Protein 5WRJ (pdb70)

Secondary structure (DSSP, 8-state):
---TTS--EEEEESSSSSHHHHHHHHHTSTTEE--S--SHHHHHHHHHHHHHH-HHHHHHHHHTT--HHHHHHHHHHHHHHHHHHSS---SEEEEE-GGGGGGHHHHHHHSTT-EEEEEE--HHHHHHHHHHTT---TT--TT-HHHHHHHHHHHHHHHHHHHHHH-TTTEEEEEHHHHHHSHHHHHHHHHHHHT----GGGGGGGGSBT-TTSB---TTSTTHHHHTSPP-STTSSTTTTTS-HHHHHTHHHH-THHHHTT--TTSSS------/---TTS--EEEEESSSSSHHHHHHHHHTSTTEE--S--SHHHHHHHHHHHHHH-HHHHHHHHHTT--HHHHHHHHHHHHHHHHHHSS---SEEEEE-GGGGGGHHHHHHH-TT-EEEEEE--HHHHHHHHHHTT---TT--TT-HHHHHHHHHHHHHHHHHHHHHH-TTTEEEEEHHHHHHSHHHHHHHHHHHHT----GGGGGGGGGBT-TTSB---TTSTTHHHHTSPP-STTSSS-TTTS-HHHHHTHHHH-THHHHTT--TTSSS------/---TTS--EEEE-SSSSSHHHHHHHHHTSTTEE--S--SHHHHHHHHHHHHHH-HHHHHHHHHTT--HHHHHHHHHHHHHHHHHHTS---SEEEEE-GGGGGGHHHHHHHSTT-EEEEEE--HHHHHHHHHHTT---TT--TT-HHHHHHHHHHHHHHHHHHHHHH-TTTEEEEEHHHHHHSHHHHHHHHHHHHT----GGGG-TTTTBT-TTSB---TTSTTHHHHTSPP-STTSSTTTTTS-HHHHHTHHHH-THHHHTT--TT-SS----/---TTS-EEEEE-SSSSSHHHHHHHHHTSTTEE--S--SHHHHHHHHHHHHHH-HHHHHHHHHTT--HHHHHHHHHHHHHHHHHHSS---SEEEEE-GGGGGGHHHHHHHSTT-EEEEEE--HHHHHHHHHHTT---TT--TT-HHHHHHHHHHHHHHHHHHHHHH-TTTEEEEEHHHHHHSHHHHHHHHHHHTT----GGGG-GGGGBT-TTSB---TTSTTHHHHTSPP-STTSSTTTTTS-HHHHHTHHHH-THHHHTT--TTSSS------/-----/-----/-----/-----

Solvent-accessible surface area: 44593 Å² total; per-residue (Å²): 144,81,102,80,62,18,68,2,6,1,0,0,0,0,0,20,1,16,6,6,26,0,1,0,0,0,1,1,3,69,57,4,20,0,3,13,8,0,21,0,0,28,48,2,3,53,21,10,48,110,4,46,180,37,87,142,1,71,100,30,3,59,56,2,22,0,51,55,151,13,5,18,26,0,0,32,23,0,0,12,16,0,0,23,86,8,24,135,119,28,89,55,7,0,1,0,2,4,36,0,0,79,6,0,47,23,0,11,146,2,0,49,81,2,42,0,0,0,0,0,20,0,0,0,3,0,0,19,13,0,28,68,84,158,0,61,2,70,56,23,67,36,148,31,32,87,40,0,0,62,70,1,17,172,7,1,67,50,0,42,76,27,3,110,124,28,24,178,147,66,6,24,42,0,40,21,2,42,0,2,6,26,5,86,143,56,0,100,60,0,2,170,30,10,136,8,93,82,44,115,18,0,12,49,0,40,106,50,39,65,117,108,50,11,0,55,38,2,161,54,27,85,16,30,84,57,4,86,100,23,3,36,13,12,19,20,8,72,2,23,71,110,8,53,105,80,5,50,139,48,0,39,123,17,0,66,1,0,62,120,10,72,12,72,20,118,26,56,23,14,123,24,28,43,39,147,80,104,81,58,16,64,4,6,2,1,0,0,0,1,20,2,15,6,7,25,0,1,0,0,0,1,1,4,74,61,3,19,0,2,12,8,0,21,0,0,26,53,3,3,53,19,9,54,115,2,46,176,42,83,141,3,64,99,34,3,61,59,1,22,0,54,56,148,13,7,20,31,0,0,30,20,0,0,12,19,0,1,23,86,8,27,127,117,24,90,52,7,0,2,1,2,3,36,1,0,82,6,0,44,23,0,9,147,2,0,50,83,1,36,0,0,0,0,1,19,0,0,0,4,0,0,22,11,0,29,63,83,155,0,65,5,70,53,18,74,40,147,37,30,83,39,0,0,49,61,2,17,133,6,2,66,54,0,39,81,26,1,86,125,31,26,179,125,67,5,41,46,0,43,21,2,47,0,6,7,50,40,85,172,61,0,98,48,0,2,166,24,10,114,8,94,81,41,115,16,0,47,68,0,50,108,47,41,66,113,112,48,10,0,55,40,2,165,52,24,83,15,28,86,55,6,85,122,76,37,81,69,49,21,23,50,95,2,47,67,125,7,53,109,81,5,42,141,49,0,32,124,19,0,61,1,0,61,133,8,72,10,75,17,129,28,70,55,15,118,29,24,164,128,140,74,105,83,64,22,62,2,5,1,0,0,0,0,1,25,1,14,6,8,26,0,0,0,0,0,1,0,2,68,56,3,18,0,2,11,7,0,20,0,0,27,49,1,2,53,23,12,47,112,1,39,179,44,82,146,4,60,96,31,3,59,61,1,23,0,55,60,148,10,5,20,28,0,0,33,19,0,0,13,15,0,0,24,90,7,23,128,120,25,92,50,10,0,2,1,1,2,38,1,0,79,6,0,44,22,0,6,148,3,0,53,81,2,37,0,0,0,0,0,20,0,0,0,4,0,0,19,14,0,27,64,86,154,0,61,1,69,51,22,72,36,148,34,31,85,38,0,0,63,66,2,18,173,7,2,63,50,0,37,83,28,0,90,128,32,25,177,147,71,5,29,38,1,45,21,1,44,0,5,52,55,35,85,136,63,0,94,57,0,2,164,32,8,134,8,89,81,38,118,9,0,61,52,0,46,100,45,41,65,121,107,48,10,1,59,38,2,161,56,26,87,21,28,84,50,5,90,120,73,34,82,76,51,24,23,44,99,2,52,68,122,9,51,107,78,3,48,147,50,0,33,128,19,0,55,1,0,60,112,10,70,11,74,19,133,26,67,54,14,137,24,74,147,83,99,84,59,16,62,4,7,2,0,0,0,0,0,22,2,15,5,7,25,0,1,0,0,0,1,0,2,76,55,3,19,0,3,11,6,0,18,0,0,26,51,0,3,51,27,12,53,111,2,42,175,40,84,132,0,64,101,29,3,58,57,1,20,1,56,64,147,11,8,20,26,0,0,32,20,0,0,12,19,0,1,24,88,5,28,128,119,25,90,58,7,1,2,0,2,2,39,1,0,78,6,0,41,26,0,11,152,3,0,50,78,1,39,0,0,0,0,0,19,0,0,0,3,0,0,20,11,0,28,66,87,159,0,62,5,73,55,21,70,42,153,34,31,84,36,0,0,46,65,1,18,130,6,2,74,49,0,15,83,26,1,18,89,17,1,52,52,70,5,11,12,2,11,20,2,25,0,6,6,33,40,85,130,24,0,99,44,0,2,168,31,9,130,8,88,81,41,116,13,0,49,64,0,47,105,49,37,66,120,106,49,11,0,55,39,2,160,54,24,85,20,24,85,55,6,85,126,76,37,84,68,47,21,21,47,91,2,45,73,118,7,48,107,65,5,50,126,45,1,31,128,16,0,65,3,0,7,63,6,40,6,73,12,141,26,69,54,16,118,24,25,160,128,72,37,68,8,47,55,47,79,8,45,69,42,66,11,57,47,70,64,10,55

GO terms:
  GO:0000139 Golgi membrane (C, IDA)
  GO:0043687 post-translational protein modification (P, IDA)
  GO:0008476 protein-tyrosine sulfotransferase activity (F, IDA)
  GO:0000139 Golgi membrane (C, EXP)
  GO:0008476 protein-tyrosine sulfotransferase activity (F, EXP)
  GO:0042803 protein homodimerization activity (F, IPI)
  GO:0016020 membrane (C, TAS)
  GO:0008476 protein-tyrosine sulfotransferase activity (F, TAS)
  GO:0000139 Golgi membrane (C, TAS)
  GO:0050427 3'-phosphoadenosine 5'-phosphosulfate metabolic process (P, TAS)
  GO:0006478 peptidyl-tyrosine sulfation (P, TAS)
  GO:0005794 Golgi apparatus (C, IDA)

Structure (mmCIF, N/CA/C/O backbone):
data_5WRJ
#
_entry.id   5WRJ
#
_cell.length_a   51.668
_cell.length_b   93.263
_cell.length_c   93.012
_cell.angle_alpha   90.60
_cell.angle_beta   93.39
_cell.angle_gamma   103.39
#
_symmetry.space_group_name_H-M   'P 1'
#
loop_
_entity.id
_entity.type
_entity.pdbx_description
1 polymer 'Protein-tyrosine sulfotransferase 1'
2 polymer 'gastrin peptide'
3 non-polymer "ADENOSINE-3'-5'-DIPHOSPHATE"
4 non-polymer 'MAGNESIUM ION'
5 water water
#
loop_
_atom_site.group_PDB
_atom_site.id
_atom_site.type_symbol
_atom_site.label_atom_id
_atom_site.label_alt_id
_atom_site.label_comp_id
_atom_site.label_asym_id
_atom_site.label_entity_id
_atom_site.label_seq_id
_atom_site.pdbx_PDB_ins_code
_atom_site.Cartn_x
_atom_site.Cartn_y
_atom_site.Cartn_z
_atom_site.occupancy
_atom_site.B_iso_or_equiv
_atom_site.auth_seq_id
_atom_site.auth_comp_id
_atom_site.auth_asym_id
_atom_site.auth_atom_id
_atom_site.pdbx_PDB_model_num
ATOM 1 N N . ALA A 1 26 ? -19.182 -11.039 -9.865 1.00 54.97 64 ALA A N 1
ATOM 2 C CA . ALA A 1 26 ? -19.500 -10.871 -8.408 1.00 54.89 64 ALA A CA 1
ATOM 3 C C . ALA A 1 26 ? -18.331 -11.317 -7.531 1.00 53.94 64 ALA A C 1
ATOM 4 O O . ALA A 1 26 ? -17.771 -12.400 -7.741 1.00 54.32 64 ALA A O 1
ATOM 6 N N . TYR A 1 27 ? -17.975 -10.487 -6.551 1.00 51.64 65 TYR A N 1
ATOM 7 C CA . TYR A 1 27 ? -16.824 -10.761 -5.689 1.00 51.59 65 TYR A CA 1
ATOM 8 C C . TYR A 1 27 ? -16.940 -10.108 -4.311 1.00 49.38 65 TYR A C 1
ATOM 9 O O . TYR A 1 27 ? -17.503 -9.022 -4.175 1.00 48.17 65 TYR A O 1
ATOM 18 N N . HIS A 1 28 ? -16.397 -10.786 -3.306 1.00 48.52 66 HIS A N 1
ATOM 19 C CA . HIS A 1 28 ? -16.472 -10.348 -1.910 1.00 49.29 66 HIS A CA 1
ATOM 20 C C . HIS A 1 28 ? -15.393 -11.044 -1.071 1.00 48.58 66 HIS A C 1
ATOM 21 O O . HIS A 1 28 ? -14.760 -11.992 -1.530 1.00 49.43 66 HIS A O 1
ATOM 28 N N . LYS A 1 29 ? -15.193 -10.565 0.155 1.00 48.44 67 LYS A N 1
ATOM 29 C CA . LYS A 1 29 ? -14.112 -11.065 1.021 1.00 49.02 67 LYS A CA 1
ATOM 30 C C . LYS A 1 29 ? -14.274 -12.525 1.484 1.00 48.29 67 LYS A C 1
ATOM 31 O O . LYS A 1 29 ? -13.278 -13.198 1.734 1.00 47.18 67 LYS A O 1
ATOM 37 N N . ASP A 1 30 ? -15.511 -13.008 1.601 1.00 47.56 68 ASP A N 1
ATOM 38 C CA . ASP A 1 30 ? -15.768 -14.418 1.950 1.00 47.77 68 ASP A CA 1
ATOM 39 C C . ASP A 1 30 ? -15.710 -15.405 0.765 1.00 45.91 68 ASP A C 1
ATOM 40 O O . ASP A 1 30 ? -15.909 -16.600 0.970 1.00 45.60 68 ASP A O 1
ATOM 45 N N . MET A 1 31 ? -15.440 -14.935 -0.456 1.00 44.84 69 MET A N 1
ATOM 46 C CA . MET A 1 31 ? -15.425 -15.824 -1.633 1.00 44.10 69 MET A CA 1
ATOM 47 C C . MET A 1 31 ? -14.266 -16.832 -1.564 1.00 42.89 69 MET A C 1
ATOM 48 O O . MET A 1 31 ? -13.245 -16.549 -0.933 1.00 42.72 69 MET A O 1
ATOM 53 N N . PRO A 1 32 ? -14.414 -18.004 -2.216 1.00 41.56 70 PRO A N 1
ATOM 54 C CA . PRO A 1 32 ? -13.353 -19.012 -2.166 1.00 41.35 70 PRO A CA 1
ATOM 55 C C . PRO A 1 32 ? -12.144 -18.645 -3.043 1.00 40.36 70 PRO A C 1
ATOM 56 O O . PRO A 1 32 ? -12.162 -18.860 -4.258 1.00 42.93 70 PRO A O 1
ATOM 60 N N . LEU A 1 33 ? -11.111 -18.081 -2.421 1.00 38.46 71 LEU A N 1
ATOM 61 C CA . LEU A 1 33 ? -9.888 -17.698 -3.125 1.00 36.53 71 LEU A CA 1
ATOM 62 C C . LEU A 1 33 ? -8.822 -18.782 -3.026 1.00 36.17 71 LEU A C 1
ATOM 63 O O . LEU A 1 33 ? -8.851 -19.606 -2.118 1.00 36.10 71 LEU A O 1
ATOM 68 N N . ILE A 1 34 ? -7.888 -18.771 -3.978 1.00 35.10 72 ILE A N 1
ATOM 69 C CA . ILE A 1 34 ? -6.717 -19.646 -3.949 1.00 34.24 72 ILE A CA 1
ATOM 70 C C . ILE A 1 34 ? -5.468 -18.771 -3.991 1.00 34.30 72 ILE A C 1
ATOM 71 O O . ILE A 1 34 ? -5.307 -17.963 -4.905 1.00 34.54 72 ILE A O 1
ATOM 76 N N . PHE A 1 35 ? -4.594 -18.932 -3.002 1.00 33.74 73 PHE A N 1
ATOM 77 C CA . PHE A 1 35 ? -3.305 -18.245 -2.984 1.00 34.03 73 PHE A CA 1
ATOM 78 C C . PHE A 1 35 ? -2.197 -19.278 -3.116 1.00 34.62 73 PHE A C 1
ATOM 79 O O . PHE A 1 35 ? -2.048 -20.154 -2.264 1.00 34.67 73 PHE A O 1
ATOM 87 N N . ILE A 1 36 ? -1.451 -19.190 -4.211 1.00 35.00 74 ILE A N 1
ATOM 88 C CA . ILE A 1 36 ? -0.272 -20.016 -4.427 1.00 35.05 74 ILE A CA 1
ATOM 89 C C . ILE A 1 36 ? 0.929 -19.187 -4.018 1.00 34.56 74 ILE A C 1
ATOM 90 O O . ILE A 1 36 ? 0.961 -17.983 -4.260 1.00 36.23 74 ILE A O 1
ATOM 95 N N . GLY A 1 37 ? 1.920 -19.830 -3.417 1.00 33.74 75 GLY A N 1
ATOM 96 C CA . GLY A 1 37 ? 3.173 -19.155 -3.117 1.00 34.03 75 GLY A CA 1
ATOM 97 C C . GLY A 1 37 ? 4.294 -20.071 -2.682 1.00 33.60 75 GLY A C 1
ATOM 98 O O . GLY A 1 37 ? 4.243 -21.279 -2.891 1.00 32.67 75 GLY A O 1
ATOM 99 N N . GLY A 1 38 ? 5.299 -19.471 -2.055 1.00 34.18 76 GLY A N 1
ATOM 100 C CA . GLY A 1 38 ? 6.543 -20.152 -1.699 1.00 35.08 76 GLY A CA 1
ATOM 101 C C . GLY A 1 38 ? 7.716 -19.280 -2.085 1.00 34.30 76 GLY A C 1
ATOM 102 O O . GLY A 1 38 ? 7.535 -18.122 -2.452 1.00 35.92 76 GLY A O 1
ATOM 103 N N . VAL A 1 39 ? 8.921 -19.831 -2.007 1.00 33.58 77 VAL A N 1
ATOM 104 C CA . VAL A 1 39 ? 10.120 -19.088 -2.382 1.00 33.83 77 VAL A CA 1
ATOM 105 C C . VAL A 1 39 ? 10.180 -19.080 -3.914 1.00 34.56 77 VAL A C 1
ATOM 106 O O . VAL A 1 39 ? 9.868 -20.091 -4.532 1.00 34.84 77 VAL A O 1
ATOM 110 N N . PRO A 1 40 ? 10.553 -17.941 -4.536 1.00 35.07 78 PRO A N 1
ATOM 111 C CA . PRO A 1 40 ? 10.740 -17.963 -5.991 1.00 35.41 78 PRO A CA 1
ATOM 112 C C . PRO A 1 40 ? 11.700 -19.065 -6.462 1.00 35.12 78 PRO A C 1
ATOM 113 O O . PRO A 1 40 ? 12.621 -19.434 -5.734 1.00 34.97 78 PRO A O 1
ATOM 117 N N . ARG A 1 41 ? 11.464 -19.567 -7.672 1.00 34.07 79 ARG A N 1
ATOM 118 C CA . ARG A 1 41 ? 12.146 -20.749 -8.227 1.00 33.73 79 ARG A CA 1
ATOM 119 C C . ARG A 1 41 ? 11.796 -22.059 -7.485 1.00 33.25 79 ARG A C 1
ATOM 120 O O . ARG A 1 41 ? 12.657 -22.924 -7.284 1.00 34.00 79 ARG A O 1
ATOM 128 N N . SER A 1 42 ? 10.524 -22.201 -7.105 1.00 32.72 80 SER A N 1
ATOM 129 C CA . SER A 1 42 ? 10.007 -23.411 -6.456 1.00 31.62 80 SER A CA 1
ATOM 130 C C . SER A 1 42 ? 8.855 -24.053 -7.233 1.00 31.08 80 SER A C 1
ATOM 131 O O . SER A 1 42 ? 8.115 -24.872 -6.684 1.00 30.51 80 SER A O 1
ATOM 134 N N . GLY A 1 43 ? 8.716 -23.710 -8.511 1.00 30.73 81 GLY A N 1
ATOM 135 C CA . GLY A 1 43 ? 7.651 -24.257 -9.349 1.00 31.12 81 GLY A CA 1
ATOM 136 C C . GLY A 1 43 ? 6.277 -23.631 -9.153 1.00 31.44 81 GLY A C 1
ATOM 137 O O . GLY A 1 43 ? 5.259 -24.283 -9.393 1.00 30.27 81 GLY A O 1
ATOM 138 N N . THR A 1 44 ? 6.245 -22.364 -8.738 1.00 31.63 82 THR A N 1
ATOM 139 C CA . THR A 1 44 ? 4.984 -21.668 -8.482 1.00 31.42 82 THR A CA 1
ATOM 140 C C . THR A 1 44 ? 4.258 -21.288 -9.778 1.00 31.66 82 THR A C 1
ATOM 141 O O . THR A 1 44 ? 3.023 -21.346 -9.831 1.00 31.85 82 THR A O 1
ATOM 145 N N . THR A 1 45 ? 5.013 -20.895 -10.807 1.00 30.96 83 THR A N 1
ATOM 146 C CA . THR A 1 45 ? 4.432 -20.584 -12.121 1.00 31.86 83 THR A CA 1
ATOM 147 C C . THR A 1 45 ? 3.819 -21.826 -12.750 1.00 31.50 83 THR A C 1
ATOM 148 O O . THR A 1 45 ? 2.698 -21.779 -13.248 1.00 30.66 83 THR A O 1
ATOM 152 N N . LEU A 1 46 ? 4.554 -22.935 -12.717 1.00 32.54 84 LEU A N 1
ATOM 153 C CA . LEU A 1 46 ? 4.022 -24.214 -13.178 1.00 33.23 84 LEU A CA 1
ATOM 154 C C . LEU A 1 46 ? 2.733 -24.559 -12.434 1.00 34.46 84 LEU A C 1
ATOM 155 O O . LEU A 1 46 ? 1.744 -24.932 -13.060 1.00 35.24 84 LEU A O 1
ATOM 160 N N . MET A 1 47 ? 2.759 -24.417 -11.111 1.00 34.61 85 MET A N 1
ATOM 161 C CA . MET A 1 47 ? 1.595 -24.705 -10.274 1.00 36.21 85 MET A CA 1
ATOM 162 C C . MET A 1 47 ? 0.376 -23.899 -10.719 1.00 35.74 85 MET A C 1
ATOM 163 O O . MET A 1 47 ? -0.682 -24.470 -10.954 1.00 36.58 85 MET A O 1
ATOM 168 N N . ARG A 1 48 ? 0.540 -22.585 -10.862 1.00 35.41 86 ARG A N 1
ATOM 169 C CA . ARG A 1 48 ? -0.569 -21.721 -11.276 1.00 35.55 86 ARG A CA 1
ATOM 170 C C . ARG A 1 48 ? -1.001 -21.972 -12.725 1.00 35.11 86 ARG A C 1
ATOM 171 O O . ARG A 1 48 ? -2.196 -21.919 -13.021 1.00 35.82 86 ARG A O 1
ATOM 179 N N . ALA A 1 49 ? -0.046 -22.249 -13.607 1.00 33.74 87 ALA A N 1
ATOM 180 C CA . ALA A 1 49 ? -0.353 -22.574 -15.002 1.00 33.71 87 ALA A CA 1
ATOM 181 C C . ALA A 1 49 ? -1.169 -23.865 -15.124 1.00 34.85 87 ALA A C 1
ATOM 182 O O . ALA A 1 49 ? -2.116 -23.931 -15.916 1.00 34.49 87 ALA A O 1
ATOM 184 N N . MET A 1 50 ? -0.801 -24.883 -14.343 1.00 35.78 88 MET A N 1
ATOM 185 C CA . MET A 1 50 ? -1.568 -26.136 -14.285 1.00 36.14 88 MET A CA 1
ATOM 186 C C . MET A 1 50 ? -3.005 -25.881 -13.829 1.00 36.43 88 MET A C 1
ATOM 187 O O . MET A 1 50 ? -3.939 -26.434 -14.392 1.00 36.29 88 MET A O 1
ATOM 192 N N . LEU A 1 51 ? -3.180 -25.021 -12.837 1.00 37.62 89 LEU A N 1
ATOM 193 C CA . LEU A 1 51 ? -4.524 -24.624 -12.406 1.00 38.17 89 LEU A CA 1
ATOM 194 C C . LEU A 1 51 ? -5.240 -23.739 -13.423 1.00 39.23 89 LEU A C 1
ATOM 195 O O . LEU A 1 51 ? -6.437 -23.898 -13.630 1.00 39.58 89 LEU A O 1
ATOM 200 N N . ASP A 1 52 ? -4.516 -22.830 -14.071 1.00 39.73 90 ASP A N 1
ATOM 201 C CA . ASP A 1 52 ? -5.086 -22.030 -15.166 1.00 39.78 90 ASP A CA 1
ATOM 202 C C . ASP A 1 52 ? -5.613 -22.859 -16.346 1.00 39.33 90 ASP A C 1
ATOM 203 O O . ASP A 1 52 ? -6.509 -22.411 -17.066 1.00 38.88 90 ASP A O 1
ATOM 208 N N . ALA A 1 53 ? -5.044 -24.045 -16.553 1.00 38.19 91 ALA A N 1
ATOM 209 C CA . ALA A 1 53 ? -5.516 -24.959 -17.587 1.00 38.25 91 ALA A CA 1
ATOM 210 C C . ALA A 1 53 ? -6.886 -25.555 -17.257 1.00 38.64 91 ALA A C 1
ATOM 211 O O . ALA A 1 53 ? -7.600 -25.999 -18.157 1.00 39.94 91 ALA A O 1
ATOM 213 N N . HIS A 1 54 ? -7.240 -25.582 -15.973 1.00 38.08 92 HIS A N 1
ATOM 214 C CA . HIS A 1 54 ? -8.595 -25.921 -15.553 1.00 38.49 92 HIS A CA 1
ATOM 215 C C . HIS A 1 54 ? -9.519 -24.813 -16.069 1.00 39.75 92 HIS A C 1
ATOM 216 O O . HIS A 1 54 ? -9.252 -23.635 -15.813 1.00 39.27 92 HIS A O 1
ATOM 223 N N . PRO A 1 55 ? -10.585 -25.174 -16.816 1.00 41.49 93 PRO A N 1
ATOM 224 C CA . PRO A 1 55 ? -11.421 -24.140 -17.463 1.00 41.88 93 PRO A CA 1
ATOM 225 C C . PRO A 1 55 ? -12.167 -23.233 -16.474 1.00 41.72 93 PRO A C 1
ATOM 226 O O . PRO A 1 55 ? -12.393 -22.062 -16.768 1.00 43.43 93 PRO A O 1
ATOM 230 N N . ASP A 1 56 ? -12.538 -23.787 -15.323 1.00 41.79 94 ASP A N 1
ATOM 231 C CA . ASP A 1 56 ? -13.189 -23.041 -14.237 1.00 41.31 94 ASP A CA 1
ATOM 232 C C . ASP A 1 56 ? -12.264 -22.252 -13.289 1.00 40.60 94 ASP A C 1
ATOM 233 O O . ASP A 1 56 ? -12.759 -21.587 -12.376 1.00 42.06 94 ASP A O 1
ATOM 238 N N . ILE A 1 57 ? -10.947 -22.305 -13.485 1.00 39.62 95 ILE A N 1
ATOM 239 C CA . ILE A 1 57 ? -9.999 -21.592 -12.624 1.00 38.47 95 ILE A CA 1
ATOM 240 C C . ILE A 1 57 ? -9.209 -20.555 -13.420 1.00 37.63 95 ILE A C 1
ATOM 241 O O . ILE A 1 57 ? -8.695 -20.865 -14.490 1.00 37.37 95 ILE A O 1
ATOM 246 N N . ARG A 1 58 ? -9.126 -19.329 -12.899 1.00 36.80 96 ARG A N 1
ATOM 247 C CA . ARG A 1 58 ? -8.194 -18.320 -13.395 1.00 36.35 96 ARG A CA 1
ATOM 248 C C . ARG A 1 58 ? -7.271 -17.878 -12.275 1.00 36.71 96 ARG A C 1
ATOM 249 O O . ARG A 1 58 ? -7.727 -17.513 -11.189 1.00 36.87 96 ARG A O 1
ATOM 257 N N . CYS A 1 59 ? -5.976 -17.883 -12.564 0.50 37.32 97 CYS A N 1
ATOM 258 C CA . CYS A 1 59 ? -4.965 -17.389 -11.650 1.00 38.96 97 CYS A CA 1
ATOM 259 C C . CYS A 1 59 ? -4.286 -16.164 -12.228 0.50 37.67 97 CYS A C 1
ATOM 260 O O . CYS A 1 59 ? -4.243 -15.110 -11.593 0.50 36.44 97 CYS A O 1
ATOM 263 N N . GLY A 1 60 ? -3.762 -16.311 -13.432 1.00 38.10 98 GLY A N 1
ATOM 264 C CA . GLY A 1 60 ? -3.151 -15.212 -14.156 1.00 38.40 98 GLY A CA 1
ATOM 265 C C . GLY A 1 60 ? -1.735 -14.945 -13.699 1.00 38.03 98 GLY A C 1
ATOM 266 O O . GLY A 1 60 ? -1.140 -15.729 -12.967 1.00 37.41 98 GLY A O 1
ATOM 267 N N . GLU A 1 61 ? -1.219 -13.799 -14.115 1.00 38.57 99 GLU A N 1
ATOM 268 C CA . GLU A 1 61 ? 0.182 -13.465 -13.931 1.00 39.54 99 GLU A CA 1
ATOM 269 C C . GLU A 1 61 ? 0.412 -12.931 -12.529 1.00 39.42 99 GLU A C 1
ATOM 270 O O . GLU A 1 61 ? -0.538 -12.624 -11.811 1.00 38.06 99 GLU A O 1
ATOM 276 N N . GLU A 1 62 ? 1.681 -12.844 -12.138 1.00 40.59 100 GLU A N 1
ATOM 277 C CA . GLU A 1 62 ? 2.062 -12.296 -10.837 1.00 42.60 100 GLU A CA 1
ATOM 278 C C . GLU A 1 62 ? 1.725 -10.807 -10.772 1.00 42.18 100 GLU A C 1
ATOM 279 O O . GLU A 1 62 ? 2.169 -10.029 -11.612 1.00 42.77 100 GLU A O 1
ATOM 285 N N . THR A 1 63 ? 0.953 -10.422 -9.764 1.00 41.38 101 THR A N 1
ATOM 286 C CA . THR A 1 63 ? 0.489 -9.046 -9.634 1.00 41.06 101 THR A CA 1
ATOM 287 C C . THR A 1 63 ? 1.616 -8.101 -9.238 1.00 39.60 101 THR A C 1
ATOM 288 O O . THR A 1 63 ? 1.610 -6.952 -9.654 1.00 39.60 101 THR A O 1
ATOM 292 N N . ARG A 1 64 ? 2.545 -8.583 -8.406 1.00 39.16 102 ARG A N 1
ATOM 293 C CA . ARG A 1 64 ? 3.730 -7.831 -7.938 1.00 39.34 102 ARG A CA 1
ATOM 294 C C . ARG A 1 64 ? 3.415 -6.829 -6.822 1.00 39.60 102 ARG A C 1
ATOM 295 O O . ARG A 1 64 ? 4.168 -6.719 -5.849 1.00 39.35 102 ARG A O 1
ATOM 303 N N . VAL A 1 65 ? 2.318 -6.093 -6.980 1.00 39.80 103 VAL A N 1
ATOM 304 C CA . VAL A 1 65 ? 1.843 -5.156 -5.964 1.00 39.91 103 VAL A CA 1
ATOM 305 C C . VAL A 1 65 ? 1.345 -5.818 -4.679 1.00 40.63 103 VAL A C 1
ATOM 306 O O . VAL A 1 65 ? 1.412 -5.201 -3.616 1.00 43.02 103 VAL A O 1
ATOM 310 N N . ILE A 1 66 ? 0.846 -7.052 -4.772 1.00 40.72 104 ILE A N 1
ATOM 311 C CA . ILE A 1 66 ? 0.217 -7.720 -3.622 1.00 41.35 104 ILE A CA 1
ATOM 312 C C . ILE A 1 66 ? 1.197 -8.020 -2.478 1.00 41.97 104 ILE A C 1
ATOM 313 O O . ILE A 1 66 ? 0.885 -7.712 -1.328 1.00 42.67 104 ILE A O 1
ATOM 318 N N . PRO A 1 67 ? 2.366 -8.624 -2.776 1.00 42.51 105 PRO A N 1
ATOM 319 C CA . PRO A 1 67 ? 3.380 -8.782 -1.715 1.00 42.12 105 PRO A CA 1
ATOM 320 C C . PRO A 1 67 ? 3.865 -7.478 -1.088 1.00 42.03 105 PRO A C 1
ATOM 321 O O . PRO A 1 67 ? 4.202 -7.461 0.097 1.00 41.75 105 PRO A O 1
ATOM 325 N N . ARG A 1 68 ? 3.913 -6.409 -1.880 1.00 42.63 106 ARG A N 1
ATOM 326 C CA . ARG A 1 68 ? 4.452 -5.125 -1.428 1.00 43.77 106 ARG A CA 1
ATOM 327 C C . ARG A 1 68 ? 3.509 -4.397 -0.484 1.00 42.51 106 ARG A C 1
ATOM 328 O O . ARG A 1 68 ? 3.952 -3.861 0.526 1.00 41.99 106 ARG A O 1
ATOM 336 N N . ILE A 1 69 ? 2.220 -4.369 -0.818 1.00 42.47 107 ILE A N 1
ATOM 337 C CA . ILE A 1 69 ? 1.209 -3.794 0.079 1.00 42.17 107 ILE A CA 1
ATOM 338 C C . ILE A 1 69 ? 1.015 -4.645 1.339 1.00 40.47 107 ILE A C 1
ATOM 339 O O . ILE A 1 69 ? 0.774 -4.099 2.414 1.00 39.48 107 ILE A O 1
ATOM 344 N N . LEU A 1 70 ? 1.114 -5.967 1.204 1.00 40.13 108 LEU A N 1
ATOM 345 C CA . LEU A 1 70 ? 1.084 -6.867 2.365 1.00 40.53 108 LEU A CA 1
ATOM 346 C C . LEU A 1 70 ? 2.280 -6.628 3.285 1.00 41.20 108 LEU A C 1
ATOM 347 O O . LEU A 1 70 ? 2.119 -6.568 4.501 1.00 41.41 108 LEU A O 1
ATOM 352 N N . ALA A 1 71 ? 3.468 -6.489 2.699 1.00 42.56 109 ALA A N 1
ATOM 353 C CA . ALA A 1 71 ? 4.688 -6.185 3.455 1.00 43.93 109 ALA A CA 1
ATOM 354 C C . ALA A 1 71 ? 4.582 -4.845 4.175 1.00 45.51 109 ALA A C 1
ATOM 355 O O . ALA A 1 71 ? 4.938 -4.745 5.349 1.00 46.29 109 ALA A O 1
ATOM 357 N N . LEU A 1 72 ? 4.086 -3.831 3.463 1.00 45.55 110 LEU A N 1
ATOM 358 C CA . LEU A 1 72 ? 3.873 -2.485 4.022 1.00 46.33 110 LEU A CA 1
ATOM 359 C C . LEU A 1 72 ? 2.968 -2.551 5.258 1.00 45.73 110 LEU A C 1
ATOM 360 O O . LEU A 1 72 ? 3.302 -2.011 6.313 1.00 44.99 110 LEU A O 1
ATOM 365 N N . LYS A 1 73 ? 1.826 -3.218 5.099 1.00 45.86 111 LYS A N 1
ATOM 366 C CA . LYS A 1 73 ? 0.865 -3.450 6.185 1.00 47.43 111 LYS A CA 1
ATOM 367 C C . LYS A 1 73 ? 1.525 -4.142 7.381 1.00 49.26 111 LYS A C 1
ATOM 368 O O . LYS A 1 73 ? 1.368 -3.712 8.524 1.00 47.92 111 LYS A O 1
ATOM 374 N N . GLN A 1 74 ? 2.270 -5.205 7.096 1.00 52.70 112 GLN A N 1
ATOM 375 C CA . GLN A 1 74 ? 2.975 -5.986 8.118 1.00 56.15 112 GLN A CA 1
ATOM 376 C C . GLN A 1 74 ? 3.920 -5.134 8.976 1.00 56.18 112 GLN A C 1
ATOM 377 O O . GLN A 1 74 ? 4.014 -5.354 10.179 1.00 57.18 112 GLN A O 1
ATOM 383 N N . MET A 1 75 ? 4.599 -4.164 8.361 1.00 57.98 113 MET A N 1
ATOM 384 C CA . MET A 1 75 ? 5.483 -3.240 9.092 1.00 61.88 113 MET A CA 1
ATOM 385 C C . MET A 1 75 ? 4.734 -2.339 10.080 1.00 59.94 113 MET A C 1
ATOM 386 O O . MET A 1 75 ? 5.260 -2.025 11.145 1.00 61.35 113 MET A O 1
ATOM 391 N N . TRP A 1 76 ? 3.524 -1.914 9.716 1.00 57.86 114 TRP A N 1
ATOM 392 C CA . TRP A 1 76 ? 2.697 -1.078 10.592 1.00 55.22 114 TRP A CA 1
ATOM 393 C C . TRP A 1 76 ? 2.202 -1.839 11.819 1.00 57.60 114 TRP A C 1
ATOM 394 O O . TRP A 1 76 ? 2.169 -1.284 12.919 1.00 58.95 114 TRP A O 1
ATOM 405 N N . SER A 1 77 ? 1.802 -3.094 11.617 1.00 58.57 115 SER A N 1
ATOM 406 C CA . SER A 1 77 ? 1.266 -3.935 12.695 1.00 60.91 115 SER A CA 1
ATOM 407 C C . SER A 1 77 ? 2.336 -4.504 13.629 1.00 62.76 115 SER A C 1
ATOM 408 O O . SER A 1 77 ? 2.053 -4.719 14.811 1.00 65.37 115 SER A O 1
ATOM 411 N N . ARG A 1 78 ? 3.538 -4.763 13.115 1.00 62.17 116 ARG A N 1
ATOM 412 C CA . ARG A 1 78 ? 4.660 -5.237 13.941 1.00 63.62 116 ARG A CA 1
ATOM 413 C C . ARG A 1 78 ? 5.162 -4.158 14.908 1.00 64.64 116 ARG A C 1
ATOM 414 O O . ARG A 1 78 ? 5.471 -4.459 16.065 1.00 67.26 116 ARG A O 1
ATOM 422 N N . SER A 1 79 ? 5.245 -2.917 14.426 1.00 64.35 117 SER A N 1
ATOM 423 C CA . SER A 1 79 ? 5.688 -1.776 15.238 1.00 63.34 117 SER A CA 1
ATOM 424 C C . SER A 1 79 ? 4.616 -1.383 16.258 1.00 62.89 117 SER A C 1
ATOM 425 O O . SER A 1 79 ? 3.574 -0.849 15.885 1.00 62.01 117 SER A O 1
ATOM 428 N N . SER A 1 80 ? 4.878 -1.648 17.539 1.00 63.68 118 SER A N 1
ATOM 429 C CA . SER A 1 80 ? 3.921 -1.342 18.613 1.00 64.77 118 SER A CA 1
ATOM 430 C C . SER A 1 80 ? 3.751 0.163 18.851 1.00 64.83 118 SER A C 1
ATOM 431 O O . SER A 1 80 ? 2.691 0.599 19.302 1.00 62.84 118 SER A O 1
ATOM 434 N N . LYS A 1 81 ? 4.792 0.942 18.551 1.00 65.41 119 LYS A N 1
ATOM 435 C CA . LYS A 1 81 ? 4.723 2.409 18.579 1.00 65.81 119 LYS A CA 1
ATOM 436 C C . LYS A 1 81 ? 3.754 2.924 17.506 1.00 65.67 119 LYS A C 1
ATOM 437 O O . LYS A 1 81 ? 2.881 3.741 17.795 1.00 63.87 119 LYS A O 1
ATOM 443 N N . GLU A 1 82 ? 3.920 2.438 16.277 1.00 64.73 120 GLU A N 1
ATOM 444 C CA . GLU A 1 82 ? 3.070 2.838 15.147 1.00 64.14 120 GLU A CA 1
ATOM 445 C C . GLU A 1 82 ? 1.628 2.326 15.266 1.00 63.09 120 GLU A C 1
ATOM 446 O O . GLU A 1 82 ? 0.698 2.994 14.820 1.00 62.38 120 GLU A O 1
ATOM 452 N N . LYS A 1 83 ? 1.453 1.146 15.858 1.00 64.52 121 LYS A N 1
ATOM 453 C CA . LYS A 1 83 ? 0.122 0.560 16.090 1.00 64.91 121 LYS A CA 1
ATOM 454 C C . LYS A 1 83 ? -0.723 1.407 17.054 1.00 63.85 121 LYS A C 1
ATOM 455 O O . LYS A 1 83 ? -1.939 1.505 16.888 1.00 64.53 121 LYS A O 1
ATOM 461 N N . ILE A 1 84 ? -0.072 2.004 18.055 1.00 61.95 122 ILE A N 1
ATOM 462 C CA . ILE A 1 84 ? -0.719 2.948 18.980 1.00 61.16 122 ILE A CA 1
ATOM 463 C C . ILE A 1 84 ? -1.230 4.194 18.247 1.00 59.21 122 ILE A C 1
ATOM 464 O O . ILE A 1 84 ? -2.337 4.661 18.521 1.00 58.76 122 ILE A O 1
ATOM 469 N N . ARG A 1 85 ? -0.431 4.710 17.316 1.00 57.93 123 ARG A N 1
ATOM 470 C CA . ARG A 1 85 ? -0.747 5.965 16.614 1.00 58.02 123 ARG A CA 1
ATOM 471 C C . ARG A 1 85 ? -1.922 5.819 15.645 1.00 56.22 123 ARG A C 1
ATOM 472 O O . ARG A 1 85 ? -2.804 6.683 15.597 1.00 53.94 123 ARG A O 1
ATOM 480 N N . LEU A 1 86 ? -1.927 4.722 14.892 1.00 54.69 124 LEU A N 1
ATOM 481 C CA . LEU A 1 86 ? -3.007 4.422 13.948 1.00 55.27 124 LEU A CA 1
ATOM 482 C C . LEU A 1 86 ? -4.332 4.173 14.657 1.00 55.42 124 LEU A C 1
ATOM 483 O O . LEU A 1 86 ? -5.382 4.604 14.178 1.00 54.41 124 LEU A O 1
ATOM 488 N N . ASP A 1 87 ? -4.274 3.481 15.793 1.00 56.47 125 ASP A N 1
ATOM 489 C CA . ASP A 1 87 ? -5.455 3.262 16.634 1.00 57.53 125 ASP A CA 1
ATOM 490 C C . ASP A 1 87 ? -5.954 4.562 17.281 1.00 55.77 125 ASP A C 1
ATOM 491 O O . ASP A 1 87 ? -7.165 4.760 17.405 1.00 54.50 125 ASP A O 1
ATOM 496 N N . GLU A 1 88 ? -5.031 5.443 17.672 1.00 53.71 126 GLU A N 1
ATOM 497 C CA . GLU A 1 88 ? -5.394 6.794 18.141 0.50 52.42 126 GLU A CA 1
ATOM 498 C C . GLU A 1 88 ? -6.013 7.667 17.042 1.00 51.86 126 GLU A C 1
ATOM 499 O O . GLU A 1 88 ? -6.754 8.605 17.339 1.00 53.80 126 GLU A O 1
ATOM 505 N N . ALA A 1 89 ? -5.703 7.360 15.783 1.00 49.88 127 ALA A N 1
ATOM 506 C CA . ALA A 1 89 ? -6.328 8.014 14.625 1.00 48.36 127 ALA A CA 1
ATOM 507 C C . ALA A 1 89 ? -7.621 7.336 14.116 1.00 46.10 127 ALA A C 1
ATOM 508 O O . ALA A 1 89 ? -8.170 7.741 13.093 1.00 43.44 127 ALA A O 1
ATOM 510 N N . GLY A 1 90 ? -8.099 6.311 14.819 1.00 44.06 128 GLY A N 1
ATOM 511 C CA . GLY A 1 90 ? -9.242 5.527 14.371 1.00 44.53 128 GLY A CA 1
ATOM 512 C C . GLY A 1 90 ? -8.960 4.513 13.274 1.00 45.39 128 GLY A C 1
ATOM 513 O O . GLY A 1 90 ? -9.886 3.837 12.821 1.00 44.70 128 GLY A O 1
ATOM 514 N N . VAL A 1 91 ? -7.701 4.386 12.846 1.00 45.20 129 VAL A N 1
ATOM 515 C CA . VAL A 1 91 ? -7.312 3.429 11.811 1.00 45.50 129 VAL A CA 1
ATOM 516 C C . VAL A 1 91 ? -6.958 2.131 12.533 1.00 45.77 129 VAL A C 1
ATOM 517 O O . VAL A 1 91 ? -5.789 1.792 12.720 1.00 45.35 129 VAL A O 1
ATOM 521 N N . THR A 1 92 ? -7.999 1.424 12.960 1.00 46.90 130 THR A N 1
ATOM 522 C CA . THR A 1 92 ? -7.853 0.211 13.755 1.00 47.35 130 THR A CA 1
ATOM 523 C C . THR A 1 92 ? -7.589 -0.985 12.851 1.00 49.16 130 THR A C 1
ATOM 524 O O . THR A 1 92 ? -7.579 -0.846 11.623 1.00 52.33 130 THR A O 1
ATOM 528 N N . ASP A 1 93 ? -7.363 -2.151 13.452 1.00 50.12 131 ASP A N 1
ATOM 529 C CA . ASP A 1 93 ? -7.234 -3.406 12.713 1.00 49.97 131 ASP A CA 1
ATOM 530 C C . ASP A 1 93 ? -8.435 -3.622 11.798 1.00 47.43 131 ASP A C 1
ATOM 531 O O . ASP A 1 93 ? -8.261 -3.878 10.614 1.00 47.07 131 ASP A O 1
ATOM 536 N N . GLU A 1 94 ? -9.643 -3.487 12.342 1.00 46.06 132 GLU A N 1
ATOM 537 C CA . GLU A 1 94 ? -10.875 -3.653 11.558 1.00 46.16 132 GLU A CA 1
ATOM 538 C C . GLU A 1 94 ? -10.966 -2.707 10.350 1.00 45.88 132 GLU A C 1
ATOM 539 O O . GLU A 1 94 ? -11.458 -3.106 9.294 1.00 46.67 132 GLU A O 1
ATOM 545 N N . VAL A 1 95 ? -10.497 -1.468 10.513 1.00 45.19 133 VAL A N 1
ATOM 546 C CA . VAL A 1 95 ? -10.470 -0.474 9.424 1.00 44.45 133 VAL A CA 1
ATOM 547 C C . VAL A 1 95 ? -9.419 -0.848 8.376 1.00 43.52 133 VAL A C 1
ATOM 548 O O . VAL A 1 95 ? -9.723 -0.883 7.186 1.00 42.54 133 VAL A O 1
ATOM 552 N N . LEU A 1 96 ? -8.192 -1.107 8.832 1.00 42.95 134 LEU A N 1
ATOM 553 C CA . LEU A 1 96 ? -7.096 -1.563 7.961 1.00 43.82 134 LEU A CA 1
ATOM 554 C C . LEU A 1 96 ? -7.413 -2.850 7.194 1.00 43.74 134 LEU A C 1
ATOM 555 O O . LEU A 1 96 ? -7.141 -2.948 5.998 1.00 43.25 134 LEU A O 1
ATOM 560 N N . ASP A 1 97 ? -7.976 -3.828 7.899 1.00 44.15 135 ASP A N 1
ATOM 561 C CA . ASP A 1 97 ? -8.333 -5.123 7.309 1.00 44.07 135 ASP A CA 1
ATOM 562 C C . ASP A 1 97 ? -9.415 -4.978 6.246 1.00 42.49 135 ASP A C 1
ATOM 563 O O . ASP A 1 97 ? -9.400 -5.702 5.253 1.00 44.49 135 ASP A O 1
ATOM 568 N N . SER A 1 98 ? -10.338 -4.040 6.445 1.00 41.07 136 SER A N 1
ATOM 569 C CA . SER A 1 98 ? -11.336 -3.714 5.419 1.00 40.56 136 SER A CA 1
ATOM 570 C C . SER A 1 98 ? -10.706 -3.042 4.199 1.00 38.67 136 SER A C 1
ATOM 571 O O . SER A 1 98 ? -11.060 -3.353 3.058 1.00 38.66 136 SER A O 1
ATOM 574 N N . ALA A 1 99 ? -9.777 -2.124 4.444 1.00 37.18 137 ALA A N 1
ATOM 575 C CA . ALA A 1 99 ? -9.066 -1.443 3.367 1.00 36.52 137 ALA A CA 1
ATOM 576 C C . ALA A 1 99 ? -8.200 -2.417 2.565 1.00 36.97 137 ALA A C 1
ATOM 577 O O . ALA A 1 99 ? -8.181 -2.357 1.333 1.00 34.45 137 ALA A O 1
ATOM 579 N N . MET A 1 100 ? -7.508 -3.321 3.264 1.00 38.77 138 MET A N 1
ATOM 580 C CA . MET A 1 100 ? -6.685 -4.355 2.609 1.00 40.77 138 MET A CA 1
ATOM 581 C C . MET A 1 100 ? -7.538 -5.326 1.786 1.00 39.18 138 MET A C 1
ATOM 582 O O . MET A 1 100 ? -7.214 -5.611 0.635 1.00 38.40 138 MET A O 1
ATOM 587 N N . GLN A 1 101 ? -8.628 -5.810 2.381 1.00 39.29 139 GLN A N 1
ATOM 588 C CA . GLN A 1 101 ? -9.622 -6.638 1.675 1.00 39.76 139 GLN A CA 1
ATOM 589 C C . GLN A 1 101 ? -10.093 -6.025 0.360 1.00 38.96 139 GLN A C 1
ATOM 590 O O . GLN A 1 101 ? -10.173 -6.713 -0.652 1.00 40.01 139 GLN A O 1
ATOM 596 N N . ALA A 1 102 ? -10.412 -4.737 0.387 1.00 38.46 140 ALA A N 1
ATOM 597 C CA . ALA A 1 102 ? -10.908 -4.040 -0.800 1.00 38.87 140 ALA A CA 1
ATOM 598 C C . ALA A 1 102 ? -9.823 -3.876 -1.866 1.00 39.27 140 ALA A C 1
ATOM 599 O O . ALA A 1 102 ? -10.076 -4.119 -3.044 1.00 41.10 140 ALA A O 1
ATOM 601 N N . PHE A 1 103 ? -8.622 -3.477 -1.451 1.00 39.39 141 PHE A N 1
ATOM 602 C CA . PHE A 1 103 ? -7.488 -3.337 -2.364 1.00 39.73 141 PHE A CA 1
ATOM 603 C C . PHE A 1 103 ? -7.136 -4.663 -3.035 1.00 40.45 141 PHE A C 1
ATOM 604 O O . PHE A 1 103 ? -7.067 -4.741 -4.265 1.00 41.89 141 PHE A O 1
ATOM 612 N N . LEU A 1 104 ? -6.901 -5.692 -2.222 1.00 39.98 142 LEU A N 1
ATOM 613 C CA . LEU A 1 104 ? -6.438 -6.998 -2.721 1.00 38.79 142 LEU A CA 1
ATOM 614 C C . LEU A 1 104 ? -7.447 -7.656 -3.660 1.00 37.81 142 LEU A C 1
ATOM 615 O O . LEU A 1 104 ? -7.048 -8.274 -4.641 1.00 37.85 142 LEU A O 1
ATOM 620 N N . LEU A 1 105 ? -8.739 -7.515 -3.360 1.00 36.82 143 LEU A N 1
ATOM 621 C CA . LEU A 1 105 ? -9.801 -8.038 -4.226 1.00 37.39 143 LEU A CA 1
ATOM 622 C C . LEU A 1 105 ? -9.890 -7.309 -5.568 1.00 38.40 143 LEU A C 1
ATOM 623 O O . LEU A 1 105 ? -10.195 -7.933 -6.588 1.00 38.17 143 LEU A O 1
ATOM 628 N N . GLU A 1 106 ? -9.647 -5.998 -5.566 1.00 39.48 144 GLU A N 1
ATOM 629 C CA . GLU A 1 106 ? -9.640 -5.217 -6.813 1.00 40.32 144 GLU A CA 1
ATOM 630 C C . GLU A 1 106 ? -8.513 -5.648 -7.749 1.00 39.25 144 GLU A C 1
ATOM 631 O O . GLU A 1 106 ? -8.715 -5.737 -8.957 1.00 38.84 144 GLU A O 1
ATOM 637 N N . ILE A 1 107 ? -7.338 -5.934 -7.192 1.00 38.42 145 ILE A N 1
ATOM 638 C CA . ILE A 1 107 ? -6.230 -6.456 -7.995 1.00 37.34 145 ILE A CA 1
ATOM 639 C C . ILE A 1 107 ? -6.599 -7.857 -8.498 1.00 37.16 145 ILE A C 1
ATOM 640 O O . ILE A 1 107 ? -6.625 -8.094 -9.701 1.00 38.13 145 ILE A O 1
ATOM 645 N N . ILE A 1 108 ? -6.932 -8.754 -7.576 1.00 36.66 146 ILE A N 1
ATOM 646 C CA . ILE A 1 108 ? -7.185 -10.168 -7.901 1.00 37.38 146 ILE A CA 1
ATOM 647 C C . ILE A 1 108 ? -8.289 -10.348 -8.948 1.00 37.98 146 ILE A C 1
ATOM 648 O O . ILE A 1 108 ? -8.100 -11.073 -9.927 1.00 38.25 146 ILE A O 1
ATOM 653 N N . VAL A 1 109 ? -9.420 -9.681 -8.744 1.00 38.52 147 VAL A N 1
ATOM 654 C CA . VAL A 1 109 ? -10.570 -9.819 -9.639 1.00 39.61 147 VAL A CA 1
ATOM 655 C C . VAL A 1 109 ? -10.344 -9.133 -10.991 1.00 41.27 147 VAL A C 1
ATOM 656 O O . VAL A 1 109 ? -10.635 -9.717 -12.029 1.00 42.57 147 VAL A O 1
ATOM 660 N N . LYS A 1 110 ? -9.826 -7.905 -10.982 1.00 42.73 148 LYS A N 1
ATOM 661 C CA . LYS A 1 110 ? -9.775 -7.086 -12.204 1.00 44.66 148 LYS A CA 1
ATOM 662 C C . LYS A 1 110 ? -8.533 -7.277 -13.084 1.00 45.38 148 LYS A C 1
ATOM 663 O O . LYS A 1 110 ? -8.571 -6.896 -14.247 1.00 47.41 148 LYS A O 1
ATOM 669 N N . HIS A 1 111 ? -7.439 -7.829 -12.549 1.00 45.64 149 HIS A N 1
ATOM 670 C CA . HIS A 1 111 ? -6.203 -7.992 -13.347 1.00 45.02 149 HIS A CA 1
ATOM 671 C C . HIS A 1 111 ? -6.259 -9.141 -14.365 1.00 44.94 149 HIS A C 1
ATOM 672 O O . HIS A 1 111 ? -5.404 -9.212 -15.247 1.00 44.09 149 HIS A O 1
ATOM 679 N N . GLY A 1 112 ? -7.237 -10.038 -14.232 1.00 45.54 150 GLY A N 1
ATOM 680 C CA . GLY A 1 112 ? -7.437 -11.132 -15.186 1.00 46.67 150 GLY A CA 1
ATOM 681 C C . GLY A 1 112 ? -8.890 -11.318 -15.559 1.00 46.54 150 GLY A C 1
ATOM 682 O O . GLY A 1 112 ? -9.759 -10.574 -15.104 1.00 45.41 150 GLY A O 1
ATOM 683 N N . GLU A 1 113 ? -9.145 -12.327 -16.387 1.00 47.83 151 GLU A N 1
ATOM 684 C CA . GLU A 1 113 ? -10.495 -12.639 -16.859 1.00 48.80 151 GLU A CA 1
ATOM 685 C C . GLU A 1 113 ? -11.287 -13.311 -15.735 1.00 47.45 151 GLU A C 1
ATOM 686 O O . GLU A 1 113 ? -10.700 -14.003 -14.898 1.00 46.44 151 GLU A O 1
ATOM 692 N N . PRO A 1 114 ? -12.620 -13.117 -15.709 1.00 46.20 152 PRO A N 1
ATOM 693 C CA . PRO A 1 114 ? -13.418 -13.694 -14.621 1.00 45.26 152 PRO A CA 1
ATOM 694 C C . PRO A 1 114 ? -13.515 -15.217 -14.703 1.00 44.64 152 PRO A C 1
ATOM 695 O O . PRO A 1 114 ? -13.404 -15.796 -15.791 1.00 44.62 152 PRO A O 1
ATOM 699 N N . ALA A 1 115 ? -13.706 -15.850 -13.550 1.00 43.39 153 ALA A N 1
ATOM 700 C CA . ALA A 1 115 ? -13.801 -17.303 -13.476 1.00 42.85 153 ALA A CA 1
ATOM 701 C C . ALA A 1 115 ? -14.513 -17.740 -12.199 1.00 41.96 153 ALA A C 1
ATOM 702 O O . ALA A 1 115 ? -14.544 -16.983 -11.225 1.00 41.67 153 ALA A O 1
ATOM 704 N N . PRO A 1 116 ? -15.096 -18.957 -12.197 1.00 41.14 154 PRO A N 1
ATOM 705 C CA . PRO A 1 116 ? -15.715 -19.515 -10.987 1.00 40.32 154 PRO A CA 1
ATOM 706 C C . PRO A 1 116 ? -14.797 -19.541 -9.762 1.00 40.06 154 PRO A C 1
ATOM 707 O O . PRO A 1 116 ? -15.250 -19.248 -8.659 1.00 40.43 154 PRO A O 1
ATOM 711 N N . TYR A 1 117 ? -13.528 -19.889 -9.967 1.00 39.90 155 TYR A N 1
ATOM 712 C CA . TYR A 1 117 ? -12.554 -20.001 -8.889 1.00 39.60 155 TYR A CA 1
ATOM 713 C C . TYR A 1 117 ? -11.374 -19.087 -9.180 1.00 38.73 155 TYR A C 1
ATOM 714 O O . TYR A 1 117 ? -10.563 -19.359 -10.068 1.00 38.48 155 TYR A O 1
ATOM 723 N N . LEU A 1 118 ? -11.286 -17.993 -8.443 1.00 38.61 156 LEU A N 1
ATOM 724 C CA . LEU A 1 118 ? -10.184 -17.051 -8.625 1.00 39.50 156 LEU A CA 1
ATOM 725 C C . LEU A 1 118 ? -8.949 -17.493 -7.847 1.00 38.89 156 LEU A C 1
ATOM 726 O O . LEU A 1 118 ? -9.043 -18.011 -6.728 1.00 37.94 156 LEU A O 1
ATOM 731 N N . CYS A 1 119 ? -7.794 -17.285 -8.469 1.00 39.06 157 CYS A N 1
ATOM 732 C CA . CYS A 1 119 ? -6.519 -17.702 -7.918 1.00 39.96 157 CYS A CA 1
ATOM 733 C C . CYS A 1 119 ? -5.544 -16.537 -7.973 1.00 39.21 157 CYS A C 1
ATOM 734 O O . CYS A 1 119 ? -5.697 -15.626 -8.788 1.00 41.22 157 CYS A O 1
ATOM 737 N N . ASN A 1 120 ? -4.553 -16.564 -7.091 1.00 38.35 158 ASN A N 1
ATOM 738 C CA . ASN A 1 120 ? -3.490 -15.568 -7.090 1.00 37.94 158 ASN A CA 1
ATOM 739 C C . ASN A 1 120 ? -2.149 -16.218 -6.799 1.00 37.01 158 ASN A C 1
ATOM 740 O O . ASN A 1 120 ? -1.999 -16.893 -5.788 1.00 36.91 158 ASN A O 1
ATOM 745 N N . LYS A 1 121 ? -1.182 -16.014 -7.688 1.00 37.37 159 LYS A N 1
ATOM 746 C CA . LYS A 1 121 ? 0.176 -16.485 -7.473 1.00 39.17 159 LYS A CA 1
ATOM 747 C C . LYS A 1 121 ? 1.094 -15.283 -7.328 1.00 39.63 159 LYS A C 1
ATOM 748 O O . LYS A 1 121 ? 1.357 -14.563 -8.286 1.00 40.43 159 LYS A O 1
ATOM 754 N N . ASP A 1 122 ? 1.541 -15.057 -6.101 1.00 40.70 160 ASP A N 1
ATOM 755 C CA . ASP A 1 122 ? 2.651 -14.161 -5.811 1.00 41.12 160 ASP A CA 1
ATOM 756 C C . ASP A 1 122 ? 3.468 -14.899 -4.763 1.00 40.47 160 ASP A C 1
ATOM 757 O O . ASP A 1 122 ? 2.958 -15.132 -3.668 1.00 41.03 160 ASP A O 1
ATOM 762 N N . PRO A 1 123 ? 4.713 -15.304 -5.094 1.00 40.23 161 PRO A N 1
ATOM 763 C CA . PRO A 1 123 ? 5.475 -16.172 -4.189 1.00 39.41 161 PRO A CA 1
ATOM 764 C C . PRO A 1 123 ? 5.484 -15.709 -2.735 1.00 38.20 161 PRO A C 1
ATOM 765 O O . PRO A 1 123 ? 5.072 -16.465 -1.854 1.00 37.83 161 PRO A O 1
ATOM 769 N N . PHE A 1 124 ? 5.887 -14.463 -2.500 1.00 37.86 162 PHE A N 1
ATOM 770 C CA . PHE A 1 124 ? 6.007 -13.936 -1.133 1.00 37.48 162 PHE A CA 1
ATOM 771 C C . PHE A 1 124 ? 4.715 -13.389 -0.500 1.00 37.41 162 PHE A C 1
ATOM 772 O O . PHE A 1 124 ? 4.757 -12.868 0.610 1.00 38.77 162 PHE A O 1
ATOM 780 N N . ALA A 1 125 ? 3.568 -13.530 -1.163 1.00 37.57 163 ALA A N 1
ATOM 781 C CA . ALA A 1 125 ? 2.278 -13.230 -0.525 1.00 37.74 163 ALA A CA 1
ATOM 782 C C . ALA A 1 125 ? 2.023 -14.116 0.700 1.00 38.75 163 ALA A C 1
ATOM 783 O O . ALA A 1 125 ? 1.370 -13.688 1.656 1.00 39.39 163 ALA A O 1
ATOM 785 N N . LEU A 1 126 ? 2.554 -15.341 0.665 1.00 38.78 164 LEU A N 1
ATOM 786 C CA . LEU A 1 126 ? 2.424 -16.296 1.767 1.00 38.31 164 LEU A CA 1
ATOM 787 C C . LEU A 1 126 ? 3.371 -16.035 2.961 1.00 38.92 164 LEU A C 1
ATOM 788 O O . LEU A 1 126 ? 3.341 -16.772 3.938 1.00 40.19 164 LEU A O 1
ATOM 793 N N . LYS A 1 127 ? 4.202 -14.995 2.898 1.00 39.92 165 LYS A N 1
ATOM 794 C CA . LYS A 1 127 ? 4.796 -14.414 4.121 1.00 40.24 165 LYS A CA 1
ATOM 795 C C . LYS A 1 127 ? 3.740 -13.697 4.976 1.00 39.12 165 LYS A C 1
ATOM 796 O O . LYS A 1 127 ? 4.015 -13.367 6.127 1.00 39.99 165 LYS A O 1
ATOM 802 N N . SER A 1 128 ? 2.561 -13.434 4.400 1.00 37.87 166 SER A N 1
ATOM 803 C CA . SER A 1 128 ? 1.387 -12.974 5.134 1.00 37.90 166 SER A CA 1
ATOM 804 C C . SER A 1 128 ? 0.236 -13.990 5.042 1.00 37.93 166 SER A C 1
ATOM 805 O O . SER A 1 128 ? -0.936 -13.615 4.966 1.00 38.28 166 SER A O 1
ATOM 808 N N . LEU A 1 129 ? 0.574 -15.278 5.093 1.00 37.90 167 LEU A N 1
ATOM 809 C CA . LEU A 1 129 ? -0.405 -16.354 4.885 1.00 37.92 167 LEU A CA 1
ATOM 810 C C . LEU A 1 129 ? -1.508 -16.318 5.948 1.00 37.88 167 LEU A C 1
ATOM 811 O O . LEU A 1 129 ? -2.693 -16.321 5.617 1.00 37.43 167 LEU A O 1
ATOM 816 N N . THR A 1 130 ? -1.104 -16.279 7.214 1.00 38.11 168 THR A N 1
ATOM 817 C CA . THR A 1 130 ? -2.041 -16.250 8.342 1.00 39.71 168 THR A CA 1
ATOM 818 C C . THR A 1 130 ? -2.943 -15.018 8.291 1.00 39.80 168 THR A C 1
ATOM 819 O O . THR A 1 130 ? -4.132 -15.102 8.602 1.00 40.63 168 THR A O 1
ATOM 823 N N . TYR A 1 131 ? -2.367 -13.881 7.907 1.00 39.64 169 TYR A N 1
ATOM 824 C CA . TYR A 1 131 ? -3.119 -12.642 7.772 1.00 39.74 169 TYR A CA 1
ATOM 825 C C . TYR A 1 131 ? -4.149 -12.738 6.641 1.00 39.58 169 TYR A C 1
ATOM 826 O O . TYR A 1 131 ? -5.299 -12.336 6.817 1.00 39.10 169 TYR A O 1
ATOM 835 N N . LEU A 1 132 ? -3.733 -13.277 5.495 1.00 39.34 170 LEU A N 1
ATOM 836 C CA . LEU A 1 132 ? -4.639 -13.499 4.361 1.00 39.73 170 LEU A CA 1
ATOM 837 C C . LEU A 1 132 ? -5.753 -14.493 4.691 1.00 39.89 170 LEU A C 1
ATOM 838 O O . LEU A 1 132 ? -6.874 -14.363 4.194 1.00 37.67 170 LEU A O 1
ATOM 843 N N . SER A 1 133 ? -5.431 -15.480 5.524 1.00 41.22 171 SER A N 1
ATOM 844 C CA . SER A 1 133 ? -6.414 -16.445 6.011 1.00 43.10 171 SER A CA 1
ATOM 845 C C . SER A 1 133 ? -7.495 -15.781 6.868 1.00 43.50 171 SER A C 1
ATOM 846 O O . SER A 1 133 ? -8.658 -16.177 6.814 1.00 41.92 171 SER A O 1
ATOM 849 N N . ARG A 1 134 ? -7.090 -14.783 7.654 1.00 45.69 172 ARG A N 1
ATOM 850 C CA . ARG A 1 134 ? -8.011 -13.962 8.448 1.00 46.69 172 ARG A CA 1
ATOM 851 C C . ARG A 1 134 ? -8.826 -12.999 7.570 1.00 44.61 172 ARG A C 1
ATOM 852 O O . ARG A 1 134 ? -10.043 -12.897 7.735 1.00 44.61 172 ARG A O 1
ATOM 860 N N . LEU A 1 135 ? -8.157 -12.289 6.658 1.00 42.27 173 LEU A N 1
ATOM 861 C CA . LEU A 1 135 ? -8.838 -11.385 5.713 1.00 40.48 173 LEU A CA 1
ATOM 862 C C . LEU A 1 135 ? -9.832 -12.100 4.792 1.00 39.28 173 LEU A C 1
ATOM 863 O O . LEU A 1 135 ? -10.873 -11.533 4.453 1.00 38.46 173 LEU A O 1
ATOM 868 N N . PHE A 1 136 ? -9.493 -13.319 4.376 1.00 37.79 174 PHE A N 1
ATOM 869 C CA . PHE A 1 136 ? -10.302 -14.087 3.436 1.00 37.04 174 PHE A CA 1
ATOM 870 C C . PHE A 1 136 ? -10.577 -15.470 4.035 1.00 37.24 174 PHE A C 1
ATOM 871 O O . PHE A 1 136 ? -9.840 -16.416 3.750 1.00 34.53 174 PHE A O 1
ATOM 879 N N . PRO A 1 137 ? -11.646 -15.595 4.862 1.00 38.11 175 PRO A N 1
ATOM 880 C CA . PRO A 1 137 ? -11.891 -16.813 5.654 1.00 37.96 175 PRO A CA 1
ATOM 881 C C . PRO A 1 137 ? -12.047 -18.123 4.872 1.00 37.56 175 PRO A C 1
ATOM 882 O O . PRO A 1 137 ? -11.718 -19.179 5.407 1.00 36.97 175 PRO A O 1
ATOM 886 N N . ASN A 1 138 ? -12.546 -18.067 3.640 1.00 37.76 176 ASN A N 1
ATOM 887 C CA . ASN A 1 138 ? -12.704 -19.278 2.819 1.00 38.34 176 ASN A CA 1
ATOM 888 C C . ASN A 1 138 ? -11.611 -19.474 1.769 1.00 37.25 176 ASN A C 1
ATOM 889 O O . ASN A 1 138 ? -11.714 -20.368 0.925 1.00 37.63 176 ASN A O 1
ATOM 894 N N . ALA A 1 139 ? -10.554 -18.661 1.831 1.00 36.23 177 ALA A N 1
ATOM 895 C CA . ALA A 1 139 ? -9.407 -18.821 0.944 1.00 35.96 177 ALA A CA 1
ATOM 896 C C . ALA A 1 139 ? -8.609 -20.050 1.333 1.00 35.57 177 ALA A C 1
ATOM 897 O O . ALA A 1 139 ? -8.470 -20.359 2.516 1.00 35.75 177 ALA A O 1
ATOM 899 N N . LYS A 1 140 ? -8.096 -20.745 0.326 1.00 35.29 178 LYS A N 1
ATOM 900 C CA . LYS A 1 140 ? -7.221 -21.894 0.526 1.00 35.74 178 LYS A CA 1
ATOM 901 C C . LYS A 1 140 ? -5.836 -21.570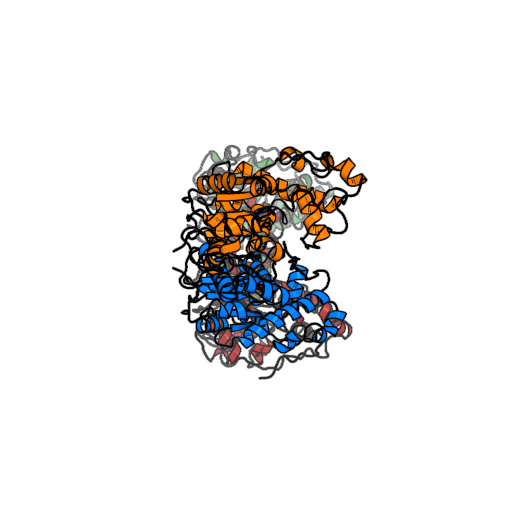 -0.016 1.00 34.32 178 LYS A C 1
ATOM 902 O O . LYS A 1 140 ? -5.695 -20.777 -0.944 1.00 34.75 178 LYS A O 1
ATOM 908 N N . PHE A 1 141 ? -4.815 -22.180 0.577 1.00 32.49 179 PHE A N 1
ATOM 909 C CA . PHE A 1 141 ? -3.433 -21.805 0.310 1.00 31.61 179 PHE A CA 1
ATOM 910 C C . PHE A 1 141 ? -2.644 -22.995 -0.201 1.00 31.76 179 PHE A C 1
ATOM 911 O O . PHE A 1 141 ? -2.811 -24.104 0.296 1.00 31.10 179 PHE A O 1
ATOM 919 N N . LEU A 1 142 ? -1.816 -22.760 -1.218 1.00 31.50 180 LEU A N 1
ATOM 920 C CA . LEU A 1 142 ? -0.870 -23.755 -1.690 1.00 32.11 180 LEU A CA 1
ATOM 921 C C . LEU A 1 142 ? 0.535 -23.199 -1.536 1.00 31.51 180 LEU A C 1
ATOM 922 O O . LEU A 1 142 ? 0.925 -22.276 -2.243 1.00 30.40 180 LEU A O 1
ATOM 927 N N . LEU A 1 143 ? 1.272 -23.751 -0.576 1.00 32.10 181 LEU A N 1
ATOM 928 C CA . LEU A 1 143 ? 2.682 -23.432 -0.380 1.00 32.50 181 LEU A CA 1
ATOM 929 C C . LEU A 1 143 ? 3.518 -24.431 -1.167 1.00 33.17 181 LEU A C 1
ATOM 930 O O . LEU A 1 143 ? 3.567 -25.615 -0.826 1.00 31.96 181 LEU A O 1
ATOM 935 N N . MET A 1 144 ? 4.141 -23.945 -2.237 1.00 35.11 182 MET A N 1
ATOM 936 C CA . MET A 1 144 ? 5.075 -24.731 -3.033 1.00 36.53 182 MET A CA 1
ATOM 937 C C . MET A 1 144 ? 6.412 -24.829 -2.314 1.00 36.09 182 MET A C 1
ATOM 938 O O . MET A 1 144 ? 6.968 -23.822 -1.877 1.00 37.54 182 MET A O 1
ATOM 943 N N . VAL A 1 145 ? 6.917 -26.051 -2.203 1.00 35.93 183 VAL A N 1
ATOM 944 C CA . VAL A 1 145 ? 8.193 -26.330 -1.570 1.00 35.66 183 VAL A CA 1
ATOM 945 C C . VAL A 1 145 ? 9.080 -27.015 -2.602 1.00 34.39 183 VAL A C 1
ATOM 946 O O . VAL A 1 145 ? 8.644 -27.934 -3.293 1.00 34.42 183 VAL A O 1
ATOM 950 N N . ARG A 1 146 ? 10.319 -26.554 -2.709 1.00 33.30 184 ARG A N 1
ATOM 951 C CA . ARG A 1 146 ? 11.317 -27.186 -3.571 1.00 32.37 184 ARG A CA 1
ATOM 952 C C . ARG A 1 146 ? 12.611 -27.316 -2.793 1.00 30.87 184 ARG A C 1
ATOM 953 O O . ARG A 1 146 ? 12.875 -26.520 -1.897 1.00 30.94 184 ARG A O 1
ATOM 961 N N . ASP A 1 147 ? 13.410 -28.322 -3.131 1.00 30.81 185 ASP A N 1
ATOM 962 C CA . ASP A 1 147 ? 14.736 -28.485 -2.539 1.00 31.17 185 ASP A CA 1
ATOM 963 C C . ASP A 1 147 ? 15.443 -27.142 -2.657 1.00 30.77 185 ASP A C 1
ATOM 964 O O . ASP A 1 147 ? 15.622 -26.635 -3.766 1.00 30.89 185 ASP A O 1
ATOM 969 N N . GLY A 1 148 ? 15.807 -26.563 -1.511 1.00 29.99 186 GLY A N 1
ATOM 970 C CA . GLY A 1 148 ? 16.441 -25.242 -1.456 1.00 30.11 186 GLY A CA 1
ATOM 971 C C . GLY A 1 148 ? 17.673 -25.094 -2.326 1.00 30.27 186 GLY A C 1
ATOM 972 O O . GLY A 1 148 ? 17.944 -24.015 -2.856 1.00 30.33 186 GLY A O 1
ATOM 973 N N . ARG A 1 149 ? 18.408 -26.191 -2.477 1.00 30.30 187 ARG A N 1
ATOM 974 C CA . ARG A 1 149 ? 19.560 -26.244 -3.366 1.00 31.08 187 ARG A CA 1
ATOM 975 C C . ARG A 1 149 ? 19.158 -26.067 -4.842 1.00 30.94 187 ARG A C 1
ATOM 976 O O . ARG A 1 149 ? 19.896 -25.457 -5.616 1.00 31.49 187 ARG A O 1
ATOM 984 N N . ALA A 1 150 ? 17.992 -26.586 -5.218 1.00 30.89 188 ALA A N 1
ATOM 985 C CA . ALA A 1 150 ? 17.436 -26.363 -6.560 1.00 31.41 188 ALA A CA 1
ATOM 986 C C . ALA A 1 150 ? 16.938 -24.931 -6.773 1.00 31.39 188 ALA A C 1
ATOM 987 O O . ALA A 1 150 ? 17.174 -24.352 -7.826 1.00 32.16 188 ALA A O 1
ATOM 989 N N . SER A 1 151 ? 16.242 -24.374 -5.789 1.00 32.46 189 SER A N 1
ATOM 990 C CA . SER A 1 151 ? 15.757 -22.987 -5.880 1.00 32.86 189 SER A CA 1
ATOM 991 C C . SER A 1 151 ? 16.903 -21.990 -5.954 1.00 31.54 189 SER A C 1
ATOM 992 O O . SER A 1 151 ? 16.901 -21.103 -6.804 1.00 30.59 189 SER A O 1
ATOM 995 N N . VAL A 1 152 ? 17.877 -22.153 -5.062 1.00 31.85 190 VAL A N 1
ATOM 996 C CA . VAL A 1 152 ? 19.052 -21.274 -5.005 1.00 31.31 190 VAL A CA 1
ATOM 997 C C . VAL A 1 152 ? 19.892 -21.378 -6.278 1.00 31.26 190 VAL A C 1
ATOM 998 O O . VAL A 1 152 ? 20.278 -20.361 -6.851 1.00 29.61 190 VAL A O 1
ATOM 1002 N N . HIS A 1 153 ? 20.186 -22.602 -6.710 1.00 33.30 191 HIS A N 1
ATOM 1003 C CA . HIS A 1 153 ? 20.919 -22.791 -7.964 1.00 35.04 191 HIS A CA 1
ATOM 1004 C C . HIS A 1 153 ? 20.205 -22.132 -9.152 1.00 35.08 191 HIS A C 1
ATOM 1005 O O . HIS A 1 153 ? 20.845 -21.475 -9.982 1.00 34.97 191 HIS A O 1
ATOM 1012 N N . SER A 1 154 ? 18.885 -22.317 -9.214 1.00 34.88 192 SER A N 1
ATOM 1013 C CA . SER A 1 154 ? 18.054 -21.740 -10.265 1.00 34.88 192 SER A CA 1
ATOM 1014 C C . SER A 1 154 ? 18.182 -20.228 -10.290 1.00 36.52 192 SER A C 1
ATOM 1015 O O . SER A 1 154 ? 18.485 -19.652 -11.338 1.00 36.60 192 SER A O 1
ATOM 1018 N N . MET A 1 155 ? 17.963 -19.590 -9.140 1.00 37.79 193 MET A N 1
ATOM 1019 C CA . MET A 1 155 ? 18.014 -18.124 -9.075 1.00 40.56 193 MET A CA 1
ATOM 1020 C C . MET A 1 155 ? 19.414 -17.572 -9.377 1.00 40.83 193 MET A C 1
ATOM 1021 O O . MET A 1 155 ? 19.530 -16.492 -9.957 1.00 41.90 193 MET A O 1
ATOM 1026 N N . ILE A 1 156 ? 20.460 -18.329 -9.029 1.00 41.21 194 ILE A N 1
ATOM 1027 C CA . ILE A 1 156 ? 21.845 -17.915 -9.308 1.00 41.71 194 ILE A CA 1
ATOM 1028 C C . ILE A 1 156 ? 22.211 -18.101 -10.788 1.00 42.63 194 ILE A C 1
ATOM 1029 O O . ILE A 1 156 ? 22.716 -17.168 -11.420 1.00 43.88 194 ILE A O 1
ATOM 1034 N N . SER A 1 157 ? 21.950 -19.290 -11.334 1.00 43.54 195 SER A N 1
ATOM 1035 C CA . SER A 1 157 ? 22.314 -19.614 -12.728 1.00 44.66 195 SER A CA 1
ATOM 1036 C C . SER A 1 157 ? 21.505 -18.846 -13.783 1.00 45.76 195 SER A C 1
ATOM 1037 O O . SER A 1 157 ? 22.030 -18.526 -14.856 1.00 45.39 195 SER A O 1
ATOM 1040 N N . ARG A 1 158 ? 20.235 -18.575 -13.486 1.00 46.93 196 ARG A N 1
ATOM 1041 C CA . ARG A 1 158 ? 19.376 -17.765 -14.358 1.00 48.29 196 ARG A CA 1
ATOM 1042 C C . ARG A 1 158 ? 19.423 -16.260 -14.050 1.00 49.80 196 ARG A C 1
ATOM 1043 O O . ARG A 1 158 ? 18.820 -15.469 -14.779 1.00 51.47 196 ARG A O 1
ATOM 1051 N N . LYS A 1 159 ? 20.124 -15.874 -12.985 1.00 50.34 197 LYS A N 1
ATOM 1052 C CA . LYS A 1 159 ? 20.269 -14.468 -12.565 1.00 50.92 197 LYS A CA 1
ATOM 1053 C C . LYS A 1 159 ? 18.912 -13.803 -12.304 1.00 48.83 197 LYS A C 1
ATOM 1054 O O . LYS A 1 159 ? 18.613 -12.719 -12.814 1.00 47.48 197 LYS A O 1
ATOM 1060 N N . VAL A 1 160 ? 18.101 -14.491 -11.503 1.00 48.49 198 VAL A N 1
ATOM 1061 C CA . VAL A 1 160 ? 16.794 -14.005 -11.073 1.00 48.36 198 VAL A CA 1
ATOM 1062 C C . VAL A 1 160 ? 16.999 -13.236 -9.773 1.00 49.64 198 VAL A C 1
ATOM 1063 O O . VAL A 1 160 ? 17.308 -13.826 -8.731 1.00 48.08 198 VAL A O 1
ATOM 1067 N N . THR A 1 161 ? 16.831 -11.916 -9.848 1.00 49.57 199 THR A N 1
ATOM 1068 C CA . THR A 1 161 ? 17.067 -11.026 -8.714 1.00 48.87 199 THR A CA 1
ATOM 1069 C C . THR A 1 161 ? 15.900 -11.049 -7.720 1.00 50.08 199 THR A C 1
ATOM 1070 O O . THR A 1 161 ? 14.745 -10.883 -8.103 1.00 52.22 199 THR A O 1
ATOM 1074 N N . ILE A 1 162 ? 16.216 -11.272 -6.447 1.00 51.46 200 ILE A N 1
ATOM 1075 C CA . ILE A 1 162 ? 15.242 -11.201 -5.354 1.00 51.82 200 ILE A CA 1
ATOM 1076 C C . ILE A 1 162 ? 15.842 -10.286 -4.291 1.00 52.84 200 ILE A C 1
ATOM 1077 O O . ILE A 1 162 ? 17.037 -10.382 -4.003 1.00 53.51 200 ILE A O 1
ATOM 1082 N N . ALA A 1 163 ? 15.023 -9.402 -3.720 1.00 53.02 201 ALA A N 1
ATOM 1083 C CA . ALA A 1 163 ? 15.511 -8.398 -2.765 1.00 53.53 201 ALA A CA 1
ATOM 1084 C C . ALA A 1 163 ? 16.058 -9.066 -1.498 1.00 54.33 201 ALA A C 1
ATOM 1085 O O . ALA A 1 163 ? 15.372 -9.881 -0.877 1.00 55.74 201 ALA A O 1
ATOM 1087 N N . GLY A 1 164 ? 17.304 -8.744 -1.146 1.00 53.80 202 GLY A N 1
ATOM 1088 C CA . GLY A 1 164 ? 17.981 -9.355 0.002 1.00 53.88 202 GLY A CA 1
ATOM 1089 C C . GLY A 1 164 ? 18.812 -10.590 -0.317 1.00 53.85 202 GLY A C 1
ATOM 1090 O O . GLY A 1 164 ? 19.711 -10.937 0.454 1.00 55.28 202 GLY A O 1
ATOM 1091 N N . PHE A 1 165 ? 18.513 -11.262 -1.433 1.00 52.55 203 PHE A N 1
ATOM 1092 C CA . PHE A 1 165 ? 19.292 -12.416 -1.894 1.00 51.66 203 PHE A CA 1
ATOM 1093 C C . PHE A 1 165 ? 20.505 -11.926 -2.685 1.00 51.26 203 PHE A C 1
ATOM 1094 O O . PHE A 1 165 ? 20.349 -11.215 -3.683 1.00 50.65 203 PHE A O 1
ATOM 1102 N N . ASP A 1 166 ? 21.698 -12.308 -2.232 1.00 51.20 204 ASP A N 1
ATOM 1103 C CA . ASP A 1 166 ? 22.950 -12.022 -2.933 1.00 51.56 204 ASP A CA 1
ATOM 1104 C C . ASP A 1 166 ? 23.260 -13.192 -3.877 1.00 51.55 204 ASP A C 1
ATOM 1105 O O . ASP A 1 166 ? 23.708 -14.252 -3.435 1.00 51.75 204 ASP A O 1
ATOM 1110 N N . LEU A 1 167 ? 23.049 -12.977 -5.177 1.00 50.79 205 LEU A N 1
ATOM 1111 C CA . LEU A 1 167 ? 23.218 -14.029 -6.192 1.00 50.11 205 LEU A CA 1
ATOM 1112 C C . LEU A 1 167 ? 24.669 -14.459 -6.440 1.00 49.38 205 LEU A C 1
ATOM 1113 O O . LEU A 1 167 ? 24.901 -15.469 -7.100 1.00 49.71 205 LEU A O 1
ATOM 1118 N N . ASN A 1 168 ? 25.635 -13.702 -5.921 1.00 49.06 206 ASN A N 1
ATOM 1119 C CA . ASN A 1 168 ? 27.046 -14.110 -5.944 1.00 49.41 206 ASN A CA 1
ATOM 1120 C C . ASN A 1 168 ? 27.429 -15.080 -4.811 1.00 47.32 206 ASN A C 1
ATOM 1121 O O . ASN A 1 168 ? 28.589 -15.496 -4.734 1.00 49.19 206 ASN A O 1
ATOM 1126 N N . SER A 1 169 ? 26.475 -15.432 -3.940 1.00 44.40 207 SER A N 1
ATOM 1127 C CA . SER A 1 169 ? 26.723 -16.338 -2.809 1.00 42.20 207 SER A CA 1
ATOM 1128 C C . SER A 1 169 ? 25.610 -17.380 -2.652 1.00 40.84 207 SER A C 1
ATOM 1129 O O . SER A 1 169 ? 24.461 -17.033 -2.353 1.00 39.67 207 SER A O 1
ATOM 1132 N N . TYR A 1 170 ? 25.961 -18.651 -2.864 1.00 40.40 208 TYR A N 1
ATOM 1133 C CA . TYR A 1 170 ? 25.084 -19.786 -2.532 1.00 39.95 208 TYR A CA 1
ATOM 1134 C C . TYR A 1 170 ? 24.776 -19.860 -1.032 1.00 40.47 208 TYR A C 1
ATOM 1135 O O . TYR A 1 170 ? 23.665 -20.236 -0.645 1.00 40.40 208 TYR A O 1
ATOM 1144 N N . ARG A 1 171 ? 25.768 -19.523 -0.203 1.00 41.32 209 ARG A N 1
ATOM 1145 C CA . ARG A 1 171 ? 25.616 -19.511 1.259 1.00 41.08 209 ARG A CA 1
ATOM 1146 C C . ARG A 1 171 ? 24.556 -18.502 1.670 1.00 41.89 209 ARG A C 1
ATOM 1147 O O . ARG A 1 171 ? 23.638 -18.843 2.424 1.00 42.85 209 ARG A O 1
ATOM 1155 N N . ASP A 1 172 ? 24.679 -17.274 1.164 1.00 42.45 210 ASP A N 1
ATOM 1156 C CA . ASP A 1 172 ? 23.714 -16.217 1.482 1.00 44.50 210 ASP A CA 1
ATOM 1157 C C . ASP A 1 172 ? 22.312 -16.506 0.933 1.00 43.82 210 ASP A C 1
ATOM 1158 O O . ASP A 1 172 ? 21.319 -16.205 1.597 1.00 43.38 210 ASP A O 1
ATOM 1163 N N . CYS A 1 173 ? 22.235 -17.081 -0.267 1.00 42.84 211 CYS A N 1
ATOM 1164 C CA . CYS A 1 173 ? 20.942 -17.441 -0.864 1.00 41.36 211 CYS A CA 1
ATOM 1165 C C . CYS A 1 173 ? 20.238 -18.582 -0.117 1.00 40.10 211 CYS A C 1
ATOM 1166 O O . CYS A 1 173 ? 19.025 -18.522 0.092 1.00 39.85 211 CYS A O 1
ATOM 1169 N N . LEU A 1 174 ? 20.989 -19.608 0.283 1.00 38.99 212 LEU A N 1
ATOM 1170 C CA . LEU A 1 174 ? 20.425 -20.714 1.083 1.00 38.54 212 LEU A CA 1
ATOM 1171 C C . LEU A 1 174 ? 19.967 -20.269 2.480 1.00 38.04 212 LEU A C 1
ATOM 1172 O O . LEU A 1 174 ? 18.987 -20.798 3.008 1.00 37.62 212 LEU A O 1
ATOM 1177 N N . THR A 1 175 ? 20.677 -19.305 3.067 1.00 37.37 213 THR A N 1
ATOM 1178 C CA . THR A 1 175 ? 20.282 -18.706 4.345 1.00 37.12 213 THR A CA 1
ATOM 1179 C C . THR A 1 175 ? 18.967 -17.936 4.216 1.00 37.50 213 THR A C 1
ATOM 1180 O O . THR A 1 175 ? 18.076 -18.079 5.055 1.00 36.74 213 THR A O 1
ATOM 1184 N N . LYS A 1 176 ? 18.859 -17.115 3.173 1.00 38.05 214 LYS A N 1
ATOM 1185 C CA . LYS A 1 176 ? 17.642 -16.340 2.917 1.00 38.72 214 LYS A CA 1
ATOM 1186 C C . LYS A 1 176 ? 16.482 -17.238 2.496 1.00 38.00 214 LYS A C 1
ATOM 1187 O O . LYS A 1 176 ? 15.341 -16.998 2.911 1.00 38.62 214 LYS A O 1
ATOM 1193 N N . TRP A 1 177 ? 16.776 -18.255 1.676 1.00 35.19 215 TRP A N 1
ATOM 1194 C CA . TRP A 1 177 ? 15.806 -19.309 1.348 1.00 33.72 215 TRP A CA 1
ATOM 1195 C C . TRP A 1 177 ? 15.236 -19.928 2.613 1.00 32.75 215 TRP A C 1
ATOM 1196 O O . TRP A 1 177 ? 14.019 -20.034 2.773 1.00 31.79 215 TRP A O 1
ATOM 1207 N N . ASN A 1 178 ? 16.142 -20.344 3.491 1.00 32.58 216 ASN A N 1
ATOM 1208 C CA . ASN A 1 178 ? 15.799 -20.960 4.768 1.00 32.90 216 ASN A CA 1
ATOM 1209 C C . ASN A 1 178 ? 14.867 -20.117 5.630 1.00 32.74 216 ASN A C 1
ATOM 1210 O O . ASN A 1 178 ? 13.909 -20.638 6.196 1.00 33.93 216 ASN A O 1
ATOM 1215 N N . ARG A 1 179 ? 15.170 -18.827 5.746 1.00 32.85 217 ARG A N 1
ATOM 1216 C CA . ARG A 1 179 ? 14.384 -17.915 6.579 1.00 33.25 217 ARG A CA 1
ATOM 1217 C C . ARG A 1 179 ? 12.998 -17.697 5.983 1.00 32.32 217 ARG A C 1
ATOM 1218 O O . ARG A 1 179 ? 12.012 -17.655 6.709 1.00 31.97 217 ARG A O 1
ATOM 1226 N N . ALA A 1 180 ? 12.941 -17.552 4.662 1.00 31.96 218 ALA A N 1
ATOM 1227 C CA . ALA A 1 180 ? 11.691 -17.316 3.947 1.00 31.42 218 ALA A CA 1
ATOM 1228 C C . ALA A 1 180 ? 10.759 -18.513 4.029 1.00 32.36 218 ALA A C 1
ATOM 1229 O O . ALA A 1 180 ? 9.601 -18.368 4.391 1.00 31.60 218 ALA A O 1
ATOM 1231 N N . ILE A 1 181 ? 11.274 -19.693 3.691 1.00 35.11 219 ILE A N 1
ATOM 1232 C CA . ILE A 1 181 ? 10.472 -20.919 3.708 1.00 36.71 219 ILE A CA 1
ATOM 1233 C C . ILE A 1 181 ? 10.033 -21.293 5.134 1.00 37.46 219 ILE A C 1
ATOM 1234 O O . ILE A 1 181 ? 8.908 -21.753 5.323 1.00 36.57 219 ILE A O 1
ATOM 1239 N N . GLU A 1 182 ? 10.903 -21.072 6.125 1.00 38.79 220 GLU A N 1
ATOM 1240 C CA . GLU A 1 182 ? 10.561 -21.302 7.541 1.00 39.69 220 GLU A CA 1
ATOM 1241 C C . GLU A 1 182 ? 9.361 -20.461 7.987 1.00 38.36 220 GLU A C 1
ATOM 1242 O O . GLU A 1 182 ? 8.454 -20.983 8.640 1.00 37.12 220 GLU A O 1
ATOM 1248 N N . THR A 1 183 ? 9.370 -19.173 7.633 1.00 36.88 221 THR A N 1
ATOM 1249 C CA . THR A 1 183 ? 8.263 -18.255 7.935 1.00 37.28 221 THR A CA 1
ATOM 1250 C C . THR A 1 183 ? 6.944 -18.735 7.312 1.00 37.59 221 THR A C 1
ATOM 1251 O O . THR A 1 183 ? 5.918 -18.787 7.993 1.00 38.13 221 THR A O 1
ATOM 1255 N N . MET A 1 184 ? 6.988 -19.094 6.027 1.00 36.90 222 MET A N 1
ATOM 1256 C CA . MET A 1 184 ? 5.794 -19.527 5.290 1.00 37.59 222 MET A CA 1
ATOM 1257 C C . MET A 1 184 ? 5.314 -20.920 5.714 1.00 36.91 222 MET A C 1
ATOM 1258 O O . MET A 1 184 ? 4.112 -21.143 5.864 1.00 36.86 222 MET A O 1
ATOM 1263 N N . TYR A 1 185 ? 6.254 -21.846 5.894 1.00 36.08 223 TYR A N 1
ATOM 1264 C CA . TYR A 1 185 ? 5.963 -23.185 6.423 1.00 36.38 223 TYR A CA 1
ATOM 1265 C C . TYR A 1 185 ? 5.254 -23.120 7.768 1.00 36.28 223 TYR A C 1
ATOM 1266 O O . TYR A 1 185 ? 4.235 -23.782 7.961 1.00 37.83 223 TYR A O 1
ATOM 1275 N N . ASN A 1 186 ? 5.806 -22.338 8.697 1.00 35.73 224 ASN A N 1
ATOM 1276 C CA . ASN A 1 186 ? 5.213 -22.184 10.029 1.00 35.42 224 ASN A CA 1
ATOM 1277 C C . ASN A 1 186 ? 3.784 -21.648 9.978 1.00 34.90 224 ASN A C 1
ATOM 1278 O O . ASN A 1 186 ? 2.914 -22.128 10.703 1.00 34.18 224 ASN A O 1
ATOM 1283 N N . GLN A 1 187 ? 3.553 -20.667 9.110 1.00 35.04 225 GLN A N 1
ATOM 1284 C CA . GLN A 1 187 ? 2.213 -20.116 8.898 1.00 35.27 225 GLN A CA 1
ATOM 1285 C C . GLN A 1 187 ? 1.277 -21.120 8.220 1.00 36.29 225 GLN A C 1
ATOM 1286 O O . GLN A 1 187 ? 0.094 -21.195 8.568 1.00 34.96 225 GLN A O 1
ATOM 1292 N N . CYS A 1 188 ? 1.809 -21.890 7.268 1.00 37.41 226 CYS A N 1
ATOM 1293 C CA . CYS A 1 188 ? 1.061 -22.988 6.658 1.00 39.69 226 CYS A CA 1
ATOM 1294 C C . CYS A 1 188 ? 0.604 -24.013 7.700 1.00 40.54 226 CYS A C 1
ATOM 1295 O O . CYS A 1 188 ? -0.573 -24.374 7.727 1.00 40.29 226 CYS A O 1
ATOM 1298 N N . MET A 1 189 ? 1.524 -24.465 8.556 1.00 42.31 227 MET A N 1
ATOM 1299 C CA . MET A 1 189 ? 1.184 -25.417 9.629 1.00 44.54 227 MET A CA 1
ATOM 1300 C C . MET A 1 189 ? 0.236 -24.813 10.677 1.00 44.86 227 MET A C 1
ATOM 1301 O O . MET A 1 189 ? -0.593 -25.530 11.235 1.00 44.68 227 MET A O 1
ATOM 1306 N N . GLU A 1 190 ? 0.356 -23.508 10.930 1.00 45.24 228 GLU A N 1
ATOM 1307 C CA . GLU A 1 190 ? -0.498 -22.806 11.899 1.00 47.35 228 GLU A CA 1
ATOM 1308 C C . GLU A 1 190 ? -1.979 -22.799 11.485 1.00 46.22 228 GLU A C 1
ATOM 1309 O O . GLU A 1 190 ? -2.851 -23.124 12.297 1.00 46.47 228 GLU A O 1
ATOM 1315 N N . VAL A 1 191 ? -2.252 -22.422 10.235 1.00 44.12 229 VAL A N 1
ATOM 1316 C CA . VAL A 1 191 ? -3.632 -22.356 9.722 1.00 42.87 229 VAL A CA 1
ATOM 1317 C C . VAL A 1 191 ? -4.278 -23.735 9.556 1.00 43.48 229 VAL A C 1
ATOM 1318 O O . VAL A 1 191 ? -5.505 -23.847 9.563 1.00 43.98 229 VAL A O 1
ATOM 1322 N N . GLY A 1 192 ? -3.455 -24.769 9.386 1.00 44.21 230 GLY A N 1
ATOM 1323 C CA . GLY A 1 192 ? -3.922 -26.158 9.422 1.00 45.53 230 GLY A CA 1
ATOM 1324 C C . GLY A 1 192 ? -4.163 -26.778 8.062 1.00 45.40 230 GLY A C 1
ATOM 1325 O O . GLY A 1 192 ? -4.209 -26.084 7.047 1.00 45.59 230 GLY A O 1
ATOM 1326 N N . TYR A 1 193 ? -4.326 -28.097 8.065 1.00 46.95 231 TYR A N 1
ATOM 1327 C CA . TYR A 1 193 ? -4.390 -28.905 6.837 1.00 50.56 231 TYR A CA 1
ATOM 1328 C C . TYR A 1 193 ? -5.578 -28.615 5.899 1.00 50.72 231 TYR A C 1
ATOM 1329 O O . TYR A 1 193 ? -5.484 -28.880 4.704 1.00 50.72 231 TYR A O 1
ATOM 1338 N N . LYS A 1 194 ? -6.684 -28.103 6.437 1.00 51.58 232 LYS A N 1
ATOM 1339 C CA . LYS A 1 194 ? -7.844 -27.731 5.616 1.00 53.36 232 LYS A CA 1
ATOM 1340 C C . LYS A 1 194 ? -7.673 -26.400 4.871 1.00 51.05 232 LYS A C 1
ATOM 1341 O O . LYS A 1 194 ? -8.256 -26.205 3.803 1.00 50.44 232 LYS A O 1
ATOM 1347 N N . LYS A 1 195 ? -6.870 -25.498 5.436 1.00 47.81 233 LYS A N 1
ATOM 1348 C CA . LYS A 1 195 ? -6.597 -24.192 4.838 1.00 46.34 233 LYS A CA 1
ATOM 1349 C C . LYS A 1 195 ? -5.330 -24.169 3.980 1.00 42.85 233 LYS A C 1
ATOM 1350 O O . LYS A 1 195 ? -5.310 -23.514 2.941 1.00 41.78 233 LYS A O 1
ATOM 1356 N N . CYS A 1 196 ? -4.277 -24.859 4.417 1.00 40.89 234 CYS A N 1
ATOM 1357 C CA . CYS A 1 196 ? -3.002 -24.867 3.692 1.00 40.41 234 CYS A CA 1
ATOM 1358 C C . CYS A 1 196 ? -2.485 -26.277 3.397 1.00 39.98 234 CYS A C 1
ATOM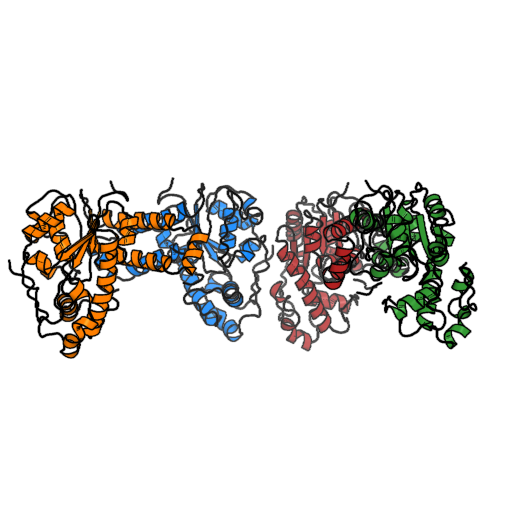 1359 O O . CYS A 1 196 ? -2.532 -27.159 4.254 1.00 40.84 234 CYS A O 1
ATOM 1362 N N . MET A 1 197 ? -1.974 -26.455 2.180 1.00 39.27 235 MET A N 1
ATOM 1363 C CA . MET A 1 197 ? -1.376 -27.703 1.729 1.00 39.64 235 MET A CA 1
ATOM 1364 C C . MET A 1 197 ? 0.050 -27.454 1.227 1.00 39.19 235 MET A C 1
ATOM 1365 O O . MET A 1 197 ? 0.258 -26.657 0.312 1.00 38.17 235 MET A O 1
ATOM 1370 N N . LEU A 1 198 ? 1.023 -28.119 1.850 1.00 39.10 236 LEU A N 1
ATOM 1371 C CA . LEU A 1 198 ? 2.384 -28.196 1.316 1.00 39.97 236 LEU A CA 1
ATOM 1372 C C . LEU A 1 198 ? 2.367 -28.996 0.020 1.00 39.62 236 LEU A C 1
ATOM 1373 O O . LEU A 1 198 ? 1.802 -30.091 -0.025 1.00 39.02 236 LEU A O 1
ATOM 1378 N N . VAL A 1 199 ? 2.990 -28.445 -1.021 1.00 39.02 237 VAL A N 1
ATOM 1379 C CA . VAL A 1 199 ? 3.086 -29.101 -2.320 1.00 38.80 237 VAL A CA 1
ATOM 1380 C C . VAL A 1 199 ? 4.563 -29.169 -2.704 1.00 38.34 237 VAL A C 1
ATOM 1381 O O . VAL A 1 199 ? 5.187 -28.143 -2.982 1.00 39.40 237 VAL A O 1
ATOM 1385 N N . HIS A 1 200 ? 5.114 -30.382 -2.704 1.00 37.20 238 HIS A N 1
ATOM 1386 C CA . HIS A 1 200 ? 6.515 -30.609 -3.076 1.00 36.01 238 HIS A CA 1
ATOM 1387 C C . HIS A 1 200 ? 6.670 -30.627 -4.591 1.00 35.72 238 HIS A C 1
ATOM 1388 O O . HIS A 1 200 ? 6.109 -31.493 -5.256 1.00 35.38 238 HIS A O 1
ATOM 1395 N N . TYR A 1 201 ? 7.425 -29.660 -5.122 1.00 34.98 239 TYR A N 1
ATOM 1396 C CA . TYR A 1 201 ? 7.669 -29.526 -6.568 1.00 33.90 239 TYR A CA 1
ATOM 1397 C C . TYR A 1 201 ? 8.127 -30.832 -7.204 1.00 33.59 239 TYR A C 1
ATOM 1398 O O . TYR A 1 201 ? 7.629 -31.230 -8.253 1.00 32.09 239 TYR A O 1
ATOM 1407 N N . GLU A 1 202 ? 9.072 -31.494 -6.546 1.00 33.65 240 GLU A N 1
ATOM 1408 C CA . GLU A 1 202 ? 9.651 -32.729 -7.068 1.00 33.21 240 GLU A CA 1
ATOM 1409 C C . GLU A 1 202 ? 8.573 -33.801 -7.186 1.00 32.35 240 GLU A C 1
ATOM 1410 O O . GLU A 1 202 ? 8.502 -34.500 -8.184 1.00 32.86 240 GLU A O 1
ATOM 1416 N N . GLN A 1 203 ? 7.720 -33.895 -6.171 1.00 32.30 241 GLN A N 1
ATOM 1417 C CA . GLN A 1 203 ? 6.613 -34.846 -6.167 1.00 32.41 241 GLN A CA 1
ATOM 1418 C C . GLN A 1 203 ? 5.567 -34.523 -7.225 1.00 32.39 241 GLN A C 1
ATOM 1419 O O . GLN A 1 203 ? 5.028 -35.432 -7.856 1.00 32.09 241 GLN A O 1
ATOM 1425 N N . LEU A 1 204 ? 5.298 -33.233 -7.419 1.00 32.72 242 LEU A N 1
ATOM 1426 C CA . LEU A 1 204 ? 4.407 -32.764 -8.480 1.00 33.31 242 LEU A CA 1
ATOM 1427 C C . LEU A 1 204 ? 4.895 -33.175 -9.874 1.00 32.44 242 LEU A C 1
ATOM 1428 O O . LEU A 1 204 ? 4.119 -33.712 -10.658 1.00 30.53 242 LEU A O 1
ATOM 1433 N N . VAL A 1 205 ? 6.167 -32.916 -10.181 1.00 31.68 243 VAL A N 1
ATOM 1434 C CA . VAL A 1 205 ? 6.710 -33.246 -11.511 1.00 31.24 243 VAL A CA 1
ATOM 1435 C C . VAL A 1 205 ? 6.924 -34.757 -11.705 1.00 31.39 243 VAL A C 1
ATOM 1436 O O . VAL A 1 205 ? 6.844 -35.255 -12.830 1.00 29.84 243 VAL A O 1
ATOM 1440 N N . LEU A 1 206 ? 7.196 -35.469 -10.610 1.00 32.22 244 LEU A N 1
ATOM 1441 C CA . LEU A 1 206 ? 7.350 -36.930 -10.632 1.00 32.33 244 LEU A CA 1
ATOM 1442 C C . LEU A 1 206 ? 6.015 -37.654 -10.770 1.00 32.94 244 LEU A C 1
ATOM 1443 O O . LEU A 1 206 ? 5.949 -38.689 -11.424 1.00 32.83 244 LEU A O 1
ATOM 1448 N N . HIS A 1 207 ? 4.966 -37.118 -10.143 1.00 34.16 245 HIS A N 1
ATOM 1449 C CA . HIS A 1 207 ? 3.647 -37.758 -10.110 1.00 34.76 245 HIS A CA 1
ATOM 1450 C C . HIS A 1 207 ? 2.513 -36.745 -10.328 1.00 34.38 245 HIS A C 1
ATOM 1451 O O . HIS A 1 207 ? 1.651 -36.590 -9.464 1.00 34.20 245 HIS A O 1
ATOM 1458 N N . PRO A 1 208 ? 2.492 -36.066 -11.493 1.00 35.09 246 PRO A N 1
ATOM 1459 C CA . PRO A 1 208 ? 1.556 -34.943 -11.721 1.00 35.78 246 PRO A CA 1
ATOM 1460 C C . PRO A 1 208 ? 0.060 -35.263 -11.626 1.00 37.21 246 PRO A C 1
ATOM 1461 O O . PRO A 1 208 ? -0.701 -34.433 -11.134 1.00 36.73 246 PRO A O 1
ATOM 1465 N N . GLU A 1 209 ? -0.355 -36.442 -12.078 1.00 38.84 247 GLU A N 1
ATOM 1466 C CA . GLU A 1 209 ? -1.758 -36.839 -11.973 1.00 40.33 247 GLU A CA 1
ATOM 1467 C C . GLU A 1 209 ? -2.147 -37.091 -10.519 1.00 40.35 247 GLU A C 1
ATOM 1468 O O . GLU A 1 209 ? -3.210 -36.666 -10.081 1.00 39.93 247 GLU A O 1
ATOM 1474 N N . ARG A 1 210 ? -1.281 -37.779 -9.781 1.00 40.94 248 ARG A N 1
ATOM 1475 C CA . ARG A 1 210 ? -1.525 -38.075 -8.369 1.00 41.32 248 ARG A CA 1
ATOM 1476 C C . ARG A 1 210 ? -1.715 -36.792 -7.543 1.00 40.55 248 ARG A C 1
ATOM 1477 O O . ARG A 1 210 ? -2.670 -36.690 -6.767 1.00 40.81 248 ARG A O 1
ATOM 1485 N N . TRP A 1 211 ? -0.825 -35.817 -7.732 1.00 38.59 249 TRP A N 1
ATOM 1486 C CA . TRP A 1 211 ? -0.851 -34.580 -6.936 1.00 38.51 249 TRP A CA 1
ATOM 1487 C C . TRP A 1 211 ? -1.894 -33.566 -7.379 1.00 36.83 249 TRP A C 1
ATOM 1488 O O . TRP A 1 211 ? -2.498 -32.926 -6.532 1.00 36.92 249 TRP A O 1
ATOM 1499 N N . MET A 1 212 ? -2.120 -33.418 -8.681 1.00 36.15 250 MET A N 1
ATOM 1500 C CA . MET A 1 212 ? -3.214 -32.553 -9.149 1.00 36.04 250 MET A CA 1
ATOM 1501 C C . MET A 1 212 ? -4.575 -33.066 -8.664 1.00 35.42 250 MET A C 1
ATOM 1502 O O . MET A 1 212 ? -5.442 -32.272 -8.314 1.00 35.76 250 MET A O 1
ATOM 1507 N N . ARG A 1 213 ? -4.747 -34.385 -8.621 1.00 34.80 251 ARG A N 1
ATOM 1508 C CA . ARG A 1 213 ? -5.963 -34.981 -8.057 1.00 34.98 251 ARG A CA 1
ATOM 1509 C C . ARG A 1 213 ? -6.136 -34.651 -6.580 1.00 34.04 251 ARG A C 1
ATOM 1510 O O . ARG A 1 213 ? -7.224 -34.278 -6.160 1.00 34.71 251 ARG A O 1
ATOM 1518 N N . THR A 1 214 ? -5.063 -34.777 -5.805 1.00 34.27 252 THR A N 1
ATOM 1519 C CA . THR A 1 214 ? -5.079 -34.413 -4.383 1.00 34.38 252 THR A CA 1
ATOM 1520 C C . THR A 1 214 ? -5.320 -32.909 -4.180 1.00 34.66 252 THR A C 1
ATOM 1521 O O . THR A 1 214 ? -6.086 -32.522 -3.300 1.00 33.34 252 THR A O 1
ATOM 1525 N N . LEU A 1 215 ? -4.685 -32.080 -5.010 1.00 35.81 253 LEU A N 1
ATOM 1526 C CA . LEU A 1 215 ? -4.860 -30.621 -4.946 1.00 36.60 253 LEU A CA 1
ATOM 1527 C C . LEU A 1 215 ? -6.290 -30.170 -5.228 1.00 36.30 253 LEU A C 1
ATOM 1528 O O . LEU A 1 215 ? -6.848 -29.384 -4.472 1.00 36.95 253 LEU A O 1
ATOM 1533 N N . LEU A 1 216 ? -6.878 -30.669 -6.309 1.00 35.39 254 LEU A N 1
ATOM 1534 C CA . LEU A 1 216 ? -8.247 -30.303 -6.651 1.00 35.13 254 LEU A CA 1
ATOM 1535 C C . LEU A 1 216 ? -9.266 -30.819 -5.624 1.00 34.73 254 LEU A C 1
ATOM 1536 O O . LEU A 1 216 ? -10.261 -30.145 -5.368 1.00 33.84 254 LEU A O 1
ATOM 1541 N N . LYS A 1 217 ? -9.013 -31.985 -5.029 1.00 34.78 255 LYS A N 1
ATOM 1542 C CA . LYS A 1 217 ? -9.840 -32.478 -3.909 1.00 35.33 255 LYS A CA 1
ATOM 1543 C C . LYS A 1 217 ? -9.692 -31.590 -2.674 1.00 33.80 255 LYS A C 1
ATOM 1544 O O . LYS A 1 217 ? -10.672 -31.315 -1.986 1.00 33.17 255 LYS A O 1
ATOM 1550 N N . PHE A 1 218 ? -8.466 -31.146 -2.405 1.00 32.97 256 PHE A N 1
ATOM 1551 C CA . PHE A 1 218 ? -8.189 -30.203 -1.314 1.00 32.81 256 PHE A CA 1
ATOM 1552 C C . PHE A 1 218 ? -8.892 -28.852 -1.546 1.00 33.81 256 PHE A C 1
ATOM 1553 O O . PHE A 1 218 ? -9.514 -28.310 -0.634 1.00 33.53 256 PHE A O 1
ATOM 1561 N N . LEU A 1 219 ? -8.790 -28.338 -2.773 1.00 34.07 257 LEU A N 1
ATOM 1562 C CA . LEU A 1 219 ? -9.460 -27.100 -3.177 1.00 35.07 257 LEU A CA 1
ATOM 1563 C C . LEU A 1 219 ? -10.979 -27.215 -3.353 1.00 36.57 257 LEU A C 1
ATOM 1564 O O . LEU A 1 219 ? -11.653 -26.193 -3.469 1.00 37.30 257 LEU A O 1
ATOM 1569 N N . GLN A 1 220 ? -11.505 -28.441 -3.390 1.00 38.34 258 GLN A N 1
ATOM 1570 C CA . GLN A 1 220 ? -12.935 -28.714 -3.590 1.00 39.81 258 GLN A CA 1
ATOM 1571 C C . GLN A 1 220 ? -13.415 -28.158 -4.936 1.00 40.10 258 GLN A C 1
ATOM 1572 O O . GLN A 1 220 ? -14.389 -27.406 -5.023 1.00 42.18 258 GLN A O 1
ATOM 1578 N N . ILE A 1 221 ? -12.678 -28.537 -5.975 1.00 39.75 259 ILE A N 1
ATOM 1579 C CA . ILE A 1 221 ? -12.959 -28.190 -7.361 1.00 39.43 259 ILE A CA 1
ATOM 1580 C C . ILE A 1 221 ? -12.973 -29.516 -8.124 1.00 39.20 259 ILE A C 1
ATOM 1581 O O . ILE A 1 221 ? -12.072 -30.334 -7.933 1.00 39.03 259 ILE A O 1
ATOM 1586 N N . PRO A 1 222 ? -13.988 -29.742 -8.983 1.00 40.31 260 PRO A N 1
ATOM 1587 C CA . PRO A 1 222 ? -14.041 -31.009 -9.722 1.00 39.85 260 PRO A CA 1
ATOM 1588 C C . PRO A 1 222 ? -12.816 -31.271 -10.601 1.00 40.14 260 PRO A C 1
ATOM 1589 O O . PRO A 1 222 ? -12.221 -30.334 -11.146 1.00 39.08 260 PRO A O 1
ATOM 1593 N N . TRP A 1 223 ? -12.460 -32.546 -10.728 1.00 40.98 261 TRP A N 1
ATOM 1594 C CA . TRP A 1 223 ? -11.346 -32.969 -11.570 1.00 41.68 261 TRP A CA 1
ATOM 1595 C C . TRP A 1 223 ? -11.583 -32.646 -13.050 1.00 42.24 261 TRP A C 1
ATOM 1596 O O . TRP A 1 223 ? -12.684 -32.838 -13.564 1.00 42.31 261 TRP A O 1
ATOM 1607 N N . ASN A 1 224 ? -10.534 -32.150 -13.700 1.00 43.08 262 ASN A N 1
ATOM 1608 C CA . ASN A 1 224 ? -10.501 -31.977 -15.149 1.00 42.15 262 ASN A CA 1
ATOM 1609 C C . ASN A 1 224 ? -9.090 -32.265 -15.663 1.00 41.57 262 ASN A C 1
ATOM 1610 O O . ASN A 1 224 ? -8.128 -31.624 -15.240 1.00 39.59 262 ASN A O 1
ATOM 1615 N N . HIS A 1 225 ? -8.987 -33.227 -16.581 1.00 41.90 263 HIS A N 1
ATOM 1616 C CA . HIS A 1 225 ? -7.698 -33.675 -17.124 1.00 42.52 263 HIS A CA 1
ATOM 1617 C C . HIS A 1 225 ? -6.852 -32.573 -17.771 1.00 40.07 263 HIS A C 1
ATOM 1618 O O . HIS A 1 225 ? -5.630 -32.713 -17.839 1.00 37.86 263 HIS A O 1
ATOM 1625 N N . SER A 1 226 ? -7.481 -31.479 -18.211 1.00 38.73 264 SER A N 1
ATOM 1626 C CA . SER A 1 226 ? -6.755 -30.384 -18.868 1.00 38.04 264 SER A CA 1
ATOM 1627 C C . SER A 1 226 ? -5.646 -29.756 -18.021 1.00 36.56 264 SER A C 1
ATOM 1628 O O . SER A 1 226 ? -4.716 -29.187 -18.594 1.00 36.50 264 SER A O 1
ATOM 1631 N N . VAL A 1 227 ? -5.711 -29.888 -16.689 1.00 35.09 265 VAL A N 1
ATOM 1632 C CA . VAL A 1 227 ? -4.604 -29.450 -15.810 1.00 34.75 265 VAL A CA 1
ATOM 1633 C C . VAL A 1 227 ? -3.270 -30.163 -16.105 1.00 34.87 265 VAL A C 1
ATOM 1634 O O . VAL A 1 227 ? -2.206 -29.614 -15.817 1.00 33.49 265 VAL A O 1
ATOM 1638 N N . LEU A 1 228 ? -3.347 -31.375 -16.666 1.00 35.84 266 LEU A N 1
ATOM 1639 C CA . LEU A 1 228 ? -2.182 -32.161 -17.090 1.00 35.52 266 LEU A CA 1
ATOM 1640 C C . LEU A 1 228 ? -1.737 -31.872 -18.531 1.00 35.81 266 LEU A C 1
ATOM 1641 O O . LEU A 1 228 ? -0.718 -32.396 -18.970 1.00 36.14 266 LEU A O 1
ATOM 1646 N N . HIS A 1 229 ? -2.505 -31.059 -19.260 1.00 37.81 267 HIS A N 1
ATOM 1647 C CA . HIS A 1 229 ? -2.151 -30.581 -20.608 1.00 37.58 267 HIS A CA 1
ATOM 1648 C C . HIS A 1 229 ? -2.057 -29.050 -20.648 1.00 37.08 267 HIS A C 1
ATOM 1649 O O . HIS A 1 229 ? -2.567 -28.420 -21.586 1.00 37.06 267 HIS A O 1
ATOM 1656 N N A HIS A 1 230 ? -1.393 -28.466 -19.647 0.50 36.89 268 HIS A N 1
ATOM 1657 N N B HIS A 1 230 ? -1.399 -28.459 -19.650 0.50 37.08 268 HIS A N 1
ATOM 1658 C CA A HIS A 1 230 ? -1.280 -27.007 -19.514 0.50 36.64 268 HIS A CA 1
ATOM 1659 C CA B HIS A 1 230 ? -1.311 -26.998 -19.535 0.50 36.96 268 HIS A CA 1
ATOM 1660 C C A HIS A 1 230 ? -0.569 -26.344 -20.698 0.50 37.67 268 HIS A C 1
ATOM 1661 C C B HIS A 1 230 ? -0.563 -26.335 -20.697 0.50 37.87 268 HIS A C 1
ATOM 1662 O O A HIS A 1 230 ? -0.893 -25.210 -21.057 0.50 37.12 268 HIS A O 1
ATOM 1663 O O B HIS A 1 230 ? -0.856 -25.188 -21.041 0.50 37.36 268 HIS A O 1
ATOM 1676 N N . GLU A 1 231 ? 0.380 -27.059 -21.304 1.00 39.11 269 GLU A N 1
ATOM 1677 C CA . GLU A 1 231 ? 1.087 -26.583 -22.512 1.00 41.35 269 GLU A CA 1
ATOM 1678 C C . GLU A 1 231 ? 0.191 -26.398 -23.765 1.00 43.97 269 GLU A C 1
ATOM 1679 O O . GLU A 1 231 ? 0.538 -25.623 -24.667 1.00 43.25 269 GLU A O 1
ATOM 1685 N N . GLU A 1 232 ? -0.934 -27.119 -23.817 1.00 46.41 270 GLU A N 1
ATOM 1686 C CA . GLU A 1 232 ? -1.917 -26.985 -24.902 1.00 48.77 270 GLU A CA 1
ATOM 1687 C C . GLU A 1 232 ? -2.958 -25.883 -24.650 1.00 47.77 270 GLU A C 1
ATOM 1688 O O . GLU A 1 232 ? -3.722 -25.547 -25.551 1.00 47.82 270 GLU A O 1
ATOM 1694 N N . MET A 1 233 ? -2.988 -25.337 -23.432 1.00 48.65 271 MET A N 1
ATOM 1695 C CA . MET A 1 233 ? -3.879 -24.234 -23.057 1.00 48.68 271 MET A CA 1
ATOM 1696 C C . MET A 1 233 ? -3.156 -22.883 -22.959 1.00 47.74 271 MET A C 1
ATOM 1697 O O . MET A 1 233 ? -3.702 -21.944 -22.379 1.00 47.40 271 MET A O 1
ATOM 1702 N N . ILE A 1 234 ? -1.954 -22.769 -23.528 1.00 47.98 272 ILE A N 1
ATOM 1703 C CA . ILE A 1 234 ? -1.150 -21.547 -23.397 1.00 49.18 272 ILE A CA 1
ATOM 1704 C C . ILE A 1 234 ? -1.724 -20.457 -24.302 1.00 50.58 272 ILE A C 1
ATOM 1705 O O . ILE A 1 234 ? -1.801 -20.629 -25.519 1.00 49.15 272 ILE A O 1
ATOM 1710 N N . GLY A 1 235 ? -2.126 -19.342 -23.693 1.00 53.57 273 GLY A N 1
ATOM 1711 C CA . GLY A 1 235 ? -2.685 -18.198 -24.418 1.00 55.90 273 GLY A CA 1
ATOM 1712 C C . GLY A 1 235 ? -4.090 -18.388 -24.976 1.00 57.71 273 GLY A C 1
ATOM 1713 O O . GLY A 1 235 ? -4.530 -17.593 -25.810 1.00 58.36 273 GLY A O 1
ATOM 1714 N N . LYS A 1 236 ? -4.799 -19.419 -24.510 1.00 58.36 274 LYS A N 1
ATOM 1715 C CA . LYS A 1 236 ? -6.136 -19.747 -25.000 1.00 58.26 274 LYS A CA 1
ATOM 1716 C C . LYS A 1 236 ? -7.177 -19.173 -24.050 1.00 57.56 274 LYS A C 1
ATOM 1717 O O . LYS A 1 236 ? -6.875 -18.881 -22.889 1.00 55.26 274 LYS A O 1
ATOM 1723 N N . ALA A 1 237 ? -8.401 -19.022 -24.558 1.00 56.15 275 ALA A N 1
ATOM 1724 C CA . ALA A 1 237 ? -9.539 -18.547 -23.764 1.00 55.06 275 ALA A CA 1
ATOM 1725 C C . ALA A 1 237 ? -9.879 -19.557 -22.667 1.00 53.55 275 ALA A C 1
ATOM 1726 O O . ALA A 1 237 ? -10.030 -20.750 -22.940 1.00 52.94 275 ALA A O 1
ATOM 1728 N N . GLY A 1 238 ? -9.992 -19.070 -21.432 1.00 52.05 276 GLY A N 1
ATOM 1729 C CA . GLY A 1 238 ? -10.151 -19.931 -20.258 1.00 50.12 276 GLY A CA 1
ATOM 1730 C C . GLY A 1 238 ? -8.929 -20.792 -19.973 1.00 48.98 276 GLY A C 1
ATOM 1731 O O . GLY A 1 238 ? -9.049 -21.846 -19.348 1.00 49.65 276 GLY A O 1
ATOM 1732 N N . GLY A 1 239 ? -7.756 -20.330 -20.414 1.00 48.35 277 GLY A N 1
ATOM 1733 C CA . GLY A 1 239 ? -6.502 -21.083 -20.325 1.00 46.02 277 GLY A CA 1
ATOM 1734 C C . GLY A 1 239 ? -5.429 -20.287 -19.608 1.00 44.69 277 GLY A C 1
ATOM 1735 O O . GLY A 1 239 ? -5.729 -19.482 -18.726 1.00 45.61 277 GLY A O 1
ATOM 1736 N N . VAL A 1 240 ? -4.178 -20.500 -20.000 1.00 43.61 278 VAL A N 1
ATOM 1737 C CA . VAL A 1 240 ? -3.030 -19.923 -19.298 1.00 43.89 278 VAL A CA 1
ATOM 1738 C C . VAL A 1 240 ? -2.594 -18.601 -19.942 1.00 44.18 278 VAL A C 1
ATOM 1739 O O . VAL A 1 240 ? -2.191 -18.572 -21.107 1.00 45.02 278 VAL A O 1
ATOM 1743 N N . SER A 1 241 ? -2.675 -17.518 -19.169 1.00 43.64 279 SER A N 1
ATOM 1744 C CA . SER A 1 241 ? -2.229 -16.195 -19.600 1.00 43.31 279 SER A CA 1
ATOM 1745 C C . SER A 1 241 ? -0.834 -15.938 -19.045 1.00 44.15 279 SER A C 1
ATOM 1746 O O . SER A 1 241 ? -0.635 -15.963 -17.833 1.00 43.33 279 SER A O 1
ATOM 1749 N N . LEU A 1 242 ? 0.128 -15.693 -19.936 1.00 46.63 280 LEU A N 1
ATOM 1750 C CA . LEU A 1 242 ? 1.529 -15.497 -19.561 1.00 47.58 280 LEU A CA 1
ATOM 1751 C C . LEU A 1 242 ? 1.989 -14.052 -19.759 1.00 48.11 280 LEU A C 1
ATOM 1752 O O . LEU A 1 242 ? 1.463 -13.331 -20.616 1.00 48.11 280 LEU A O 1
ATOM 1757 N N . SER A 1 243 ? 2.964 -13.649 -18.943 1.00 47.99 281 SER A N 1
ATOM 1758 C CA . SER A 1 243 ? 3.625 -12.342 -19.048 1.00 47.96 281 SER A CA 1
ATOM 1759 C C . SER A 1 243 ? 4.937 -12.531 -19.802 1.00 47.65 281 SER A C 1
ATOM 1760 O O . SER A 1 243 ? 5.734 -13.400 -19.445 1.00 46.89 281 SER A O 1
ATOM 1763 N N . LYS A 1 244 ? 5.171 -11.706 -20.821 1.00 48.68 282 LYS A N 1
ATOM 1764 C CA . LYS A 1 244 ? 6.389 -11.819 -21.640 1.00 50.16 282 LYS A CA 1
ATOM 1765 C C . LYS A 1 244 ? 7.692 -11.416 -20.923 1.00 50.18 282 LYS A C 1
ATOM 1766 O O . LYS A 1 244 ? 8.772 -11.725 -21.416 1.00 51.86 282 LYS A O 1
ATOM 1772 N N . VAL A 1 245 ? 7.591 -10.747 -19.771 1.00 50.25 283 VAL A N 1
ATOM 1773 C CA . VAL A 1 245 ? 8.771 -10.368 -18.966 1.00 50.39 283 VAL A CA 1
ATOM 1774 C C . VAL A 1 245 ? 8.901 -11.113 -17.618 1.00 50.04 283 VAL A C 1
ATOM 1775 O O . VAL A 1 245 ? 9.785 -10.788 -16.824 1.00 50.52 283 VAL A O 1
ATOM 1779 N N . GLU A 1 246 ? 8.039 -12.101 -17.360 1.00 49.86 284 GLU A N 1
ATOM 1780 C CA . GLU A 1 246 ? 8.215 -12.997 -16.204 1.00 51.49 284 GLU A CA 1
ATOM 1781 C C . GLU A 1 246 ? 9.250 -14.082 -16.518 1.00 50.05 284 GLU A C 1
ATOM 1782 O O . GLU A 1 246 ? 9.315 -14.593 -17.635 1.00 50.15 284 GLU A O 1
ATOM 1788 N N . ARG A 1 247 ? 10.023 -14.453 -15.502 1.00 49.62 285 ARG A N 1
ATOM 1789 C CA . ARG A 1 247 ? 11.216 -15.288 -15.672 1.00 49.00 285 ARG A CA 1
ATOM 1790 C C . ARG A 1 247 ? 10.974 -16.800 -15.796 1.00 48.03 285 ARG A C 1
ATOM 1791 O O . ARG A 1 247 ? 11.912 -17.547 -16.086 1.00 46.72 285 ARG A O 1
ATOM 1799 N N . SER A 1 248 ? 9.736 -17.247 -15.581 1.00 47.48 286 SER A N 1
ATOM 1800 C CA . SER A 1 248 ? 9.377 -18.664 -15.708 1.00 46.91 286 SER A CA 1
ATOM 1801 C C . SER A 1 248 ? 8.671 -19.018 -17.022 1.00 47.83 286 SER A C 1
ATOM 1802 O O . SER A 1 248 ? 8.413 -20.197 -17.281 1.00 47.59 286 SER A O 1
ATOM 1805 N N . THR A 1 249 ? 8.390 -18.008 -17.851 1.00 48.65 287 THR A N 1
ATOM 1806 C CA . THR A 1 249 ? 7.594 -18.162 -19.081 1.00 47.96 287 THR A CA 1
ATOM 1807 C C . THR A 1 249 ? 8.180 -19.169 -20.073 1.00 48.22 287 THR A C 1
ATOM 1808 O O . THR A 1 249 ? 7.449 -19.970 -20.647 1.00 48.80 287 THR A O 1
ATOM 1812 N N . ASP A 1 250 ? 9.491 -19.111 -20.282 1.00 50.36 288 ASP A N 1
ATOM 1813 C CA . ASP A 1 250 ? 10.160 -20.016 -21.232 1.00 52.30 288 ASP A CA 1
ATOM 1814 C C . ASP A 1 250 ? 10.158 -21.490 -20.792 1.00 48.99 288 ASP A C 1
ATOM 1815 O O . ASP A 1 250 ? 10.182 -22.375 -21.646 1.00 50.46 288 ASP A O 1
ATOM 1820 N N . GLN A 1 251 ? 10.119 -21.753 -19.484 1.00 46.43 289 GLN A N 1
ATOM 1821 C CA . GLN A 1 251 ? 9.984 -23.130 -18.966 1.00 44.95 289 GLN A CA 1
ATOM 1822 C C . GLN A 1 251 ? 8.531 -23.622 -18.905 1.00 42.83 289 GLN A C 1
ATOM 1823 O O . GLN A 1 251 ? 8.273 -24.805 -19.129 1.00 40.33 289 GLN A O 1
ATOM 1829 N N . VAL A 1 252 ? 7.596 -22.727 -18.581 1.00 42.01 290 VAL A N 1
ATOM 1830 C CA . VAL A 1 252 ? 6.191 -23.106 -18.371 1.00 42.29 290 VAL A CA 1
ATOM 1831 C C . VAL A 1 252 ? 5.445 -23.440 -19.667 1.00 42.09 290 VAL A C 1
ATOM 1832 O O . VAL A 1 252 ? 4.482 -24.206 -19.636 1.00 39.66 290 VAL A O 1
ATOM 1836 N N . ILE A 1 253 ? 5.867 -22.852 -20.789 1.00 42.17 291 ILE A N 1
ATOM 1837 C CA . ILE A 1 253 ? 5.339 -23.217 -22.117 1.00 42.11 291 ILE A CA 1
ATOM 1838 C C . ILE A 1 253 ? 5.556 -24.690 -22.472 1.00 42.34 291 ILE A C 1
ATOM 1839 O O . ILE A 1 253 ? 4.770 -25.264 -23.225 1.00 44.65 291 ILE A O 1
ATOM 1844 N N . LYS A 1 254 ? 6.621 -25.288 -21.943 1.00 41.82 292 LYS A N 1
ATOM 1845 C CA . LYS A 1 254 ? 6.894 -26.709 -22.141 1.00 41.21 292 LYS A CA 1
ATOM 1846 C C . LYS A 1 254 ? 5.960 -27.566 -21.286 1.00 39.09 292 LYS A C 1
ATOM 1847 O O . LYS A 1 254 ? 5.427 -27.085 -20.282 1.00 36.75 292 LYS A O 1
ATOM 1853 N N . PRO A 1 255 ? 5.762 -28.845 -21.680 1.00 36.87 293 PRO A N 1
ATOM 1854 C CA . PRO A 1 255 ? 5.007 -29.783 -20.848 1.00 34.94 293 PRO A CA 1
ATOM 1855 C C . PRO A 1 255 ? 5.760 -30.149 -19.573 1.00 33.65 293 PRO A C 1
ATOM 1856 O O . PRO A 1 255 ? 6.973 -29.925 -19.482 1.00 32.96 293 PRO A O 1
ATOM 1860 N N . VAL A 1 256 ? 5.043 -30.708 -18.599 1.00 31.78 294 VAL A N 1
ATOM 1861 C CA . VAL A 1 256 ? 5.650 -31.120 -17.330 1.00 31.33 294 VAL A CA 1
ATOM 1862 C C . VAL A 1 256 ? 6.759 -32.149 -17.586 1.00 31.85 294 VAL A C 1
ATOM 1863 O O . VAL A 1 256 ? 6.565 -33.109 -18.339 1.00 31.58 294 VAL A O 1
ATOM 1867 N N . ASN A 1 257 ? 7.918 -31.926 -16.970 1.00 31.99 295 ASN A N 1
ATOM 1868 C CA . ASN A 1 257 ? 9.041 -32.859 -17.050 1.00 33.12 295 ASN A CA 1
ATOM 1869 C C . ASN A 1 257 ? 9.832 -32.902 -15.753 1.00 33.45 295 ASN A C 1
ATOM 1870 O O . ASN A 1 257 ? 9.700 -32.019 -14.910 1.00 34.43 295 ASN A O 1
ATOM 1875 N N . VAL A 1 258 ? 10.668 -33.923 -15.608 1.00 33.74 296 VAL A N 1
ATOM 1876 C CA . VAL A 1 258 ? 11.480 -34.099 -14.392 1.00 34.62 296 VAL A CA 1
ATOM 1877 C C . VAL A 1 258 ? 12.921 -33.619 -14.581 1.00 34.72 296 VAL A C 1
ATOM 1878 O O . VAL A 1 258 ? 13.820 -34.002 -13.823 1.00 36.53 296 VAL A O 1
ATOM 1882 N N . GLY A 1 259 ? 13.123 -32.736 -15.557 1.00 33.66 297 GLY A N 1
ATOM 1883 C CA . GLY A 1 259 ? 14.448 -32.303 -15.969 1.00 33.61 297 GLY A CA 1
ATOM 1884 C C . GLY A 1 259 ? 15.140 -31.328 -15.031 1.00 33.38 297 GLY A C 1
ATOM 1885 O O . GLY A 1 259 ? 16.363 -31.191 -15.095 1.00 33.67 297 GLY A O 1
ATOM 1886 N N . ALA A 1 260 ? 14.368 -30.647 -14.180 1.00 32.50 298 ALA A N 1
ATOM 1887 C CA . ALA A 1 260 ? 14.902 -29.645 -13.248 1.00 32.53 298 ALA A CA 1
ATOM 1888 C C . ALA A 1 260 ? 15.002 -30.133 -11.793 1.00 32.04 298 ALA A C 1
ATOM 1889 O O . ALA A 1 260 ? 15.056 -29.317 -10.879 1.00 31.46 298 ALA A O 1
ATOM 1891 N N . LEU A 1 261 ? 15.049 -31.447 -11.578 1.00 32.89 299 LEU A N 1
ATOM 1892 C CA . LEU A 1 261 ? 15.077 -32.005 -10.220 1.00 33.38 299 LEU A CA 1
ATOM 1893 C C . LEU A 1 261 ? 16.421 -31.817 -9.531 1.00 34.55 299 LEU A C 1
ATOM 1894 O O . LEU A 1 261 ? 16.469 -31.455 -8.351 1.00 35.21 299 LEU A O 1
ATOM 1899 N N . SER A 1 262 ? 17.505 -32.065 -10.262 1.00 36.04 300 SER A N 1
ATOM 1900 C CA . SER A 1 262 ? 18.844 -32.024 -9.677 1.00 37.35 300 SER A CA 1
ATOM 1901 C C . SER A 1 262 ? 19.901 -31.481 -10.647 1.00 38.16 300 SER A C 1
ATOM 1902 O O . SER A 1 262 ? 20.986 -32.050 -10.799 1.00 39.81 300 SER A O 1
ATOM 1905 N N . LYS A 1 263 ? 19.578 -30.346 -11.271 1.00 37.73 301 LYS A N 1
ATOM 1906 C CA . LYS A 1 263 ? 20.545 -29.573 -12.062 1.00 37.49 301 LYS A CA 1
ATOM 1907 C C . LYS A 1 263 ? 21.577 -28.880 -11.176 1.00 37.82 301 LYS A C 1
ATOM 1908 O O . LYS A 1 263 ? 22.657 -28.518 -11.641 1.00 37.91 301 LYS A O 1
ATOM 1914 N N . TRP A 1 264 ? 21.209 -28.662 -9.915 1.00 37.93 302 TRP A N 1
ATOM 1915 C CA . TRP A 1 264 ? 22.105 -28.111 -8.893 1.00 37.94 302 TRP A CA 1
ATOM 1916 C C . TRP A 1 264 ? 23.289 -28.993 -8.474 1.00 39.45 302 TRP A C 1
ATOM 1917 O O . TRP A 1 264 ? 24.276 -28.474 -7.945 1.00 38.33 302 TRP A O 1
ATOM 1928 N N . VAL A 1 265 ? 23.191 -30.308 -8.685 1.00 40.79 303 VAL A N 1
ATOM 1929 C CA . VAL A 1 265 ? 24.195 -31.241 -8.166 1.00 41.45 303 VAL A CA 1
ATOM 1930 C C . VAL A 1 265 ? 25.531 -30.993 -8.862 1.00 42.34 303 VAL A C 1
ATOM 1931 O O . VAL A 1 265 ? 25.594 -30.957 -10.091 1.00 41.21 303 VAL A O 1
ATOM 1935 N N . GLY A 1 266 ? 26.578 -30.806 -8.055 1.00 43.69 304 GLY A N 1
ATOM 1936 C CA . GLY A 1 266 ? 27.913 -30.461 -8.543 1.00 43.81 304 GLY A CA 1
ATOM 1937 C C . GLY A 1 266 ? 28.174 -28.972 -8.727 1.00 44.56 304 GLY A C 1
ATOM 1938 O O . GLY A 1 266 ? 29.314 -28.590 -8.991 1.00 45.22 304 GLY A O 1
ATOM 1939 N N . LYS A 1 267 ? 27.143 -28.133 -8.583 1.00 45.19 305 LYS A N 1
ATOM 1940 C CA . LYS A 1 267 ? 27.245 -26.683 -8.837 1.00 46.95 305 LYS A CA 1
ATOM 1941 C C . LYS A 1 267 ? 27.410 -25.831 -7.572 1.00 45.87 305 LYS A C 1
ATOM 1942 O O . LYS A 1 267 ? 27.737 -24.646 -7.660 1.00 45.60 305 LYS A O 1
ATOM 1948 N N . ILE A 1 268 ? 27.176 -26.425 -6.405 1.00 46.08 306 ILE A N 1
ATOM 1949 C CA . ILE A 1 268 ? 27.294 -25.727 -5.136 1.00 46.35 306 ILE A CA 1
ATOM 1950 C C . ILE A 1 268 ? 28.725 -25.929 -4.634 1.00 46.31 306 ILE A C 1
ATOM 1951 O O . ILE A 1 268 ? 29.240 -27.051 -4.709 1.00 45.84 306 ILE A O 1
ATOM 1956 N N . PRO A 1 269 ? 29.378 -24.852 -4.139 1.00 46.67 307 PRO A N 1
ATOM 1957 C CA . PRO A 1 269 ? 30.727 -24.988 -3.572 1.00 48.28 307 PRO A CA 1
ATOM 1958 C C . PRO A 1 269 ? 30.804 -25.951 -2.378 1.00 50.10 307 PRO A C 1
ATOM 1959 O O . PRO A 1 269 ? 29.840 -26.050 -1.611 1.00 50.13 307 PRO A O 1
ATOM 1963 N N . PRO A 1 270 ? 31.951 -26.642 -2.212 1.00 51.77 308 PRO A N 1
ATOM 1964 C CA . PRO A 1 270 ? 32.083 -27.700 -1.197 1.00 50.93 308 PRO A CA 1
ATOM 1965 C C . PRO A 1 270 ? 32.066 -27.225 0.266 1.00 48.91 308 PRO A C 1
ATOM 1966 O O . PRO A 1 270 ? 31.705 -28.007 1.144 1.00 47.50 308 PRO A O 1
ATOM 1970 N N . ASP A 1 271 ? 32.463 -25.977 0.523 1.00 48.24 309 ASP A N 1
ATOM 1971 C CA . ASP A 1 271 ? 32.309 -25.381 1.864 1.00 48.84 309 ASP A CA 1
ATOM 1972 C C . ASP A 1 271 ? 30.831 -25.244 2.252 1.00 47.10 309 ASP A C 1
ATOM 1973 O O . ASP A 1 271 ? 30.455 -25.504 3.400 1.00 46.64 309 ASP A O 1
ATOM 1978 N N . VAL A 1 272 ? 30.005 -24.870 1.274 1.00 45.66 310 VAL A N 1
ATOM 1979 C CA . VAL A 1 272 ? 28.565 -24.714 1.464 1.00 43.41 310 VAL A CA 1
ATOM 1980 C C . VAL A 1 272 ? 27.898 -26.091 1.556 1.00 41.75 310 VAL A C 1
ATOM 1981 O O . VAL A 1 272 ? 26.948 -26.264 2.323 1.00 41.85 310 VAL A O 1
ATOM 1985 N N . LEU A 1 273 ? 28.388 -27.060 0.778 1.00 40.67 311 LEU A N 1
ATOM 1986 C CA . LEU A 1 273 ? 27.918 -28.450 0.883 1.00 40.85 311 LEU A CA 1
ATOM 1987 C C . LEU A 1 273 ? 28.162 -29.017 2.275 1.00 40.37 311 LEU A C 1
ATOM 1988 O O . LEU A 1 273 ? 27.257 -29.587 2.867 1.00 39.47 311 LEU A O 1
ATOM 1993 N N . GLN A 1 274 ? 29.376 -28.843 2.794 1.00 42.18 312 GLN A N 1
ATOM 1994 C CA . GLN A 1 274 ? 29.709 -29.273 4.158 1.00 44.38 312 GLN A CA 1
ATOM 1995 C C . GLN A 1 274 ? 28.806 -28.620 5.211 1.00 42.83 312 GLN A C 1
ATOM 1996 O O . GLN A 1 274 ? 28.343 -29.298 6.129 1.00 43.50 312 GLN A O 1
ATOM 2002 N N . ASP A 1 275 ? 28.544 -27.321 5.056 1.00 41.15 313 ASP A N 1
ATOM 2003 C CA . ASP A 1 275 ? 27.705 -26.558 5.996 1.00 40.89 313 ASP A CA 1
ATOM 2004 C C . ASP A 1 275 ? 26.193 -26.561 5.683 1.00 38.71 313 ASP A C 1
ATOM 2005 O O . ASP A 1 275 ? 25.465 -25.693 6.174 1.00 38.23 313 ASP A O 1
ATOM 2010 N N . MET A 1 276 ? 25.709 -27.538 4.915 1.00 37.08 314 MET A N 1
ATOM 2011 C CA . MET A 1 276 ? 24.333 -27.495 4.399 1.00 36.68 314 MET A CA 1
ATOM 2012 C C . MET A 1 276 ? 23.273 -27.564 5.498 1.00 36.75 314 MET A C 1
ATOM 2013 O O . MET A 1 276 ? 22.353 -26.754 5.512 1.00 36.96 314 MET A O 1
ATOM 2018 N N . ALA A 1 277 ? 23.413 -28.519 6.414 1.00 37.61 315 ALA A N 1
ATOM 2019 C CA . ALA A 1 277 ? 22.474 -28.672 7.536 1.00 37.62 315 ALA A CA 1
ATOM 2020 C C . ALA A 1 277 ? 22.494 -27.494 8.527 1.00 38.68 315 ALA A C 1
ATOM 2021 O O . ALA A 1 277 ? 21.502 -27.241 9.208 1.00 40.78 315 ALA A O 1
ATOM 2023 N N . VAL A 1 278 ? 23.615 -26.779 8.597 1.00 40.00 316 VAL A N 1
ATOM 2024 C CA . VAL A 1 278 ? 23.750 -25.584 9.448 1.00 40.64 316 VAL A CA 1
ATOM 2025 C C . VAL A 1 278 ? 23.067 -24.378 8.788 1.00 39.95 316 VAL A C 1
ATOM 2026 O O . VAL A 1 278 ? 22.348 -23.632 9.445 1.00 39.00 316 VAL A O 1
ATOM 2030 N N . ILE A 1 279 ? 23.318 -24.201 7.493 1.00 40.29 317 ILE A N 1
ATOM 2031 C CA . ILE A 1 279 ? 22.778 -23.082 6.706 1.00 40.70 317 ILE A CA 1
ATOM 2032 C C . ILE A 1 279 ? 21.272 -23.225 6.477 1.00 40.50 317 ILE A C 1
ATOM 2033 O O . ILE A 1 279 ? 20.524 -22.252 6.605 1.00 41.13 317 ILE A O 1
ATOM 2038 N N . ALA A 1 280 ? 20.845 -24.436 6.122 1.00 39.48 318 ALA A N 1
ATOM 2039 C CA . ALA A 1 280 ? 19.458 -24.714 5.774 1.00 39.46 318 ALA A CA 1
ATOM 2040 C C . ALA A 1 280 ? 18.905 -25.922 6.547 1.00 38.44 318 ALA A C 1
ATOM 2041 O O . ALA A 1 280 ? 18.766 -27.011 5.976 1.00 38.33 318 ALA A O 1
ATOM 2043 N N . PRO A 1 281 ? 18.574 -25.736 7.844 1.00 37.37 319 PRO A N 1
ATOM 2044 C CA . PRO A 1 281 ? 17.881 -26.800 8.606 1.00 37.45 319 PRO A CA 1
ATOM 2045 C C . PRO A 1 281 ? 16.440 -27.119 8.152 1.00 37.03 319 PRO A C 1
ATOM 2046 O O . PRO A 1 281 ? 15.884 -28.132 8.574 1.00 38.45 319 PRO A O 1
ATOM 2050 N N . MET A 1 282 ? 15.859 -26.277 7.299 1.00 36.14 320 MET A N 1
ATOM 2051 C CA . MET A 1 282 ? 14.526 -26.505 6.737 1.00 36.04 320 MET A CA 1
ATOM 2052 C C . MET A 1 282 ? 14.521 -27.641 5.716 1.00 34.71 320 MET A C 1
ATOM 2053 O O . MET A 1 282 ? 13.485 -28.272 5.505 1.00 35.04 320 MET A O 1
ATOM 2058 N N . LEU A 1 283 ? 15.663 -27.884 5.072 1.00 34.06 321 LEU A N 1
ATOM 2059 C CA . LEU A 1 283 ? 15.812 -29.022 4.167 1.00 33.71 321 LEU A CA 1
ATOM 2060 C C . LEU A 1 283 ? 15.326 -30.300 4.836 1.00 34.31 321 LEU A C 1
ATOM 2061 O O . LEU A 1 283 ? 14.416 -30.959 4.331 1.00 33.41 321 LEU A O 1
ATOM 2066 N N . ALA A 1 284 ? 15.915 -30.608 5.990 1.00 35.70 322 ALA A N 1
ATOM 2067 C CA . ALA A 1 284 ? 15.581 -31.811 6.749 1.00 36.75 322 ALA A CA 1
ATOM 2068 C C . ALA A 1 284 ? 14.159 -31.782 7.294 1.00 38.19 322 ALA A C 1
ATOM 2069 O O . ALA A 1 284 ? 13.471 -32.802 7.263 1.00 40.82 322 ALA A O 1
ATOM 2071 N N . LYS A 1 285 ? 13.720 -30.624 7.786 1.00 38.98 323 LYS A N 1
ATOM 2072 C CA . LYS A 1 285 ? 12.336 -30.455 8.257 1.00 39.54 323 LYS A CA 1
ATOM 2073 C C . LYS A 1 285 ? 11.306 -30.746 7.167 1.00 38.54 323 LYS A C 1
ATOM 2074 O O . LYS A 1 285 ? 10.218 -31.237 7.464 1.00 39.45 323 LYS A O 1
ATOM 2080 N N . LEU A 1 286 ? 11.654 -30.423 5.921 1.00 36.90 324 LEU A N 1
ATOM 2081 C CA . LEU A 1 286 ? 10.785 -30.644 4.763 1.00 36.45 324 LEU A CA 1
ATOM 2082 C C . LEU A 1 286 ? 11.031 -31.988 4.051 1.00 36.77 324 LEU A C 1
ATOM 2083 O O . LEU A 1 286 ? 10.571 -32.182 2.925 1.00 36.15 324 LEU A O 1
ATOM 2088 N N . GLY A 1 287 ? 11.747 -32.913 4.696 1.00 37.09 325 GLY A N 1
ATOM 2089 C CA . GLY A 1 287 ? 11.986 -34.244 4.136 1.00 36.99 325 GLY A CA 1
ATOM 2090 C C . GLY A 1 287 ? 13.111 -34.375 3.119 1.00 36.96 325 GLY A C 1
ATOM 2091 O O . GLY A 1 287 ? 13.222 -35.417 2.466 1.00 35.56 325 GLY A O 1
ATOM 2092 N N . TYR A 1 288 ? 13.949 -33.343 2.988 1.00 37.35 326 TYR A N 1
ATOM 2093 C CA . TYR A 1 288 ? 15.106 -33.385 2.085 1.00 37.36 326 TYR A CA 1
ATOM 2094 C C . TYR A 1 288 ? 16.369 -33.730 2.866 1.00 37.31 326 TYR A C 1
ATOM 2095 O O . TYR A 1 288 ? 16.653 -33.117 3.890 1.00 37.88 326 TYR A O 1
ATOM 2104 N N . ASP A 1 289 ? 17.121 -34.707 2.374 1.00 36.69 327 ASP A N 1
ATOM 2105 C CA . ASP A 1 289 ? 18.417 -35.070 2.948 1.00 36.81 327 ASP A CA 1
ATOM 2106 C C . ASP A 1 289 ? 19.453 -33.982 2.613 1.00 36.30 327 ASP A C 1
ATOM 2107 O O . ASP A 1 289 ? 19.778 -33.785 1.439 1.00 35.25 327 ASP A O 1
ATOM 2112 N N . PRO A 1 290 ? 19.993 -33.290 3.641 1.00 35.78 328 PRO A N 1
ATOM 2113 C CA . PRO A 1 290 ? 20.933 -32.200 3.362 1.00 35.56 328 PRO A CA 1
ATOM 2114 C C . PRO A 1 290 ? 22.339 -32.623 2.910 1.00 35.95 328 PRO A C 1
ATOM 2115 O O . PRO A 1 290 ? 23.116 -31.758 2.518 1.00 34.97 328 PRO A O 1
ATOM 2119 N N . TYR A 1 291 ? 22.665 -33.918 2.970 1.00 37.47 329 TYR A N 1
ATOM 2120 C CA . TYR A 1 291 ? 23.955 -34.428 2.482 1.00 38.73 329 TYR A CA 1
ATOM 2121 C C . TYR A 1 291 ? 23.868 -35.454 1.337 1.00 39.23 329 TYR A C 1
ATOM 2122 O O . TYR A 1 291 ? 24.894 -35.985 0.911 1.00 40.99 329 TYR A O 1
ATOM 2131 N N . ALA A 1 292 ? 22.662 -35.701 0.821 1.00 38.86 330 ALA A N 1
ATOM 2132 C CA . ALA A 1 292 ? 22.476 -36.477 -0.407 1.00 38.24 330 ALA A CA 1
ATOM 2133 C C . ALA A 1 292 ? 22.579 -35.532 -1.607 1.00 39.36 330 ALA A C 1
ATOM 2134 O O . ALA A 1 292 ? 21.976 -34.453 -1.605 1.00 38.53 330 ALA A O 1
ATOM 2136 N N . ASN A 1 293 ? 23.338 -35.945 -2.624 1.00 40.17 331 ASN A N 1
ATOM 2137 C CA . ASN A 1 293 ? 23.631 -35.105 -3.792 1.00 40.38 331 ASN A CA 1
ATOM 2138 C C . ASN A 1 293 ? 23.349 -35.831 -5.114 1.00 40.30 331 ASN A C 1
ATOM 2139 O O . ASN A 1 293 ? 24.282 -36.316 -5.754 1.00 41.32 331 ASN A O 1
ATOM 2144 N N . PRO A 1 294 ? 22.086 -35.918 -5.543 1.00 40.40 332 PRO A N 1
ATOM 2145 C CA . PRO A 1 294 ? 20.915 -35.362 -4.867 1.00 40.41 332 PRO A CA 1
ATOM 2146 C C . PRO A 1 294 ? 20.208 -36.388 -3.984 1.00 40.18 332 PRO A C 1
ATOM 2147 O O . PRO A 1 294 ? 20.568 -37.566 -4.009 1.00 39.69 332 PRO A O 1
ATOM 2151 N N . PRO A 1 295 ? 19.184 -35.949 -3.223 1.00 40.87 333 PRO A N 1
ATOM 2152 C CA . PRO A 1 295 ? 18.305 -36.905 -2.544 1.00 41.70 333 PRO A CA 1
ATOM 2153 C C . PRO A 1 295 ? 17.558 -37.804 -3.512 1.00 42.62 333 PRO A C 1
ATOM 2154 O O . PRO A 1 295 ? 17.481 -37.512 -4.711 1.00 42.69 333 PRO A O 1
ATOM 2158 N N . ASN A 1 296 ? 17.026 -38.899 -2.985 1.00 44.19 334 ASN A N 1
ATOM 2159 C CA . ASN A 1 296 ? 16.152 -39.758 -3.756 1.00 46.10 334 ASN A CA 1
ATOM 2160 C C . ASN A 1 296 ? 14.754 -39.173 -3.649 1.00 44.81 334 ASN A C 1
ATOM 2161 O O . ASN A 1 296 ? 13.998 -39.482 -2.729 1.00 43.96 334 ASN A O 1
ATOM 2166 N N . TYR A 1 297 ? 14.443 -38.280 -4.583 1.00 44.42 335 TYR A N 1
ATOM 2167 C CA . TYR A 1 297 ? 13.127 -37.648 -4.651 1.00 44.74 335 TYR A CA 1
ATOM 2168 C C . TYR A 1 297 ? 12.047 -38.662 -5.045 1.00 47.20 335 TYR A C 1
ATOM 2169 O O . TYR A 1 297 ? 10.879 -38.483 -4.710 1.00 47.61 335 TYR A O 1
ATOM 2178 N N . GLY A 1 298 ? 12.452 -39.714 -5.759 1.00 51.11 336 GLY A N 1
ATOM 2179 C CA . GLY A 1 298 ? 11.564 -40.757 -6.247 1.00 53.65 336 GLY A CA 1
ATOM 2180 C C . GLY A 1 298 ? 11.691 -40.829 -7.758 1.00 59.58 336 GLY A C 1
ATOM 2181 O O . GLY A 1 298 ? 12.456 -40.068 -8.365 1.00 58.23 336 GLY A O 1
ATOM 2182 N N . LYS A 1 299 ? 10.941 -41.749 -8.359 1.00 64.46 337 LYS A N 1
A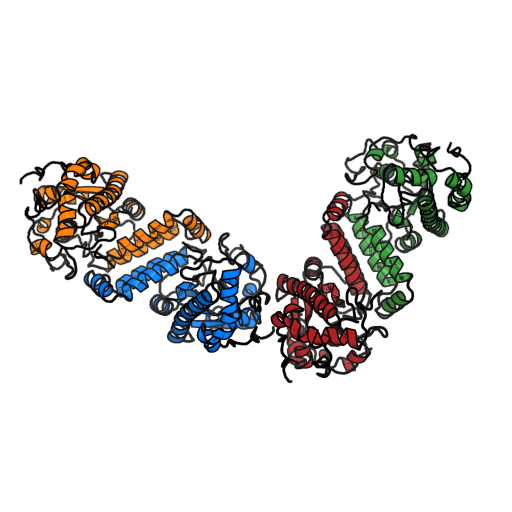TOM 2183 C CA . LYS A 1 299 ? 10.891 -41.910 -9.813 1.00 66.77 337 LYS A CA 1
ATOM 2184 C C . LYS A 1 299 ? 9.435 -42.081 -10.267 1.00 68.38 337 LYS A C 1
ATOM 2185 O O . LYS A 1 299 ? 8.611 -42.589 -9.501 1.00 70.98 337 LYS A O 1
ATOM 2191 N N . PRO A 1 300 ? 9.109 -41.645 -11.505 1.00 68.96 338 PRO A N 1
ATOM 2192 C CA . PRO A 1 300 ? 7.709 -41.607 -11.974 1.00 69.20 338 PRO A CA 1
ATOM 2193 C C . PRO A 1 300 ? 7.049 -42.976 -12.168 1.00 67.77 338 PRO A C 1
ATOM 2194 O O . PRO A 1 300 ? 5.858 -43.129 -11.876 1.00 64.94 338 PRO A O 1
ATOM 2198 N N . ALA B 1 26 ? -23.486 5.025 2.987 1.00 56.93 64 ALA B N 1
ATOM 2199 C CA . ALA B 1 26 ? -23.315 5.141 1.501 1.00 56.63 64 ALA B CA 1
ATOM 2200 C C . ALA B 1 26 ? -22.058 5.936 1.134 1.00 55.54 64 ALA B C 1
ATOM 2201 O O . ALA B 1 26 ? -21.878 7.070 1.592 1.00 54.90 64 ALA B O 1
ATOM 2203 N N . TYR B 1 27 ? -21.197 5.331 0.314 1.00 53.25 65 TYR B N 1
ATOM 2204 C CA . TYR B 1 27 ? -19.961 5.972 -0.144 1.00 51.19 65 TYR B CA 1
ATOM 2205 C C . TYR B 1 27 ? -19.471 5.381 -1.465 1.00 50.16 65 TYR B C 1
ATOM 2206 O O . TYR B 1 27 ? -19.702 4.209 -1.755 1.00 49.55 65 TYR B O 1
ATOM 2215 N N . HIS B 1 28 ? -18.794 6.212 -2.254 1.00 49.90 66 HIS B N 1
ATOM 2216 C CA . HIS B 1 28 ? -18.338 5.839 -3.597 1.00 49.30 66 HIS B CA 1
ATOM 2217 C C . HIS B 1 28 ? -17.323 6.853 -4.116 1.00 47.75 66 HIS B C 1
ATOM 2218 O O . HIS B 1 28 ? -17.193 7.947 -3.565 1.00 45.81 66 HIS B O 1
ATOM 2225 N N . LYS B 1 29 ? -16.629 6.483 -5.191 1.00 48.08 67 LYS B N 1
ATOM 2226 C CA . LYS B 1 29 ? -15.522 7.282 -5.744 1.00 49.07 67 LYS B CA 1
ATOM 2227 C C . LYS B 1 29 ? -15.907 8.662 -6.306 1.00 48.17 67 LYS B C 1
ATOM 2228 O O . LYS B 1 29 ? -15.037 9.519 -6.447 1.00 46.85 67 LYS B O 1
ATOM 2234 N N . ASP B 1 30 ? -17.185 8.865 -6.631 1.00 48.59 68 ASP B N 1
ATOM 2235 C CA . ASP B 1 30 ? -17.689 10.167 -7.102 1.00 49.92 68 ASP B CA 1
ATOM 2236 C C . ASP B 1 30 ? -18.258 11.080 -6.002 1.00 48.80 68 ASP B C 1
ATOM 2237 O O . ASP B 1 30 ? -18.755 12.162 -6.306 1.00 47.94 68 ASP B O 1
ATOM 2242 N N . MET B 1 31 ? -18.172 10.676 -4.733 1.00 48.90 69 MET B N 1
ATOM 2243 C CA . MET B 1 31 ? -18.709 11.499 -3.639 1.00 47.85 69 MET B CA 1
ATOM 2244 C C . MET B 1 31 ? -17.851 12.752 -3.439 1.00 47.21 69 MET B C 1
ATOM 2245 O O . MET B 1 31 ? -16.665 12.738 -3.770 1.00 46.13 69 MET B O 1
ATOM 2250 N N . PRO B 1 32 ? -18.446 13.837 -2.899 1.00 47.89 70 PRO B N 1
ATOM 2251 C CA . PRO B 1 32 ? -17.680 15.067 -2.667 1.00 47.86 70 PRO B CA 1
ATOM 2252 C C . PRO B 1 32 ? -16.764 14.968 -1.438 1.00 46.49 70 PRO B C 1
ATOM 2253 O O . PRO B 1 32 ? -17.206 15.170 -0.303 1.00 48.21 70 PRO B O 1
ATOM 2257 N N . LEU B 1 33 ? -15.498 14.642 -1.690 1.00 44.00 71 LEU B N 1
ATOM 2258 C CA . LEU B 1 33 ? -14.477 14.517 -0.650 1.00 42.11 71 LEU B CA 1
ATOM 2259 C C . LEU B 1 33 ? -13.698 15.818 -0.507 1.00 39.89 71 LEU B C 1
ATOM 2260 O O . LEU B 1 33 ? -13.588 16.590 -1.455 1.00 40.00 71 LEU B O 1
ATOM 2265 N N . ILE B 1 34 ? -13.160 16.048 0.686 1.00 38.05 72 ILE B N 1
ATOM 2266 C CA . ILE B 1 34 ? -12.303 17.203 0.961 1.00 37.29 72 ILE B CA 1
ATOM 2267 C C . ILE B 1 34 ? -10.947 16.672 1.405 1.00 36.00 72 ILE B C 1
ATOM 2268 O O . ILE B 1 34 ? -10.881 15.837 2.293 1.00 35.44 72 ILE B O 1
ATOM 2273 N N . PHE B 1 35 ? -9.879 17.150 0.774 1.00 35.77 73 PHE B N 1
ATOM 2274 C CA . PHE B 1 35 ? -8.516 16.758 1.115 1.00 35.81 73 PHE B CA 1
ATOM 2275 C C . PHE B 1 35 ? -7.739 17.998 1.529 1.00 37.07 73 PHE B C 1
ATOM 2276 O O . PHE B 1 35 ? -7.497 18.891 0.713 1.00 37.38 73 PHE B O 1
ATOM 2284 N N . ILE B 1 36 ? -7.367 18.055 2.801 1.00 37.90 74 ILE B N 1
ATOM 2285 C CA . ILE B 1 36 ? -6.544 19.135 3.326 1.00 38.23 74 ILE B CA 1
ATOM 2286 C C . ILE B 1 36 ? -5.105 18.643 3.363 1.00 38.68 74 ILE B C 1
ATOM 2287 O O . ILE B 1 36 ? -4.839 17.484 3.702 1.00 37.77 74 ILE B O 1
ATOM 2292 N N . GLY B 1 37 ? -4.175 19.525 3.018 1.00 38.87 75 GLY B N 1
ATOM 2293 C CA . GLY B 1 37 ? -2.765 19.196 3.124 1.00 39.00 75 GLY B CA 1
ATOM 2294 C C . GLY B 1 37 ? -1.852 20.389 3.037 1.00 39.38 75 GLY B C 1
ATOM 2295 O O . GLY B 1 37 ? -2.284 21.534 3.173 1.00 41.40 75 GLY B O 1
ATOM 2296 N N . GLY B 1 38 ? -0.579 20.101 2.804 1.00 39.74 76 GLY B N 1
ATOM 2297 C CA . GLY B 1 38 ? 0.486 21.105 2.829 1.00 40.09 76 GLY B CA 1
ATOM 2298 C C . GLY B 1 38 ? 1.702 20.520 3.503 1.00 39.38 76 GLY B C 1
ATOM 2299 O O . GLY B 1 38 ? 1.728 19.337 3.819 1.00 39.93 76 GLY B O 1
ATOM 2300 N N . VAL B 1 39 ? 2.724 21.339 3.704 1.00 39.24 77 VAL B N 1
ATOM 2301 C CA . VAL B 1 39 ? 3.906 20.893 4.422 1.00 39.26 77 VAL B CA 1
ATOM 2302 C C . VAL B 1 39 ? 3.507 20.901 5.891 1.00 39.82 77 VAL B C 1
ATOM 2303 O O . VAL B 1 39 ? 2.779 21.798 6.306 1.00 40.12 77 VAL B O 1
ATOM 2307 N N . PRO B 1 40 ? 3.949 19.895 6.676 1.00 40.06 78 PRO B N 1
ATOM 2308 C CA . PRO B 1 40 ? 3.691 19.938 8.116 1.00 40.17 78 PRO B CA 1
ATOM 2309 C C . PRO B 1 40 ? 4.124 21.238 8.792 1.00 38.77 78 PRO B C 1
ATOM 2310 O O . PRO B 1 40 ? 5.032 21.916 8.311 1.00 39.34 78 PRO B O 1
ATOM 2314 N N . ARG B 1 41 ? 3.461 21.563 9.897 1.00 37.70 79 ARG B N 1
ATOM 2315 C CA . ARG B 1 41 ? 3.621 22.837 10.611 1.00 37.73 79 ARG B CA 1
ATOM 2316 C C . ARG B 1 41 ? 3.191 24.068 9.784 1.00 37.84 79 ARG B C 1
ATOM 2317 O O . ARG B 1 41 ? 3.793 25.136 9.902 1.00 38.25 79 ARG B O 1
ATOM 2325 N N . SER B 1 42 ? 2.142 23.911 8.972 1.00 37.29 80 SER B N 1
ATOM 2326 C CA . SER B 1 42 ? 1.552 25.006 8.196 1.00 36.80 80 SER B CA 1
ATOM 2327 C C . SER B 1 42 ? 0.072 25.218 8.517 1.00 35.98 80 SER B C 1
ATOM 2328 O O . SER B 1 42 ? -0.665 25.803 7.727 1.00 34.10 80 SER B O 1
ATOM 2331 N N . GLY B 1 43 ? -0.358 24.754 9.688 1.00 36.13 81 GLY B N 1
ATOM 2332 C CA . GLY B 1 43 ? -1.720 24.975 10.163 1.00 36.01 81 GLY B CA 1
ATOM 2333 C C . GLY B 1 43 ? -2.758 24.008 9.631 1.00 36.28 81 GLY B C 1
ATOM 2334 O O . GLY B 1 43 ? -3.950 24.338 9.606 1.00 36.31 81 GLY B O 1
ATOM 2335 N N . THR B 1 44 ? -2.319 22.810 9.237 1.00 35.96 82 THR B N 1
ATOM 2336 C CA . THR B 1 44 ? -3.216 21.801 8.665 1.00 36.52 82 THR B CA 1
ATOM 2337 C C . THR B 1 44 ? -4.207 21.227 9.687 1.00 36.54 82 THR B C 1
ATOM 2338 O O . THR B 1 44 ? -5.374 20.994 9.353 1.00 36.42 82 THR B O 1
ATOM 2342 N N . THR B 1 45 ? -3.754 21.016 10.922 1.00 35.83 83 THR B N 1
ATOM 2343 C CA . THR B 1 45 ? -4.634 20.534 11.988 1.00 36.07 83 THR B CA 1
ATOM 2344 C C . THR B 1 45 ? -5.696 21.573 12.374 1.00 36.02 83 THR B C 1
ATOM 2345 O O . THR B 1 45 ? -6.843 21.211 12.638 1.00 35.94 83 THR B O 1
ATOM 2349 N N . LEU B 1 46 ? -5.314 22.849 12.419 1.00 35.73 84 LEU B N 1
ATOM 2350 C CA . LEU B 1 46 ? -6.266 23.928 12.688 1.00 35.51 84 LEU B CA 1
ATOM 2351 C C . LEU B 1 46 ? -7.328 23.999 11.592 1.00 35.62 84 LEU B C 1
ATOM 2352 O O . LEU B 1 46 ? -8.510 24.157 11.881 1.00 35.24 84 LEU B O 1
ATOM 2357 N N . MET B 1 47 ? -6.896 23.869 10.340 1.00 35.72 85 MET B N 1
ATOM 2358 C CA . MET B 1 47 ? -7.801 23.902 9.197 1.00 35.57 85 MET B CA 1
ATOM 2359 C C . MET B 1 47 ? -8.865 22.807 9.299 1.00 36.86 85 MET B C 1
ATOM 2360 O O . MET B 1 47 ? -10.061 23.073 9.120 1.00 35.22 85 MET B O 1
ATOM 2365 N N . ARG B 1 48 ? -8.426 21.581 9.586 1.00 37.10 86 ARG B N 1
ATOM 2366 C CA . ARG B 1 48 ? -9.347 20.445 9.668 1.00 37.47 86 ARG B CA 1
ATOM 2367 C C . ARG B 1 48 ? -10.204 20.485 10.941 1.00 36.45 86 ARG B C 1
ATOM 2368 O O . ARG B 1 48 ? -11.338 20.020 10.927 1.00 36.10 86 ARG B O 1
ATOM 2376 N N . ALA B 1 49 ? -9.659 21.034 12.028 1.00 35.95 87 ALA B N 1
ATOM 2377 C CA . ALA B 1 49 ? -10.402 21.200 13.286 1.00 35.27 87 ALA B CA 1
ATOM 2378 C C . ALA B 1 49 ? -11.547 22.198 13.140 1.00 34.92 87 ALA B C 1
ATOM 2379 O O . ALA B 1 49 ? -12.649 21.965 13.636 1.00 34.38 87 ALA B O 1
ATOM 2381 N N . MET B 1 50 ? -11.271 23.307 12.462 1.00 34.64 88 MET B N 1
ATOM 2382 C CA . MET B 1 50 ? -12.295 24.306 12.150 1.00 35.71 88 MET B CA 1
ATOM 2383 C C . MET B 1 50 ? -13.403 23.752 11.259 1.00 35.49 88 MET B C 1
ATOM 2384 O O . MET B 1 50 ? -14.573 24.033 11.486 1.00 34.41 88 MET B O 1
ATOM 2389 N N . LEU B 1 51 ? -13.033 22.959 10.258 1.00 36.56 89 LEU B N 1
ATOM 2390 C CA . LEU B 1 51 ? -14.019 22.287 9.406 1.00 36.94 89 LEU B CA 1
ATOM 2391 C C . LEU B 1 51 ? -14.758 21.171 10.147 1.00 37.96 89 LEU B C 1
ATOM 2392 O O . LEU B 1 51 ? -15.966 21.039 9.987 1.00 38.34 89 LEU B O 1
ATOM 2397 N N . ASP B 1 52 ? -14.038 20.390 10.956 1.00 38.34 90 ASP B N 1
ATOM 2398 C CA . ASP B 1 52 ? -14.652 19.394 11.852 1.00 38.75 90 ASP B CA 1
ATOM 2399 C C . ASP B 1 52 ? -15.731 19.977 12.766 1.00 39.35 90 ASP B C 1
ATOM 2400 O O . ASP B 1 52 ? -16.697 19.294 13.096 1.00 38.99 90 ASP B O 1
ATOM 2405 N N . ALA B 1 53 ? -15.537 21.224 13.193 1.00 40.25 91 ALA B N 1
ATOM 2406 C CA . ALA B 1 53 ? -16.497 21.928 14.031 1.00 39.62 91 ALA B CA 1
ATOM 2407 C C . ALA B 1 53 ? -17.838 22.169 13.337 1.00 40.14 91 ALA B C 1
ATOM 2408 O O . ALA B 1 53 ? -18.861 22.305 13.996 1.00 41.37 91 ALA B O 1
ATOM 2410 N N . HIS B 1 54 ? -17.828 22.232 12.006 1.00 41.47 92 HIS B N 1
ATOM 2411 C CA . HIS B 1 54 ? -19.057 22.221 11.212 1.00 42.05 92 HIS B CA 1
ATOM 2412 C C . HIS B 1 54 ? -19.755 20.875 11.455 1.00 43.32 92 HIS B C 1
ATOM 2413 O O . HIS B 1 54 ? -19.093 19.835 11.397 1.00 44.02 92 HIS B O 1
ATOM 2420 N N . PRO B 1 55 ? -21.072 20.885 11.757 1.00 44.42 93 PRO B N 1
ATOM 2421 C CA . PRO B 1 55 ? -21.747 19.641 12.169 1.00 45.63 93 PRO B CA 1
ATOM 2422 C C . PRO B 1 55 ? -21.960 18.618 11.042 1.00 45.92 93 PRO B C 1
ATOM 2423 O O . PRO B 1 55 ? -21.957 17.416 11.304 1.00 47.50 93 PRO B O 1
ATOM 2427 N N . ASP B 1 56 ? -22.159 19.096 9.817 1.00 45.53 94 ASP B N 1
ATOM 2428 C CA . ASP B 1 56 ? -22.238 18.244 8.623 1.00 45.28 94 ASP B CA 1
ATOM 2429 C C . ASP B 1 56 ? -20.897 17.847 7.973 1.00 44.55 94 ASP B C 1
ATOM 2430 O O . ASP B 1 56 ? -20.907 17.202 6.922 1.00 47.06 94 ASP B O 1
ATOM 2435 N N . ILE B 1 57 ? -19.761 18.214 8.573 1.00 42.56 95 ILE B N 1
ATOM 2436 C CA . ILE B 1 57 ? -18.436 17.825 8.064 1.00 41.13 95 ILE B CA 1
ATOM 2437 C C . ILE B 1 57 ? -17.679 17.020 9.116 1.00 40.64 95 ILE B C 1
ATOM 2438 O O . ILE B 1 57 ? -17.625 17.415 10.281 1.00 41.78 95 ILE B O 1
ATOM 2443 N N . ARG B 1 58 ? -17.091 15.898 8.699 1.00 39.80 96 ARG B N 1
ATOM 2444 C CA . ARG B 1 58 ? -16.126 15.155 9.515 1.00 39.70 96 ARG B CA 1
ATOM 2445 C C . ARG B 1 58 ? -14.842 14.936 8.730 1.00 39.77 96 ARG B C 1
ATOM 2446 O O . ARG B 1 58 ? -14.868 14.380 7.632 1.00 39.75 96 ARG B O 1
ATOM 2454 N N . CYS B 1 59 ? -13.722 15.339 9.319 0.50 40.53 97 CYS B N 1
ATOM 2455 C CA . CYS B 1 59 ? -12.402 15.092 8.759 1.00 41.98 97 CYS B CA 1
ATOM 2456 C C . CYS B 1 59 ? -11.704 14.003 9.565 0.50 41.06 97 CYS B C 1
ATOM 2457 O O . CYS B 1 59 ? -11.384 12.934 9.038 0.50 40.26 97 CYS B O 1
ATOM 2460 N N . GLY B 1 60 ? -11.506 14.265 10.850 1.00 41.03 98 GLY B N 1
ATOM 2461 C CA . GLY B 1 60 ? -10.874 13.320 11.760 1.00 41.23 98 GLY B CA 1
ATOM 2462 C C . GLY B 1 60 ? -9.367 13.452 11.775 1.00 41.95 98 GLY B C 1
ATOM 2463 O O . GLY B 1 60 ? -8.786 14.302 11.101 1.00 41.73 98 GLY B O 1
ATOM 2464 N N . GLU B 1 61 ? -8.734 12.567 12.531 1.00 44.19 99 GLU B N 1
ATOM 2465 C CA . GLU B 1 61 ? -7.299 12.633 12.780 1.00 45.81 99 GLU B CA 1
ATOM 2466 C C . GLU B 1 61 ? -6.521 12.159 11.550 1.00 46.76 99 GLU B C 1
ATOM 2467 O O . GLU B 1 61 ? -7.103 11.584 10.627 1.00 45.79 99 GLU B O 1
ATOM 2473 N N . GLU B 1 62 ? -5.212 12.413 11.540 1.00 47.22 100 GLU B N 1
ATOM 2474 C CA . GLU B 1 62 ? -4.344 11.976 10.438 1.00 48.55 100 GLU B CA 1
ATOM 2475 C C . GLU B 1 62 ? -4.304 10.456 10.330 1.00 47.33 100 GLU B C 1
ATOM 2476 O O . GLU B 1 62 ? -3.958 9.780 11.298 1.00 47.44 100 GLU B O 1
ATOM 2482 N N . THR B 1 63 ? -4.628 9.931 9.149 1.00 45.03 101 THR B N 1
ATOM 2483 C CA . THR B 1 63 ? -4.668 8.484 8.937 1.00 44.42 101 THR B CA 1
ATOM 2484 C C . THR B 1 63 ? -3.270 7.880 8.866 1.00 44.22 101 THR B C 1
ATOM 2485 O O . THR B 1 63 ? -3.081 6.747 9.294 1.00 44.11 101 THR B O 1
ATOM 2489 N N . ARG B 1 64 ? -2.313 8.626 8.302 1.00 43.70 102 ARG B N 1
ATOM 2490 C CA . ARG B 1 64 ? -0.893 8.228 8.175 1.00 42.67 102 ARG B CA 1
ATOM 2491 C C . ARG B 1 64 ? -0.630 7.219 7.048 1.00 43.71 102 ARG B C 1
ATOM 2492 O O . ARG B 1 64 ? 0.316 7.388 6.266 1.00 42.75 102 ARG B O 1
ATOM 2500 N N . VAL B 1 65 ? -1.453 6.175 6.980 1.00 43.34 103 VAL B N 1
ATOM 2501 C CA . VAL B 1 65 ? -1.367 5.172 5.912 1.00 42.83 103 VAL B CA 1
ATOM 2502 C C . VAL B 1 65 ? -1.612 5.716 4.498 1.00 41.79 103 VAL B C 1
ATOM 2503 O O . VAL B 1 65 ? -1.060 5.182 3.543 1.00 43.62 103 VAL B O 1
ATOM 2507 N N . ILE B 1 66 ? -2.430 6.761 4.364 1.00 41.00 104 ILE B N 1
ATOM 2508 C CA . ILE B 1 66 ? -2.794 7.305 3.038 1.00 40.23 104 ILE B CA 1
ATOM 2509 C C . ILE B 1 66 ? -1.588 7.881 2.271 1.00 39.60 104 ILE B C 1
ATOM 2510 O O . ILE B 1 66 ? -1.406 7.553 1.101 1.00 39.04 104 ILE B O 1
ATOM 2515 N N . PRO B 1 67 ? -0.781 8.756 2.909 1.00 39.90 105 PRO B N 1
ATOM 2516 C CA . PRO B 1 67 ? 0.461 9.213 2.267 1.00 39.73 105 PRO B CA 1
ATOM 2517 C C . PRO B 1 67 ? 1.424 8.112 1.840 1.00 39.78 105 PRO B C 1
ATOM 2518 O O . PRO B 1 67 ? 2.095 8.258 0.819 1.00 39.46 105 PRO B O 1
ATOM 2522 N N . ARG B 1 68 ? 1.502 7.037 2.623 1.00 41.14 106 ARG B N 1
ATOM 2523 C CA . ARG B 1 68 ? 2.452 5.950 2.359 1.00 42.39 106 ARG B CA 1
ATOM 2524 C C . ARG B 1 68 ? 2.034 5.083 1.177 1.00 41.38 106 ARG B C 1
ATOM 2525 O O . ARG B 1 68 ? 2.859 4.788 0.311 1.00 40.33 106 ARG B O 1
ATOM 2533 N N . ILE B 1 69 ? 0.766 4.674 1.150 1.00 41.46 107 ILE B N 1
ATOM 2534 C CA . ILE B 1 69 ? 0.221 3.931 0.007 1.00 42.38 107 ILE B CA 1
ATOM 2535 C C . ILE B 1 69 ? 0.202 4.772 -1.281 1.00 42.09 107 ILE B C 1
ATOM 2536 O O . ILE B 1 69 ? 0.436 4.236 -2.363 1.00 40.96 107 ILE B O 1
ATOM 2541 N N . LEU B 1 70 ? -0.071 6.073 -1.162 1.00 42.09 108 LEU B N 1
ATOM 2542 C CA . LEU B 1 70 ? -0.011 6.983 -2.316 1.00 42.73 108 LEU B CA 1
ATOM 2543 C C . LEU B 1 70 ? 1.415 7.125 -2.850 1.00 42.70 108 LEU B C 1
ATOM 2544 O O . LEU B 1 70 ? 1.629 7.083 -4.064 1.00 43.20 108 LEU B O 1
ATOM 2549 N N . ALA B 1 71 ? 2.374 7.303 -1.942 1.00 42.07 109 ALA B N 1
ATOM 2550 C CA . ALA B 1 71 ? 3.796 7.369 -2.298 1.00 42.39 109 ALA B CA 1
ATOM 2551 C C . ALA B 1 71 ? 4.311 6.059 -2.898 1.00 43.08 109 ALA B C 1
ATOM 2552 O O . ALA B 1 71 ? 5.160 6.087 -3.786 1.00 43.14 109 ALA B O 1
ATOM 2554 N N . LEU B 1 72 ? 3.804 4.927 -2.401 1.00 44.72 110 LEU B N 1
ATOM 2555 C CA . LEU B 1 72 ? 4.123 3.593 -2.952 1.00 45.52 110 LEU B CA 1
ATOM 2556 C C . LEU B 1 72 ? 3.645 3.497 -4.405 1.00 45.19 110 LEU B C 1
ATOM 2557 O O . LEU B 1 72 ? 4.417 3.181 -5.304 1.00 45.26 110 LEU B O 1
ATOM 2562 N N . LYS B 1 73 ? 2.363 3.784 -4.608 1.00 47.10 111 LYS B N 1
ATOM 2563 C CA . LYS B 1 73 ? 1.736 3.823 -5.931 1.00 48.06 111 LYS B CA 1
ATOM 2564 C C . LYS B 1 73 ? 2.506 4.723 -6.903 1.00 49.37 111 LYS B C 1
ATOM 2565 O O . LYS B 1 73 ? 2.698 4.366 -8.067 1.00 49.24 111 LYS B O 1
ATOM 2571 N N . GLN B 1 74 ? 2.950 5.878 -6.414 1.00 52.63 112 GLN B N 1
ATOM 2572 C CA . GLN B 1 74 ? 3.733 6.819 -7.220 1.00 55.68 112 GLN B CA 1
ATOM 2573 C C . GLN B 1 74 ? 5.092 6.245 -7.655 1.00 55.33 112 GLN B C 1
ATOM 2574 O O . GLN B 1 74 ? 5.536 6.503 -8.773 1.00 53.81 112 GLN B O 1
ATOM 2580 N N . MET B 1 75 ? 5.737 5.466 -6.786 1.00 56.28 113 MET B N 1
ATOM 2581 C CA . MET B 1 75 ? 6.994 4.788 -7.143 1.00 60.00 113 MET B CA 1
ATOM 2582 C C . MET B 1 75 ? 6.837 3.760 -8.278 1.00 59.93 113 MET B C 1
ATOM 2583 O O . MET B 1 75 ? 7.764 3.570 -9.069 1.00 60.96 113 MET B O 1
ATOM 2588 N N . TRP B 1 76 ? 5.673 3.112 -8.360 1.00 57.85 114 TRP B N 1
ATOM 2589 C CA . TRP B 1 76 ? 5.397 2.137 -9.423 1.00 56.29 114 TRP B CA 1
ATOM 2590 C C . TRP B 1 76 ? 5.158 2.803 -10.778 1.00 58.28 114 TRP B C 1
ATOM 2591 O O . TRP B 1 76 ? 5.659 2.327 -11.797 1.00 60.53 114 TRP B O 1
ATOM 2602 N N . SER B 1 77 ? 4.380 3.885 -10.785 1.00 59.59 115 SER B N 1
ATOM 2603 C CA . SER B 1 77 ? 4.052 4.611 -12.023 1.00 60.92 115 SER B CA 1
ATOM 2604 C C . SER B 1 77 ? 5.224 5.404 -12.600 1.00 59.94 115 SER B C 1
ATOM 2605 O O . SER B 1 77 ? 5.297 5.582 -13.809 1.00 63.46 115 SER B O 1
ATOM 2608 N N . ARG B 1 78 ? 6.121 5.886 -11.739 1.00 58.94 116 ARG B N 1
ATOM 2609 C CA . ARG B 1 78 ? 7.302 6.649 -12.183 1.00 58.78 116 ARG B CA 1
ATOM 2610 C C . ARG B 1 78 ? 8.330 5.778 -12.908 1.00 58.69 116 ARG B C 1
ATOM 2611 O O . ARG B 1 78 ? 8.896 6.205 -13.911 1.00 61.11 116 ARG B O 1
ATOM 2619 N N . SER B 1 79 ? 8.572 4.573 -12.394 1.00 58.45 117 SER B N 1
ATOM 2620 C CA . SER B 1 79 ? 9.469 3.607 -13.049 1.00 56.84 117 SER B CA 1
ATOM 2621 C C . SER B 1 79 ? 8.801 3.022 -14.288 1.00 55.37 117 SER B C 1
ATOM 2622 O O . SER B 1 79 ? 7.872 2.219 -14.177 1.00 54.54 117 SER B O 1
ATOM 2625 N N . SER B 1 80 ? 9.272 3.432 -15.466 1.00 54.73 118 SER B N 1
ATOM 2626 C CA . SER B 1 80 ? 8.743 2.922 -16.737 1.00 54.32 118 SER B CA 1
ATOM 2627 C C . SER B 1 80 ? 9.002 1.418 -16.901 1.00 53.53 118 SER B C 1
ATOM 2628 O O . SER B 1 80 ? 8.185 0.712 -17.493 1.00 52.17 118 SER B O 1
ATOM 2631 N N . LYS B 1 81 ? 10.136 0.949 -16.373 1.00 53.42 119 LYS B N 1
ATOM 2632 C CA . LYS B 1 81 ? 10.482 -0.481 -16.337 1.00 53.63 119 LYS B CA 1
ATOM 2633 C C . LYS B 1 81 ? 9.441 -1.294 -15.555 1.00 52.14 119 LYS B C 1
ATOM 2634 O O . LYS B 1 81 ? 8.953 -2.312 -16.040 1.00 51.42 119 LYS B O 1
ATOM 2640 N N . GLU B 1 82 ? 9.109 -0.836 -14.352 1.00 51.13 120 GLU B N 1
ATOM 2641 C CA . GLU B 1 82 ? 8.095 -1.483 -13.512 1.00 50.85 120 GLU B CA 1
ATOM 2642 C C . GLU B 1 82 ? 6.677 -1.341 -14.086 1.00 51.46 120 GLU B C 1
ATOM 2643 O O . GLU B 1 82 ? 5.861 -2.254 -13.955 1.00 50.40 120 GLU B O 1
ATOM 2649 N N . LYS B 1 83 ? 6.395 -0.202 -14.715 1.00 52.04 121 LYS B N 1
ATOM 2650 C CA . LYS B 1 83 ? 5.084 0.064 -15.319 1.00 53.40 121 LYS B CA 1
ATOM 2651 C C . LYS B 1 83 ? 4.770 -0.925 -16.447 1.00 53.69 121 LYS B C 1
ATOM 2652 O O . LYS B 1 83 ? 3.622 -1.327 -16.616 1.00 53.18 121 LYS B O 1
ATOM 2658 N N . ILE B 1 84 ? 5.797 -1.308 -17.206 1.00 53.64 122 ILE B N 1
ATOM 2659 C CA . ILE B 1 84 ? 5.676 -2.315 -18.269 1.00 53.64 122 ILE B CA 1
ATOM 2660 C C . ILE B 1 84 ? 5.346 -3.702 -17.696 1.00 51.01 122 ILE B C 1
ATOM 2661 O O . ILE B 1 84 ? 4.486 -4.404 -18.230 1.00 49.33 122 ILE B O 1
ATOM 2666 N N . ARG B 1 85 ? 6.021 -4.072 -16.609 1.00 49.18 123 ARG B N 1
ATOM 2667 C CA . ARG B 1 85 ? 5.827 -5.376 -15.950 1.00 48.15 123 ARG B CA 1
ATOM 2668 C C . ARG B 1 85 ? 4.427 -5.531 -15.342 1.00 46.13 123 ARG B C 1
ATOM 2669 O O . ARG B 1 85 ? 3.867 -6.627 -15.334 1.00 44.33 123 ARG B O 1
ATOM 2677 N N . LEU B 1 86 ? 3.882 -4.434 -14.820 1.00 44.66 124 LEU B N 1
ATOM 2678 C CA . LEU B 1 86 ? 2.531 -4.423 -14.262 1.00 44.72 124 LEU B CA 1
ATOM 2679 C C . LEU B 1 86 ? 1.467 -4.500 -15.353 1.00 46.15 124 LEU B C 1
ATOM 2680 O O . LEU B 1 86 ? 0.477 -5.217 -15.199 1.00 46.36 124 LEU B O 1
ATOM 2685 N N . ASP B 1 87 ? 1.670 -3.767 -16.445 1.00 48.39 125 ASP B N 1
ATOM 2686 C CA . ASP B 1 87 ? 0.751 -3.811 -17.590 1.00 50.70 125 ASP B CA 1
ATOM 2687 C C . ASP B 1 87 ? 0.729 -5.201 -18.238 1.00 50.37 125 ASP B C 1
ATOM 2688 O O . ASP B 1 87 ? -0.335 -5.684 -18.629 1.00 49.01 125 ASP B O 1
ATOM 2693 N N . GLU B 1 88 ? 1.893 -5.846 -18.319 1.00 50.85 126 GLU B N 1
ATOM 2694 C CA . GLU B 1 88 ? 1.988 -7.233 -18.815 1.00 51.06 126 GLU B CA 1
ATOM 2695 C C . GLU B 1 88 ? 1.362 -8.273 -17.880 1.00 48.37 126 GLU B C 1
ATOM 2696 O O . GLU B 1 88 ? 0.990 -9.360 -18.332 1.00 47.68 126 GLU B O 1
ATOM 2702 N N . ALA B 1 89 ? 1.257 -7.947 -16.591 1.00 46.02 127 ALA B N 1
ATOM 2703 C CA . ALA B 1 89 ? 0.527 -8.783 -15.626 1.00 45.13 127 ALA B CA 1
ATOM 2704 C C . ALA B 1 89 ? -0.986 -8.487 -15.558 1.00 43.82 127 ALA B C 1
ATOM 2705 O O . ALA B 1 89 ? -1.697 -9.074 -14.734 1.00 42.57 127 ALA B O 1
ATOM 2707 N N . GLY B 1 90 ? -1.473 -7.589 -16.419 1.00 41.59 128 GLY B N 1
ATOM 2708 C CA . GLY B 1 90 ? -2.856 -7.130 -16.377 1.00 40.77 128 GLY B CA 1
ATOM 2709 C C . GLY B 1 90 ? -3.156 -6.095 -15.298 1.00 40.43 128 GLY B C 1
ATOM 2710 O O . GLY B 1 90 ? -4.315 -5.701 -15.145 1.00 39.16 128 GLY B O 1
ATOM 2711 N N . VAL B 1 91 ? -2.131 -5.642 -14.566 1.00 39.01 129 VAL B N 1
ATOM 2712 C CA . VAL B 1 91 ? -2.296 -4.672 -13.485 1.00 40.05 129 VAL B CA 1
ATOM 2713 C C . VAL B 1 91 ? -2.093 -3.284 -14.100 1.00 40.13 129 VAL B C 1
ATOM 2714 O O . VAL B 1 91 ? -1.058 -2.638 -13.918 1.00 40.21 129 VAL B O 1
ATOM 2718 N N . THR B 1 92 ? -3.105 -2.852 -14.844 1.00 40.43 130 THR B N 1
ATOM 2719 C CA . THR B 1 92 ? -3.052 -1.607 -15.603 1.00 40.72 130 THR B CA 1
ATOM 2720 C C . THR B 1 92 ? -3.338 -0.419 -14.692 1.00 41.92 130 THR B C 1
ATOM 2721 O O . THR B 1 92 ? -3.604 -0.588 -13.499 1.00 41.42 130 THR B O 1
ATOM 2725 N N . ASP B 1 93 ? -3.270 0.785 -15.262 1.00 44.54 131 ASP B N 1
ATOM 2726 C CA . ASP B 1 93 ? -3.681 2.014 -14.567 1.00 45.25 131 ASP B CA 1
ATOM 2727 C C . ASP B 1 93 ? -5.109 1.916 -14.036 1.00 44.00 131 ASP B C 1
ATOM 2728 O O . ASP B 1 93 ? -5.361 2.279 -12.902 1.00 43.55 131 ASP B O 1
ATOM 2733 N N . GLU B 1 94 ? -6.028 1.422 -14.864 1.00 43.92 132 GLU B N 1
ATOM 2734 C CA . GLU B 1 94 ? -7.440 1.279 -14.476 1.00 44.32 132 GLU B CA 1
ATOM 2735 C C . GLU B 1 94 ? -7.666 0.289 -13.332 1.00 43.66 132 GLU B C 1
ATOM 2736 O O . GLU B 1 94 ? -8.537 0.513 -12.488 1.00 45.48 132 GLU B O 1
ATOM 2742 N N . VAL B 1 95 ? -6.884 -0.789 -13.302 1.00 42.71 133 VAL B N 1
ATOM 2743 C CA . VAL B 1 95 ? -6.943 -1.782 -12.216 1.00 41.53 133 VAL B CA 1
ATOM 2744 C C . VAL B 1 95 ? -6.364 -1.196 -10.918 1.00 40.10 133 VAL B C 1
ATOM 2745 O O . VAL B 1 95 ? -6.990 -1.286 -9.861 1.00 38.76 133 VAL B O 1
ATOM 2749 N N . LEU B 1 96 ? -5.171 -0.614 -11.009 1.00 39.08 134 LEU B N 1
ATOM 2750 C CA . LEU B 1 96 ? -4.537 0.062 -9.872 1.00 40.26 134 LEU B CA 1
ATOM 2751 C C . LEU B 1 96 ? -5.412 1.170 -9.277 1.00 40.78 134 LEU B C 1
ATOM 2752 O O . LEU B 1 96 ? -5.587 1.241 -8.058 1.00 39.96 134 LEU B O 1
ATOM 2757 N N . ASP B 1 97 ? -5.955 2.023 -10.142 1.00 40.56 135 ASP B N 1
ATOM 2758 C CA . ASP B 1 97 ? -6.812 3.138 -9.718 1.00 41.03 135 ASP B CA 1
ATOM 2759 C C . ASP B 1 97 ? -8.043 2.643 -8.970 1.00 40.40 135 ASP B C 1
ATOM 2760 O O . ASP B 1 97 ? -8.413 3.208 -7.937 1.00 40.51 135 ASP B O 1
ATOM 2765 N N . SER B 1 98 ? -8.658 1.583 -9.488 1.00 39.46 136 SER B N 1
ATOM 2766 C CA . SER B 1 98 ? -9.805 0.952 -8.839 1.00 40.07 136 SER B CA 1
ATOM 2767 C C . SER B 1 98 ? -9.453 0.402 -7.444 1.00 39.26 136 SER B C 1
ATOM 2768 O O . SER B 1 98 ? -10.233 0.546 -6.500 1.00 38.28 136 SER B O 1
ATOM 2771 N N . ALA B 1 99 ? -8.278 -0.218 -7.329 1.00 39.44 137 ALA B N 1
ATOM 2772 C CA . ALA B 1 99 ? -7.776 -0.721 -6.040 1.00 38.80 137 ALA B CA 1
ATOM 2773 C C . ALA B 1 99 ? -7.382 0.413 -5.096 1.00 38.13 137 ALA B C 1
ATOM 2774 O O . ALA B 1 99 ? -7.628 0.327 -3.896 1.00 37.47 137 ALA B O 1
ATOM 2776 N N . MET B 1 100 ? -6.771 1.464 -5.640 1.00 38.46 138 MET B N 1
ATOM 2777 C CA . MET B 1 100 ? -6.432 2.657 -4.856 1.00 39.33 138 MET B CA 1
ATOM 2778 C C . MET B 1 100 ? -7.690 3.332 -4.318 1.00 38.37 138 MET B C 1
ATOM 2779 O O . MET B 1 100 ? -7.782 3.614 -3.120 1.00 37.20 138 MET B O 1
ATOM 2784 N N . GLN B 1 101 ? -8.650 3.572 -5.212 1.00 38.46 139 GLN B N 1
ATOM 2785 C CA . GLN B 1 101 ? -9.971 4.104 -4.845 1.00 38.56 139 GLN B CA 1
ATOM 2786 C C . GLN B 1 101 ? -10.609 3.340 -3.708 1.00 37.14 139 GLN B C 1
ATOM 2787 O O . GLN B 1 101 ? -11.044 3.935 -2.730 1.00 37.45 139 GLN B O 1
ATOM 2793 N N . ALA B 1 102 ? -10.664 2.020 -3.855 1.00 36.83 140 ALA B N 1
ATOM 2794 C CA . ALA B 1 102 ? -11.272 1.148 -2.851 1.00 36.41 140 ALA B CA 1
ATOM 2795 C C . ALA B 1 102 ? -10.553 1.234 -1.502 1.00 35.76 140 ALA B C 1
ATOM 2796 O O . ALA B 1 102 ? -11.203 1.350 -0.467 1.00 36.19 140 ALA B O 1
ATOM 2798 N N . PHE B 1 103 ? -9.221 1.203 -1.521 1.00 35.39 141 PHE B N 1
ATOM 2799 C CA . PHE B 1 103 ? -8.428 1.304 -0.294 1.00 35.87 141 PHE B CA 1
ATOM 2800 C C . PHE B 1 103 ? -8.653 2.642 0.421 1.00 36.90 141 PHE B C 1
ATOM 2801 O O . PHE B 1 103 ? -9.007 2.659 1.602 1.00 36.26 141 PHE B O 1
ATOM 2809 N N . LEU B 1 104 ? -8.447 3.748 -0.299 1.00 37.80 142 LEU B N 1
ATOM 2810 C CA . LEU B 1 104 ? -8.533 5.100 0.283 1.00 37.50 142 LEU B CA 1
ATOM 2811 C C . LEU B 1 104 ? -9.918 5.414 0.843 1.00 38.48 142 LEU B C 1
ATOM 2812 O O . LEU B 1 104 ? -10.025 5.993 1.924 1.00 39.60 142 LEU B O 1
ATOM 2817 N N . LEU B 1 105 ? -10.968 5.022 0.121 1.00 39.07 143 LEU B N 1
ATOM 2818 C CA . LEU B 1 105 ? -12.346 5.206 0.596 1.00 39.72 143 LEU B CA 1
ATOM 2819 C C . LEU B 1 105 ? -12.632 4.417 1.865 1.00 39.07 143 LEU B C 1
ATOM 2820 O O . LEU B 1 105 ? -13.243 4.947 2.789 1.00 40.84 143 LEU B O 1
ATOM 2825 N N . GLU B 1 106 ? -12.209 3.157 1.910 1.00 37.85 144 GLU B N 1
ATOM 2826 C CA . GLU B 1 106 ? -12.386 2.346 3.124 1.00 37.18 144 GLU B CA 1
ATOM 2827 C C . GLU B 1 106 ? -11.764 3.013 4.349 1.00 35.87 144 GLU B C 1
ATOM 2828 O O . GLU B 1 106 ? -12.387 3.048 5.403 1.00 35.03 144 GLU B O 1
ATOM 2834 N N . ILE B 1 107 ? -10.563 3.570 4.192 1.00 35.18 145 ILE B N 1
ATOM 2835 C CA . ILE B 1 107 ? -9.875 4.257 5.289 1.00 35.81 145 ILE B CA 1
ATOM 2836 C C . ILE B 1 107 ? -10.632 5.538 5.651 1.00 36.14 145 ILE B C 1
ATOM 2837 O O . ILE B 1 107 ? -11.069 5.697 6.789 1.00 36.20 145 ILE B O 1
ATOM 2842 N N . ILE B 1 108 ? -10.808 6.416 4.665 1.00 36.48 146 ILE B N 1
ATOM 2843 C CA . ILE B 1 108 ? -11.481 7.719 4.847 1.00 36.48 146 ILE B CA 1
ATOM 2844 C C . ILE B 1 108 ? -12.857 7.582 5.513 1.00 36.53 146 ILE B C 1
ATOM 2845 O O . ILE B 1 108 ? -13.174 8.321 6.448 1.00 35.25 146 ILE B O 1
ATOM 2850 N N . VAL B 1 109 ? -13.654 6.632 5.030 1.00 36.67 147 VAL B N 1
ATOM 2851 C CA . VAL B 1 109 ? -15.017 6.426 5.523 1.00 38.11 147 VAL B CA 1
ATOM 2852 C C . VAL B 1 109 ? -15.059 5.753 6.907 1.00 39.25 147 VAL B C 1
ATOM 2853 O O . VAL B 1 109 ? -15.826 6.179 7.765 1.00 40.24 147 VAL B O 1
ATOM 2857 N N . LYS B 1 110 ? -14.243 4.719 7.125 1.00 40.98 148 LYS B N 1
ATOM 2858 C CA . LYS B 1 110 ? -14.359 3.878 8.334 1.00 41.58 148 LYS B CA 1
ATOM 2859 C C . LYS B 1 110 ? -13.555 4.346 9.550 1.00 41.83 148 LYS B C 1
ATOM 2860 O O . LYS B 1 110 ? -13.887 3.965 10.674 1.00 43.09 148 LYS B O 1
ATOM 2866 N N . HIS B 1 111 ? -12.514 5.157 9.348 1.00 42.56 149 HIS B N 1
ATOM 2867 C CA . HIS B 1 111 ? -11.650 5.598 10.466 1.00 41.91 149 HIS B CA 1
ATOM 2868 C C . HIS B 1 111 ? -12.281 6.672 11.367 1.00 41.24 149 HIS B C 1
ATOM 2869 O O . HIS B 1 111 ? -11.725 6.996 12.414 1.00 39.44 149 HIS B O 1
ATOM 2876 N N . GLY B 1 112 ? -13.412 7.238 10.952 1.00 43.20 150 GLY B N 1
ATOM 2877 C CA . GLY B 1 112 ? -14.135 8.225 11.760 1.00 45.79 150 GLY B CA 1
ATOM 2878 C C . GLY B 1 112 ? -15.639 8.097 11.629 1.00 46.51 150 GLY B C 1
ATOM 2879 O O . GLY B 1 112 ? -16.139 7.182 10.968 1.00 47.29 150 GLY B O 1
ATOM 2880 N N . GLU B 1 113 ? -16.356 9.024 12.256 1.00 47.55 151 GLU B N 1
ATOM 2881 C CA . GLU B 1 113 ? -17.823 8.998 12.284 1.00 47.37 151 GLU B CA 1
ATOM 2882 C C . GLU B 1 113 ? -18.391 9.441 10.929 1.00 48.22 151 GLU B C 1
ATOM 2883 O O . GLU B 1 113 ? -17.772 10.248 10.233 1.00 48.12 151 GLU B O 1
ATOM 2889 N N . PRO B 1 114 ? -19.570 8.915 10.546 1.00 48.80 152 PRO B N 1
ATOM 2890 C CA . PRO B 1 114 ? -20.142 9.311 9.252 1.00 48.82 152 PRO B CA 1
ATOM 2891 C C . PRO B 1 114 ? -20.607 10.768 9.233 1.00 47.90 152 PRO B C 1
ATOM 2892 O O . PRO B 1 114 ? -20.947 11.328 10.277 1.00 47.87 152 PRO B O 1
ATOM 2896 N N . ALA B 1 115 ? -20.590 11.373 8.050 1.00 47.38 153 ALA B N 1
ATOM 2897 C CA . ALA B 1 115 ? -21.093 12.732 7.866 1.00 47.31 153 ALA B CA 1
ATOM 2898 C C . ALA B 1 115 ? -21.467 12.963 6.400 1.00 46.92 153 ALA B C 1
ATOM 2899 O O . ALA B 1 115 ? -20.953 12.274 5.518 1.00 46.03 153 ALA B O 1
ATOM 2901 N N . PRO B 1 116 ? -22.369 13.929 6.136 1.00 46.57 154 PRO B N 1
ATOM 2902 C CA . PRO B 1 116 ? -22.686 14.308 4.757 1.00 46.26 154 PRO B CA 1
ATOM 2903 C C . PRO B 1 116 ? -21.452 14.641 3.920 1.00 46.24 154 PRO B C 1
ATOM 2904 O O . PRO B 1 116 ? -21.380 14.252 2.754 1.00 47.99 154 PRO B O 1
ATOM 2908 N N . TYR B 1 117 ? -20.499 15.354 4.519 1.00 45.84 155 TYR B N 1
ATOM 2909 C CA . TYR B 1 117 ? -19.282 15.776 3.832 1.00 45.03 155 TYR B CA 1
ATOM 2910 C C . TYR B 1 117 ? -18.067 15.19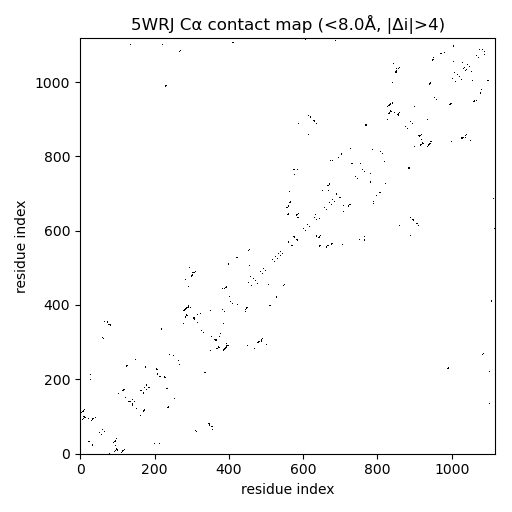6 4.542 1.00 42.91 155 TYR B C 1
ATOM 2911 O O . TYR B 1 117 ? -17.677 15.658 5.610 1.00 41.98 155 TYR B O 1
ATOM 2920 N N . LEU B 1 118 ? -17.475 14.170 3.946 1.00 42.47 156 LEU B N 1
ATOM 2921 C CA . LEU B 1 118 ? -16.263 13.571 4.488 1.00 42.25 156 LEU B CA 1
ATOM 2922 C C . LEU B 1 118 ? -15.034 14.352 4.049 1.00 41.34 156 LEU B C 1
ATOM 2923 O O . LEU B 1 118 ? -14.994 14.935 2.962 1.00 40.61 156 LEU B O 1
ATOM 2928 N N . CYS B 1 119 ? -14.033 14.343 4.918 1.00 41.03 157 CYS B N 1
ATOM 2929 C CA . CYS B 1 119 ? -12.818 15.115 4.734 1.00 42.31 157 CYS B CA 1
ATOM 2930 C C . CYS B 1 119 ? -1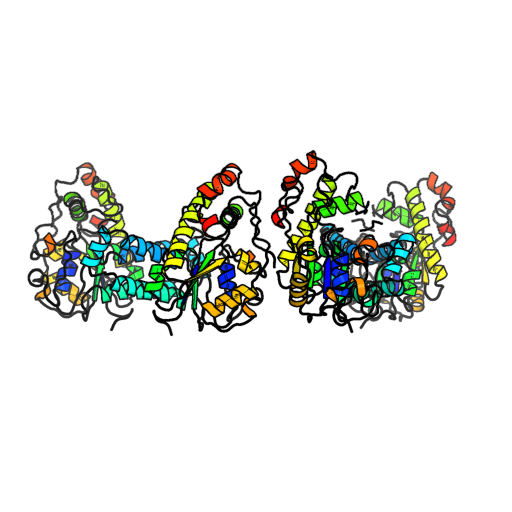1.613 14.253 5.126 1.00 41.57 157 CYS B C 1
ATOM 2931 O O . CYS B 1 119 ? -11.752 13.275 5.861 1.00 42.22 157 CYS B O 1
ATOM 2934 N N . ASN B 1 120 ? -10.442 14.604 4.611 1.00 40.45 158 ASN B N 1
ATOM 2935 C CA . ASN B 1 120 ? -9.205 13.915 4.962 1.00 40.56 158 ASN B CA 1
ATOM 2936 C C . ASN B 1 120 ? -8.058 14.892 5.068 1.00 39.83 158 ASN B C 1
ATOM 2937 O O . ASN B 1 120 ? -7.852 15.709 4.179 1.00 39.36 158 ASN B O 1
ATOM 2942 N N . LYS B 1 121 ? -7.321 14.807 6.167 1.00 40.35 159 LYS B N 1
ATOM 2943 C CA . LYS B 1 121 ? -6.143 15.624 6.366 1.00 41.53 159 LYS B CA 1
ATOM 2944 C C . LYS B 1 121 ? -4.969 14.694 6.586 1.00 42.92 159 LYS B C 1
ATOM 2945 O O . LYS B 1 121 ? -4.880 14.009 7.606 1.00 44.10 159 LYS B O 1
ATOM 2951 N N . ASP B 1 122 ? -4.105 14.644 5.583 1.00 43.90 160 ASP B N 1
ATOM 2952 C CA . ASP B 1 122 ? -2.765 14.106 5.712 1.00 45.40 160 ASP B CA 1
ATOM 2953 C C . ASP B 1 122 ? -1.890 15.052 4.889 1.00 45.01 160 ASP B C 1
ATOM 2954 O O . ASP B 1 122 ? -2.059 15.124 3.668 1.00 46.17 160 ASP B O 1
ATOM 2959 N N . PRO B 1 123 ? -0.989 15.811 5.547 1.00 43.96 161 PRO B N 1
ATOM 2960 C CA . PRO B 1 123 ? -0.225 16.860 4.856 1.00 44.08 161 PRO B CA 1
ATOM 2961 C C . PRO B 1 123 ? 0.367 16.441 3.508 1.00 43.14 161 PRO B C 1
ATOM 2962 O O . PRO B 1 123 ? 0.120 17.110 2.502 1.00 43.63 161 PRO B O 1
ATOM 2966 N N . PHE B 1 124 ? 1.094 15.325 3.486 1.00 41.99 162 PHE B N 1
ATOM 2967 C CA . PHE B 1 124 ? 1.793 14.885 2.270 1.00 42.46 162 PHE B CA 1
ATOM 2968 C C . PHE B 1 124 ? 0.945 14.074 1.287 1.00 40.73 162 PHE B C 1
ATOM 2969 O O . PHE B 1 124 ? 1.467 13.625 0.272 1.00 40.74 162 PHE B O 1
ATOM 2977 N N . ALA B 1 125 ? -0.350 13.904 1.553 1.00 40.15 163 ALA B N 1
ATOM 2978 C CA . ALA B 1 125 ? -1.264 13.325 0.556 1.00 40.37 163 ALA B CA 1
ATOM 2979 C C . ALA B 1 125 ? -1.369 14.197 -0.701 1.00 39.72 163 ALA B C 1
ATOM 2980 O O . ALA B 1 125 ? -1.569 13.672 -1.799 1.00 39.94 163 ALA B O 1
ATOM 2982 N N . LEU B 1 126 ? -1.218 15.515 -0.539 1.00 38.74 164 LEU B N 1
ATOM 2983 C CA . LEU B 1 126 ? -1.264 16.452 -1.665 1.00 39.18 164 LEU B CA 1
ATOM 2984 C C . LEU B 1 126 ? -0.028 16.429 -2.576 1.00 40.42 164 LEU B C 1
ATOM 2985 O O . LEU B 1 126 ? -0.027 17.098 -3.611 1.00 40.31 164 LEU B O 1
ATOM 2990 N N . LYS B 1 127 ? 1.017 15.681 -2.207 1.00 41.32 165 LYS B N 1
ATOM 2991 C CA . LYS B 1 127 ? 2.060 15.293 -3.175 1.00 41.27 165 LYS B CA 1
ATOM 2992 C C . LYS B 1 127 ? 1.508 14.397 -4.300 1.00 39.62 165 LYS B C 1
ATOM 2993 O O . LYS B 1 127 ? 2.130 14.285 -5.359 1.00 38.85 165 LYS B O 1
ATOM 2999 N N . SER B 1 128 ? 0.360 13.759 -4.064 1.00 38.21 166 SER B N 1
ATOM 3000 C CA . SER B 1 128 ? -0.393 13.078 -5.112 1.00 38.17 166 SER B CA 1
ATOM 3001 C C . SER B 1 128 ? -1.755 13.749 -5.333 1.00 36.99 166 SER B C 1
ATOM 3002 O O . SER B 1 128 ? -2.769 13.071 -5.500 1.00 36.20 166 SER B O 1
ATOM 3005 N N . LEU B 1 129 ? -1.763 15.083 -5.364 1.00 36.43 167 LEU B N 1
ATOM 3006 C CA . LEU B 1 129 ? -3.005 15.859 -5.515 1.00 36.15 167 LEU B CA 1
ATOM 3007 C C . LEU B 1 129 ? -3.651 15.590 -6.864 1.00 36.01 167 LEU B C 1
ATOM 3008 O O . LEU B 1 129 ? -4.822 15.219 -6.926 1.00 36.11 167 LEU B O 1
ATOM 3013 N N . THR B 1 130 ? -2.881 15.779 -7.932 1.00 36.25 168 THR B N 1
ATOM 3014 C CA . THR B 1 130 ? -3.379 15.582 -9.296 1.00 38.32 168 THR B CA 1
ATOM 3015 C C . THR B 1 130 ? -3.929 14.171 -9.493 1.00 39.15 168 THR B C 1
ATOM 3016 O O . THR B 1 130 ? -4.984 13.998 -10.114 1.00 40.47 168 THR B O 1
ATOM 3020 N N . TYR B 1 131 ? -3.213 13.180 -8.961 1.00 39.03 169 TYR B N 1
ATOM 3021 C CA . TYR B 1 131 ? -3.653 11.784 -9.011 1.00 38.80 169 TYR B CA 1
ATOM 3022 C C . TYR B 1 131 ? -4.926 11.542 -8.193 1.00 37.45 169 TYR B C 1
ATOM 3023 O O . TYR B 1 131 ? -5.801 10.795 -8.627 1.00 38.29 169 TYR B O 1
ATOM 3032 N N . LEU B 1 132 ? -5.021 12.168 -7.021 1.00 36.47 170 LEU B N 1
ATOM 3033 C CA . LEU B 1 132 ? -6.233 12.091 -6.188 1.00 36.58 170 LEU B CA 1
ATOM 3034 C C . LEU B 1 132 ? -7.437 12.755 -6.850 1.00 37.29 170 LEU B C 1
ATOM 3035 O O . LEU B 1 132 ? -8.572 12.306 -6.678 1.00 35.70 170 LEU B O 1
ATOM 3040 N N . SER B 1 133 ? -7.177 13.829 -7.590 1.00 39.10 171 SER B N 1
ATOM 3041 C CA . SER B 1 133 ? -8.207 14.513 -8.367 1.00 40.85 171 SER B CA 1
ATOM 3042 C C . SER B 1 133 ? -8.762 13.616 -9.471 1.00 42.24 171 SER B C 1
ATOM 3043 O O . SER B 1 133 ? -9.960 13.644 -9.750 1.00 43.63 171 SER B O 1
ATOM 3046 N N . ARG B 1 134 ? -7.882 12.830 -10.091 1.00 44.81 172 ARG B N 1
ATOM 3047 C CA . ARG B 1 134 ? -8.270 11.856 -11.122 1.00 46.46 172 ARG B CA 1
ATOM 3048 C C . ARG B 1 134 ? -9.082 10.693 -10.533 1.00 44.56 172 ARG B C 1
ATOM 3049 O O . ARG B 1 134 ? -10.091 10.289 -11.111 1.00 43.05 172 ARG B O 1
ATOM 3057 N N . LEU B 1 135 ? -8.637 10.161 -9.392 1.00 43.30 173 LEU B N 1
ATOM 3058 C CA . LEU B 1 135 ? -9.358 9.080 -8.701 1.00 42.30 173 LEU B CA 1
ATOM 3059 C C . LEU B 1 135 ? -10.718 9.517 -8.155 1.00 42.51 173 LEU B C 1
ATOM 3060 O O . LEU B 1 135 ? -11.664 8.728 -8.147 1.00 43.34 173 LEU B O 1
ATOM 3065 N N . PHE B 1 136 ? -10.796 10.761 -7.681 1.00 42.68 174 PHE B N 1
ATOM 3066 C CA . PHE B 1 136 ? -12.002 11.311 -7.072 1.00 40.96 174 PHE B CA 1
ATOM 3067 C C . PHE B 1 136 ? -12.374 12.607 -7.809 1.00 42.56 174 PHE B C 1
ATOM 3068 O O . PHE B 1 136 ? -11.898 13.683 -7.432 1.00 43.50 174 PHE B O 1
ATOM 3076 N N . PRO B 1 137 ? -13.212 12.514 -8.873 1.00 42.27 175 PRO B N 1
ATOM 3077 C CA . PRO B 1 137 ? -13.521 13.685 -9.706 1.00 41.24 175 PRO B CA 1
ATOM 3078 C C . PRO B 1 137 ? -14.208 14.848 -8.982 1.00 41.21 175 PRO B C 1
ATOM 3079 O O . PRO B 1 137 ? -13.906 16.003 -9.279 1.00 41.88 175 PRO B O 1
ATOM 3083 N N . ASN B 1 138 ? -15.112 14.553 -8.049 1.00 40.73 176 ASN B N 1
ATOM 3084 C CA . ASN B 1 138 ? -15.800 15.606 -7.281 1.00 41.75 176 ASN B CA 1
ATOM 3085 C C . ASN B 1 138 ? -15.082 16.012 -5.983 1.00 41.83 176 ASN B C 1
ATOM 3086 O O . ASN B 1 138 ? -15.653 16.720 -5.153 1.00 42.64 176 ASN B O 1
ATOM 3091 N N . ALA B 1 139 ? -13.831 15.581 -5.813 1.00 41.76 177 ALA B N 1
ATOM 3092 C CA . ALA B 1 139 ? -13.038 15.958 -4.649 1.00 41.00 177 ALA B CA 1
ATOM 3093 C C . ALA B 1 139 ? -12.472 17.353 -4.828 1.00 40.27 177 ALA B C 1
ATOM 3094 O O . ALA B 1 139 ? -12.037 17.722 -5.922 1.00 41.15 177 ALA B O 1
ATOM 3096 N N . LYS B 1 140 ? -12.479 18.118 -3.744 1.00 40.28 178 LYS B N 1
ATOM 3097 C CA . LYS B 1 140 ? -11.853 19.433 -3.704 1.00 39.78 178 LYS B CA 1
ATOM 3098 C C . LYS B 1 140 ? -10.694 19.415 -2.721 1.00 38.91 178 LYS B C 1
ATOM 3099 O O . LYS B 1 140 ? -10.668 18.615 -1.788 1.00 39.99 178 LYS B O 1
ATOM 3105 N N . PHE B 1 141 ? -9.734 20.302 -2.942 1.00 38.21 179 PHE B N 1
ATOM 3106 C CA . PHE B 1 141 ? -8.486 20.300 -2.196 1.00 37.30 179 PHE B CA 1
ATOM 3107 C C . PHE B 1 141 ? -8.273 21.647 -1.526 1.00 36.59 179 PHE B C 1
ATOM 3108 O O . PHE B 1 141 ? -8.736 22.673 -2.020 1.00 35.82 179 PHE B O 1
ATOM 3116 N N . LEU B 1 142 ? -7.597 21.617 -0.380 1.00 36.14 180 LEU B N 1
ATOM 3117 C CA . LEU B 1 142 ? -7.199 22.810 0.345 1.00 36.04 180 LEU B CA 1
ATOM 3118 C C . LEU B 1 142 ? -5.721 22.687 0.675 1.00 35.84 180 LEU B C 1
ATOM 3119 O O . LEU B 1 142 ? -5.338 21.929 1.562 1.00 36.06 180 LEU B O 1
ATOM 3124 N N . LEU B 1 143 ? -4.892 23.419 -0.061 1.00 36.52 181 LEU B N 1
ATOM 3125 C CA . LEU B 1 143 ? -3.464 23.476 0.212 1.00 36.78 181 LEU B CA 1
ATOM 3126 C C . LEU B 1 143 ? -3.187 24.566 1.250 1.00 37.74 181 LEU B C 1
ATOM 3127 O O . LEU B 1 143 ? -3.334 25.761 0.970 1.00 37.96 181 LEU B O 1
ATOM 3132 N N . MET B 1 144 ? -2.806 24.145 2.455 1.00 38.39 182 MET B N 1
ATOM 3133 C CA . MET B 1 144 ? -2.407 25.079 3.505 1.00 38.54 182 MET B CA 1
ATOM 3134 C C . MET B 1 144 ? -1.011 25.595 3.212 1.00 38.35 182 MET B C 1
ATOM 3135 O O . MET B 1 144 ? -0.097 24.819 2.950 1.00 37.81 182 MET B O 1
ATOM 3140 N N . VAL B 1 145 ? -0.859 26.913 3.267 1.00 38.33 183 VAL B N 1
ATOM 3141 C CA . VAL B 1 145 ? 0.395 27.562 2.959 1.00 38.93 183 VAL B CA 1
ATOM 3142 C C . VAL B 1 145 ? 0.776 28.443 4.141 1.00 38.61 183 VAL B C 1
ATOM 3143 O O . VAL B 1 145 ? -0.001 29.294 4.572 1.00 37.53 183 VAL B O 1
ATOM 3147 N N . ARG B 1 146 ? 1.976 28.223 4.666 1.00 38.81 184 ARG B N 1
ATOM 3148 C CA . ARG B 1 146 ? 2.529 29.063 5.720 1.00 38.93 184 ARG B CA 1
ATOM 3149 C C . ARG B 1 146 ? 3.896 29.537 5.292 1.00 38.88 184 ARG B C 1
ATOM 3150 O O . ARG B 1 146 ? 4.534 28.912 4.450 1.00 39.59 184 ARG B O 1
ATOM 3158 N N . ASP B 1 147 ? 4.328 30.651 5.870 1.00 39.69 185 ASP B N 1
ATOM 3159 C CA . ASP B 1 147 ? 5.701 31.125 5.734 1.00 39.67 185 ASP B CA 1
ATOM 3160 C C . ASP B 1 147 ? 6.624 29.954 6.086 1.00 39.84 185 ASP B C 1
ATOM 3161 O O . ASP B 1 147 ? 6.526 29.379 7.176 1.00 40.02 185 ASP B O 1
ATOM 3166 N N . GLY B 1 148 ? 7.477 29.583 5.137 1.00 39.08 186 GLY B N 1
ATOM 3167 C CA . GLY B 1 148 ? 8.400 28.467 5.311 1.00 38.52 186 GLY B CA 1
ATOM 3168 C C . GLY B 1 148 ? 9.307 28.586 6.512 1.00 37.39 186 GLY B C 1
ATOM 3169 O O . GLY B 1 148 ? 9.642 27.581 7.134 1.00 37.19 186 GLY B O 1
ATOM 3170 N N . ARG B 1 149 ? 9.686 29.820 6.842 1.00 35.89 187 ARG B N 1
ATOM 3171 C CA . ARG B 1 149 ? 10.523 30.097 8.008 1.00 35.85 187 ARG B CA 1
ATOM 3172 C C . ARG B 1 149 ? 9.794 29.797 9.314 1.00 35.01 187 ARG B C 1
ATOM 3173 O O . ARG B 1 149 ? 10.414 29.350 10.280 1.00 35.20 187 ARG B O 1
ATOM 3181 N N . ALA B 1 150 ? 8.484 30.040 9.334 1.00 34.89 188 ALA B N 1
ATOM 3182 C CA . ALA B 1 150 ? 7.627 29.660 10.460 1.00 34.69 188 ALA B CA 1
ATOM 3183 C C . ALA B 1 150 ? 7.485 28.148 10.576 1.00 35.04 188 ALA B C 1
ATOM 3184 O O . ALA B 1 150 ? 7.631 27.599 11.664 1.00 34.01 188 ALA B O 1
ATOM 3186 N N . SER B 1 151 ? 7.201 27.483 9.454 1.00 36.38 189 SER B N 1
ATOM 3187 C CA . SER B 1 151 ? 7.056 26.021 9.429 1.00 37.35 189 SER B CA 1
ATOM 3188 C C . SER B 1 151 ? 8.346 25.287 9.789 1.00 37.79 189 SER B C 1
ATOM 3189 O O . SER B 1 151 ? 8.314 24.320 10.544 1.00 38.99 189 SER B O 1
ATOM 3192 N N . VAL B 1 152 ? 9.468 25.750 9.244 1.00 38.93 190 VAL B N 1
ATOM 3193 C CA . VAL B 1 152 ? 10.788 25.171 9.528 1.00 38.67 190 VAL B CA 1
ATOM 3194 C C . VAL B 1 152 ? 11.205 25.411 10.990 1.00 39.95 190 VAL B C 1
ATOM 3195 O O . VAL B 1 152 ? 11.668 24.485 11.661 1.00 39.47 190 VAL B O 1
ATOM 3199 N N . HIS B 1 153 ? 11.035 26.642 11.480 1.00 41.18 191 HIS B N 1
ATOM 3200 C CA . HIS B 1 153 ? 11.292 26.945 12.893 1.00 41.58 191 HIS B CA 1
ATOM 3201 C C . HIS B 1 153 ? 10.400 26.126 13.825 1.00 41.79 191 HIS B C 1
ATOM 3202 O O . HIS B 1 153 ? 10.835 25.738 14.909 1.00 40.41 191 HIS B O 1
ATOM 3209 N N . SER B 1 154 ? 9.155 25.892 13.412 1.00 42.49 192 SER B N 1
ATOM 3210 C CA . SER B 1 154 ? 8.220 25.088 14.196 1.00 43.34 192 SER B CA 1
ATOM 3211 C C . SER B 1 154 ? 8.737 23.665 14.365 1.00 45.38 192 SER B C 1
ATOM 3212 O O . SER B 1 154 ? 8.886 23.187 15.489 1.00 46.96 192 SER B O 1
ATOM 3215 N N . MET B 1 155 ? 9.022 23.004 13.252 1.00 47.19 193 MET B N 1
ATOM 3216 C CA . MET B 1 155 ? 9.517 21.624 13.281 1.00 48.19 193 MET B CA 1
ATOM 3217 C C . MET B 1 155 ? 10.882 21.467 13.968 1.00 47.87 193 MET B C 1
ATOM 3218 O O . MET B 1 155 ? 11.113 20.460 14.635 1.00 47.80 193 MET B O 1
ATOM 3223 N N . ILE B 1 156 ? 11.764 22.455 13.835 1.00 47.70 194 ILE B N 1
ATOM 3224 C CA . ILE B 1 156 ? 13.067 22.428 14.524 1.00 49.05 194 ILE B CA 1
ATOM 3225 C C . ILE B 1 156 ? 12.920 22.680 16.035 1.00 50.13 194 ILE B C 1
ATOM 3226 O O . ILE B 1 156 ? 13.481 21.934 16.843 1.00 52.13 194 ILE B O 1
ATOM 3231 N N . SER B 1 157 ? 12.173 23.719 16.408 1.00 49.62 195 SER B N 1
ATOM 3232 C CA . SER B 1 157 ? 11.991 24.080 17.821 1.00 49.51 195 SER B CA 1
ATOM 3233 C C . SER B 1 157 ? 11.163 23.041 18.581 1.00 49.42 195 SER B C 1
ATOM 3234 O O . SER B 1 157 ? 11.529 22.649 19.687 1.00 47.65 195 SER B O 1
ATOM 3237 N N . ARG B 1 158 ? 10.061 22.593 17.979 1.00 51.13 196 ARG B N 1
ATOM 3238 C CA . ARG B 1 158 ? 9.224 21.531 18.564 1.00 51.89 196 ARG B CA 1
ATOM 3239 C C . ARG B 1 158 ? 9.754 20.102 18.336 1.00 51.22 196 ARG B C 1
ATOM 3240 O O . ARG B 1 158 ? 9.152 19.149 18.831 1.00 50.72 196 ARG B O 1
ATOM 3248 N N . LYS B 1 159 ? 10.860 19.957 17.599 1.00 51.83 197 LYS B N 1
ATOM 3249 C CA . LYS B 1 159 ? 11.500 18.659 17.334 1.00 53.38 197 LYS B CA 1
ATOM 3250 C C . LYS B 1 159 ? 10.542 17.665 16.662 1.00 54.29 197 LYS B C 1
ATOM 3251 O O . LYS B 1 159 ? 10.398 16.516 17.092 1.00 53.52 197 LYS B O 1
ATOM 3257 N N . VAL B 1 160 ? 9.890 18.142 15.604 1.00 55.78 198 VAL B N 1
ATOM 3258 C CA . VAL B 1 160 ? 8.950 17.355 14.812 1.00 55.88 198 VAL B CA 1
ATOM 3259 C C . VAL B 1 160 ? 9.753 16.629 13.742 1.00 57.41 198 VAL B C 1
ATOM 3260 O O . VAL B 1 160 ? 10.325 17.267 12.869 1.00 57.10 198 VAL B O 1
ATOM 3264 N N . THR B 1 161 ? 9.792 15.299 13.828 1.00 60.73 199 THR B N 1
ATOM 3265 C CA . THR B 1 161 ? 10.590 14.471 12.924 1.00 62.29 199 THR B CA 1
ATOM 3266 C C . THR B 1 161 ? 9.829 14.175 11.632 1.00 61.44 199 THR B C 1
ATOM 3267 O O . THR B 1 161 ? 8.734 13.615 11.661 1.00 60.21 199 THR B O 1
ATOM 3271 N N . ILE B 1 162 ? 10.419 14.565 10.504 1.00 62.10 200 ILE B N 1
ATOM 3272 C CA . ILE B 1 162 ? 9.848 14.336 9.177 1.00 62.51 200 ILE B CA 1
ATOM 3273 C C . ILE B 1 162 ? 10.930 13.686 8.316 1.00 64.15 200 ILE B C 1
ATOM 3274 O O . ILE B 1 162 ? 12.111 14.024 8.438 1.00 65.21 200 ILE B O 1
ATOM 3279 N N . ALA B 1 163 ? 10.526 12.760 7.448 1.00 66.10 201 ALA B N 1
ATOM 3280 C CA . ALA B 1 163 ? 11.452 12.040 6.571 1.00 65.93 201 ALA B CA 1
ATOM 3281 C C . ALA B 1 163 ? 12.149 12.988 5.587 1.00 65.94 201 ALA B C 1
ATOM 3282 O O . ALA B 1 163 ? 11.483 13.672 4.803 1.00 66.86 201 ALA B O 1
ATOM 3284 N N . GLY B 1 164 ? 13.479 13.034 5.656 1.00 64.05 202 GLY B N 1
ATOM 3285 C CA . GLY B 1 164 ? 14.302 13.905 4.804 1.00 63.29 202 GLY B CA 1
ATOM 3286 C C . GLY B 1 164 ? 14.749 15.212 5.451 1.00 63.31 202 GLY B C 1
ATOM 3287 O O . GLY B 1 164 ? 15.780 15.776 5.069 1.00 62.31 202 GLY B O 1
ATOM 3288 N N . PHE B 1 165 ? 13.986 15.685 6.437 1.00 62.29 203 PHE B N 1
ATOM 3289 C CA . PHE B 1 165 ? 14.195 16.997 7.051 1.00 60.62 203 PHE B CA 1
ATOM 3290 C C . PHE B 1 165 ? 15.186 16.876 8.208 1.00 60.23 203 PHE B C 1
ATOM 3291 O O . PHE B 1 165 ? 14.827 16.383 9.278 1.00 60.35 203 PHE B O 1
ATOM 3299 N N . ASP B 1 166 ? 16.423 17.323 7.990 1.00 61.17 204 ASP B N 1
ATOM 3300 C CA . ASP B 1 166 ? 17.457 17.317 9.035 1.00 61.94 204 ASP B CA 1
ATOM 3301 C C . ASP B 1 166 ? 17.265 18.504 9.997 1.00 60.11 204 ASP B C 1
ATOM 3302 O O . ASP B 1 166 ? 17.576 19.650 9.656 1.00 58.05 204 ASP B O 1
ATOM 3307 N N . LEU B 1 167 ? 16.788 18.209 11.208 1.00 58.75 205 LEU B N 1
ATOM 3308 C CA . LEU B 1 167 ? 16.412 19.239 12.192 1.00 58.99 205 LEU B CA 1
ATOM 3309 C C . LEU B 1 167 ? 17.578 20.026 12.810 1.00 59.02 205 LEU B C 1
ATOM 3310 O O . LEU B 1 167 ? 17.349 21.040 13.470 1.00 59.17 205 LEU B O 1
ATOM 3315 N N . ASN B 1 168 ? 18.811 19.564 12.612 1.00 59.46 206 ASN B N 1
ATOM 3316 C CA . ASN B 1 168 ? 19.993 20.362 12.961 1.00 59.32 206 ASN B CA 1
ATOM 3317 C C . ASN B 1 168 ? 20.228 21.556 12.021 1.00 57.23 206 ASN B C 1
ATOM 3318 O O . ASN B 1 168 ? 20.804 22.560 12.443 1.00 58.54 206 ASN B O 1
ATOM 3323 N N . SER B 1 169 ? 19.772 21.453 10.769 1.00 54.60 207 SER B N 1
ATOM 3324 C CA . SER B 1 169 ? 20.071 22.445 9.725 1.00 53.28 207 SER B CA 1
ATOM 3325 C C . SER B 1 169 ? 18.821 23.179 9.215 1.00 52.69 207 SER B C 1
ATOM 3326 O O . SER B 1 169 ? 17.952 22.567 8.584 1.00 53.54 207 SER B O 1
ATOM 3329 N N . TYR B 1 170 ? 18.743 24.486 9.491 1.00 50.57 208 TYR B N 1
ATOM 3330 C CA . TYR B 1 170 ? 17.700 25.366 8.927 1.00 49.92 208 TYR B CA 1
ATOM 3331 C C . TYR B 1 170 ? 17.774 25.430 7.396 1.00 49.72 208 TYR B C 1
ATOM 3332 O O . TYR B 1 170 ? 16.743 25.452 6.720 1.00 50.25 208 TYR B O 1
ATOM 3341 N N . ARG B 1 171 ? 18.997 25.477 6.866 1.00 48.56 209 ARG B N 1
ATOM 3342 C CA . ARG B 1 171 ? 19.243 25.472 5.421 1.00 46.51 209 ARG B CA 1
ATOM 3343 C C . ARG B 1 171 ? 18.633 24.232 4.766 1.00 46.06 209 ARG B C 1
ATOM 3344 O O . ARG B 1 171 ? 17.921 24.347 3.764 1.00 44.43 209 ARG B O 1
ATOM 3352 N N . ASP B 1 172 ? 18.913 23.062 5.341 1.00 44.97 210 ASP B N 1
ATOM 3353 C CA . ASP B 1 172 ? 18.401 21.797 4.817 1.00 44.24 210 ASP B CA 1
ATOM 3354 C C . ASP B 1 172 ? 16.879 21.738 4.878 1.00 44.18 210 ASP B C 1
ATOM 3355 O O . ASP B 1 172 ? 16.240 21.350 3.904 1.00 45.34 210 ASP B O 1
ATOM 3360 N N . CYS B 1 173 ? 16.309 22.119 6.020 1.00 43.79 211 CYS B N 1
ATOM 3361 C CA . CYS B 1 173 ? 14.853 22.070 6.219 1.00 43.51 211 CYS B CA 1
ATOM 3362 C C . CYS B 1 173 ? 14.090 23.026 5.300 1.00 42.08 211 CYS B C 1
ATOM 3363 O O . CYS B 1 173 ? 13.022 22.672 4.798 1.00 41.52 211 CYS B O 1
ATOM 3366 N N . LEU B 1 174 ? 14.635 24.226 5.093 1.00 40.55 212 LEU B N 1
ATOM 3367 C CA . LEU B 1 174 ? 14.055 25.197 4.155 1.00 40.42 212 LEU B CA 1
ATOM 3368 C C . LEU B 1 174 ? 14.136 24.711 2.709 1.00 40.67 212 LEU B C 1
ATOM 3369 O O . LEU B 1 174 ? 13.212 24.936 1.923 1.00 41.35 212 LEU B O 1
ATOM 3374 N N . THR B 1 175 ? 15.242 24.047 2.371 1.00 40.78 213 THR B N 1
ATOM 3375 C CA . THR B 1 175 ? 15.432 23.439 1.050 1.00 40.08 213 THR B CA 1
ATOM 3376 C C . THR B 1 175 ? 14.413 22.332 0.805 1.00 40.49 213 THR B C 1
ATOM 3377 O O . THR B 1 175 ? 13.856 22.235 -0.288 1.00 41.48 213 THR B O 1
ATOM 3381 N N . LYS B 1 176 ? 14.187 21.504 1.822 1.00 41.30 214 LYS B N 1
ATOM 3382 C CA . LYS B 1 176 ? 13.171 20.449 1.762 1.00 43.21 214 LYS B CA 1
ATOM 3383 C C . LYS B 1 176 ? 11.738 20.996 1.823 1.00 42.06 214 LYS B C 1
ATOM 3384 O O . LYS B 1 176 ? 10.834 20.414 1.211 1.00 41.95 214 LYS B O 1
ATOM 3390 N N . TRP B 1 177 ? 11.535 22.090 2.566 1.00 40.10 215 TRP B N 1
ATOM 3391 C CA . TRP B 1 177 ? 10.244 22.788 2.598 1.00 39.46 215 TRP B CA 1
ATOM 3392 C C . TRP B 1 177 ? 9.898 23.310 1.210 1.00 38.32 215 TRP B C 1
ATOM 3393 O O . TRP B 1 177 ? 8.781 23.133 0.733 1.00 36.56 215 TRP B O 1
ATOM 3404 N N . ASN B 1 178 ? 10.872 23.976 0.598 1.00 37.86 216 ASN B N 1
ATOM 3405 C CA . ASN B 1 178 ? 10.743 24.509 -0.745 1.00 38.44 216 ASN B CA 1
ATOM 3406 C C . ASN B 1 178 ? 10.355 23.440 -1.762 1.00 39.70 216 ASN B C 1
ATOM 3407 O O . ASN B 1 178 ? 9.396 23.619 -2.514 1.00 41.06 216 ASN B O 1
ATOM 3412 N N . ARG B 1 179 ? 11.109 22.340 -1.782 1.00 39.60 217 ARG B N 1
ATOM 3413 C CA . ARG B 1 179 ? 10.856 21.233 -2.703 1.00 39.95 217 ARG B CA 1
ATOM 3414 C C . ARG B 1 179 ? 9.454 20.665 -2.504 1.00 38.60 217 ARG B C 1
ATOM 3415 O O . ARG B 1 179 ? 8.725 20.465 -3.470 1.00 37.89 217 ARG B O 1
ATOM 3423 N N . ALA B 1 180 ? 9.090 20.417 -1.248 1.00 38.31 218 ALA B N 1
ATOM 3424 C CA . ALA B 1 180 ? 7.786 19.841 -0.901 1.00 38.29 218 ALA B CA 1
ATOM 3425 C C . ALA B 1 180 ? 6.618 20.747 -1.307 1.00 39.44 218 ALA B C 1
ATOM 3426 O O . ALA B 1 180 ? 5.710 20.308 -2.026 1.00 39.75 218 ALA B O 1
ATOM 3428 N N . ILE B 1 181 ? 6.657 22.005 -0.865 1.00 39.89 219 ILE B N 1
ATOM 3429 C CA . ILE B 1 181 ? 5.580 22.966 -1.157 1.00 40.48 219 ILE B CA 1
ATOM 3430 C C . ILE B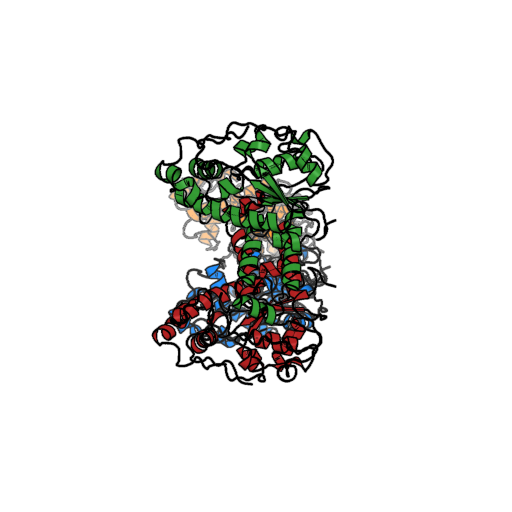 1 181 ? 5.429 23.271 -2.653 1.00 41.10 219 ILE B C 1
ATOM 3431 O O . ILE B 1 181 ? 4.313 23.475 -3.122 1.00 41.47 219 ILE B O 1
ATOM 3436 N N . GLU B 1 182 ? 6.545 23.306 -3.384 1.00 42.55 220 GLU B N 1
ATOM 3437 C CA . GLU B 1 182 ? 6.533 23.544 -4.835 1.00 43.97 220 GLU B CA 1
ATOM 3438 C C . GLU B 1 182 ? 5.783 22.450 -5.589 1.00 43.15 220 GLU B C 1
ATOM 3439 O O . GLU B 1 182 ? 4.970 22.746 -6.468 1.00 41.27 220 GLU B O 1
ATOM 3445 N N . THR B 1 183 ? 6.080 21.197 -5.246 1.00 42.64 221 THR B N 1
ATOM 3446 C CA . THR B 1 183 ? 5.422 20.036 -5.846 1.00 43.73 221 THR B CA 1
ATOM 3447 C C . THR B 1 183 ? 3.905 20.081 -5.649 1.00 43.06 221 THR B C 1
ATOM 3448 O O . THR B 1 183 ? 3.150 19.826 -6.587 1.00 44.17 221 THR B O 1
ATOM 3452 N N . MET B 1 184 ? 3.472 20.421 -4.438 1.00 41.58 222 MET B N 1
ATOM 3453 C CA . MET B 1 184 ? 2.043 20.470 -4.105 1.00 41.29 222 MET B CA 1
ATOM 3454 C C . MET B 1 184 ? 1.354 21.678 -4.748 1.00 41.28 222 MET B C 1
ATOM 3455 O O . MET B 1 184 ? 0.228 21.571 -5.232 1.00 42.13 222 MET B O 1
ATOM 3460 N N . TYR B 1 185 ? 2.042 22.817 -4.742 1.00 41.40 223 TYR B N 1
ATOM 3461 C CA . TYR B 1 185 ? 1.575 24.050 -5.383 1.00 41.18 223 TYR B CA 1
ATOM 3462 C C . TYR B 1 185 ? 1.333 23.850 -6.878 1.00 41.13 223 TYR B C 1
ATOM 3463 O O . TYR B 1 185 ? 0.250 24.140 -7.372 1.00 43.38 223 TYR B O 1
ATOM 3472 N N . ASN B 1 186 ? 2.338 23.341 -7.588 1.00 40.41 224 ASN B N 1
ATOM 3473 C CA . ASN B 1 186 ? 2.221 23.093 -9.034 1.00 38.85 224 ASN B CA 1
ATOM 3474 C C . ASN B 1 186 ? 1.038 22.196 -9.389 1.00 37.88 224 ASN B C 1
ATOM 3475 O O . ASN B 1 186 ? 0.379 22.433 -10.397 1.00 37.47 224 ASN B O 1
ATOM 3480 N N . GLN B 1 187 ? 0.769 21.189 -8.555 1.00 37.10 225 GLN B N 1
ATOM 3481 C CA . GLN B 1 187 ? -0.388 20.298 -8.743 1.00 37.42 225 GLN B CA 1
ATOM 3482 C C . GLN B 1 187 ? -1.715 20.971 -8.421 1.00 38.09 225 GLN B C 1
ATOM 3483 O O . GLN B 1 187 ? -2.702 20.800 -9.148 1.00 36.03 225 GLN B O 1
ATOM 3489 N N . CYS B 1 188 ? -1.731 21.716 -7.317 1.00 39.54 226 CYS B N 1
ATOM 3490 C CA . CYS B 1 188 ? -2.859 22.574 -6.959 1.00 40.72 226 CYS B CA 1
ATOM 3491 C C . CYS B 1 188 ? -3.219 23.523 -8.109 1.00 40.28 226 CYS B C 1
ATOM 3492 O O . CYS B 1 188 ? -4.391 23.676 -8.450 1.00 40.84 226 CYS B O 1
ATOM 3495 N N . MET B 1 189 ? -2.206 24.137 -8.712 1.00 40.16 227 MET B N 1
ATOM 3496 C CA . MET B 1 189 ? -2.411 25.045 -9.847 1.00 41.82 227 MET B CA 1
ATOM 3497 C C . MET B 1 189 ? -2.897 24.330 -11.108 1.00 42.42 227 MET B C 1
ATOM 3498 O O . MET B 1 189 ? -3.717 24.872 -11.845 1.00 43.34 227 MET B O 1
ATOM 3503 N N . GLU B 1 190 ? -2.379 23.124 -11.343 1.00 43.36 228 GLU B N 1
ATOM 3504 C CA . GLU B 1 190 ? -2.717 22.305 -12.519 1.00 43.63 228 GLU B CA 1
ATOM 3505 C C . GLU B 1 190 ? -4.202 21.923 -12.581 1.00 43.72 228 GLU B C 1
ATOM 3506 O O . GLU B 1 190 ? -4.809 21.975 -13.650 1.00 44.40 228 GLU B O 1
ATOM 3512 N N . VAL B 1 191 ? -4.767 21.530 -11.436 1.00 43.19 229 VAL B N 1
ATOM 3513 C CA . VAL B 1 191 ? -6.196 21.174 -11.339 1.00 42.31 229 VAL B CA 1
ATOM 3514 C C . VAL B 1 191 ? -7.124 22.397 -11.369 1.00 42.02 229 VAL B C 1
ATOM 3515 O O . VAL B 1 191 ? -8.273 22.291 -11.785 1.00 43.35 229 VAL B O 1
ATOM 3519 N N . GLY B 1 192 ? -6.635 23.545 -10.906 1.00 41.97 230 GLY B N 1
ATOM 3520 C CA . GLY B 1 192 ? -7.341 24.818 -11.071 1.00 41.48 230 GLY B CA 1
ATOM 3521 C C . GLY B 1 192 ? -8.088 25.322 -9.853 1.00 40.29 230 GLY B C 1
ATOM 3522 O O . GLY B 1 192 ? -8.146 24.658 -8.820 1.00 39.28 230 GLY B O 1
ATOM 3523 N N . TYR B 1 193 ? -8.674 26.507 -10.006 1.00 39.93 231 TYR B N 1
ATOM 3524 C CA . TYR B 1 193 ? -9.308 27.239 -8.900 1.00 40.23 231 TYR B CA 1
ATOM 3525 C C . TYR B 1 193 ? -10.637 26.649 -8.380 1.00 40.66 231 TYR B C 1
ATOM 3526 O O . TYR B 1 193 ? -11.062 26.985 -7.275 1.00 40.97 231 TYR B O 1
ATOM 3535 N N A LYS B 1 194 ? -11.286 25.807 -9.183 0.50 41.73 232 LYS B N 1
ATOM 3536 N N B LYS B 1 194 ? -11.284 25.809 -9.187 0.50 40.54 232 LYS B N 1
ATOM 3537 C CA A LYS B 1 194 ? -12.525 25.134 -8.788 0.50 42.51 232 LYS B CA 1
ATOM 3538 C CA B LYS B 1 194 ? -12.511 25.117 -8.793 0.50 40.55 232 LYS B CA 1
ATOM 3539 C C A LYS B 1 194 ? -12.290 23.843 -7.994 0.50 41.86 232 LYS B C 1
ATOM 3540 C C B LYS B 1 194 ? -12.252 23.883 -7.937 0.50 40.81 232 LYS B C 1
ATOM 3541 O O A LYS B 1 194 ? -13.166 23.429 -7.232 0.50 42.57 232 LYS B O 1
ATOM 3542 O O B LYS B 1 194 ? -13.068 23.547 -7.077 0.50 41.89 232 LYS B O 1
ATOM 3553 N N . LYS B 1 195 ? -11.134 23.204 -8.191 1.00 41.32 233 LYS B N 1
ATOM 3554 C CA . LYS B 1 195 ? -10.762 21.969 -7.472 1.00 41.41 233 LYS B CA 1
ATOM 3555 C C . LYS B 1 195 ? -9.816 22.214 -6.291 1.00 40.73 233 LYS B C 1
ATOM 3556 O O . LYS B 1 195 ? -9.970 21.580 -5.248 1.00 39.69 233 LYS B O 1
ATOM 3562 N N . CYS B 1 196 ? -8.838 23.107 -6.451 1.00 39.60 234 CYS B N 1
ATOM 3563 C CA . CYS B 1 196 ? -7.892 23.413 -5.370 1.00 40.56 234 CYS B CA 1
ATOM 3564 C C . CYS B 1 196 ? -7.910 24.891 -4.988 1.00 41.35 234 CYS B C 1
ATOM 3565 O O . CYS B 1 196 ? -8.098 25.760 -5.838 1.00 42.66 234 CYS B O 1
ATOM 3568 N N . MET B 1 197 ? -7.700 25.158 -3.702 1.00 41.92 235 MET B N 1
ATOM 3569 C CA . MET B 1 197 ? -7.628 26.515 -3.173 1.00 43.85 235 MET B CA 1
ATOM 3570 C C . MET B 1 197 ? -6.436 26.652 -2.226 1.00 42.82 235 MET B C 1
ATOM 3571 O O . MET B 1 197 ? -6.338 25.923 -1.241 1.00 41.89 235 MET B O 1
ATOM 3576 N N . LEU B 1 198 ? -5.541 27.591 -2.537 1.00 42.84 236 LEU B N 1
ATOM 3577 C CA . LEU B 1 198 ? -4.480 28.001 -1.620 1.00 42.66 236 LEU B CA 1
ATOM 3578 C C . LEU B 1 198 ? -5.099 28.689 -0.410 1.00 41.41 236 LEU B C 1
ATOM 3579 O O . LEU B 1 198 ? -5.875 29.632 -0.566 1.00 40.96 236 LEU B O 1
ATOM 3584 N N . VAL B 1 199 ? -4.742 28.219 0.783 1.00 40.29 237 VAL B N 1
ATOM 3585 C CA . VAL B 1 199 ? -5.224 28.795 2.036 1.00 39.55 237 VAL B CA 1
ATOM 3586 C C . VAL B 1 199 ? -4.010 29.238 2.845 1.00 37.94 237 VAL B C 1
ATOM 3587 O O . VAL B 1 199 ? -3.237 28.412 3.331 1.00 38.34 237 VAL B O 1
ATOM 3591 N N . HIS B 1 200 ? -3.847 30.547 2.981 1.00 37.16 238 HIS B N 1
ATOM 3592 C CA . HIS B 1 200 ? -2.708 31.108 3.699 1.00 37.46 238 HIS B CA 1
ATOM 3593 C C . HIS B 1 200 ? -2.963 31.110 5.199 1.00 37.13 238 HIS B C 1
ATOM 3594 O O . HIS B 1 200 ? -3.932 31.720 5.656 1.00 38.64 238 HIS B O 1
ATOM 3601 N N . TYR B 1 201 ? -2.107 30.412 5.948 1.00 35.77 239 TYR B N 1
ATOM 3602 C CA . TYR B 1 201 ? -2.236 30.277 7.406 1.00 34.87 239 TYR B CA 1
ATOM 3603 C C . TYR B 1 201 ? -2.325 31.622 8.106 1.00 34.54 239 TYR B C 1
ATOM 3604 O O . TYR B 1 201 ? -3.175 31.823 8.972 1.00 33.69 239 TYR B O 1
ATOM 3613 N N . GLU B 1 202 ? -1.442 32.535 7.717 1.00 35.00 240 GLU B N 1
ATOM 3614 C CA . GLU B 1 202 ? -1.354 33.852 8.346 1.00 35.74 240 GLU B CA 1
ATOM 3615 C C . GLU B 1 202 ? -2.641 34.635 8.120 1.00 35.52 240 GLU B C 1
ATOM 3616 O O . GLU B 1 202 ? -3.161 35.269 9.038 1.00 35.23 240 GLU B O 1
ATOM 3622 N N . GLN B 1 203 ? -3.166 34.552 6.904 1.00 35.50 241 GLN B N 1
ATOM 3623 C CA . GLN B 1 203 ? -4.439 35.179 6.569 1.00 35.63 241 GLN B CA 1
ATOM 3624 C C . GLN B 1 203 ? -5.616 34.497 7.255 1.00 34.78 241 GLN B C 1
ATOM 3625 O O . GLN B 1 203 ? -6.538 35.173 7.700 1.00 34.75 241 GLN B O 1
ATOM 3631 N N . LEU B 1 204 ? -5.583 33.171 7.351 1.00 34.89 242 LEU B N 1
ATOM 3632 C CA . LEU B 1 204 ? -6.616 32.426 8.078 1.00 35.45 242 LEU B CA 1
ATOM 3633 C C . LEU B 1 204 ? -6.750 32.902 9.529 1.00 33.82 242 LEU B C 1
ATOM 3634 O O . LEU B 1 204 ? -7.849 33.192 9.980 1.00 33.23 242 LEU B O 1
ATOM 3639 N N . VAL B 1 205 ? -5.631 32.984 10.247 1.00 33.38 243 VAL B N 1
ATOM 3640 C CA . VAL B 1 205 ? -5.659 33.409 11.661 1.00 33.81 243 VAL B CA 1
ATOM 3641 C C . VAL B 1 205 ? -5.969 34.893 11.853 1.00 33.87 243 VAL B C 1
ATOM 3642 O O . VAL B 1 205 ? -6.595 35.261 12.838 1.00 33.95 243 VAL B O 1
ATOM 3646 N N . LEU B 1 206 ? -5.541 35.733 10.912 1.00 35.16 244 LEU B N 1
ATOM 3647 C CA . LEU B 1 206 ? -5.841 37.170 10.949 1.00 34.95 244 LEU B CA 1
ATOM 3648 C C . LEU B 1 206 ? -7.282 37.501 10.594 1.00 35.92 244 LEU B C 1
ATOM 3649 O O . LEU B 1 206 ? -7.829 38.457 11.120 1.00 36.16 244 LEU B O 1
ATOM 3654 N N . HIS B 1 207 ? -7.886 36.744 9.680 1.00 38.63 245 HIS B N 1
ATOM 3655 C CA . HIS B 1 207 ? -9.252 37.024 9.209 1.00 39.98 245 HIS B CA 1
ATOM 3656 C C . HIS B 1 207 ? -10.055 35.725 9.124 1.00 40.29 245 HIS B C 1
ATOM 3657 O O . HIS B 1 207 ? -10.488 35.331 8.041 1.00 40.10 245 HIS B O 1
ATOM 3664 N N . PRO B 1 208 ? -10.264 35.052 10.271 1.00 41.02 246 PRO B N 1
ATOM 3665 C CA . PRO B 1 208 ? -10.875 33.718 10.246 1.00 40.95 246 PRO B CA 1
ATOM 3666 C C . PRO B 1 208 ? -12.307 33.667 9.716 1.00 42.39 246 PRO B C 1
ATOM 3667 O O . PRO B 1 208 ? -12.656 32.699 9.044 1.00 42.20 246 PRO B O 1
ATOM 3671 N N . GLU B 1 209 ? -13.122 34.683 9.995 1.00 43.48 247 GLU B N 1
ATOM 3672 C CA . GLU B 1 209 ? -14.482 34.709 9.455 1.00 45.08 247 GLU B CA 1
ATOM 3673 C C . GLU B 1 209 ? -14.461 34.862 7.938 1.00 44.01 247 GLU B C 1
ATOM 3674 O O . GLU B 1 209 ? -15.103 34.088 7.223 1.00 43.04 247 GLU B O 1
ATOM 3680 N N . ARG B 1 210 ? -13.712 35.852 7.457 1.00 43.15 248 ARG B N 1
ATOM 3681 C CA . ARG B 1 210 ? -13.602 36.116 6.020 1.00 42.89 248 ARG B CA 1
ATOM 3682 C C . ARG B 1 210 ? -13.180 34.861 5.237 1.00 42.32 248 ARG B C 1
ATOM 3683 O O . ARG B 1 210 ? -13.800 34.532 4.225 1.00 41.71 248 ARG B O 1
ATOM 3691 N N . TRP B 1 211 ? -12.162 34.149 5.725 1.00 41.56 249 TRP B N 1
ATOM 3692 C CA . TRP B 1 211 ? -11.636 32.977 5.015 1.00 40.82 249 TRP B CA 1
ATOM 3693 C C . TRP B 1 211 ? -12.500 31.743 5.134 1.00 39.28 249 TRP B C 1
ATOM 3694 O O . TRP B 1 211 ? -12.673 31.035 4.150 1.00 38.41 249 TRP B O 1
ATOM 3705 N N . MET B 1 212 ? -13.047 31.489 6.319 1.00 39.33 250 MET B N 1
ATOM 3706 C CA . MET B 1 212 ? -13.955 30.354 6.503 1.00 38.68 250 MET B CA 1
ATOM 3707 C C . MET B 1 212 ? -15.230 30.506 5.668 1.00 39.46 250 MET B C 1
ATOM 3708 O O . MET B 1 212 ? -15.747 29.524 5.144 1.00 39.91 250 MET B O 1
ATOM 3713 N N . ARG B 1 213 ? -15.723 31.734 5.536 1.00 40.05 251 ARG B N 1
ATOM 3714 C CA . ARG B 1 213 ? -16.838 32.014 4.629 1.00 40.45 251 ARG B CA 1
ATOM 3715 C C . ARG B 1 213 ? -16.471 31.749 3.168 1.00 40.00 251 ARG B C 1
ATOM 3716 O O . ARG B 1 213 ? -17.262 31.156 2.436 1.00 39.68 251 ARG B O 1
ATOM 3724 N N . THR B 1 214 ? -15.275 32.173 2.756 1.00 39.84 252 THR B N 1
ATOM 3725 C CA . THR B 1 214 ? -14.765 31.895 1.406 1.00 40.66 252 THR B CA 1
ATOM 3726 C C . THR B 1 214 ? -14.580 30.388 1.171 1.00 41.87 252 THR B C 1
ATOM 3727 O O . THR B 1 214 ? -14.905 29.872 0.096 1.00 41.24 252 THR B O 1
ATOM 3731 N N . LEU B 1 215 ? -14.053 29.702 2.183 1.00 42.94 253 LEU B N 1
ATOM 3732 C CA . LEU B 1 215 ? -13.747 28.278 2.095 1.00 43.14 253 LEU B CA 1
ATOM 3733 C C . LEU B 1 215 ? -14.991 27.428 1.951 1.00 42.34 253 LEU B C 1
ATOM 3734 O O . LEU B 1 215 ? -15.056 26.577 1.067 1.00 43.31 253 LEU B O 1
ATOM 3739 N N . LEU B 1 216 ? -15.978 27.662 2.808 1.00 40.62 254 LEU B N 1
ATOM 3740 C CA . LEU B 1 216 ? -17.242 26.936 2.714 1.00 40.33 254 LEU B CA 1
ATOM 3741 C C . LEU B 1 216 ? -17.999 27.254 1.412 1.00 40.44 254 LEU B C 1
ATOM 3742 O O . LEU B 1 216 ? -18.644 26.371 0.859 1.00 42.19 254 LEU B O 1
ATOM 3747 N N . LYS B 1 217 ? -17.907 28.492 0.921 1.00 40.11 255 LYS B N 1
ATOM 3748 C CA . LYS B 1 217 ? -18.425 28.835 -0.419 1.00 40.95 255 LYS B CA 1
ATOM 3749 C C . LYS B 1 217 ? -17.683 28.094 -1.534 1.00 40.28 255 LYS B C 1
ATOM 3750 O O . LYS B 1 217 ? -18.303 27.641 -2.498 1.00 40.11 255 LYS B O 1
ATOM 3756 N N . PHE B 1 218 ? -16.365 27.971 -1.391 1.00 39.90 256 PHE B N 1
ATOM 3757 C CA . PHE B 1 218 ? -15.544 27.181 -2.323 1.00 40.08 256 PHE B CA 1
ATOM 3758 C C . PHE B 1 218 ? -15.912 25.688 -2.292 1.00 39.05 256 PHE B C 1
ATOM 3759 O O . PHE B 1 218 ? -16.124 25.081 -3.336 1.00 37.19 256 PHE B O 1
ATOM 3767 N N . LEU B 1 219 ? -16.003 25.126 -1.087 1.00 40.06 257 LEU B N 1
ATOM 3768 C CA . LEU B 1 219 ? -16.419 23.730 -0.883 1.00 42.06 257 LEU B CA 1
ATOM 3769 C C . LEU B 1 219 ? -17.898 23.448 -1.184 1.00 42.58 257 LEU B C 1
ATOM 3770 O O . LEU B 1 219 ? -18.300 22.285 -1.217 1.00 41.83 257 LEU B O 1
ATOM 3775 N N . GLN B 1 220 ? -18.694 24.502 -1.373 1.00 44.05 258 GLN B N 1
ATOM 3776 C CA . GLN B 1 220 ? -20.130 24.407 -1.660 1.00 45.35 258 GLN B CA 1
ATOM 3777 C C . GLN B 1 220 ? -20.870 23.695 -0.524 1.00 44.40 258 GLN B C 1
ATOM 3778 O O . GLN B 1 220 ? -21.692 22.806 -0.747 1.00 46.10 258 GLN B O 1
ATOM 3784 N N . ILE B 1 221 ? -20.537 24.111 0.698 1.00 43.44 259 ILE B N 1
ATOM 3785 C CA . ILE B 1 221 ? -21.184 23.655 1.926 1.00 42.55 259 ILE B CA 1
ATOM 3786 C C . ILE B 1 221 ? -21.810 24.907 2.559 1.00 42.11 259 ILE B C 1
ATOM 3787 O O . ILE B 1 221 ? -21.179 25.966 2.562 1.00 40.68 259 ILE B O 1
ATOM 3792 N N . PRO B 1 222 ? -23.050 24.798 3.085 1.00 42.86 260 PRO B N 1
ATOM 3793 C CA . PRO B 1 222 ? -23.676 25.992 3.682 1.00 43.01 260 PRO B CA 1
ATOM 3794 C C . PRO B 1 222 ? -22.979 26.468 4.958 1.00 43.26 260 PRO B C 1
ATOM 3795 O O . PRO B 1 222 ? -22.355 25.663 5.659 1.00 44.81 260 PRO B O 1
ATOM 3799 N N . TRP B 1 223 ? -23.102 27.762 5.249 1.00 42.10 261 TRP B N 1
ATOM 3800 C CA . TRP B 1 223 ? -22.428 28.373 6.391 1.00 41.82 261 TRP B CA 1
ATOM 3801 C C . TRP B 1 223 ? -22.935 27.854 7.738 1.00 41.47 261 TRP B C 1
ATOM 3802 O O . TRP B 1 223 ? -24.141 27.719 7.943 1.00 40.64 261 TRP B O 1
ATOM 3813 N N . ASN B 1 224 ? -21.999 27.570 8.642 1.00 41.53 262 ASN B N 1
ATOM 3814 C CA . ASN B 1 224 ? -22.309 27.335 10.044 1.00 42.04 262 ASN B CA 1
ATOM 3815 C C . ASN B 1 224 ? -21.255 27.987 10.935 1.00 44.01 262 ASN B C 1
ATOM 3816 O O . ASN B 1 224 ? -20.075 27.635 10.866 1.00 44.69 262 ASN B O 1
ATOM 3821 N N . HIS B 1 225 ? -21.698 28.932 11.767 1.00 45.38 263 HIS B N 1
ATOM 3822 C CA . HIS B 1 225 ? -20.820 29.721 12.657 1.00 46.24 263 HIS B CA 1
ATOM 3823 C C . HIS B 1 225 ? -19.931 28.935 13.637 1.00 43.07 263 HIS B C 1
ATOM 3824 O O . HIS B 1 225 ? -18.923 29.467 14.106 1.00 40.82 263 HIS B O 1
ATOM 3831 N N . SER B 1 226 ? -20.288 27.681 13.932 1.00 41.26 264 SER B N 1
ATOM 3832 C CA . SER B 1 226 ? -19.509 26.831 14.851 1.00 40.23 264 SER B CA 1
ATOM 3833 C C . SER B 1 226 ? -18.063 26.542 14.404 1.00 38.89 264 SER B C 1
ATOM 3834 O O . SER B 1 226 ? -17.221 26.188 15.235 1.00 36.32 264 SER B O 1
ATOM 3837 N N . VAL B 1 227 ? -17.780 26.721 13.116 1.00 39.61 265 VAL B N 1
ATOM 3838 C CA . VAL B 1 227 ? -16.397 26.698 12.599 1.00 39.73 265 VAL B CA 1
ATOM 3839 C C . VAL B 1 227 ? -15.493 27.786 13.199 1.00 40.59 265 VAL B C 1
ATOM 3840 O O . VAL B 1 227 ? -14.268 27.624 13.228 1.00 40.81 265 VAL B O 1
ATOM 3844 N N . LEU B 1 228 ? -16.098 28.878 13.663 1.00 40.85 266 LEU B N 1
ATOM 3845 C CA . LEU B 1 228 ? -15.379 29.959 14.350 1.00 41.35 266 LEU B CA 1
ATOM 3846 C C . LEU B 1 228 ? -15.231 29.758 15.871 1.00 42.09 266 LEU B C 1
ATOM 3847 O O . LEU B 1 228 ? -14.616 30.589 16.539 1.00 41.01 266 LEU B O 1
ATOM 3852 N N . HIS B 1 229 ? -15.803 28.673 16.404 1.00 44.33 267 HIS B N 1
ATOM 3853 C CA . HIS B 1 229 ? -15.640 28.262 17.804 1.00 45.75 267 HIS B CA 1
ATOM 3854 C C . HIS B 1 229 ? -15.212 26.788 17.849 1.00 44.15 267 HIS B C 1
ATOM 3855 O O . HIS B 1 229 ? -15.847 25.975 18.521 1.00 43.97 267 HIS B O 1
ATOM 3862 N N . HIS B 1 230 ? -14.139 26.444 17.139 1.00 42.78 268 HIS B N 1
ATOM 3863 C CA . HIS B 1 230 ? -13.673 25.048 17.082 1.00 43.50 268 HIS B CA 1
ATOM 3864 C C . HIS B 1 230 ? -13.239 24.509 18.455 1.00 45.16 268 HIS B C 1
ATOM 3865 O O . HIS B 1 230 ? -13.374 23.314 18.723 1.00 43.53 268 HIS B O 1
ATOM 3872 N N . GLU B 1 231 ? -12.713 25.399 19.300 1.00 47.78 269 GLU B N 1
ATOM 3873 C CA . GLU B 1 231 ? -12.322 25.076 20.684 1.00 49.90 269 GLU B CA 1
ATOM 3874 C C . GLU B 1 231 ? -13.476 24.564 21.568 1.00 51.94 269 GLU B C 1
ATOM 3875 O O . GLU B 1 231 ? -13.249 23.762 22.477 1.00 53.58 269 GLU B O 1
ATOM 3881 N N . GLU B 1 232 ? -14.696 25.034 21.300 1.00 54.24 270 GLU B N 1
ATOM 3882 C CA . GLU B 1 232 ? -15.897 24.592 22.025 1.00 57.05 270 GLU B CA 1
ATOM 3883 C C . GLU B 1 232 ? -16.499 23.282 21.491 1.00 56.64 270 GLU B C 1
ATOM 3884 O O . GLU B 1 232 ? -17.412 22.733 22.109 1.00 55.30 270 GLU B O 1
ATOM 3890 N N . MET B 1 233 ? -16.001 22.800 20.349 1.00 57.32 271 MET B N 1
ATOM 3891 C CA . MET B 1 233 ? -16.414 21.519 19.763 1.00 58.06 271 MET B CA 1
ATOM 3892 C C . MET B 1 233 ? -15.396 20.384 19.980 1.00 57.56 271 MET B C 1
ATOM 3893 O O . MET B 1 233 ? -15.516 19.328 19.349 1.00 58.43 271 MET B O 1
ATOM 3898 N N . ILE B 1 234 ? -14.416 20.579 20.865 1.00 57.08 272 ILE B N 1
ATOM 3899 C CA . ILE B 1 234 ? -13.360 19.581 21.075 1.00 58.28 272 ILE B CA 1
ATOM 3900 C C . ILE B 1 234 ? -13.926 18.360 21.810 1.00 59.18 272 ILE B C 1
ATOM 3901 O O . ILE B 1 234 ? -14.452 18.479 22.921 1.00 57.76 272 ILE B O 1
ATOM 3906 N N . GLY B 1 235 ? -13.815 17.195 21.170 1.00 60.50 273 GLY B N 1
ATOM 3907 C CA . GLY B 1 235 ? -14.283 15.931 21.735 1.00 60.13 273 GLY B CA 1
ATOM 3908 C C . GLY B 1 235 ? -15.790 15.808 21.859 1.00 61.49 273 GLY B C 1
ATOM 3909 O O . GLY B 1 235 ? -16.275 15.013 22.665 1.00 62.96 273 GLY B O 1
ATOM 3910 N N . LYS B 1 236 ? -16.528 16.581 21.058 1.00 62.20 274 LYS B N 1
ATOM 3911 C CA . LYS B 1 236 ? -17.990 16.589 21.088 1.00 62.36 274 LYS B CA 1
ATOM 3912 C C . LYS B 1 236 ? -18.530 15.773 19.919 1.00 62.08 274 LYS B C 1
ATOM 3913 O O . LYS B 1 236 ? -17.829 15.553 18.927 1.00 59.02 274 LYS B O 1
ATOM 3919 N N . ALA B 1 237 ? -19.780 15.331 20.054 1.00 63.01 275 ALA B N 1
ATOM 3920 C CA . ALA B 1 237 ? -20.453 14.511 19.041 1.00 63.21 275 ALA B CA 1
ATOM 3921 C C . ALA B 1 237 ? -20.742 15.329 17.779 1.00 63.02 275 ALA B C 1
ATOM 3922 O O . ALA B 1 237 ? -21.433 16.347 17.841 1.00 63.26 275 ALA B O 1
ATOM 3924 N N . GLY B 1 238 ? -20.220 14.870 16.641 1.00 61.96 276 GLY B N 1
ATOM 3925 C CA . GLY B 1 238 ? -20.213 15.660 15.402 1.00 60.63 276 GLY B CA 1
ATOM 3926 C C . GLY B 1 238 ? -19.271 16.856 15.491 1.00 58.70 276 GLY B C 1
ATOM 3927 O O . GLY B 1 238 ? -19.500 17.890 14.854 1.00 57.18 276 GLY B O 1
ATOM 3928 N N . GLY B 1 239 ? -18.203 16.700 16.275 1.00 55.72 277 GLY B N 1
ATOM 3929 C CA . GLY B 1 239 ? -17.268 17.775 16.578 1.00 53.80 277 GLY B CA 1
ATOM 3930 C C . GLY B 1 239 ? -15.854 17.365 16.237 1.00 52.96 277 GLY B C 1
ATOM 3931 O O . GLY B 1 239 ? -15.636 16.563 15.326 1.00 52.51 277 GLY B O 1
ATOM 3932 N N . VAL B 1 240 ? -14.894 17.903 16.984 1.00 51.81 278 VAL B N 1
ATOM 3933 C CA . VAL B 1 240 ? -13.476 17.771 16.648 1.00 52.02 278 VAL B CA 1
ATOM 3934 C C . VAL B 1 240 ? -12.832 16.607 17.404 1.00 51.97 278 VAL B C 1
ATOM 3935 O O . VAL B 1 240 ? -12.545 16.715 18.596 1.00 51.27 278 VAL B O 1
ATOM 3939 N N . SER B 1 241 ? -12.612 15.502 16.690 1.00 53.21 279 SER B N 1
ATOM 3940 C CA . SER B 1 241 ? -11.930 14.324 17.232 1.00 54.75 279 SER B CA 1
ATOM 3941 C C . SER B 1 241 ? -10.419 14.544 17.156 1.00 56.29 279 SER B C 1
ATOM 3942 O O . SER B 1 241 ? -9.899 14.891 16.096 1.00 56.06 279 SER B O 1
ATOM 3945 N N . LEU B 1 242 ? -9.726 14.346 18.277 1.00 57.70 280 LEU B N 1
ATOM 3946 C CA . LEU B 1 242 ? -8.275 14.557 18.359 1.00 59.74 280 LEU B CA 1
ATOM 3947 C C . LEU B 1 242 ? -7.519 13.279 18.717 1.00 60.21 280 LEU B C 1
ATOM 3948 O O . LEU B 1 242 ? -8.093 12.324 19.250 1.00 58.17 280 LEU B O 1
ATOM 3953 N N . SER B 1 243 ? -6.222 13.287 18.408 1.00 61.31 281 SER B N 1
ATOM 3954 C CA . SER B 1 243 ? -5.301 12.211 18.765 1.00 62.57 281 SER B CA 1
ATOM 3955 C C . SER B 1 243 ? -4.362 12.712 19.851 1.00 62.22 281 SER B C 1
ATOM 3956 O O . SER B 1 243 ? -3.704 13.738 19.679 1.00 59.56 281 SER B O 1
ATOM 3959 N N . LYS B 1 244 ? -4.292 11.974 20.956 1.00 65.63 282 LYS B N 1
ATOM 3960 C CA . LYS B 1 244 ? -3.398 12.317 22.073 1.00 68.66 282 LYS B CA 1
ATOM 3961 C C . LYS B 1 244 ? -1.895 12.249 21.722 1.00 66.98 282 LYS B C 1
ATOM 3962 O O . LYS B 1 244 ? -1.076 12.886 22.390 1.00 65.89 282 LYS B O 1
ATOM 3968 N N . VAL B 1 245 ? -1.551 11.498 20.672 1.00 65.73 283 VAL B N 1
ATOM 3969 C CA . VAL B 1 245 ? -0.157 11.352 20.207 1.00 65.39 283 VAL B CA 1
ATOM 3970 C C . VAL B 1 245 ? 0.233 12.251 19.007 1.00 64.60 283 VAL B C 1
ATOM 3971 O O . VAL B 1 245 ? 1.382 12.203 18.558 1.00 66.67 283 VAL B O 1
ATOM 3975 N N . GLU B 1 246 ? -0.694 13.067 18.495 1.00 62.99 284 GLU B N 1
ATOM 3976 C CA . GLU B 1 246 ? -0.370 14.025 17.419 1.00 61.28 284 GLU B CA 1
ATOM 3977 C C . GLU B 1 246 ? 0.281 15.293 17.978 1.00 59.84 284 GLU B C 1
ATOM 3978 O O . GLU B 1 246 ? -0.030 15.734 19.083 1.00 58.47 284 GLU B O 1
ATOM 3984 N N . ARG B 1 247 ? 1.165 15.886 17.180 1.00 60.98 285 ARG B N 1
ATOM 3985 C CA . ARG B 1 247 ? 2.004 17.005 17.620 1.00 61.69 285 ARG B CA 1
ATOM 3986 C C . ARG B 1 247 ? 1.316 18.380 17.641 1.00 59.06 285 ARG B C 1
ATOM 3987 O O . ARG B 1 247 ? 1.853 19.319 18.233 1.00 58.46 285 ARG B O 1
ATOM 3995 N N . SER B 1 248 ? 0.152 18.495 17.007 1.00 57.35 286 SER B N 1
ATOM 3996 C CA . SER B 1 248 ? -0.616 19.748 16.963 1.00 56.06 286 SER B CA 1
ATOM 3997 C C . SER B 1 248 ? -1.768 19.832 17.979 1.00 56.93 286 SER B C 1
ATOM 3998 O O . SER B 1 248 ? -2.471 20.844 18.023 1.00 58.98 286 SER B O 1
ATOM 4001 N N . THR B 1 249 ? -1.952 18.798 18.800 1.00 57.39 287 THR B N 1
ATOM 4002 C CA . THR B 1 249 ? -3.110 18.712 19.701 1.00 57.17 287 THR B CA 1
ATOM 4003 C C . THR B 1 249 ? -3.093 19.780 20.802 1.00 58.00 287 THR B C 1
ATOM 4004 O O . THR B 1 249 ? -4.126 20.378 21.101 1.00 58.23 287 THR B O 1
ATOM 4008 N N . ASP B 1 250 ? -1.927 20.017 21.396 1.00 56.77 288 ASP B N 1
ATOM 4009 C CA . ASP B 1 250 ? -1.788 21.058 22.428 0.60 55.08 288 ASP B CA 1
ATOM 4010 C C . ASP B 1 250 ? -2.092 22.488 21.937 1.00 53.71 288 ASP B C 1
ATOM 4011 O O . ASP B 1 250 ? -2.524 23.311 22.739 1.00 56.63 288 ASP B O 1
ATOM 4016 N N . GLN B 1 251 ? -1.896 22.780 20.646 1.00 51.66 289 GLN B N 1
ATOM 4017 C CA . GLN B 1 251 ? -2.188 24.124 20.089 1.00 50.01 289 GLN B CA 1
ATOM 4018 C C . GLN B 1 251 ? -3.630 24.309 19.593 1.00 47.69 289 GLN B C 1
ATOM 4019 O O . GLN B 1 251 ? -4.210 25.374 19.772 1.00 47.44 289 GLN B O 1
ATOM 4025 N N . VAL B 1 252 ? -4.182 23.287 18.942 1.00 46.88 290 VAL B N 1
ATOM 4026 C CA . VAL B 1 252 ? -5.509 23.359 18.323 1.00 45.20 290 VAL B CA 1
ATOM 4027 C C . VAL B 1 252 ? -6.672 23.464 19.325 1.00 46.00 290 VAL B C 1
ATOM 4028 O O . VAL B 1 252 ? -7.719 24.018 18.991 1.00 43.60 290 VAL B O 1
ATOM 4032 N N . ILE B 1 253 ? -6.492 22.925 20.536 1.00 47.87 291 ILE B N 1
ATOM 4033 C CA . ILE B 1 253 ? -7.510 23.028 21.608 1.00 48.50 291 ILE B CA 1
ATOM 4034 C C . ILE B 1 253 ? -7.813 24.468 22.052 1.00 48.51 291 ILE B C 1
ATOM 4035 O O . ILE B 1 253 ? -8.883 24.737 22.592 1.00 51.68 291 ILE B O 1
ATOM 4040 N N . LYS B 1 254 ? -6.858 25.375 21.846 1.00 47.07 292 LYS B N 1
ATOM 4041 C CA . LYS B 1 254 ? -7.062 26.804 22.088 1.00 46.96 292 LYS B CA 1
ATOM 4042 C C . LYS B 1 254 ? -7.898 27.419 20.966 1.00 44.84 292 LYS B C 1
ATOM 4043 O O . LYS B 1 254 ? -7.973 26.852 19.872 1.00 44.54 292 LYS B O 1
ATOM 4049 N N . PRO B 1 255 ? -8.523 28.588 21.221 1.00 41.59 293 PRO B N 1
ATOM 4050 C CA . PRO B 1 255 ? -9.196 29.311 20.135 1.00 40.39 293 PRO B CA 1
ATOM 4051 C C . PRO B 1 255 ? -8.210 29.836 19.094 1.00 38.58 293 PRO B C 1
ATOM 4052 O O . PRO B 1 255 ? -6.998 29.849 19.339 1.00 38.78 293 PRO B O 1
ATOM 4056 N N . VAL B 1 256 ? -8.731 30.253 17.943 1.00 36.07 294 VAL B N 1
ATOM 4057 C CA . VAL B 1 256 ? -7.904 30.803 16.871 1.00 35.31 294 VAL B CA 1
ATOM 4058 C C . VAL B 1 256 ? -7.230 32.076 17.383 1.00 35.19 294 VAL B C 1
ATOM 4059 O O . VAL B 1 256 ? -7.898 32.967 17.910 1.00 35.28 294 VAL B O 1
ATOM 4063 N N . ASN B 1 257 ? -5.909 32.143 17.239 1.00 35.04 295 ASN B N 1
ATOM 4064 C CA . ASN B 1 257 ? -5.131 33.310 17.662 1.00 35.17 295 ASN B CA 1
ATOM 4065 C C . ASN B 1 257 ? -4.013 33.632 16.680 1.00 34.51 295 ASN B C 1
ATOM 4066 O O . ASN B 1 257 ? -3.685 32.821 15.824 1.00 33.35 295 ASN B O 1
ATOM 4071 N N . VAL B 1 258 ? -3.423 34.816 16.830 1.00 34.42 296 VAL B N 1
ATOM 4072 C CA . VAL B 1 258 ? -2.361 35.289 15.926 1.00 35.40 296 VAL B CA 1
ATOM 4073 C C . VAL B 1 258 ? -0.967 35.083 16.536 1.00 36.21 296 VAL B C 1
ATOM 4074 O O . VAL B 1 258 ? 0.004 35.720 16.126 1.00 37.18 296 VAL B O 1
ATOM 4078 N N . GLY B 1 259 ? -0.865 34.137 17.464 1.00 37.17 297 GLY B N 1
ATOM 4079 C CA . GLY B 1 259 ? 0.301 33.997 18.321 1.00 37.31 297 GLY B CA 1
ATOM 4080 C C . GLY B 1 259 ? 1.529 33.404 17.660 1.00 37.66 297 GLY B C 1
ATOM 4081 O O . GLY B 1 259 ? 2.648 33.670 18.103 1.00 37.67 297 GLY B O 1
ATOM 4082 N N . ALA B 1 260 ? 1.325 32.606 16.609 1.00 37.57 298 ALA B N 1
ATOM 4083 C CA . ALA B 1 260 ? 2.411 31.873 15.952 1.00 38.14 298 ALA B CA 1
ATOM 4084 C C . ALA B 1 260 ? 2.789 32.431 14.560 1.00 38.24 298 ALA B C 1
ATOM 4085 O O . ALA B 1 260 ? 3.316 31.699 13.719 1.00 38.58 298 ALA B O 1
ATOM 4087 N N . LEU B 1 261 ? 2.550 33.722 14.326 1.00 37.83 299 LEU B N 1
ATOM 4088 C CA . LEU B 1 261 ? 2.837 34.332 13.025 1.00 38.63 299 LEU B CA 1
ATOM 4089 C C . LEU B 1 261 ? 4.334 34.495 12.777 1.00 39.88 299 LEU B C 1
ATOM 4090 O O . LEU B 1 261 ? 4.821 34.201 11.682 1.00 40.87 299 LEU B O 1
ATOM 4095 N N . SER B 1 262 ? 5.052 34.962 13.791 1.00 39.38 300 SER B N 1
ATOM 4096 C CA . SER B 1 262 ? 6.455 35.306 13.652 1.00 39.10 300 SER B CA 1
ATOM 4097 C C . SER B 1 262 ? 7.228 35.015 14.935 1.00 39.17 300 SER B C 1
ATOM 4098 O O . SER B 1 262 ? 7.810 35.912 15.546 1.00 40.20 300 SER B O 1
ATOM 4101 N N . LYS B 1 263 ? 7.209 33.746 15.337 1.00 39.46 301 LYS B N 1
ATOM 4102 C CA . LYS B 1 263 ? 8.061 33.232 16.426 1.00 40.20 301 LYS B CA 1
ATOM 4103 C C . LYS B 1 263 ? 9.447 32.834 15.916 1.00 40.71 301 LYS B C 1
ATOM 4104 O O . LYS B 1 263 ? 10.377 32.662 16.698 1.00 41.66 301 LYS B O 1
ATOM 4110 N N . TRP B 1 264 ? 9.559 32.681 14.600 1.00 42.99 302 TRP B N 1
ATOM 4111 C CA . TRP B 1 264 ? 10.808 32.296 13.925 1.00 44.31 302 TRP B CA 1
ATOM 4112 C C . TRP B 1 264 ? 11.909 33.367 13.845 1.00 46.43 302 TRP B C 1
ATOM 4113 O O . TRP B 1 264 ? 13.076 33.033 13.632 1.00 45.33 302 TRP B O 1
ATOM 4124 N N . VAL B 1 265 ? 11.549 34.639 14.013 1.00 49.94 303 VAL B N 1
ATOM 4125 C CA . VAL B 1 265 ? 12.467 35.749 13.716 1.00 51.44 303 VAL B CA 1
ATOM 4126 C C . VAL B 1 265 ? 13.609 35.816 14.743 1.00 52.58 303 VAL B C 1
ATOM 4127 O O . VAL B 1 265 ? 13.380 35.688 15.945 1.00 52.93 303 VAL B O 1
ATOM 4131 N N . GLY B 1 266 ? 14.835 35.989 14.247 1.00 54.20 304 GLY B N 1
ATOM 4132 C CA . GLY B 1 266 ? 16.043 36.015 15.084 1.00 53.75 304 GLY B CA 1
ATOM 4133 C C . GLY B 1 266 ? 16.664 34.662 15.414 1.00 55.20 304 GLY B C 1
ATOM 4134 O O . GLY B 1 266 ? 17.749 34.611 15.994 1.00 54.34 304 GLY B O 1
ATOM 4135 N N . LYS B 1 267 ? 15.986 33.570 15.047 1.00 57.96 305 LYS B N 1
ATOM 4136 C CA . LYS B 1 267 ? 16.409 32.200 15.382 1.00 58.91 305 LYS B CA 1
ATOM 4137 C C . LYS B 1 267 ? 17.126 31.490 14.218 1.00 57.43 305 LYS B C 1
ATOM 4138 O O . LYS B 1 267 ? 17.859 30.518 14.441 1.00 52.61 305 LYS B O 1
ATOM 4144 N N . ILE B 1 268 ? 16.912 31.975 12.995 1.00 56.72 306 ILE B N 1
ATOM 4145 C CA . ILE B 1 268 ? 17.575 31.440 11.804 1.00 55.66 306 ILE B CA 1
ATOM 4146 C C . ILE B 1 268 ? 18.979 32.058 11.722 1.00 55.84 306 ILE B C 1
ATOM 4147 O O . ILE B 1 268 ? 19.128 33.257 11.960 1.00 58.06 306 ILE B O 1
ATOM 4152 N N . PRO B 1 269 ? 20.011 31.252 11.384 1.00 55.17 307 PRO B N 1
ATOM 4153 C CA . PRO B 1 269 ? 21.367 31.814 11.259 1.00 55.52 307 PRO B CA 1
ATOM 4154 C C . PRO B 1 269 ? 21.527 32.809 10.098 1.00 55.65 307 PRO B C 1
ATOM 4155 O O . PRO B 1 269 ? 20.799 32.707 9.107 1.00 54.44 307 PRO B O 1
ATOM 4159 N N . PRO B 1 270 ? 22.489 33.751 10.213 1.00 55.46 308 PRO B N 1
ATOM 4160 C CA . PRO B 1 270 ? 22.640 34.831 9.224 1.00 54.79 308 PRO B CA 1
ATOM 4161 C C . PRO B 1 270 ? 23.069 34.402 7.812 1.00 54.27 308 PRO B C 1
ATOM 4162 O O . PRO B 1 270 ? 22.695 35.074 6.850 1.00 53.65 308 PRO B O 1
ATOM 4166 N N . ASP B 1 271 ? 23.837 33.316 7.682 1.00 54.51 309 ASP B N 1
ATOM 4167 C CA . ASP B 1 271 ? 24.213 32.795 6.350 1.00 54.12 309 ASP B CA 1
ATOM 4168 C C . ASP B 1 271 ? 23.001 32.247 5.581 1.00 52.51 309 ASP B C 1
ATOM 4169 O O . ASP B 1 271 ? 22.930 32.373 4.359 1.00 51.23 309 ASP B O 1
ATOM 4174 N N . VAL B 1 272 ? 22.052 31.665 6.314 1.00 52.98 310 VAL B N 1
ATOM 4175 C CA . VAL B 1 272 ? 20.805 31.148 5.746 1.00 52.38 310 VAL B CA 1
ATOM 4176 C C . VAL B 1 272 ? 19.874 32.306 5.386 1.00 51.42 310 VAL B C 1
ATOM 4177 O O . VAL B 1 272 ? 19.241 32.289 4.326 1.00 49.83 310 VAL B O 1
ATOM 4181 N N . LEU B 1 273 ? 19.789 33.297 6.279 1.00 51.83 311 LEU B N 1
ATOM 4182 C CA . LEU B 1 273 ? 18.976 34.503 6.059 1.00 53.90 311 LEU B CA 1
ATOM 4183 C C . LEU B 1 273 ? 19.401 35.258 4.803 1.00 54.89 311 LEU B C 1
ATOM 4184 O O . LEU B 1 273 ? 18.560 35.756 4.056 1.00 56.42 311 LEU B O 1
ATOM 4189 N N . GLN B 1 274 ? 20.711 35.325 4.584 1.00 56.89 312 GLN B N 1
ATOM 4190 C CA . GLN B 1 274 ? 21.289 35.956 3.399 1.00 58.37 312 GLN B CA 1
ATOM 4191 C C . GLN B 1 274 ? 20.936 35.203 2.108 1.00 57.38 312 GLN B C 1
ATOM 4192 O O . GLN B 1 274 ? 20.596 35.822 1.101 1.00 55.09 312 GLN B O 1
ATOM 4198 N N . ASP B 1 275 ? 20.995 33.869 2.162 1.00 57.46 313 ASP B N 1
ATOM 4199 C CA . ASP B 1 275 ? 20.668 33.002 1.014 1.00 57.82 313 ASP B CA 1
ATOM 4200 C C . ASP B 1 275 ? 19.178 32.629 0.891 1.00 55.34 313 ASP B C 1
ATOM 4201 O O . ASP B 1 275 ? 18.829 31.782 0.062 1.00 55.43 313 ASP B O 1
ATOM 4206 N N . MET B 1 276 ? 18.305 33.270 1.673 1.00 52.44 314 MET B N 1
ATOM 4207 C CA . MET B 1 276 ? 16.907 32.832 1.826 1.00 49.85 314 MET B CA 1
ATOM 4208 C C . MET B 1 276 ? 16.133 32.708 0.514 1.00 48.34 314 MET B C 1
ATOM 4209 O O . MET B 1 276 ? 15.424 31.725 0.313 1.00 47.85 314 MET B O 1
ATOM 4214 N N . ALA B 1 277 ? 16.269 33.702 -0.363 1.00 48.54 315 ALA B N 1
ATOM 4215 C CA . ALA B 1 277 ? 15.580 33.703 -1.667 1.00 48.12 315 ALA B CA 1
ATOM 4216 C C . ALA B 1 277 ? 16.097 32.618 -2.614 1.00 49.20 315 ALA B C 1
ATOM 4217 O O . ALA B 1 277 ? 15.353 32.132 -3.473 1.00 50.10 315 ALA B O 1
ATOM 4219 N N . VAL B 1 278 ? 17.370 32.254 -2.454 1.00 49.31 316 VAL B N 1
ATOM 4220 C CA . VAL B 1 278 ? 18.002 31.204 -3.256 1.00 49.55 316 VAL B CA 1
ATOM 4221 C C . VAL B 1 278 ? 17.581 29.834 -2.729 1.00 46.84 316 VAL B C 1
ATOM 4222 O O . VAL B 1 278 ? 17.276 28.935 -3.509 1.00 45.45 316 VAL B O 1
ATOM 4226 N N . ILE B 1 279 ? 17.583 29.688 -1.406 1.00 45.66 317 ILE B N 1
ATOM 4227 C CA . ILE B 1 279 ? 17.194 28.437 -0.743 1.00 45.26 317 ILE B CA 1
ATOM 4228 C C . ILE B 1 279 ? 15.703 28.148 -0.930 1.00 44.57 317 ILE B C 1
ATOM 4229 O O . ILE B 1 279 ? 15.320 27.020 -1.260 1.00 44.12 317 ILE B O 1
ATOM 4234 N N . ALA B 1 280 ? 14.878 29.168 -0.704 1.00 43.53 318 ALA B N 1
ATOM 4235 C CA . ALA B 1 280 ? 13.424 29.034 -0.745 1.00 43.98 318 ALA B CA 1
ATOM 4236 C C . ALA B 1 280 ? 12.783 30.092 -1.652 1.00 43.91 318 ALA B C 1
ATOM 4237 O O . ALA B 1 280 ? 12.192 31.059 -1.160 1.00 44.77 318 ALA B O 1
ATOM 4239 N N . PRO B 1 281 ? 12.886 29.908 -2.986 1.00 43.38 319 PRO B N 1
ATOM 4240 C CA . PRO B 1 281 ? 12.196 30.814 -3.924 1.00 43.44 319 PRO B CA 1
ATOM 4241 C C . PRO B 1 281 ? 10.654 30.709 -3.952 1.00 44.28 319 PRO B C 1
ATOM 4242 O O . PRO B 1 281 ? 10.007 31.500 -4.642 1.00 46.41 319 PRO B O 1
ATOM 4246 N N . MET B 1 282 ? 10.077 29.773 -3.197 1.00 44.14 320 MET B N 1
ATOM 4247 C CA . MET B 1 282 ? 8.628 29.621 -3.093 1.00 44.12 320 MET B CA 1
ATOM 4248 C C . MET B 1 282 ? 8.047 30.634 -2.110 1.00 44.11 320 MET B C 1
ATOM 4249 O O . MET B 1 282 ? 6.872 30.969 -2.213 1.00 45.07 320 MET B O 1
ATOM 4254 N N . LEU B 1 283 ? 8.855 31.109 -1.158 1.00 44.80 321 LEU B N 1
ATOM 4255 C CA . LEU B 1 283 ? 8.465 32.231 -0.290 1.00 45.68 321 LEU B CA 1
ATOM 4256 C C . LEU B 1 283 ? 7.920 33.399 -1.100 1.00 46.76 321 LEU B C 1
ATOM 4257 O O . LEU B 1 283 ? 6.802 33.855 -0.866 1.00 47.07 321 LEU B O 1
ATOM 4262 N N . ALA B 1 284 ? 8.713 33.859 -2.063 1.00 49.94 322 ALA B N 1
ATOM 4263 C CA . ALA B 1 284 ? 8.335 34.988 -2.922 1.00 51.20 322 ALA B CA 1
ATOM 4264 C C . ALA B 1 284 ? 7.129 34.677 -3.806 1.00 51.47 322 ALA B C 1
ATOM 4265 O O . ALA B 1 284 ? 6.212 35.491 -3.892 1.00 54.32 322 ALA B O 1
ATOM 4267 N N . LYS B 1 285 ? 7.133 33.509 -4.453 1.00 51.32 323 LYS B N 1
ATOM 4268 C CA . LYS B 1 285 ? 5.993 33.057 -5.274 1.00 52.61 323 LYS B CA 1
ATOM 4269 C C . LYS B 1 285 ? 4.675 33.041 -4.494 1.00 51.58 323 LYS B C 1
ATOM 4270 O O . LYS B 1 285 ? 3.616 33.313 -5.059 1.00 51.43 323 LYS B O 1
ATOM 4276 N N . LEU B 1 286 ? 4.755 32.720 -3.202 1.00 50.78 324 LEU B N 1
ATOM 4277 C CA . LEU B 1 286 ? 3.591 32.661 -2.312 1.00 49.19 324 LEU B CA 1
ATOM 4278 C C . LEU B 1 286 ? 3.388 33.940 -1.477 1.00 48.54 324 LEU B C 1
ATOM 4279 O O . LEU B 1 286 ? 2.770 33.893 -0.412 1.00 48.93 324 LEU B O 1
ATOM 4284 N N . GLY B 1 287 ? 3.905 35.076 -1.950 1.00 48.24 325 GLY B N 1
ATOM 4285 C CA . GLY B 1 287 ? 3.685 36.371 -1.296 1.00 47.69 325 GLY B CA 1
ATOM 4286 C C . GLY B 1 287 ? 4.404 36.653 0.020 1.00 47.62 325 GLY B C 1
ATOM 4287 O O . GLY B 1 287 ? 4.025 37.584 0.733 1.00 48.11 325 GLY B O 1
ATOM 4288 N N . TYR B 1 288 ? 5.433 35.871 0.349 1.00 47.59 326 TYR B N 1
ATOM 4289 C CA . TYR B 1 288 ? 6.253 36.111 1.544 1.00 47.17 326 TYR B CA 1
ATOM 4290 C C . TYR B 1 288 ? 7.568 36.770 1.141 1.00 50.25 326 TYR B C 1
ATOM 4291 O O . TYR B 1 288 ? 8.293 36.247 0.295 1.00 52.61 326 TYR B O 1
ATOM 4300 N N . ASP B 1 289 ? 7.873 37.916 1.741 1.00 52.50 327 ASP B N 1
ATOM 4301 C CA . ASP B 1 289 ? 9.125 38.607 1.461 1.00 54.33 327 ASP B CA 1
ATOM 4302 C C . ASP B 1 289 ? 10.263 37.809 2.105 1.00 54.11 327 ASP B C 1
ATOM 4303 O O . ASP B 1 289 ? 10.290 37.662 3.329 1.00 54.17 327 ASP B O 1
ATOM 4308 N N . PRO B 1 290 ? 11.203 37.282 1.290 1.00 54.95 328 PRO B N 1
ATOM 4309 C CA . PRO B 1 290 ? 12.283 36.458 1.852 1.00 55.55 328 PRO B CA 1
ATOM 4310 C C . PRO B 1 290 ? 13.318 37.219 2.697 1.00 56.72 328 PRO B C 1
ATOM 4311 O O . PRO B 1 290 ? 14.053 36.596 3.466 1.00 57.73 328 PRO B O 1
ATOM 4315 N N . TYR B 1 291 ? 13.373 38.543 2.551 1.00 57.20 329 TYR B N 1
ATOM 4316 C CA . TYR B 1 291 ? 14.301 39.386 3.308 1.00 58.68 329 TYR B CA 1
ATOM 4317 C C . TYR B 1 291 ? 13.634 40.263 4.389 1.00 56.47 329 TYR B C 1
ATOM 4318 O O . TYR B 1 291 ? 14.323 41.026 5.067 1.00 56.38 329 TYR B O 1
ATOM 4327 N N . ALA B 1 292 ? 12.312 40.152 4.553 1.00 54.93 330 ALA B N 1
ATOM 4328 C CA . ALA B 1 292 ? 11.604 40.800 5.664 1.00 52.68 330 ALA B CA 1
ATOM 4329 C C . ALA B 1 292 ? 11.676 39.892 6.895 1.00 52.38 330 ALA B C 1
ATOM 4330 O O . ALA B 1 292 ? 11.394 38.692 6.802 1.00 52.26 330 ALA B O 1
ATOM 4332 N N A ASN B 1 293 ? 12.070 40.465 8.033 0.50 52.19 331 ASN B N 1
ATOM 4333 N N C ASN B 1 293 ? 11.995 40.494 8.039 0.50 52.17 331 ASN B N 1
ATOM 4334 C CA A ASN B 1 293 ? 12.266 39.719 9.279 0.50 52.30 331 ASN B CA 1
ATOM 4335 C CA C ASN B 1 293 ? 12.279 39.778 9.277 0.50 52.50 331 ASN B CA 1
ATOM 4336 C C A ASN B 1 293 ? 11.442 40.301 10.429 0.50 52.57 331 ASN B C 1
ATOM 4337 C C C ASN B 1 293 ? 11.441 40.317 10.438 0.50 52.81 331 ASN B C 1
ATOM 4338 O O A ASN B 1 293 ? 11.990 41.012 11.275 0.50 52.79 331 ASN B O 1
ATOM 4339 O O C ASN B 1 293 ? 11.979 41.013 11.304 0.50 53.21 331 ASN B O 1
ATOM 4351 N N . PRO B 1 294 ? 10.123 40.009 10.468 1.00 52.68 332 PRO B N 1
ATOM 4352 C CA . PRO B 1 294 ? 9.314 39.223 9.518 1.00 52.42 332 PRO B CA 1
ATOM 4353 C C . PRO B 1 294 ? 8.608 40.112 8.496 1.00 52.19 332 PRO B C 1
ATOM 4354 O O . PRO B 1 294 ? 8.678 41.337 8.607 1.00 52.24 332 PRO B O 1
ATOM 4358 N N . PRO B 1 295 ? 7.912 39.503 7.513 1.00 52.77 333 PRO B N 1
ATOM 4359 C CA . PRO B 1 295 ? 7.049 40.299 6.640 1.00 53.49 333 PRO B CA 1
ATOM 4360 C C . PRO B 1 295 ? 5.876 40.903 7.393 1.00 55.04 333 PRO B C 1
ATOM 4361 O O . PRO B 1 295 ? 5.569 40.484 8.514 1.00 54.89 333 PRO B O 1
ATOM 4365 N N . ASN B 1 296 ? 5.245 41.893 6.773 1.00 56.75 334 ASN B N 1
ATOM 4366 C CA . ASN B 1 296 ? 3.948 42.368 7.216 1.00 57.53 334 ASN B CA 1
ATOM 4367 C C . ASN B 1 296 ? 2.925 41.424 6.592 1.00 56.97 334 ASN B C 1
ATOM 4368 O O . ASN B 1 296 ? 2.585 41.548 5.412 1.00 58.13 334 ASN B O 1
ATOM 4373 N N . TYR B 1 297 ? 2.478 40.453 7.387 1.00 55.81 335 TYR B N 1
ATOM 4374 C CA . TYR B 1 297 ? 1.450 39.501 6.961 1.00 55.66 335 TYR B CA 1
ATOM 4375 C C . TYR B 1 297 ? 0.085 40.184 6.826 1.00 58.99 335 TYR B C 1
ATOM 4376 O O . TYR B 1 297 ? -0.743 39.767 6.015 1.00 59.85 335 TYR B O 1
ATOM 4385 N N . GLY B 1 298 ? -0.126 41.241 7.611 1.00 61.65 336 GLY B N 1
ATOM 4386 C CA . GLY B 1 298 ? -1.399 41.952 7.691 1.00 63.88 336 GLY B CA 1
ATOM 4387 C C . GLY B 1 298 ? -1.817 41.989 9.145 1.00 66.68 336 GLY B C 1
ATOM 4388 O O . GLY B 1 298 ? -1.211 41.315 9.985 1.00 70.89 336 GLY B O 1
ATOM 4389 N N . LYS B 1 299 ? -2.844 42.776 9.447 1.00 68.59 337 LYS B N 1
ATOM 4390 C CA . LYS B 1 299 ? -3.389 42.869 10.805 1.00 70.15 337 LYS B CA 1
ATOM 4391 C C . LYS B 1 299 ? -4.925 42.839 10.749 1.00 67.57 337 LYS B C 1
ATOM 4392 O O . LYS B 1 299 ? -5.510 43.260 9.747 1.00 65.33 337 LYS B O 1
ATOM 4398 N N . PRO B 1 300 ? -5.581 42.329 11.818 1.00 66.86 338 PRO B N 1
ATOM 4399 C CA . PRO B 1 300 ? -7.022 42.034 11.753 1.00 66.20 338 PRO B CA 1
ATOM 4400 C C . PRO B 1 300 ? -7.907 43.274 11.658 1.00 64.19 338 PRO B C 1
ATOM 4401 O O . PRO B 1 300 ? -8.794 43.324 10.806 1.00 63.93 338 PRO B O 1
ATOM 4405 N N . ALA C 1 26 ? -2.131 -40.638 -56.770 1.00 92.98 64 ALA C N 1
ATOM 4406 C CA . ALA C 1 26 ? -1.102 -39.589 -57.067 1.00 92.14 64 ALA C CA 1
ATOM 4407 C C . ALA C 1 26 ? 0.239 -40.201 -57.476 1.00 90.30 64 ALA C C 1
ATOM 4408 O O . ALA C 1 26 ? 0.750 -39.915 -58.563 1.00 90.65 64 ALA C O 1
ATOM 4410 N N . TYR C 1 27 ? 0.795 -41.041 -56.600 1.00 85.76 65 TYR C N 1
ATOM 4411 C CA . TYR C 1 27 ? 2.096 -41.678 -56.832 1.00 81.41 65 TYR C CA 1
ATOM 4412 C C . TYR C 1 27 ? 2.167 -43.087 -56.238 1.00 77.66 65 TYR C C 1
ATOM 4413 O O . TYR C 1 27 ? 1.563 -43.366 -55.199 1.00 76.68 65 TYR C O 1
ATOM 4422 N N . HIS C 1 28 ? 2.909 -43.963 -56.917 1.00 73.38 66 HIS C N 1
ATOM 4423 C CA . HIS C 1 28 ? 3.086 -45.358 -56.499 1.00 70.02 66 HIS C CA 1
ATOM 4424 C C . HIS C 1 28 ? 4.307 -45.986 -57.176 1.00 65.73 66 HIS C C 1
ATOM 4425 O O . HIS C 1 28 ? 4.853 -45.431 -58.131 1.00 63.04 66 HIS C O 1
ATOM 4432 N N . LYS C 1 29 ? 4.720 -47.147 -56.674 1.00 63.50 67 LYS C N 1
ATOM 4433 C CA . LYS C 1 29 ? 5.967 -47.803 -57.109 1.00 62.29 67 LYS C CA 1
ATOM 4434 C C . LYS C 1 29 ? 5.992 -48.344 -58.557 1.00 60.41 67 LYS C C 1
ATOM 4435 O O . LYS C 1 29 ? 7.069 -48.640 -59.079 1.00 58.14 67 LYS C O 1
ATOM 4441 N N . ASP C 1 30 ? 4.824 -48.472 -59.191 1.00 58.91 68 ASP C N 1
ATOM 4442 C CA . ASP C 1 30 ? 4.719 -48.900 -60.601 1.00 58.74 68 ASP C CA 1
ATOM 4443 C C . ASP C 1 30 ? 4.600 -47.749 -61.625 1.00 56.08 68 ASP C C 1
ATOM 4444 O O . ASP C 1 30 ? 4.337 -47.997 -62.803 1.00 54.32 68 ASP C O 1
ATOM 4449 N N . MET C 1 31 ? 4.805 -46.506 -61.193 1.00 54.83 69 MET C N 1
ATOM 4450 C CA . MET C 1 31 ? 4.650 -45.347 -62.078 1.00 54.47 69 MET C CA 1
ATOM 4451 C C . MET C 1 31 ? 5.863 -45.179 -63.012 1.00 53.70 69 MET C C 1
ATOM 4452 O O . MET C 1 31 ? 6.972 -45.593 -62.665 1.00 53.29 69 MET C O 1
ATOM 4457 N N . PRO C 1 32 ? 5.663 -44.551 -64.188 1.00 51.43 70 PRO C N 1
ATOM 4458 C CA . PRO C 1 32 ? 6.729 -44.489 -65.186 1.00 50.50 70 PRO C CA 1
ATOM 4459 C C . PRO C 1 32 ? 7.833 -43.466 -64.854 1.00 48.60 70 PRO C C 1
ATOM 4460 O O . PRO C 1 32 ? 7.870 -42.364 -65.419 1.00 50.02 70 PRO C O 1
ATOM 4464 N N . LEU C 1 33 ? 8.731 -43.852 -63.951 1.00 45.68 71 LEU C N 1
ATOM 4465 C CA . LEU C 1 33 ? 9.844 -42.991 -63.533 1.00 43.90 71 LEU C CA 1
ATOM 4466 C C . LEU C 1 33 ? 10.949 -42.919 -64.577 1.00 41.96 71 LEU C C 1
ATOM 4467 O O . LEU C 1 33 ? 11.080 -43.795 -65.431 1.00 42.18 71 LEU C O 1
ATOM 4472 N N . ILE C 1 34 ? 11.736 -41.851 -64.501 1.00 39.88 72 ILE C N 1
ATOM 4473 C CA . ILE C 1 34 ? 12.893 -41.656 -65.367 1.00 37.33 72 ILE C CA 1
ATOM 4474 C C . ILE C 1 34 ? 14.087 -41.310 -64.484 1.00 36.11 72 ILE C C 1
ATOM 4475 O O . ILE C 1 34 ? 14.086 -40.286 -63.804 1.00 35.55 72 ILE C O 1
ATOM 4480 N N . PHE C 1 35 ? 15.100 -42.168 -64.491 1.00 34.89 73 PHE C N 1
ATOM 4481 C CA . PHE C 1 35 ? 16.320 -41.928 -63.733 1.00 34.30 73 PHE C CA 1
ATOM 4482 C C . PHE C 1 35 ? 17.459 -41.612 -64.686 1.00 34.74 73 PHE C C 1
ATOM 4483 O O . PHE C 1 35 ? 17.863 -42.464 -65.475 1.00 34.05 73 PHE C O 1
ATOM 4491 N N . ILE C 1 36 ? 17.960 -40.380 -64.619 1.00 35.78 74 ILE C N 1
ATOM 4492 C CA . ILE C 1 36 ? 19.138 -39.968 -65.373 1.00 36.49 74 ILE C CA 1
ATOM 4493 C C . ILE C 1 36 ? 20.358 -40.086 -64.469 1.00 37.63 74 ILE C C 1
ATOM 4494 O O . ILE C 1 36 ? 20.315 -39.705 -63.295 1.00 39.61 74 ILE C O 1
ATOM 4499 N N . GLY C 1 37 ? 21.450 -40.603 -65.021 1.00 37.91 75 GLY C N 1
ATOM 4500 C CA . GLY C 1 37 ? 22.705 -40.692 -64.291 1.00 38.40 75 GLY C CA 1
ATOM 4501 C C . GLY C 1 37 ? 23.921 -40.775 -65.184 1.00 39.27 75 GLY C C 1
ATOM 4502 O O . GLY C 1 37 ? 23.849 -40.518 -66.387 1.00 39.34 75 GLY C O 1
ATOM 4503 N N . GLY C 1 38 ? 25.037 -41.149 -64.574 1.00 40.20 76 GLY C N 1
ATOM 4504 C CA . GLY C 1 38 ? 26.335 -41.189 -65.238 1.00 42.30 76 GLY C CA 1
ATOM 4505 C C . GLY C 1 38 ? 27.383 -40.640 -64.301 1.00 43.84 76 GLY C C 1
ATOM 4506 O O . GLY C 1 38 ? 27.078 -40.274 -63.168 1.00 44.49 76 GLY C O 1
ATOM 4507 N N . VAL C 1 39 ? 28.628 -40.599 -64.758 1.00 45.14 77 VAL C N 1
ATOM 4508 C CA . VAL C 1 39 ? 29.699 -40.017 -63.957 1.00 46.47 77 VAL C CA 1
ATOM 4509 C C . VAL C 1 39 ? 29.505 -38.507 -64.058 1.00 46.67 77 VAL C C 1
ATOM 4510 O O . VAL C 1 39 ? 29.136 -38.022 -65.126 1.00 45.87 77 VAL C O 1
ATOM 4514 N N . PRO C 1 40 ? 29.711 -37.760 -62.951 1.00 47.30 78 PRO C N 1
ATOM 4515 C CA . PRO C 1 40 ? 29.606 -36.306 -63.064 1.00 47.62 78 PRO C CA 1
ATOM 4516 C C . PRO C 1 40 ? 30.515 -35.695 -64.137 1.00 46.96 78 PRO C C 1
ATOM 4517 O O . PRO C 1 40 ? 31.528 -36.295 -64.526 1.00 47.67 78 PRO C O 1
ATOM 4521 N N . ARG C 1 41 ? 30.126 -34.510 -64.596 1.00 45.25 79 ARG C N 1
ATOM 4522 C CA . ARG C 1 41 ? 30.727 -33.844 -65.752 1.00 43.92 79 ARG C CA 1
ATOM 4523 C C . ARG C 1 41 ? 30.582 -34.660 -67.054 1.00 43.19 79 ARG C C 1
ATOM 4524 O O . ARG C 1 41 ? 31.495 -34.688 -67.886 1.00 43.01 79 ARG C O 1
ATOM 4532 N N . SER C 1 42 ? 29.431 -35.311 -67.231 1.00 42.49 80 SER C N 1
ATOM 4533 C CA . SER C 1 42 ? 29.120 -36.048 -68.466 1.00 42.38 80 SER C CA 1
ATOM 4534 C C . SER C 1 42 ? 27.836 -35.552 -69.145 1.00 42.11 80 SER C C 1
ATOM 4535 O O . SER C 1 42 ? 27.265 -36.251 -69.986 1.00 42.00 80 SER C O 1
ATOM 4538 N N . GLY C 1 43 ? 27.406 -34.339 -68.792 1.00 41.69 81 GLY C N 1
ATOM 4539 C CA . GLY C 1 43 ? 26.213 -33.716 -69.365 1.00 41.82 81 GLY C CA 1
ATOM 4540 C C . GLY C 1 43 ? 24.885 -34.108 -68.743 1.00 41.79 81 GLY C C 1
ATOM 4541 O O . GLY C 1 43 ? 23.846 -34.006 -69.404 1.00 41.60 81 GLY C O 1
ATOM 4542 N N . THR C 1 44 ? 24.902 -34.539 -67.479 1.00 40.48 82 THR C N 1
ATOM 4543 C CA . THR C 1 44 ? 23.677 -34.953 -66.791 1.00 39.62 82 THR C CA 1
ATOM 4544 C C . THR C 1 44 ? 22.731 -33.790 -66.488 1.00 39.12 82 THR C C 1
ATOM 4545 O O . THR C 1 44 ? 21.511 -33.955 -66.564 1.00 39.35 82 THR C O 1
ATOM 4549 N N . THR C 1 45 ? 23.282 -32.624 -66.154 1.00 39.34 83 THR C N 1
ATOM 4550 C CA . THR C 1 45 ? 22.461 -31.424 -65.917 1.00 40.65 83 THR C CA 1
ATOM 4551 C C . THR C 1 45 ? 21.825 -30.915 -67.213 1.00 40.30 83 THR C C 1
ATOM 4552 O O . THR C 1 45 ? 20.662 -30.504 -67.211 1.00 40.35 83 THR C O 1
ATOM 4556 N N . LEU C 1 46 ? 22.582 -30.947 -68.309 1.00 40.08 84 LEU C N 1
ATOM 4557 C CA . LEU C 1 46 ? 22.039 -30.614 -69.629 1.00 41.50 84 LEU C CA 1
ATOM 4558 C C . LEU C 1 46 ? 20.894 -31.550 -70.022 1.00 41.15 84 LEU C C 1
ATOM 4559 O O . LEU C 1 46 ? 19.880 -31.103 -70.545 1.00 41.97 84 LEU C O 1
ATOM 4564 N N . MET C 1 47 ? 21.072 -32.841 -69.767 1.00 40.70 85 MET C N 1
ATOM 4565 C CA . MET C 1 47 ? 20.080 -33.845 -70.119 1.00 41.40 85 MET C CA 1
ATOM 4566 C C . MET C 1 47 ? 18.764 -33.600 -69.388 1.00 42.13 85 MET C C 1
ATOM 4567 O O . MET C 1 47 ? 17.699 -33.572 -70.012 1.00 40.46 85 MET C O 1
ATOM 4572 N N . ARG C 1 48 ? 18.838 -33.418 -68.071 1.00 43.58 86 ARG C N 1
ATOM 4573 C CA . ARG C 1 48 ? 17.628 -33.191 -67.272 1.00 44.12 86 ARG C CA 1
ATOM 4574 C C . ARG C 1 48 ? 17.018 -31.807 -67.542 1.00 43.46 86 ARG C C 1
ATOM 4575 O O . ARG C 1 48 ? 15.796 -31.654 -67.494 1.00 44.10 86 ARG C O 1
ATOM 4583 N N . ALA C 1 49 ? 17.856 -30.810 -67.818 1.00 42.03 87 ALA C N 1
ATOM 4584 C CA . ALA C 1 49 ? 17.367 -29.475 -68.193 1.00 43.16 87 ALA C CA 1
ATOM 4585 C C . ALA C 1 49 ? 16.566 -29.502 -69.495 1.00 42.41 87 ALA C C 1
ATOM 4586 O O . ALA C 1 49 ? 15.559 -28.802 -69.624 1.00 40.71 87 ALA C O 1
ATOM 4588 N N . MET C 1 50 ? 17.033 -30.304 -70.452 1.00 42.40 88 MET C N 1
ATOM 4589 C CA . MET C 1 50 ? 16.357 -30.471 -71.738 1.00 40.99 88 MET C CA 1
ATOM 4590 C C . MET C 1 50 ? 15.051 -31.229 -71.584 1.00 40.56 88 MET C C 1
ATOM 4591 O O . MET C 1 50 ? 14.069 -30.908 -72.251 1.00 39.98 88 MET C O 1
ATOM 4596 N N . LEU C 1 51 ? 15.038 -32.227 -70.703 1.00 40.79 89 LEU C N 1
ATOM 4597 C CA . LEU C 1 51 ? 13.798 -32.921 -70.361 1.00 40.59 89 LEU C CA 1
ATOM 4598 C C . LEU C 1 51 ? 12.861 -32.035 -69.534 1.00 41.53 89 LEU C C 1
ATOM 4599 O O . LEU C 1 51 ? 11.658 -32.058 -69.759 1.00 42.39 89 LEU C O 1
ATOM 4604 N N . ASP C 1 52 ? 13.407 -31.249 -68.603 1.00 41.94 90 ASP C N 1
ATOM 4605 C CA . ASP C 1 52 ? 12.607 -30.269 -67.832 1.00 42.67 90 ASP C CA 1
ATOM 4606 C C . ASP C 1 52 ? 11.937 -29.194 -68.694 1.00 40.75 90 ASP C C 1
ATOM 4607 O O . ASP C 1 52 ? 10.860 -28.716 -68.352 1.00 39.41 90 ASP C O 1
ATOM 4612 N N . ALA C 1 53 ? 12.587 -28.812 -69.791 1.00 40.55 91 ALA C N 1
ATOM 4613 C CA . ALA C 1 53 ? 12.035 -27.837 -70.741 1.00 41.50 91 ALA C CA 1
ATOM 4614 C C . ALA C 1 53 ? 10.728 -28.310 -71.402 1.00 42.16 91 ALA C C 1
ATOM 4615 O O . ALA C 1 53 ? 9.918 -27.492 -71.837 1.00 44.08 91 ALA C O 1
ATOM 4617 N N . HIS C 1 54 ? 10.548 -29.628 -71.483 1.00 41.76 92 HIS C N 1
ATOM 4618 C CA . HIS C 1 54 ? 9.282 -30.241 -71.884 1.00 42.22 92 HIS C CA 1
ATOM 4619 C C . HIS C 1 54 ? 8.228 -29.884 -70.826 1.00 42.39 92 HIS C C 1
ATOM 4620 O O . HIS C 1 54 ? 8.497 -30.014 -69.633 1.00 42.13 92 HIS C O 1
ATOM 4627 N N . PRO C 1 55 ? 7.036 -29.417 -71.246 1.00 43.72 93 PRO C N 1
ATOM 4628 C CA . PRO C 1 55 ? 6.035 -28.993 -70.253 1.00 44.46 93 PRO C CA 1
ATOM 4629 C C . PRO C 1 55 ? 5.451 -30.132 -69.406 1.00 44.64 93 PRO C C 1
ATOM 4630 O O . PRO C 1 55 ? 5.123 -29.919 -68.239 1.00 45.97 93 PRO C O 1
ATOM 4634 N N . ASP C 1 56 ? 5.315 -31.312 -70.005 1.00 44.94 94 ASP C N 1
ATOM 4635 C CA . ASP C 1 56 ? 4.818 -32.518 -69.318 1.00 45.52 94 ASP C CA 1
ATOM 4636 C C . ASP C 1 56 ? 5.846 -33.331 -68.502 1.00 43.46 94 ASP C C 1
ATOM 4637 O O . ASP C 1 56 ? 5.465 -34.315 -67.874 1.00 40.99 94 ASP C O 1
ATOM 4642 N N . ILE C 1 57 ? 7.125 -32.937 -68.502 1.00 43.41 95 ILE C N 1
ATOM 4643 C CA . ILE C 1 57 ? 8.168 -33.654 -67.740 1.00 42.21 95 ILE C CA 1
ATOM 4644 C C . ILE C 1 57 ? 8.801 -32.753 -66.688 1.00 41.77 95 ILE C C 1
ATOM 4645 O O . ILE C 1 57 ? 9.144 -31.608 -66.979 1.00 40.15 95 ILE C O 1
ATOM 4650 N N . ARG C 1 58 ? 8.976 -33.294 -65.478 1.00 42.14 96 ARG C N 1
ATOM 4651 C CA . ARG C 1 58 ? 9.713 -32.627 -64.402 1.00 42.47 96 ARG C CA 1
ATOM 4652 C C . ARG C 1 58 ? 10.769 -33.567 -63.830 1.00 43.02 96 ARG C C 1
ATOM 4653 O O . ARG C 1 58 ? 10.448 -34.660 -63.381 1.00 43.72 96 ARG C O 1
ATOM 4661 N N . CYS C 1 59 ? 12.018 -33.111 -63.816 1.00 43.51 97 CYS C N 1
ATOM 4662 C CA . CYS C 1 59 ? 13.122 -33.845 -63.210 0.50 45.37 97 CYS C CA 1
ATOM 4663 C C . CYS C 1 59 ? 13.604 -33.131 -61.957 1.00 48.00 97 CYS C C 1
ATOM 4664 O O . CYS C 1 59 ? 13.642 -33.722 -60.868 1.00 49.99 97 CYS C O 1
ATOM 4667 N N . GLY C 1 60 ? 13.964 -31.862 -62.110 1.00 48.50 98 GLY C N 1
ATOM 4668 C CA . GLY C 1 60 ? 14.349 -31.030 -60.985 1.00 49.19 98 GLY C CA 1
ATOM 4669 C C . GLY C 1 60 ? 15.803 -31.206 -60.618 1.00 49.99 98 GLY C C 1
ATOM 4670 O O . GLY C 1 60 ? 16.553 -31.926 -61.287 1.00 50.05 98 GLY C O 1
ATOM 4671 N N . GLU C 1 61 ? 16.183 -30.560 -59.522 1.00 50.11 99 GLU C N 1
ATOM 4672 C CA . GLU C 1 61 ? 17.578 -30.460 -59.105 1.00 49.47 99 GLU C CA 1
ATOM 4673 C C . GLU C 1 61 ? 18.064 -31.781 -58.527 1.00 47.06 99 GLU C C 1
ATOM 4674 O O . GLU C 1 61 ? 17.259 -32.663 -58.238 1.00 43.94 99 GLU C O 1
ATOM 4680 N N . GLU C 1 62 ? 19.381 -31.910 -58.360 1.00 46.39 100 GLU C N 1
ATOM 4681 C CA . GLU C 1 62 ? 19.961 -33.081 -57.700 1.00 46.18 100 GLU C CA 1
ATOM 4682 C C . GLU C 1 62 ? 19.497 -33.143 -56.247 1.00 46.10 100 GLU C C 1
ATOM 4683 O O . GLU C 1 62 ? 19.688 -32.187 -55.498 1.00 48.30 100 GLU C O 1
ATOM 4689 N N . THR C 1 63 ? 18.897 -34.265 -55.858 1.00 44.59 101 THR C N 1
ATOM 4690 C CA . THR C 1 63 ? 18.390 -34.437 -54.500 1.00 44.27 101 THR C CA 1
ATOM 4691 C C . THR C 1 63 ? 19.524 -34.701 -53.516 1.00 44.64 101 THR C C 1
ATOM 4692 O O . THR C 1 63 ? 19.396 -34.372 -52.344 1.00 47.20 101 THR C O 1
ATOM 4696 N N . ARG C 1 64 ? 20.613 -35.319 -53.980 1.00 46.13 102 ARG C N 1
ATOM 4697 C CA . ARG C 1 64 ? 21.808 -35.631 -53.156 1.00 46.87 102 ARG C CA 1
ATOM 4698 C C . ARG C 1 64 ? 21.592 -36.778 -52.167 1.00 45.43 102 ARG C C 1
ATOM 4699 O O . ARG C 1 64 ? 22.460 -37.637 -52.022 1.00 45.92 102 ARG C O 1
ATOM 4707 N N . VAL C 1 65 ? 20.454 -36.770 -51.477 1.00 43.98 103 VAL C N 1
ATOM 4708 C CA . VAL C 1 65 ? 20.086 -37.839 -50.544 1.00 43.42 103 VAL C CA 1
ATOM 4709 C C . VAL C 1 65 ? 19.872 -39.207 -51.197 1.00 43.17 103 VAL C C 1
ATOM 4710 O O . VAL C 1 65 ? 20.100 -40.233 -50.552 1.00 42.93 103 VAL C O 1
ATOM 4714 N N . ILE C 1 66 ? 19.429 -39.227 -52.454 1.00 42.69 104 ILE C N 1
ATOM 4715 C CA . ILE C 1 66 ? 19.079 -40.491 -53.121 1.00 42.83 104 ILE C CA 1
ATOM 4716 C C . ILE C 1 66 ? 20.286 -41.429 -53.331 1.00 42.59 104 ILE C C 1
ATOM 4717 O O . ILE C 1 66 ? 20.199 -42.598 -52.956 1.00 42.09 104 ILE C O 1
ATOM 4722 N N . PRO C 1 67 ? 21.395 -40.934 -53.925 1.00 42.62 105 PRO C N 1
ATOM 4723 C CA . PRO C 1 67 ? 22.613 -41.755 -54.026 1.00 43.02 105 PRO C CA 1
ATOM 4724 C C . PRO C 1 67 ? 23.151 -42.280 -52.700 1.00 43.62 105 PRO C C 1
ATOM 4725 O O . PRO C 1 67 ? 23.642 -43.409 -52.647 1.00 43.14 105 PRO C O 1
ATOM 4729 N N . ARG C 1 68 ? 23.065 -41.457 -51.656 1.00 45.21 106 ARG C N 1
ATOM 4730 C CA . ARG C 1 68 ? 23.618 -41.797 -50.342 1.00 46.50 106 ARG C CA 1
ATOM 4731 C C . ARG C 1 68 ? 22.874 -42.944 -49.674 1.00 44.54 106 ARG C C 1
ATOM 4732 O O . ARG C 1 68 ? 23.505 -43.870 -49.176 1.00 44.85 106 ARG C O 1
ATOM 4740 N N . ILE C 1 69 ? 21.545 -42.874 -49.656 1.00 43.73 107 ILE C N 1
ATOM 4741 C CA . ILE C 1 69 ? 20.723 -43.945 -49.075 1.00 44.93 107 ILE C CA 1
ATOM 4742 C C . ILE C 1 69 ? 20.781 -45.242 -49.907 1.00 44.18 107 ILE C C 1
ATOM 4743 O O . ILE C 1 69 ? 20.665 -46.340 -49.353 1.00 44.48 107 ILE C O 1
ATOM 4748 N N . LEU C 1 70 ? 20.957 -45.112 -51.223 1.00 43.02 108 LEU C N 1
ATOM 4749 C CA . LEU C 1 70 ? 21.215 -46.268 -52.094 1.00 43.06 108 LEU C CA 1
ATOM 4750 C C . LEU C 1 70 ? 22.578 -46.882 -51.793 1.00 43.01 108 LEU C C 1
ATOM 4751 O O . LEU C 1 70 ? 22.705 -48.099 -51.726 1.00 43.99 108 LEU C O 1
ATOM 4756 N N . ALA C 1 71 ? 23.590 -46.035 -51.621 1.00 44.72 109 ALA C N 1
ATOM 4757 C CA . ALA C 1 71 ? 24.938 -46.485 -51.251 1.00 46.77 109 ALA C CA 1
ATOM 4758 C C . ALA C 1 71 ? 24.956 -47.168 -49.885 1.00 48.18 109 ALA C C 1
ATOM 4759 O O . ALA C 1 71 ? 25.664 -48.156 -49.695 1.00 49.27 109 ALA C O 1
ATOM 4761 N N . LEU C 1 72 ? 24.165 -46.637 -48.952 1.00 49.85 110 LEU C N 1
ATOM 4762 C CA . LEU C 1 72 ? 24.021 -47.206 -47.603 1.00 50.86 110 LEU C CA 1
ATOM 4763 C C . LEU C 1 72 ? 23.342 -48.580 -47.661 1.00 49.47 110 LEU C C 1
ATOM 4764 O O . LEU C 1 72 ? 23.812 -49.533 -47.046 1.00 49.08 110 LEU C O 1
ATOM 4769 N N . LYS C 1 73 ? 22.229 -48.650 -48.391 1.00 49.08 111 LYS C N 1
ATOM 4770 C CA . LYS C 1 73 ? 21.514 -49.905 -48.668 1.00 49.71 111 LYS C CA 1
ATOM 4771 C C . LYS C 1 73 ? 22.410 -50.964 -49.315 1.00 51.20 111 LYS C C 1
ATOM 4772 O O . LYS C 1 73 ? 22.334 -52.148 -48.969 1.00 48.23 111 LYS C O 1
ATOM 4778 N N . GLN C 1 74 ? 23.242 -50.534 -50.262 1.00 53.39 112 GLN C N 1
ATOM 4779 C CA . GLN C 1 74 ? 24.140 -51.445 -50.966 1.00 55.80 112 GLN C CA 1
ATOM 4780 C C . GLN C 1 74 ? 25.202 -52.031 -50.030 1.00 55.80 112 GLN C C 1
ATOM 4781 O O . GLN C 1 74 ? 25.503 -53.218 -50.114 1.00 55.00 112 GLN C O 1
ATOM 4787 N N . MET C 1 75 ? 25.746 -51.202 -49.137 1.00 56.62 113 MET C N 1
ATOM 4788 C CA . MET C 1 75 ? 26.722 -51.656 -48.130 1.00 58.31 113 MET C CA 1
ATOM 4789 C C . MET C 1 75 ? 26.165 -52.683 -47.137 1.00 56.63 113 MET C C 1
ATOM 4790 O O . MET C 1 75 ? 26.913 -53.532 -46.650 1.00 59.11 113 MET C O 1
ATOM 4795 N N . TRP C 1 76 ? 24.870 -52.604 -46.831 1.00 53.96 114 TRP C N 1
ATOM 4796 C CA . TRP C 1 76 ? 24.222 -53.580 -45.946 1.00 52.00 114 TRP C CA 1
ATOM 4797 C C . TRP C 1 76 ? 24.100 -54.958 -46.586 1.00 51.64 114 TRP C C 1
ATOM 4798 O O . TRP C 1 76 ? 24.474 -55.962 -45.978 1.00 51.07 114 TRP C O 1
ATOM 4809 N N . SER C 1 77 ? 23.575 -54.989 -47.809 1.00 52.26 115 SER C N 1
ATOM 4810 C CA . SER C 1 77 ? 23.320 -56.237 -48.540 1.00 53.73 115 SER C CA 1
ATOM 4811 C C . SER C 1 77 ? 24.589 -56.954 -49.011 1.00 55.63 115 SER C C 1
ATOM 4812 O O . SER C 1 77 ? 24.616 -58.187 -49.047 1.00 57.23 115 SER C O 1
ATOM 4815 N N . ARG C 1 78 ? 25.617 -56.186 -49.387 1.00 56.71 116 ARG C N 1
ATOM 4816 C CA . ARG C 1 78 ? 26.903 -56.754 -49.839 1.00 58.30 116 ARG C CA 1
ATOM 4817 C C . ARG C 1 78 ? 27.649 -57.502 -48.727 1.00 58.49 116 ARG C C 1
ATOM 4818 O O . ARG C 1 78 ? 28.234 -58.554 -48.978 1.00 58.29 116 ARG C O 1
ATOM 4826 N N . SER C 1 79 ? 27.639 -56.953 -47.513 1.00 61.39 117 SER C N 1
ATOM 4827 C CA . SER C 1 79 ? 28.208 -57.637 -46.347 1.00 62.49 117 SER C CA 1
ATOM 4828 C C . SER C 1 79 ? 27.298 -58.796 -45.953 1.00 63.44 117 SER C C 1
ATOM 4829 O O . SER C 1 79 ? 26.172 -58.566 -45.514 1.00 64.79 117 SER C O 1
ATOM 4832 N N . SER C 1 80 ? 27.779 -60.030 -46.118 1.00 64.16 118 SER C N 1
ATOM 4833 C CA . SER C 1 80 ? 26.981 -61.224 -45.794 1.00 66.29 118 SER C CA 1
ATOM 4834 C C . SER C 1 80 ? 26.802 -61.425 -44.279 1.00 66.54 118 SER C C 1
ATOM 4835 O O . SER C 1 80 ? 25.856 -62.089 -43.847 1.00 66.00 118 SER C O 1
ATOM 4838 N N . LYS C 1 81 ? 27.710 -60.853 -43.487 1.00 67.50 119 LYS C N 1
ATOM 4839 C CA . LYS C 1 81 ? 27.591 -60.855 -42.026 1.00 68.50 119 LYS C CA 1
ATOM 4840 C C . LYS C 1 81 ? 26.403 -59.994 -41.584 1.00 66.80 119 LYS C C 1
ATOM 4841 O O . LYS C 1 81 ? 25.545 -60.453 -40.829 1.00 64.12 119 LYS C O 1
ATOM 4847 N N . GLU C 1 82 ? 26.372 -58.754 -42.072 1.00 65.42 120 GLU C N 1
ATOM 4848 C CA . GLU C 1 82 ? 25.290 -57.799 -41.789 1.00 63.29 120 GLU C CA 1
ATOM 4849 C C . GLU C 1 82 ? 23.947 -58.234 -42.383 1.00 62.11 120 GLU C C 1
ATOM 4850 O O . GLU C 1 82 ? 22.896 -57.944 -41.810 1.00 60.01 120 GLU C O 1
ATOM 4856 N N . LYS C 1 83 ? 23.993 -58.913 -43.529 1.00 60.91 121 LYS C N 1
ATOM 4857 C CA . LYS C 1 83 ? 22.792 -59.422 -44.203 1.00 60.87 121 LYS C CA 1
ATOM 4858 C C . LYS C 1 83 ? 22.098 -60.512 -43.372 1.00 58.85 121 LYS C C 1
ATOM 4859 O O . LYS C 1 83 ? 20.868 -60.573 -43.333 1.00 56.87 121 LYS C O 1
ATOM 4865 N N . ILE C 1 84 ? 22.895 -61.359 -42.715 1.00 57.11 122 ILE C N 1
ATOM 4866 C CA . ILE C 1 84 ? 22.387 -62.378 -41.780 1.00 56.87 122 ILE C CA 1
ATOM 4867 C C . ILE C 1 84 ? 21.759 -61.738 -40.530 1.00 55.02 122 ILE C C 1
ATOM 4868 O O . ILE C 1 84 ? 20.715 -62.197 -40.062 1.00 56.20 122 ILE C O 1
ATOM 4873 N N . ARG C 1 85 ? 22.386 -60.682 -40.015 1.00 51.35 123 ARG C N 1
ATOM 4874 C CA . ARG C 1 85 ? 21.864 -59.956 -38.844 1.00 50.96 123 ARG C CA 1
ATOM 4875 C C . ARG C 1 85 ? 20.521 -59.265 -39.112 1.00 49.09 123 ARG C C 1
ATOM 4876 O O . ARG C 1 85 ? 19.643 -59.265 -38.247 1.00 48.60 123 ARG C O 1
ATOM 4884 N N . LEU C 1 86 ? 20.377 -58.682 -40.299 1.00 47.14 124 LEU C N 1
ATOM 4885 C CA . LEU C 1 86 ? 19.125 -58.052 -40.725 1.00 46.44 124 LEU C CA 1
ATOM 4886 C C . LEU C 1 86 ? 18.030 -59.073 -41.030 1.00 47.09 124 LEU C C 1
ATOM 4887 O O . LEU C 1 86 ? 16.867 -58.824 -40.711 1.00 46.84 124 LEU C O 1
ATOM 4892 N N . ASP C 1 87 ? 18.398 -60.206 -41.639 1.00 48.53 125 ASP C N 1
ATOM 4893 C CA . ASP C 1 87 ? 17.454 -61.317 -41.897 1.00 50.30 125 ASP C CA 1
ATOM 4894 C C . ASP C 1 87 ? 16.951 -61.974 -40.606 1.00 48.47 125 ASP C C 1
ATOM 4895 O O . ASP C 1 87 ? 15.756 -62.257 -40.479 1.00 47.53 125 ASP C O 1
ATOM 4900 N N . GLU C 1 88 ? 17.862 -62.214 -39.667 1.00 46.64 126 GLU C N 1
ATOM 4901 C CA . GLU C 1 88 ? 17.497 -62.690 -38.323 0.50 45.69 126 GLU C CA 1
ATOM 4902 C C . GLU C 1 88 ? 16.671 -61.663 -37.541 1.00 46.15 126 GLU C C 1
ATOM 4903 O O . GLU C 1 88 ? 15.881 -62.037 -36.676 1.00 47.12 126 GLU C O 1
ATOM 4909 N N . ALA C 1 89 ? 16.852 -60.378 -37.853 1.00 44.43 127 ALA C N 1
ATOM 4910 C CA . ALA C 1 89 ? 16.019 -59.310 -37.296 1.00 43.81 127 ALA C CA 1
ATOM 4911 C C . ALA C 1 89 ? 14.657 -59.124 -37.994 1.00 44.29 127 ALA C C 1
ATOM 4912 O O . ALA C 1 89 ? 13.900 -58.217 -37.636 1.00 44.56 127 ALA C O 1
ATOM 4914 N N . GLY C 1 90 ? 14.347 -59.955 -38.991 1.00 43.55 128 GLY C N 1
ATOM 4915 C CA . GLY C 1 90 ? 13.125 -59.813 -39.776 1.00 43.17 128 GLY C CA 1
ATOM 4916 C C . GLY C 1 90 ? 13.165 -58.741 -40.852 1.00 43.63 128 GLY C C 1
ATOM 4917 O O . GLY C 1 90 ? 12.189 -58.583 -41.594 1.00 43.70 128 GLY C O 1
ATOM 4918 N N . VAL C 1 91 ? 14.282 -58.015 -40.955 1.00 43.88 129 VAL C N 1
ATOM 4919 C CA . VAL C 1 91 ? 14.470 -56.966 -41.961 1.00 44.01 129 VAL C CA 1
ATOM 4920 C C . VAL C 1 91 ? 15.058 -57.637 -43.206 1.00 43.86 129 VAL C C 1
ATOM 4921 O O . VAL C 1 91 ? 16.261 -57.569 -43.473 1.00 42.98 129 VAL C O 1
ATOM 4925 N N . THR C 1 92 ? 14.181 -58.311 -43.944 1.00 44.85 130 THR C N 1
ATOM 4926 C CA . THR C 1 92 ? 14.543 -59.030 -45.162 1.00 45.69 130 THR C CA 1
ATOM 4927 C C . THR C 1 92 ? 14.628 -58.072 -46.346 1.00 47.25 130 THR C C 1
ATOM 4928 O O . THR C 1 92 ? 14.346 -56.876 -46.213 1.00 47.88 130 THR C O 1
ATOM 4932 N N . ASP C 1 93 ? 15.027 -58.608 -47.498 1.00 48.67 131 ASP C N 1
ATOM 4933 C CA . ASP C 1 93 ? 15.026 -57.860 -48.756 1.00 49.57 131 ASP C CA 1
ATOM 4934 C C . ASP C 1 93 ? 13.645 -57.293 -49.088 1.00 48.43 131 ASP C C 1
ATOM 4935 O O . ASP C 1 93 ? 13.546 -56.134 -49.471 1.00 48.11 131 ASP C O 1
ATOM 4940 N N . GLU C 1 94 ? 12.592 -58.096 -48.921 1.00 47.68 132 GLU C N 1
ATOM 4941 C CA . GLU C 1 94 ? 11.208 -57.617 -49.098 0.50 46.79 132 GLU C CA 1
ATOM 4942 C C . GLU C 1 94 ? 10.916 -56.352 -48.284 1.00 45.69 132 GLU C C 1
ATOM 4943 O O . GLU C 1 94 ? 10.279 -55.429 -48.779 1.00 46.32 132 GLU C O 1
ATOM 4949 N N . VAL C 1 95 ? 11.390 -56.328 -47.039 1.00 45.81 133 VAL C N 1
ATOM 4950 C CA . VAL C 1 95 ? 11.154 -55.215 -46.111 1.00 45.86 133 VAL C CA 1
ATOM 4951 C C . VAL C 1 95 ? 11.988 -53.989 -46.486 1.00 44.51 133 VAL C C 1
ATOM 4952 O O . VAL C 1 95 ? 11.455 -52.889 -46.597 1.00 43.74 133 VAL C O 1
ATOM 4956 N N . LEU C 1 96 ? 13.293 -54.185 -46.655 1.00 44.23 134 LEU C N 1
ATOM 4957 C CA . LEU C 1 96 ? 14.192 -53.108 -47.078 1.00 44.65 134 LEU C CA 1
ATOM 4958 C C . LEU C 1 96 ? 13.780 -52.516 -48.419 1.00 45.22 134 LEU C C 1
ATOM 4959 O O . LEU C 1 96 ? 13.778 -51.296 -48.580 1.00 45.47 134 LEU C O 1
ATOM 4964 N N . ASP C 1 97 ? 13.424 -53.378 -49.370 1.00 45.79 135 ASP C N 1
ATOM 4965 C CA . ASP C 1 97 ? 12.970 -52.925 -50.688 1.00 46.57 135 ASP C CA 1
ATOM 4966 C C . ASP C 1 97 ? 11.689 -52.113 -50.573 1.00 45.17 135 ASP C C 1
ATOM 4967 O O . ASP C 1 97 ? 11.551 -51.083 -51.230 1.00 46.74 135 ASP C O 1
ATOM 4972 N N . SER C 1 98 ? 10.768 -52.570 -49.728 1.00 43.47 136 SER C N 1
ATOM 4973 C CA . SER C 1 98 ? 9.527 -51.840 -49.469 1.00 43.31 136 SER C CA 1
ATOM 4974 C C . SER C 1 98 ? 9.782 -50.465 -48.819 1.00 43.39 136 SER C C 1
ATOM 4975 O O . SER C 1 98 ? 9.111 -49.485 -49.156 1.00 42.77 136 SER C O 1
ATOM 4978 N N . ALA C 1 99 ? 10.752 -50.401 -47.905 1.00 43.20 137 ALA C N 1
ATOM 4979 C CA . ALA C 1 99 ? 11.118 -49.149 -47.232 1.00 43.52 137 ALA C CA 1
ATOM 4980 C C . ALA C 1 99 ? 11.850 -48.192 -48.165 1.00 43.87 137 ALA C C 1
ATOM 4981 O O . ALA C 1 99 ? 11.554 -46.993 -48.181 1.00 44.92 137 ALA C O 1
ATOM 4983 N N . MET C 1 100 ? 12.808 -48.721 -48.929 1.00 44.03 138 MET C N 1
ATOM 4984 C CA . MET C 1 100 ? 13.549 -47.926 -49.917 1.00 44.07 138 MET C CA 1
ATOM 4985 C C . MET C 1 100 ? 12.622 -47.335 -50.979 1.00 43.08 138 MET C C 1
ATOM 4986 O O . MET C 1 100 ? 12.766 -46.168 -51.334 1.00 42.88 138 MET C O 1
ATOM 4991 N N . GLN C 1 101 ? 11.673 -48.139 -51.466 1.00 41.84 139 GLN C N 1
ATOM 4992 C CA . GLN C 1 101 ? 10.627 -47.664 -52.389 1.00 40.88 139 GLN C CA 1
ATOM 4993 C C . GLN C 1 101 ? 9.908 -46.435 -51.864 1.00 39.38 139 GLN C C 1
ATOM 4994 O O . GLN C 1 101 ? 9.750 -45.451 -52.584 1.00 38.76 139 GLN C O 1
ATOM 5000 N N . ALA C 1 102 ? 9.479 -46.512 -50.608 1.00 38.63 140 ALA C N 1
ATOM 5001 C CA . ALA C 1 102 ? 8.698 -45.448 -49.974 1.00 39.25 140 ALA C CA 1
ATOM 5002 C C . ALA C 1 102 ? 9.502 -44.159 -49.765 1.00 39.61 140 ALA C C 1
ATOM 5003 O O . ALA C 1 102 ? 9.012 -43.071 -50.073 1.00 39.44 140 ALA C O 1
ATOM 5005 N N . PHE C 1 103 ? 10.728 -44.290 -49.253 1.00 39.08 141 PHE C N 1
ATOM 5006 C CA . PHE C 1 103 ? 11.645 -43.151 -49.095 1.00 39.18 141 PHE C CA 1
ATOM 5007 C C . PHE C 1 103 ? 11.890 -42.458 -50.432 1.00 39.17 141 PHE C C 1
ATOM 5008 O O . PHE C 1 103 ? 11.644 -41.262 -50.569 1.00 40.16 141 PHE C O 1
ATOM 5016 N N . LEU C 1 104 ? 12.355 -43.226 -51.413 1.00 39.73 142 LEU C N 1
ATOM 5017 C CA . LEU C 1 104 ? 12.728 -42.686 -52.729 1.00 39.90 142 LEU C CA 1
ATOM 5018 C C . LEU C 1 104 ? 11.570 -42.010 -53.464 1.00 40.30 142 LEU C C 1
ATOM 5019 O O . LEU C 1 104 ? 11.784 -40.999 -54.130 1.00 39.95 142 LEU C O 1
ATOM 5024 N N . LEU C 1 105 ? 10.364 -42.569 -53.346 1.00 40.81 143 LEU C N 1
ATOM 5025 C CA . LEU C 1 105 ? 9.166 -41.973 -53.959 1.00 42.36 143 LEU C CA 1
ATOM 5026 C C . LEU C 1 105 ? 8.786 -40.641 -53.327 1.00 42.97 143 LEU C C 1
ATOM 5027 O O . LEU C 1 105 ? 8.346 -39.739 -54.034 1.00 44.47 143 LEU C O 1
ATOM 5032 N N . GLU C 1 106 ? 8.930 -40.527 -52.006 1.00 43.57 144 GLU C N 1
ATOM 5033 C CA . GLU C 1 106 ? 8.640 -39.267 -51.312 1.00 44.02 144 GLU C CA 1
ATOM 5034 C C . GLU C 1 106 ? 9.571 -38.153 -51.767 1.00 42.77 144 GLU C C 1
ATOM 5035 O O . GLU C 1 106 ? 9.118 -37.045 -52.009 1.00 43.37 144 GLU C O 1
ATOM 5041 N N . ILE C 1 107 ? 10.859 -38.457 -51.914 1.00 42.79 145 ILE C N 1
ATOM 5042 C CA . ILE C 1 107 ? 11.841 -37.458 -52.353 1.00 41.63 145 ILE C CA 1
ATOM 5043 C C . ILE C 1 107 ? 11.520 -37.027 -53.790 1.00 40.98 145 ILE C C 1
ATOM 5044 O O . ILE C 1 107 ? 11.291 -35.848 -54.048 1.00 39.72 145 ILE C O 1
ATOM 5049 N N . ILE C 1 108 ? 11.459 -37.999 -54.698 1.00 39.68 146 ILE C N 1
ATOM 5050 C CA . ILE C 1 108 ? 11.246 -37.750 -56.135 1.00 39.82 146 ILE C CA 1
ATOM 5051 C C . ILE C 1 108 ? 9.962 -36.960 -56.397 1.00 39.28 146 ILE C C 1
ATOM 5052 O O . ILE C 1 108 ? 9.968 -35.996 -57.159 1.00 39.22 146 ILE C O 1
ATOM 5057 N N . VAL C 1 109 ? 8.868 -37.375 -55.765 1.00 39.32 147 VAL C N 1
ATOM 5058 C CA . VAL C 1 109 ? 7.571 -36.736 -55.974 1.00 39.71 147 VAL C CA 1
ATOM 5059 C C . VAL C 1 109 ? 7.503 -35.347 -55.327 1.00 41.50 147 VAL C C 1
ATOM 5060 O O . VAL C 1 109 ? 7.098 -34.388 -55.986 1.00 42.25 147 VAL C O 1
ATOM 5064 N N . LYS C 1 110 ? 7.895 -35.243 -54.055 1.00 42.64 148 LYS C N 1
ATOM 5065 C CA . LYS C 1 110 ? 7.666 -34.019 -53.263 1.00 44.44 148 LYS C CA 1
ATOM 5066 C C . LYS C 1 110 ? 8.699 -32.904 -53.451 1.00 43.66 148 LYS C C 1
ATOM 5067 O O . LYS C 1 110 ? 8.379 -31.744 -53.197 1.00 44.55 148 LYS C O 1
ATOM 5073 N N . HIS C 1 111 ? 9.922 -33.233 -53.873 1.00 43.69 149 HIS C N 1
ATOM 5074 C CA . HIS C 1 111 ? 10.996 -32.222 -53.955 1.00 43.70 149 HIS C CA 1
ATOM 5075 C C . HIS C 1 111 ? 10.849 -31.236 -55.126 1.00 44.48 149 HIS C C 1
ATOM 5076 O O . HIS C 1 111 ? 11.535 -30.220 -55.155 1.00 43.77 149 HIS C O 1
ATOM 5083 N N . GLY C 1 112 ? 9.980 -31.542 -56.088 1.00 46.60 150 GLY C N 1
ATOM 5084 C CA . GLY C 1 112 ? 9.699 -30.641 -57.209 1.00 47.22 150 GLY C CA 1
ATOM 5085 C C . GLY C 1 112 ? 8.216 -30.534 -57.469 1.00 47.91 150 GLY C C 1
ATOM 5086 O O . GLY C 1 112 ? 7.413 -31.171 -56.786 1.00 49.13 150 GLY C O 1
ATOM 5087 N N . GLU C 1 113 ? 7.855 -29.729 -58.464 1.00 49.83 151 GLU C N 1
ATOM 5088 C CA . GLU C 1 113 ? 6.452 -29.548 -58.847 1.00 51.82 151 GLU C CA 1
ATOM 5089 C C . GLU C 1 113 ? 5.916 -30.822 -59.505 1.00 50.02 151 GLU C C 1
ATOM 5090 O O . GLU C 1 113 ? 6.686 -31.567 -60.110 1.00 49.65 151 GLU C O 1
ATOM 5096 N N . PRO C 1 114 ? 4.596 -31.081 -59.383 1.00 48.49 152 PRO C N 1
ATOM 5097 C CA . PRO C 1 114 ? 4.039 -32.296 -59.994 1.00 47.51 152 PRO C CA 1
ATOM 5098 C C . PRO C 1 114 ? 4.033 -32.243 -61.531 1.00 45.61 152 PRO C C 1
ATOM 5099 O O . PRO C 1 114 ? 3.924 -31.161 -62.115 1.00 44.71 152 PRO C O 1
ATOM 5103 N N . ALA C 1 115 ? 4.177 -33.407 -62.163 1.00 43.85 153 ALA C N 1
ATOM 5104 C CA . ALA C 1 115 ? 4.158 -33.518 -63.622 1.00 42.78 153 ALA C CA 1
ATOM 5105 C C . ALA C 1 115 ? 3.677 -34.894 -64.084 1.00 42.46 153 ALA C C 1
ATOM 5106 O O . ALA C 1 115 ? 3.800 -35.872 -63.335 1.00 41.65 153 ALA C O 1
ATOM 5108 N N . PRO C 1 116 ? 3.128 -34.975 -65.319 1.00 41.62 154 PRO C N 1
ATOM 5109 C CA . PRO C 1 116 ? 2.755 -36.238 -65.976 1.00 41.78 154 PRO C CA 1
ATOM 5110 C C . PRO C 1 116 ? 3.841 -37.321 -65.940 1.00 42.82 154 PRO C C 1
ATOM 5111 O O . PRO C 1 116 ? 3.539 -38.485 -65.662 1.00 44.15 154 PRO C O 1
ATOM 5115 N N . TYR C 1 117 ? 5.080 -36.929 -66.234 1.00 42.93 155 TYR C N 1
ATOM 5116 C CA . TYR C 1 117 ? 6.227 -37.828 -66.195 1.00 44.25 155 TYR C CA 1
ATOM 5117 C C . TYR C 1 117 ? 7.233 -37.302 -65.181 1.00 44.61 155 TYR C C 1
ATOM 5118 O O . TYR C 1 117 ? 7.785 -36.212 -65.357 1.00 44.76 155 TYR C O 1
ATOM 5127 N N . LEU C 1 118 ? 7.451 -38.068 -64.114 1.00 44.45 156 LEU C N 1
ATOM 5128 C CA . LEU C 1 118 ? 8.423 -37.698 -63.089 1.00 45.13 156 LEU C CA 1
ATOM 5129 C C . LEU C 1 118 ? 9.802 -38.258 -63.411 1.00 44.62 156 LEU C C 1
ATOM 5130 O O . LEU C 1 118 ? 9.944 -39.359 -63.950 1.00 46.15 156 LEU C O 1
ATOM 5135 N N . CYS C 1 119 ? 10.813 -37.479 -63.056 1.00 43.52 157 CYS C N 1
ATOM 5136 C CA . CYS C 1 119 ? 12.187 -37.768 -63.404 1.00 43.98 157 CYS C CA 1
ATOM 5137 C C . CYS C 1 119 ? 13.094 -37.473 -62.204 1.00 42.80 157 CYS C C 1
ATOM 5138 O O . CYS C 1 119 ? 12.702 -36.769 -61.272 1.00 42.33 157 CYS C O 1
ATOM 5141 N N . ASN C 1 120 ? 14.293 -38.041 -62.224 1.00 42.39 158 ASN C N 1
ATOM 5142 C CA . ASN C 1 120 ? 15.301 -37.785 -61.198 1.00 41.95 158 ASN C CA 1
ATOM 5143 C C . ASN C 1 120 ? 16.697 -37.832 -61.796 1.00 40.80 158 ASN C C 1
ATOM 5144 O O . ASN C 1 120 ? 17.059 -38.806 -62.437 1.00 40.42 158 ASN C O 1
ATOM 5149 N N . LYS C 1 121 ? 17.466 -36.769 -61.593 1.00 42.63 159 LYS C N 1
ATOM 5150 C CA . LYS C 1 121 ? 18.872 -36.740 -61.967 1.00 44.52 159 LYS C CA 1
ATOM 5151 C C . LYS C 1 121 ? 19.711 -36.755 -60.699 1.00 46.20 159 LYS C C 1
ATOM 5152 O O . LYS C 1 121 ? 19.695 -35.803 -59.924 1.00 48.64 159 LYS C O 1
ATOM 5158 N N . ASP C 1 122 ? 20.415 -37.859 -60.490 1.00 47.86 160 ASP C N 1
ATOM 5159 C CA . ASP C 1 122 ? 21.419 -37.989 -59.441 1.00 48.44 160 ASP C CA 1
ATOM 5160 C C . ASP C 1 122 ? 22.500 -38.909 -60.018 1.00 48.51 160 ASP C C 1
ATOM 5161 O O . ASP C 1 122 ? 22.308 -40.132 -60.043 1.00 47.58 160 ASP C O 1
ATOM 5166 N N . PRO C 1 123 ? 23.622 -38.334 -60.507 1.00 47.42 161 PRO C N 1
ATOM 5167 C CA . PRO C 1 123 ? 24.632 -39.077 -61.278 1.00 46.36 161 PRO C CA 1
ATOM 5168 C C . PRO C 1 123 ? 24.926 -40.512 -60.798 1.00 44.80 161 PRO C C 1
ATOM 5169 O O . PRO C 1 123 ? 24.749 -41.454 -61.567 1.00 45.77 161 PRO C O 1
ATOM 5173 N N . PHE C 1 124 ? 25.323 -40.662 -59.535 1.00 43.61 162 PHE C N 1
ATOM 5174 C CA . PHE C 1 124 ? 25.710 -41.965 -58.982 1.00 42.80 162 PHE C CA 1
ATOM 5175 C C . PHE C 1 124 ? 24.551 -42.815 -58.443 1.00 42.00 162 PHE C C 1
ATOM 5176 O O . PHE C 1 124 ? 24.786 -43.890 -57.899 1.00 42.39 162 PHE C O 1
ATOM 5184 N N . ALA C 1 125 ? 23.308 -42.365 -58.598 1.00 42.16 163 ALA C N 1
ATOM 5185 C CA . ALA C 1 125 ? 22.154 -43.230 -58.326 1.00 41.61 163 ALA C CA 1
ATOM 5186 C C . ALA C 1 125 ? 22.146 -44.462 -59.241 1.00 40.78 163 ALA C C 1
ATOM 5187 O O . ALA C 1 125 ? 21.695 -45.532 -58.831 1.00 40.38 163 ALA C O 1
ATOM 5189 N N . LEU C 1 126 ? 22.665 -44.306 -60.462 1.00 40.86 164 LEU C N 1
ATOM 5190 C CA . LEU C 1 126 ? 22.772 -45.415 -61.427 1.00 41.33 164 LEU C CA 1
ATOM 5191 C C . LEU C 1 126 ? 23.834 -46.477 -61.080 1.00 41.62 164 LEU C C 1
ATOM 5192 O O . LEU C 1 126 ? 23.907 -47.509 -61.745 1.00 42.05 164 LEU C O 1
ATOM 5197 N N . LYS C 1 127 ? 24.653 -46.236 -60.053 1.00 41.94 165 LYS C N 1
ATOM 5198 C CA . LYS C 1 127 ? 25.407 -47.327 -59.410 1.00 42.20 165 LYS C CA 1
ATOM 5199 C C . LYS C 1 127 ? 24.485 -48.378 -58.767 1.00 39.55 165 LYS C C 1
ATOM 5200 O O . LYS C 1 127 ? 24.924 -49.497 -58.525 1.00 39.79 165 LYS C O 1
ATOM 5206 N N . SER C 1 128 ? 23.231 -48.010 -58.486 1.00 37.59 166 SER C N 1
ATOM 5207 C CA . SER C 1 128 ? 22.173 -48.950 -58.089 1.00 36.90 166 SER C CA 1
ATOM 5208 C C . SER C 1 128 ? 21.077 -49.096 -59.166 1.00 35.22 166 SER C C 1
ATOM 5209 O O . SER C 1 128 ? 19.895 -49.242 -58.837 1.00 33.86 166 SER C O 1
ATOM 5212 N N . LEU C 1 129 ? 21.470 -49.087 -60.444 1.00 34.39 167 LEU C N 1
ATOM 5213 C CA . LEU C 1 129 ? 20.509 -49.109 -61.569 1.00 32.88 167 LEU C CA 1
ATOM 5214 C C . LEU C 1 129 ? 19.665 -50.379 -61.551 1.00 32.22 167 LEU C C 1
ATOM 5215 O O . LEU C 1 129 ? 18.440 -50.300 -61.597 1.00 33.02 167 LEU C O 1
ATOM 5220 N N . THR C 1 130 ? 20.317 -51.539 -61.475 1.00 32.75 168 THR C N 1
ATOM 5221 C CA . THR C 1 130 ? 19.616 -52.836 -61.423 0.50 33.50 168 THR C CA 1
ATOM 5222 C C . THR C 1 130 ? 18.660 -52.910 -60.229 1.00 34.71 168 THR C C 1
ATOM 5223 O O . THR C 1 130 ? 17.522 -53.376 -60.355 1.00 35.17 168 THR C O 1
ATOM 5227 N N . TYR C 1 131 ? 19.129 -52.448 -59.074 1.00 35.86 169 TYR C N 1
ATOM 5228 C CA . TYR C 1 131 ? 18.304 -52.400 -57.873 1.00 36.89 169 TYR C CA 1
ATOM 5229 C C . TYR C 1 131 ? 17.074 -51.501 -58.065 1.00 38.24 169 TYR C C 1
ATOM 5230 O O . TYR C 1 131 ? 15.957 -51.910 -57.735 1.00 38.66 169 TYR C O 1
ATOM 5239 N N . LEU C 1 132 ? 17.290 -50.295 -58.600 1.00 38.22 170 LEU C N 1
ATOM 5240 C CA . LEU C 1 132 ? 16.203 -49.346 -58.860 1.00 38.79 170 LEU C CA 1
ATOM 5241 C C . LEU C 1 132 ? 15.218 -49.881 -59.896 1.00 40.88 170 LEU C C 1
ATOM 5242 O O . LEU C 1 132 ? 14.008 -49.676 -59.777 1.00 40.44 170 LEU C O 1
ATOM 5247 N N . SER C 1 133 ? 15.740 -50.571 -60.907 1.00 43.54 171 SER C N 1
ATOM 5248 C CA . SER C 1 133 ? 14.901 -51.247 -61.900 1.00 45.06 171 SER C CA 1
ATOM 5249 C C . SER C 1 133 ? 13.981 -52.284 -61.248 1.00 45.55 171 SER C C 1
ATOM 5250 O O . SER C 1 133 ? 12.810 -52.407 -61.617 1.00 44.80 171 SER C O 1
ATOM 5253 N N . ARG C 1 134 ? 14.526 -53.016 -60.278 1.00 46.25 172 ARG C N 1
ATOM 5254 C CA . ARG C 1 134 ? 13.764 -53.999 -59.511 1.00 47.85 172 ARG C CA 1
ATOM 5255 C C . ARG C 1 134 ? 12.730 -53.322 -58.607 1.00 46.88 172 ARG C C 1
ATOM 5256 O O . ARG C 1 134 ? 11.588 -53.775 -58.530 1.00 47.17 172 ARG C O 1
ATOM 5264 N N . LEU C 1 135 ? 13.130 -52.245 -57.929 1.00 44.97 173 LEU C N 1
ATOM 5265 C CA . LEU C 1 135 ? 12.207 -51.484 -57.086 1.00 43.99 173 LEU C CA 1
ATOM 5266 C C . LEU C 1 135 ? 11.077 -50.831 -57.888 1.00 43.32 173 LEU C C 1
ATOM 5267 O O . LEU C 1 135 ? 9.928 -50.832 -57.446 1.00 44.03 173 LEU C O 1
ATOM 5272 N N . PHE C 1 136 ? 11.418 -50.265 -59.050 1.00 41.78 174 PHE C N 1
ATOM 5273 C CA . PHE C 1 136 ? 10.471 -49.544 -59.900 1.00 40.41 174 PHE C CA 1
ATOM 5274 C C . PHE C 1 136 ? 10.409 -50.213 -61.282 1.00 39.77 174 PHE C C 1
ATOM 5275 O O . PHE C 1 136 ? 11.133 -49.811 -62.193 1.00 38.23 174 PHE C O 1
ATOM 5283 N N . PRO C 1 137 ? 9.545 -51.243 -61.444 1.00 39.83 175 PRO C N 1
ATOM 5284 C CA . PRO C 1 137 ? 9.547 -52.055 -62.681 1.00 39.82 175 PRO C CA 1
ATOM 5285 C C . PRO C 1 137 ? 9.266 -51.294 -63.988 1.00 38.93 175 PRO C C 1
ATOM 5286 O O . PRO C 1 137 ? 9.818 -51.660 -65.022 1.00 38.58 175 PRO C O 1
ATOM 5290 N N . ASN C 1 138 ? 8.425 -50.259 -63.937 1.00 38.68 176 ASN C N 1
ATOM 5291 C CA . ASN C 1 138 ? 8.156 -49.399 -65.107 1.00 38.68 176 ASN C CA 1
ATOM 5292 C C . ASN C 1 138 ? 9.061 -48.155 -65.217 1.00 37.18 176 ASN C C 1
ATOM 5293 O O . ASN C 1 138 ? 8.786 -47.259 -66.012 1.00 36.66 176 ASN C O 1
ATOM 5298 N N . ALA C 1 139 ? 10.143 -48.103 -64.440 1.00 37.23 177 ALA C N 1
ATOM 5299 C CA . ALA C 1 139 ? 11.124 -47.018 -64.549 1.00 36.59 177 ALA C CA 1
ATOM 5300 C C . ALA C 1 139 ? 12.022 -47.241 -65.756 1.00 35.62 177 ALA C C 1
ATOM 5301 O O . ALA C 1 139 ? 12.286 -48.379 -66.126 1.00 34.34 177 ALA C O 1
ATOM 5303 N N . LYS C 1 140 ? 12.478 -46.142 -66.356 1.00 35.60 178 LYS C N 1
ATOM 5304 C CA . LYS C 1 140 ? 13.422 -46.162 -67.472 1.00 36.47 178 LYS C CA 1
ATOM 5305 C C . LYS C 1 140 ? 14.666 -45.349 -67.121 1.00 35.96 178 LYS C C 1
ATOM 5306 O O . LYS C 1 140 ? 14.594 -44.398 -66.356 1.00 37.06 178 LYS C O 1
ATOM 5312 N N . PHE C 1 141 ? 15.807 -45.724 -67.685 1.00 35.08 179 PHE C N 1
ATOM 5313 C CA . PHE C 1 141 ? 17.090 -45.178 -67.250 1.00 35.06 179 PHE C CA 1
ATOM 5314 C C . PHE C 1 141 ? 17.836 -44.568 -68.426 1.00 34.80 179 PHE C C 1
ATOM 5315 O O . PHE C 1 141 ? 17.931 -45.185 -69.481 1.00 36.04 179 PHE C O 1
ATOM 5323 N N . LEU C 1 142 ? 18.321 -43.339 -68.251 1.00 34.37 180 LEU C N 1
ATOM 5324 C CA . LEU C 1 142 ? 19.209 -42.693 -69.216 1.00 34.62 180 LEU C CA 1
ATOM 5325 C C . LEU C 1 142 ? 20.609 -42.577 -68.629 1.00 34.82 180 LEU C C 1
ATOM 5326 O O . LEU C 1 142 ? 20.870 -41.714 -67.794 1.00 34.87 180 LEU C O 1
ATOM 5331 N N . LEU C 1 143 ? 21.503 -43.460 -69.054 1.00 35.35 181 LEU C N 1
ATOM 5332 C CA . LEU C 1 143 ? 22.900 -43.384 -68.652 1.00 36.34 181 LEU C CA 1
ATOM 5333 C C . LEU C 1 143 ? 23.655 -42.429 -69.571 1.00 37.61 181 LEU C C 1
ATOM 5334 O O . LEU C 1 143 ? 23.983 -42.782 -70.706 1.00 37.51 181 LEU C O 1
ATOM 5339 N N . MET C 1 144 ? 23.914 -41.215 -69.084 1.00 39.22 182 MET C N 1
ATOM 5340 C CA . MET C 1 144 ? 24.743 -40.260 -69.815 1.00 40.38 182 MET C CA 1
ATOM 5341 C C . MET C 1 144 ? 26.164 -40.779 -69.894 1.00 40.18 182 MET C C 1
ATOM 5342 O O . MET C 1 144 ? 26.720 -41.253 -68.904 1.00 42.05 182 MET C O 1
ATOM 5347 N N . VAL C 1 145 ? 26.734 -40.688 -71.084 1.00 40.30 183 VAL C N 1
ATOM 5348 C CA . VAL C 1 145 ? 28.084 -41.142 -71.350 1.00 39.99 183 VAL C CA 1
ATOM 5349 C C . VAL C 1 145 ? 28.807 -40.007 -72.048 1.00 38.35 183 VAL C C 1
ATOM 5350 O O . VAL C 1 145 ? 28.261 -39.380 -72.954 1.00 38.20 183 VAL C O 1
ATOM 5354 N N . ARG C 1 146 ? 30.031 -39.748 -71.616 1.00 37.55 184 ARG C N 1
ATOM 5355 C CA . ARG C 1 146 ? 30.879 -38.739 -72.234 1.00 37.72 184 ARG C CA 1
ATOM 5356 C C . ARG C 1 146 ? 32.282 -39.285 -72.295 1.00 37.71 184 ARG C C 1
ATOM 5357 O O . ARG C 1 146 ? 32.639 -40.162 -71.508 1.00 38.52 184 ARG C O 1
ATOM 5365 N N . ASP C 1 147 ? 33.071 -38.774 -73.233 1.00 38.16 185 ASP C N 1
ATOM 5366 C CA . ASP C 1 147 ? 34.486 -39.118 -73.320 1.00 38.72 185 ASP C CA 1
ATOM 5367 C C . ASP C 1 147 ? 35.134 -38.810 -71.964 1.00 39.12 185 ASP C C 1
ATOM 5368 O O . ASP C 1 147 ? 35.214 -37.649 -71.557 1.00 38.70 185 ASP C O 1
ATOM 5373 N N . GLY C 1 148 ? 35.567 -39.862 -71.266 1.00 39.94 186 GLY C N 1
ATOM 5374 C CA . GLY C 1 148 ? 36.165 -39.755 -69.930 1.00 39.45 186 GLY C CA 1
ATOM 5375 C C . GLY C 1 148 ? 37.280 -38.740 -69.796 1.00 38.62 186 GLY C C 1
ATOM 5376 O O . GLY C 1 148 ? 37.442 -38.126 -68.743 1.00 38.88 186 GLY C O 1
ATOM 5377 N N . ARG C 1 149 ? 38.044 -38.573 -70.869 1.00 38.64 187 ARG C N 1
ATOM 5378 C CA . ARG C 1 149 ? 39.048 -37.520 -70.967 1.00 39.21 187 ARG C CA 1
ATOM 5379 C C . ARG C 1 149 ? 38.436 -36.121 -70.816 1.00 40.04 187 ARG C C 1
ATOM 5380 O O . ARG C 1 149 ? 39.007 -35.267 -70.128 1.00 39.40 187 ARG C O 1
ATOM 5388 N N . ALA C 1 150 ? 37.276 -35.904 -71.442 1.00 40.81 188 ALA C N 1
ATOM 5389 C CA . ALA C 1 150 ? 36.517 -34.646 -71.295 1.00 41.37 188 ALA C CA 1
ATOM 5390 C C . ALA C 1 150 ? 35.926 -34.470 -69.889 1.00 41.70 188 ALA C C 1
ATOM 5391 O O . ALA C 1 150 ? 35.974 -33.371 -69.324 1.00 42.22 188 ALA C O 1
ATOM 5393 N N . SER C 1 151 ? 35.363 -35.545 -69.339 1.00 40.78 189 SER C N 1
ATOM 5394 C CA . SER C 1 151 ? 34.812 -35.527 -67.980 1.00 40.79 189 SER C CA 1
ATOM 5395 C C . SER C 1 151 ? 35.885 -35.328 -66.912 1.00 41.10 189 SER C C 1
ATOM 5396 O O . SER C 1 151 ? 35.676 -34.575 -65.963 1.00 41.58 189 SER C O 1
ATOM 5399 N N . VAL C 1 152 ? 37.019 -36.012 -67.062 1.00 40.52 190 VAL C N 1
ATOM 5400 C CA . VAL C 1 152 ? 38.124 -35.871 -66.117 1.00 41.45 190 VAL C CA 1
ATOM 5401 C C . VAL C 1 152 ? 38.729 -34.470 -66.194 1.00 42.37 190 VAL C C 1
ATOM 5402 O O . VAL C 1 152 ? 38.980 -33.856 -65.157 1.00 41.89 190 VAL C O 1
ATOM 5406 N N . HIS C 1 153 ? 38.946 -33.964 -67.403 1.00 43.80 191 HIS C N 1
ATOM 5407 C CA . HIS C 1 153 ? 39.431 -32.589 -67.584 1.00 45.47 191 HIS C CA 1
ATOM 5408 C C . HIS C 1 153 ? 38.471 -31.555 -66.987 1.00 46.13 191 HIS C C 1
ATOM 5409 O O . HIS C 1 153 ? 38.909 -30.585 -66.370 1.00 46.13 191 HIS C O 1
ATOM 5416 N N . SER C 1 154 ? 37.170 -31.772 -67.178 1.00 47.68 192 SER C N 1
ATOM 5417 C CA . SER C 1 154 ? 36.141 -30.887 -66.637 1.00 48.52 192 SER C CA 1
ATOM 5418 C C . SER C 1 154 ? 36.232 -30.767 -65.120 1.00 50.62 192 SER C C 1
ATOM 5419 O O . SER C 1 154 ? 36.320 -29.660 -64.595 1.00 51.36 192 SER C O 1
ATOM 5422 N N . MET C 1 155 ? 36.225 -31.915 -64.431 1.00 52.14 193 MET C N 1
ATOM 5423 C CA . MET C 1 155 ? 36.243 -31.936 -62.962 1.00 54.42 193 MET C CA 1
ATOM 5424 C C . MET C 1 155 ? 37.576 -31.481 -62.340 1.00 54.21 193 MET C C 1
ATOM 5425 O O . MET C 1 155 ? 37.590 -31.030 -61.194 1.00 52.13 193 MET C O 1
ATOM 5430 N N . ILE C 1 156 ? 38.678 -31.599 -63.082 1.00 55.09 194 ILE C N 1
ATOM 5431 C CA . ILE C 1 156 ? 39.983 -31.098 -62.627 1.00 56.86 194 ILE C CA 1
ATOM 5432 C C . ILE C 1 156 ? 40.085 -29.583 -62.840 1.00 58.91 194 ILE C C 1
ATOM 5433 O O . ILE C 1 156 ? 40.481 -28.858 -61.927 1.00 60.62 194 ILE C O 1
ATOM 5438 N N . SER C 1 157 ? 39.733 -29.113 -64.037 1.00 59.75 195 SER C N 1
ATOM 5439 C CA . SER C 1 157 ? 39.838 -27.688 -64.380 1.00 61.10 195 SER C CA 1
ATOM 5440 C C . SER C 1 157 ? 38.868 -26.813 -63.576 1.00 61.93 195 SER C C 1
ATOM 5441 O O . SER C 1 157 ? 39.269 -25.789 -63.022 1.00 63.28 195 SER C O 1
ATOM 5444 N N . ARG C 1 158 ? 37.608 -27.227 -63.508 1.00 63.01 196 ARG C N 1
ATOM 5445 C CA . ARG C 1 158 ? 36.598 -26.524 -62.697 1.00 63.14 196 ARG C CA 1
ATOM 5446 C C . ARG C 1 158 ? 36.671 -26.825 -61.191 1.00 63.72 196 ARG C C 1
ATOM 5447 O O . ARG C 1 158 ? 35.957 -26.197 -60.409 1.00 64.59 196 ARG C O 1
ATOM 5455 N N . LYS C 1 159 ? 37.518 -27.780 -60.798 1.00 65.95 197 LYS C N 1
ATOM 5456 C CA . LYS C 1 159 ? 37.752 -28.148 -59.394 1.00 67.40 197 LYS C CA 1
ATOM 5457 C C . LYS C 1 159 ? 36.468 -28.641 -58.719 1.00 68.42 197 LYS C C 1
ATOM 5458 O O . LYS C 1 159 ? 36.059 -28.144 -57.666 1.00 66.51 197 LYS C O 1
ATOM 5464 N N . VAL C 1 160 ? 35.851 -29.630 -59.363 1.00 71.09 198 VAL C N 1
ATOM 5465 C CA . VAL C 1 160 ? 34.615 -30.260 -58.901 1.00 71.97 198 VAL C CA 1
ATOM 5466 C C . VAL C 1 160 ? 34.996 -31.489 -58.071 1.00 72.92 198 VAL C C 1
ATOM 5467 O O . VAL C 1 160 ? 35.422 -32.506 -58.625 1.00 73.57 198 VAL C O 1
ATOM 5471 N N . THR C 1 161 ? 34.847 -31.390 -56.750 1.00 73.26 199 THR C N 1
ATOM 5472 C CA . THR C 1 161 ? 35.271 -32.457 -55.837 1.00 73.88 199 THR C CA 1
ATOM 5473 C C . THR C 1 161 ? 34.288 -33.631 -55.854 1.00 71.99 199 THR C C 1
ATOM 5474 O O . THR C 1 161 ? 33.076 -33.436 -55.758 1.00 71.17 199 THR C O 1
ATOM 5478 N N . ILE C 1 162 ? 34.825 -34.842 -56.000 1.00 71.17 200 ILE C N 1
ATOM 5479 C CA . ILE C 1 162 ? 34.038 -36.082 -55.990 1.00 71.05 200 ILE C CA 1
ATOM 5480 C C . ILE C 1 162 ? 34.708 -37.064 -55.024 1.00 70.00 200 ILE C C 1
ATOM 5481 O O . ILE C 1 162 ? 35.934 -37.093 -54.916 1.00 69.28 200 ILE C O 1
ATOM 5486 N N . ALA C 1 163 ? 33.897 -37.861 -54.328 1.00 70.52 201 ALA C N 1
ATOM 5487 C CA . ALA C 1 163 ? 34.403 -38.823 -53.344 1.00 71.68 201 ALA C CA 1
ATOM 5488 C C . ALA C 1 163 ? 35.224 -39.921 -54.024 1.00 71.89 201 ALA C C 1
ATOM 5489 O O . ALA C 1 163 ? 34.716 -40.628 -54.899 1.00 71.23 201 ALA C O 1
ATOM 5491 N N . GLY C 1 164 ? 36.491 -40.038 -53.622 1.00 71.37 202 GLY C N 1
ATOM 5492 C CA . GLY C 1 164 ? 37.430 -41.002 -54.205 1.00 71.38 202 GLY C CA 1
ATOM 5493 C C . GLY C 1 164 ? 38.221 -40.519 -55.417 1.00 71.15 202 GLY C C 1
ATOM 5494 O O . GLY C 1 164 ? 39.015 -41.287 -55.969 1.00 70.70 202 GLY C O 1
ATOM 5495 N N . PHE C 1 165 ? 38.020 -39.261 -55.827 1.00 69.37 203 PHE C N 1
ATOM 5496 C CA . PHE C 1 165 ? 38.670 -38.689 -57.016 1.00 68.65 203 PHE C CA 1
ATOM 5497 C C . PHE C 1 165 ? 39.721 -37.665 -56.593 1.00 68.19 203 PHE C C 1
ATOM 5498 O O . PHE C 1 165 ? 39.375 -36.622 -56.036 1.00 69.34 203 PHE C O 1
ATOM 5506 N N . ASP C 1 166 ? 40.993 -37.965 -56.861 1.00 67.30 204 ASP C N 1
ATOM 5507 C CA . ASP C 1 166 ? 42.097 -37.050 -56.558 1.00 68.67 204 ASP C CA 1
ATOM 5508 C C . ASP C 1 166 ? 42.333 -36.109 -57.748 1.00 69.01 204 ASP C C 1
ATOM 5509 O O . ASP C 1 166 ? 42.916 -36.511 -58.760 1.00 69.72 204 ASP C O 1
ATOM 5514 N N . LEU C 1 167 ? 41.901 -34.855 -57.603 1.00 68.23 205 LEU C N 1
ATOM 5515 C CA . LEU C 1 167 ? 41.929 -33.872 -58.700 1.00 67.35 205 LEU C CA 1
ATOM 5516 C C . LEU C 1 167 ? 43.332 -33.424 -59.132 1.00 66.87 205 LEU C C 1
ATOM 5517 O O . LEU C 1 167 ? 43.489 -32.849 -60.212 1.00 67.79 205 LEU C O 1
ATOM 5522 N N . ASN C 1 168 ? 44.338 -33.672 -58.294 1.00 65.08 206 ASN C N 1
ATOM 5523 C CA . ASN C 1 168 ? 45.731 -33.404 -58.657 1.00 63.72 206 ASN C CA 1
ATOM 5524 C C . ASN C 1 168 ? 46.313 -34.397 -59.675 1.00 60.32 206 ASN C C 1
ATOM 5525 O O . ASN C 1 168 ? 47.385 -34.138 -60.219 1.00 62.39 206 ASN C O 1
ATOM 5530 N N . SER C 1 169 ? 45.619 -35.515 -59.928 1.00 56.06 207 SER C N 1
ATOM 5531 C CA . SER C 1 169 ? 46.075 -36.552 -60.866 1.00 52.31 207 SER C CA 1
ATOM 5532 C C . SER C 1 169 ? 45.019 -36.896 -61.923 1.00 49.85 207 SER C C 1
ATOM 5533 O O . SER C 1 169 ? 43.933 -37.369 -61.591 1.00 49.46 207 SER C O 1
ATOM 5536 N N . TYR C 1 170 ? 45.347 -36.647 -63.191 1.00 47.90 208 TYR C N 1
ATOM 5537 C CA . TYR C 1 170 ? 44.538 -37.122 -64.324 1.00 47.71 208 TYR C CA 1
ATOM 5538 C C . TYR C 1 170 ? 44.453 -38.652 -64.377 1.00 48.28 208 TYR C C 1
ATOM 5539 O O . TYR C 1 170 ? 43.417 -39.206 -64.750 1.00 50.14 208 TYR C O 1
ATOM 5548 N N . ARG C 1 171 ? 45.547 -39.319 -64.013 1.00 48.45 209 ARG C N 1
ATOM 5549 C CA . ARG C 1 171 ? 45.647 -40.782 -64.032 1.00 48.45 209 ARG C CA 1
ATOM 5550 C C . ARG C 1 171 ? 44.644 -41.432 -63.088 1.00 49.23 209 ARG C C 1
ATOM 5551 O O . ARG C 1 171 ? 43.942 -42.376 -63.464 1.00 47.29 209 ARG C O 1
ATOM 5559 N N . ASP C 1 172 ? 44.601 -40.928 -61.858 1.00 50.60 210 ASP C N 1
ATOM 5560 C CA . ASP C 1 172 ? 43.702 -41.462 -60.844 1.00 51.74 210 ASP C CA 1
ATOM 5561 C C . ASP C 1 172 ? 42.245 -41.182 -61.202 1.00 50.08 210 ASP C C 1
ATOM 5562 O O . ASP C 1 172 ? 41.409 -42.063 -61.089 1.00 50.08 210 ASP C O 1
ATOM 5567 N N . CYS C 1 173 ? 41.950 -39.960 -61.639 1.00 48.72 211 CYS C N 1
ATOM 5568 C CA . CYS C 1 173 ? 40.585 -39.597 -62.027 1.00 48.39 211 CYS C CA 1
ATOM 5569 C C . CYS C 1 173 ? 40.058 -40.451 -63.183 1.00 47.06 211 CYS C C 1
ATOM 5570 O O . CYS C 1 173 ? 38.896 -40.860 -63.163 1.00 47.12 211 CYS C O 1
ATOM 5573 N N . LEU C 1 174 ? 40.908 -40.729 -64.171 1.00 45.52 212 LEU C N 1
ATOM 5574 C CA . LEU C 1 174 ? 40.548 -41.634 -65.273 1.00 44.23 212 LEU C CA 1
ATOM 5575 C C . LEU C 1 174 ? 40.341 -43.066 -64.802 1.00 43.45 212 LEU C C 1
ATOM 5576 O O . LEU C 1 174 ? 39.461 -43.758 -65.316 1.00 44.66 212 LEU C O 1
ATOM 5581 N N . THR C 1 175 ? 41.153 -43.503 -63.841 1.00 42.93 213 THR C N 1
ATOM 5582 C CA . THR C 1 175 ? 41.006 -44.829 -63.222 1.00 42.65 213 THR C CA 1
ATOM 5583 C C . THR C 1 175 ? 39.667 -44.954 -62.495 1.00 42.50 213 THR C C 1
ATOM 5584 O O . THR C 1 175 ? 39.034 -46.009 -62.532 1.00 41.64 213 THR C O 1
ATOM 5588 N N . LYS C 1 176 ? 39.264 -43.875 -61.828 1.00 43.05 214 LYS C N 1
ATOM 5589 C CA . LYS C 1 176 ? 38.020 -43.837 -61.061 1.00 43.39 214 LYS C CA 1
ATOM 5590 C C . LYS C 1 176 ? 36.809 -43.607 -61.962 1.00 42.79 214 LYS C C 1
ATOM 5591 O O . LYS C 1 176 ? 35.716 -44.113 -61.674 1.00 41.89 214 LYS C O 1
ATOM 5597 N N . TRP C 1 177 ? 37.000 -42.829 -63.032 1.00 41.55 215 TRP C N 1
ATOM 5598 C CA . TRP C 1 177 ? 35.986 -42.673 -64.077 1.00 40.19 215 TRP C CA 1
ATOM 5599 C C . TRP C 1 177 ? 35.692 -44.024 -64.708 1.00 38.85 215 TRP C C 1
ATOM 5600 O O . TRP C 1 177 ? 34.531 -44.413 -64.854 1.00 37.37 215 TRP C O 1
ATOM 5611 N N . ASN C 1 178 ? 36.764 -44.716 -65.083 1.00 38.77 216 ASN C N 1
ATOM 5612 C CA . ASN C 1 178 ? 36.692 -46.054 -65.661 1.00 38.57 216 ASN C CA 1
ATOM 5613 C C . ASN C 1 178 ? 35.897 -47.018 -64.797 1.00 38.31 216 ASN C C 1
ATOM 5614 O O . ASN C 1 178 ? 35.017 -47.721 -65.298 1.00 38.00 216 ASN C O 1
ATOM 5619 N N . ARG C 1 179 ? 36.238 -47.049 -63.509 1.00 38.15 217 ARG C N 1
ATOM 5620 C CA . ARG C 1 179 ? 35.590 -47.931 -62.533 1.00 39.81 217 ARG C CA 1
ATOM 5621 C C . ARG C 1 179 ? 34.108 -47.585 -62.370 1.00 39.99 217 ARG C C 1
ATOM 5622 O O . ARG C 1 179 ? 33.255 -48.475 -62.375 1.00 39.96 217 ARG C O 1
ATOM 5630 N N . ALA C 1 180 ? 33.820 -46.292 -62.233 1.00 39.87 218 ALA C N 1
ATOM 5631 C CA . ALA C 1 180 ? 32.462 -45.814 -61.999 1.00 39.76 218 ALA C CA 1
ATOM 5632 C C . ALA C 1 180 ? 31.550 -46.044 -63.204 1.00 40.58 218 ALA C C 1
ATOM 5633 O O . ALA C 1 180 ? 30.411 -46.480 -63.036 1.00 39.47 218 ALA C O 1
ATOM 5635 N N . ILE C 1 181 ? 32.044 -45.753 -64.408 1.00 40.56 219 ILE C N 1
ATOM 5636 C CA . ILE C 1 181 ? 31.236 -45.939 -65.617 1.00 41.47 219 ILE C CA 1
ATOM 5637 C C . ILE C 1 181 ? 31.013 -47.425 -65.923 1.00 42.52 219 ILE C C 1
ATOM 5638 O O . ILE C 1 181 ? 29.933 -47.794 -66.373 1.00 43.49 219 ILE C O 1
ATOM 5643 N N . GLU C 1 182 ? 32.017 -48.264 -65.663 1.00 44.36 220 GLU C N 1
ATOM 5644 C CA . GLU C 1 182 ? 31.898 -49.721 -65.847 1.00 46.28 220 GLU C CA 1
ATOM 5645 C C . GLU C 1 182 ? 30.804 -50.340 -64.968 1.00 45.09 220 GLU C C 1
ATOM 5646 O O . GLU C 1 182 ? 30.070 -51.226 -65.416 1.00 46.07 220 GLU C O 1
ATOM 5652 N N . THR C 1 183 ? 30.715 -49.887 -63.721 1.00 41.85 221 THR C N 1
ATOM 5653 C CA . THR C 1 183 ? 29.673 -50.352 -62.808 1.00 40.50 221 THR C CA 1
ATOM 5654 C C . THR C 1 183 ? 28.275 -50.063 -63.372 1.00 38.71 221 THR C C 1
ATOM 5655 O O . THR C 1 183 ? 27.415 -50.942 -63.394 1.00 37.25 221 THR C O 1
ATOM 5659 N N . MET C 1 184 ? 28.081 -48.834 -63.845 1.00 37.85 222 MET C N 1
ATOM 5660 C CA . MET C 1 184 ? 26.777 -48.356 -64.318 1.00 37.62 222 MET C CA 1
ATOM 5661 C C . MET C 1 184 ? 26.415 -48.898 -65.702 1.00 36.41 222 MET C C 1
ATOM 5662 O O . MET C 1 184 ? 25.258 -49.209 -65.959 1.00 36.75 222 MET C O 1
ATOM 5667 N N . TYR C 1 185 ? 27.408 -48.987 -66.583 1.00 36.47 223 TYR C N 1
ATOM 5668 C CA . TYR C 1 185 ? 27.272 -49.592 -67.908 1.00 37.31 223 TYR C CA 1
ATOM 5669 C C . TYR C 1 185 ? 26.848 -51.061 -67.833 1.00 38.11 223 TYR C C 1
ATOM 5670 O O . TYR C 1 185 ? 25.883 -51.459 -68.476 1.00 39.36 223 TYR C O 1
ATOM 5679 N N . ASN C 1 186 ? 27.565 -51.859 -67.047 1.00 38.48 224 ASN C N 1
ATOM 5680 C CA . ASN C 1 186 ? 27.240 -53.286 -66.897 1.00 39.65 224 ASN C CA 1
ATOM 5681 C C . ASN C 1 186 ? 25.808 -53.520 -66.424 1.00 39.66 224 ASN C C 1
ATOM 5682 O O . ASN C 1 186 ? 25.153 -54.469 -66.859 1.00 39.18 224 ASN C O 1
ATOM 5687 N N . GLN C 1 187 ? 25.337 -52.651 -65.530 1.00 38.71 225 GLN C N 1
ATOM 5688 C CA . GLN C 1 187 ? 23.963 -52.703 -65.038 1.00 38.12 225 GLN C CA 1
ATOM 5689 C C . GLN C 1 187 ? 22.963 -52.244 -66.098 1.00 37.49 225 GLN C C 1
ATOM 5690 O O . GLN C 1 187 ? 21.884 -52.824 -66.218 1.00 34.18 225 GLN C O 1
ATOM 5696 N N . CYS C 1 188 ? 23.327 -51.201 -66.845 1.00 38.29 226 CYS C N 1
ATOM 5697 C CA . CYS C 1 188 ? 22.522 -50.705 -67.973 1.00 38.09 226 CYS C CA 1
ATOM 5698 C C . CYS C 1 188 ? 22.356 -51.788 -69.042 1.00 38.41 226 CYS C C 1
ATOM 5699 O O . CYS C 1 188 ? 21.269 -51.979 -69.581 1.00 39.64 226 CYS C O 1
ATOM 5702 N N . MET C 1 189 ? 23.439 -52.503 -69.330 1.00 38.06 227 MET C N 1
ATOM 5703 C CA . MET C 1 189 ? 23.397 -53.609 -70.283 1.00 38.57 227 MET C CA 1
ATOM 5704 C C . MET C 1 189 ? 22.582 -54.798 -69.750 1.00 38.95 227 MET C C 1
ATOM 5705 O O . MET C 1 189 ? 21.795 -55.375 -70.493 1.00 40.04 227 MET C O 1
ATOM 5710 N N . GLU C 1 190 ? 22.751 -55.136 -68.471 1.00 39.04 228 GLU C N 1
ATOM 5711 C CA . GLU C 1 190 ? 21.993 -56.229 -67.828 1.00 39.30 228 GLU C CA 1
ATOM 5712 C C . GLU C 1 190 ? 20.466 -56.068 -67.952 1.00 38.99 228 GLU C C 1
ATOM 5713 O O . GLU C 1 190 ? 19.758 -57.026 -68.268 1.00 39.25 228 GLU C O 1
ATOM 5719 N N . VAL C 1 191 ? 19.974 -54.860 -67.694 1.00 37.37 229 VAL C N 1
ATOM 5720 C CA . VAL C 1 191 ? 18.532 -54.576 -67.751 1.00 36.55 229 VAL C CA 1
ATOM 5721 C C . VAL C 1 191 ? 17.996 -54.507 -69.186 1.00 37.15 229 VAL C C 1
ATOM 5722 O O . VAL C 1 191 ? 16.814 -54.763 -69.421 1.00 36.47 229 VAL C O 1
ATOM 5726 N N . GLY C 1 192 ? 18.859 -54.137 -70.132 1.00 38.17 230 GLY C N 1
ATOM 5727 C CA . GLY C 1 192 ? 18.542 -54.237 -71.556 1.00 38.25 230 GLY C CA 1
ATOM 5728 C C . GLY C 1 192 ? 18.089 -52.948 -72.213 1.00 38.49 230 GLY C C 1
ATOM 5729 O O . GLY C 1 192 ? 17.919 -51.917 -71.560 1.00 38.16 230 GLY C O 1
ATOM 5730 N N . TYR C 1 193 ? 17.881 -53.035 -73.522 1.00 38.55 231 TYR C N 1
ATOM 5731 C CA . TYR C 1 193 ? 17.614 -51.872 -74.369 1.00 38.77 231 TYR C CA 1
ATOM 5732 C C . TYR C 1 193 ? 16.252 -51.193 -74.176 1.00 39.69 231 TYR C C 1
ATOM 5733 O O . TYR C 1 193 ? 16.075 -50.071 -74.649 1.00 40.17 231 TYR C O 1
ATOM 5742 N N . LYS C 1 194 ? 15.288 -51.877 -73.552 1.00 40.71 232 LYS C N 1
ATOM 5743 C CA . LYS C 1 194 ? 13.970 -51.283 -73.250 1.00 41.77 232 LYS C CA 1
ATOM 5744 C C . LYS C 1 194 ? 13.943 -50.532 -71.914 1.00 40.41 232 LYS C C 1
ATOM 5745 O O . LYS C 1 194 ? 13.213 -49.550 -71.772 1.00 40.61 232 LYS C O 1
ATOM 5751 N N . LYS C 1 195 ? 14.727 -50.998 -70.948 1.00 39.52 233 LYS C N 1
ATOM 5752 C CA . LYS C 1 195 ? 14.843 -50.337 -69.647 1.00 39.78 233 LYS C CA 1
ATOM 5753 C C . LYS C 1 195 ? 15.948 -49.272 -69.597 1.00 39.52 233 LYS C C 1
ATOM 5754 O O . LYS C 1 195 ? 15.804 -48.280 -68.887 1.00 40.37 233 LYS C O 1
ATOM 5760 N N . CYS C 1 196 ? 17.035 -49.461 -70.342 1.00 38.79 234 CYS C N 1
ATOM 5761 C CA . CYS C 1 196 ? 18.167 -48.535 -70.281 1.00 38.52 234 CYS C CA 1
ATOM 5762 C C . CYS C 1 196 ? 18.672 -48.157 -71.655 1.00 38.77 234 CYS C C 1
ATOM 5763 O O . CYS C 1 196 ? 18.654 -48.967 -72.576 1.00 40.94 234 CYS C O 1
ATOM 5766 N N . MET C 1 197 ? 19.146 -46.922 -71.766 1.00 39.05 235 MET C N 1
ATOM 5767 C CA . MET C 1 197 ? 19.682 -46.396 -73.007 1.00 40.61 235 MET C CA 1
ATOM 5768 C C . MET C 1 197 ? 20.926 -45.559 -72.729 1.00 40.37 235 MET C C 1
ATOM 5769 O O . MET C 1 197 ? 20.899 -44.660 -71.886 1.00 40.69 235 MET C O 1
ATOM 5774 N N . LEU C 1 198 ? 22.005 -45.864 -73.446 1.00 39.31 236 LEU C N 1
ATOM 5775 C CA . LEU C 1 198 ? 23.203 -45.030 -73.441 1.00 39.16 236 LEU C CA 1
ATOM 5776 C C . LEU C 1 198 ? 22.937 -43.736 -74.197 1.00 39.32 236 LEU C C 1
ATOM 5777 O O . LEU C 1 198 ? 22.441 -43.769 -75.326 1.00 41.19 236 LEU C O 1
ATOM 5782 N N . VAL C 1 199 ? 23.277 -42.609 -73.569 1.00 38.28 237 VAL C N 1
ATOM 5783 C CA . VAL C 1 199 ? 23.131 -41.282 -74.166 1.00 38.07 237 VAL C CA 1
ATOM 5784 C C . VAL C 1 199 ? 24.504 -40.608 -74.237 1.00 37.32 237 VAL C C 1
ATOM 5785 O O . VAL C 1 199 ? 25.026 -40.137 -73.225 1.00 38.20 237 VAL C O 1
ATOM 5789 N N . HIS C 1 200 ? 25.086 -40.572 -75.433 1.00 36.14 238 HIS C N 1
ATOM 5790 C CA . HIS C 1 200 ? 26.410 -39.982 -75.631 1.00 37.13 238 HIS C CA 1
ATOM 5791 C C . HIS C 1 200 ? 26.333 -38.459 -75.707 1.00 36.49 238 HIS C C 1
ATOM 5792 O O . HIS C 1 200 ? 25.661 -37.910 -76.577 1.00 36.88 238 HIS C O 1
ATOM 5799 N N . TYR C 1 201 ? 27.038 -37.797 -74.793 1.00 36.53 239 TYR C N 1
ATOM 5800 C CA . TYR C 1 201 ? 26.984 -36.341 -74.625 1.00 36.48 239 TYR C CA 1
ATOM 5801 C C . TYR C 1 201 ? 27.355 -35.594 -75.894 1.00 37.65 239 TYR C C 1
ATOM 5802 O O . TYR C 1 201 ? 26.694 -34.624 -76.264 1.00 39.40 239 TYR C O 1
ATOM 5811 N N . GLU C 1 202 ? 28.413 -36.053 -76.552 1.00 38.81 240 GLU C N 1
ATOM 5812 C CA . GLU C 1 202 ? 28.935 -35.374 -77.732 1.00 39.38 240 GLU C CA 1
ATOM 5813 C C . GLU C 1 202 ? 27.925 -35.441 -78.868 1.00 39.60 240 GLU C C 1
ATOM 5814 O O . GLU C 1 202 ? 27.794 -34.490 -79.628 1.00 40.23 240 GLU C O 1
ATOM 5820 N N . GLN C 1 203 ? 27.209 -36.561 -78.963 1.00 40.18 241 GLN C N 1
ATOM 5821 C CA . GLN C 1 203 ? 26.156 -36.732 -79.968 1.00 41.21 241 GLN C CA 1
ATOM 5822 C C . GLN C 1 203 ? 24.912 -35.904 -79.633 1.00 41.00 241 GLN C C 1
ATOM 5823 O O . GLN C 1 203 ? 24.257 -35.385 -80.537 1.00 41.18 241 GLN C O 1
ATOM 5829 N N . LEU C 1 204 ? 24.591 -35.778 -78.345 1.00 40.94 242 LEU C N 1
ATOM 5830 C CA . LEU C 1 204 ? 23.478 -34.926 -77.909 1.00 41.89 242 LEU C CA 1
ATOM 5831 C C . LEU C 1 204 ? 23.699 -33.446 -78.245 1.00 40.65 242 LEU C C 1
ATOM 5832 O O . LEU C 1 204 ? 22.780 -32.781 -78.718 1.00 40.05 242 LEU C O 1
ATOM 5837 N N . VAL C 1 205 ? 24.898 -32.934 -77.979 1.00 40.11 243 VAL C N 1
ATOM 5838 C CA . VAL C 1 205 ? 25.207 -31.515 -78.247 1.00 40.37 243 VAL C CA 1
ATOM 5839 C C . VAL C 1 205 ? 25.398 -31.212 -79.733 1.00 39.87 243 VAL C C 1
ATOM 5840 O O . VAL C 1 205 ? 25.064 -30.121 -80.188 1.00 39.09 243 VAL C O 1
ATOM 5844 N N . LEU C 1 206 ? 25.953 -32.174 -80.472 1.00 41.68 244 LEU C N 1
ATOM 5845 C CA . LEU C 1 206 ? 26.071 -32.076 -81.935 1.00 40.21 244 LEU C CA 1
ATOM 5846 C C . LEU C 1 206 ? 24.722 -32.188 -82.628 1.00 39.05 244 LEU C C 1
ATOM 5847 O O . LEU C 1 206 ? 24.415 -31.387 -83.504 1.00 40.69 244 LEU C O 1
ATOM 5852 N N . HIS C 1 207 ? 23.923 -33.179 -82.236 1.00 37.84 245 HIS C N 1
ATOM 5853 C CA . HIS C 1 207 ? 22.662 -33.491 -82.927 1.00 38.05 245 HIS C CA 1
ATOM 5854 C C . HIS C 1 207 ? 21.470 -33.520 -81.958 1.00 37.27 245 HIS C C 1
ATOM 5855 O O . HIS C 1 207 ? 20.846 -34.564 -81.775 1.00 37.04 245 HIS C O 1
ATOM 5862 N N . PRO C 1 208 ? 21.140 -32.367 -81.347 1.00 37.33 246 PRO C N 1
ATOM 5863 C CA . PRO C 1 208 ? 20.096 -32.344 -80.316 1.00 38.92 246 PRO C CA 1
ATOM 5864 C C . PRO C 1 208 ? 18.698 -32.751 -80.780 1.00 40.23 246 PRO C C 1
ATOM 5865 O O . PRO C 1 208 ? 18.003 -33.446 -80.037 1.00 40.77 246 PRO C O 1
ATOM 5869 N N . GLU C 1 209 ? 18.289 -32.346 -81.981 1.00 42.09 247 GLU C N 1
ATOM 5870 C CA . GLU C 1 209 ? 16.955 -32.712 -82.479 1.00 42.68 247 GLU C CA 1
ATOM 5871 C C . GLU C 1 209 ? 16.843 -34.211 -82.723 1.00 42.22 247 GLU C C 1
ATOM 5872 O O . GLU C 1 209 ? 15.828 -34.822 -82.395 1.00 42.90 247 GLU C O 1
ATOM 5878 N N . ARG C 1 210 ? 17.890 -34.793 -83.296 1.00 42.13 248 ARG C N 1
ATOM 5879 C CA . ARG C 1 210 ? 17.929 -36.228 -83.568 1.00 42.74 248 ARG C CA 1
ATOM 5880 C C . ARG C 1 210 ? 17.784 -37.059 -82.288 1.00 42.39 248 ARG C C 1
ATOM 5881 O O . ARG C 1 210 ? 16.988 -37.999 -82.247 1.00 42.64 248 ARG C O 1
ATOM 5889 N N . TRP C 1 211 ? 18.531 -36.686 -81.246 1.00 41.74 249 TRP C N 1
ATOM 5890 C CA A TRP C 1 211 ? 18.604 -37.492 -80.025 0.50 41.50 249 TRP C CA 1
ATOM 5891 C CA B TRP C 1 211 ? 18.618 -37.483 -80.012 0.50 41.35 249 TRP C CA 1
ATOM 5892 C C . TRP C 1 211 ? 17.438 -37.282 -79.064 1.00 41.02 249 TRP C C 1
ATOM 5893 O O . TRP C 1 211 ? 16.995 -38.231 -78.422 1.00 41.02 249 TRP C O 1
ATOM 5914 N N . MET C 1 212 ? 16.936 -36.054 -78.971 1.00 40.68 250 MET C N 1
ATOM 5915 C CA . MET C 1 212 ? 15.743 -35.789 -78.158 1.00 41.32 250 MET C CA 1
ATOM 5916 C C . MET C 1 212 ? 14.499 -36.466 -78.737 1.00 41.57 250 MET C C 1
ATOM 5917 O O . MET C 1 212 ? 13.618 -36.889 -77.986 1.00 41.95 250 MET C O 1
ATOM 5922 N N . ARG C 1 213 ? 14.434 -36.566 -80.064 1.00 41.70 251 ARG C N 1
ATOM 5923 C CA . ARG C 1 213 ? 13.379 -37.330 -80.731 1.00 41.09 251 ARG C CA 1
ATOM 5924 C C . ARG C 1 213 ? 13.520 -38.825 -80.455 1.00 40.37 251 ARG C C 1
ATOM 5925 O O . ARG C 1 213 ? 12.529 -39.499 -80.186 1.00 42.38 251 ARG C O 1
ATOM 5933 N N . THR C 1 214 ? 14.745 -39.339 -80.515 1.00 38.82 252 THR C N 1
ATOM 5934 C CA . THR C 1 214 ? 15.016 -40.737 -80.141 1.00 39.28 252 THR C CA 1
ATOM 5935 C C . THR C 1 214 ? 14.750 -41.027 -78.653 1.00 39.62 252 THR C C 1
ATOM 5936 O O . THR C 1 214 ? 14.280 -42.114 -78.303 1.00 37.75 252 THR C O 1
ATOM 5940 N N . LEU C 1 215 ? 15.073 -40.059 -77.794 1.00 41.40 253 LEU C N 1
ATOM 5941 C CA . LEU C 1 215 ? 14.952 -40.218 -76.342 1.00 41.63 253 LEU C CA 1
ATOM 5942 C C . LEU C 1 215 ? 13.506 -40.222 -75.896 1.00 40.98 253 LEU C C 1
ATOM 5943 O O . LEU C 1 215 ? 13.097 -41.087 -75.128 1.00 39.40 253 LEU C O 1
ATOM 5948 N N . LEU C 1 216 ? 12.735 -39.254 -76.382 1.00 41.65 254 LEU C N 1
ATOM 5949 C CA . LEU C 1 216 ? 11.307 -39.189 -76.064 1.00 41.34 254 LEU C CA 1
ATOM 5950 C C . LEU C 1 216 ? 10.517 -40.375 -76.643 1.00 41.94 254 LEU C C 1
ATOM 5951 O O . LEU C 1 216 ? 9.512 -40.778 -76.058 1.00 42.60 254 LEU C O 1
ATOM 5956 N N . LYS C 1 217 ? 10.985 -40.945 -77.759 1.00 43.06 255 LYS C N 1
ATOM 5957 C CA . LYS C 1 217 ? 10.448 -42.218 -78.277 1.00 44.02 255 LYS C CA 1
ATOM 5958 C C . LYS C 1 217 ? 10.817 -43.401 -77.380 1.00 42.85 255 LYS C C 1
ATOM 5959 O O . LYS C 1 217 ? 9.966 -44.250 -77.107 1.00 44.10 255 LYS C O 1
ATOM 5965 N N . PHE C 1 218 ? 12.069 -43.447 -76.919 1.00 40.84 256 PHE C N 1
ATOM 5966 C CA . PHE C 1 218 ? 12.516 -44.458 -75.940 1.00 39.52 256 PHE C CA 1
ATOM 5967 C C . PHE C 1 218 ? 11.705 -44.390 -74.633 1.00 40.31 256 PHE C C 1
ATOM 5968 O O . PHE C 1 218 ? 11.270 -45.419 -74.104 1.00 37.70 256 PHE C O 1
ATOM 5976 N N . LEU C 1 219 ? 11.503 -43.168 -74.140 1.00 41.40 257 LEU C N 1
ATOM 5977 C CA . LEU C 1 219 ? 10.707 -42.917 -72.935 1.00 42.51 257 LEU C CA 1
ATOM 5978 C C . LEU C 1 219 ? 9.192 -43.015 -73.153 1.00 44.37 257 LEU C C 1
ATOM 5979 O O . LEU C 1 219 ? 8.435 -43.054 -72.181 1.00 45.08 257 LEU C O 1
ATOM 5984 N N . GLN C 1 220 ? 8.761 -43.038 -74.416 1.00 47.12 258 GLN C N 1
ATOM 5985 C CA . GLN C 1 220 ? 7.345 -43.079 -74.805 1.00 49.04 258 GLN C CA 1
ATOM 5986 C C . GLN C 1 220 ? 6.596 -41.831 -74.327 1.00 46.90 258 GLN C C 1
ATOM 5987 O O . GLN C 1 220 ? 5.503 -41.916 -73.764 1.00 48.75 258 GLN C O 1
ATOM 5993 N N . ILE C 1 221 ? 7.213 -40.677 -74.563 1.00 44.67 259 ILE C N 1
ATOM 5994 C CA . ILE C 1 221 ? 6.646 -39.374 -74.232 1.00 43.48 259 ILE C CA 1
ATOM 5995 C C . ILE C 1 221 ? 6.471 -38.640 -75.559 1.00 43.22 259 ILE C C 1
ATOM 5996 O O . ILE C 1 221 ? 7.355 -38.721 -76.413 1.00 41.84 259 ILE C O 1
ATOM 6001 N N . PRO C 1 222 ? 5.342 -37.920 -75.744 1.00 43.82 260 PRO C N 1
ATOM 6002 C CA . PRO C 1 222 ? 5.170 -37.188 -77.006 1.00 43.81 260 PRO C CA 1
ATOM 6003 C C . PRO C 1 222 ? 6.251 -36.137 -77.250 1.00 44.26 260 PRO C C 1
ATOM 6004 O O . PRO C 1 222 ? 6.809 -35.581 -76.302 1.00 44.29 260 PRO C O 1
ATOM 6008 N N . TRP C 1 223 ? 6.536 -35.881 -78.522 1.00 45.43 261 TRP C N 1
ATOM 6009 C CA . TRP C 1 223 ? 7.494 -34.853 -78.905 1.00 46.16 261 TRP C CA 1
ATOM 6010 C C . TRP C 1 223 ? 6.967 -33.460 -78.561 1.00 46.73 261 TRP C C 1
ATOM 6011 O O . TRP C 1 223 ? 5.782 -33.175 -78.742 1.00 50.36 261 TRP C O 1
ATOM 6022 N N . ASN C 1 224 ? 7.860 -32.616 -78.049 1.00 45.86 262 ASN C N 1
ATOM 6023 C CA . ASN C 1 224 ? 7.613 -31.187 -77.884 1.00 45.40 262 ASN C CA 1
ATOM 6024 C C . ASN C 1 224 ? 8.894 -30.438 -78.245 1.00 45.35 262 ASN C C 1
ATOM 6025 O O . ASN C 1 224 ? 9.966 -30.739 -77.715 1.00 45.26 262 ASN C O 1
ATOM 6030 N N . HIS C 1 225 ? 8.764 -29.464 -79.144 1.00 44.42 263 HIS C N 1
ATOM 6031 C CA . HIS C 1 225 ? 9.890 -28.645 -79.608 1.00 43.59 263 HIS C CA 1
ATOM 6032 C C . HIS C 1 225 ? 10.649 -27.901 -78.500 1.00 44.04 263 HIS C C 1
ATOM 6033 O O . HIS C 1 225 ? 11.841 -27.615 -78.659 1.00 44.23 263 HIS C O 1
ATOM 6040 N N . SER C 1 226 ? 9.963 -27.588 -77.395 1.00 42.80 264 SER C N 1
ATOM 6041 C CA . SER C 1 226 ? 10.542 -26.796 -76.297 1.00 43.41 264 SER C CA 1
ATOM 6042 C C . SER C 1 226 ? 11.826 -27.370 -75.676 1.00 41.92 264 SER C C 1
ATOM 6043 O O . SER C 1 226 ? 12.580 -26.633 -75.037 1.00 41.07 264 SER C O 1
ATOM 6046 N N . VAL C 1 227 ? 12.059 -28.672 -75.865 1.00 40.37 265 VAL C N 1
ATOM 6047 C CA . VAL C 1 227 ? 13.290 -29.324 -75.413 1.00 39.41 265 VAL C CA 1
ATOM 6048 C C . VAL C 1 227 ? 14.553 -28.817 -76.110 1.00 40.20 265 VAL C C 1
ATOM 6049 O O . VAL C 1 227 ? 15.640 -28.977 -75.569 1.00 40.55 265 VAL C O 1
ATOM 6053 N N . LEU C 1 228 ? 14.405 -28.242 -77.306 1.00 41.33 266 LEU C N 1
ATOM 6054 C CA . LEU C 1 228 ? 15.522 -27.684 -78.073 1.00 41.92 266 LEU C CA 1
ATOM 6055 C C . LEU C 1 228 ? 15.837 -26.216 -77.770 1.00 45.13 266 LEU C C 1
ATOM 6056 O O . LEU C 1 228 ? 16.838 -25.701 -78.276 1.00 47.12 266 LEU C O 1
ATOM 6061 N N . HIS C 1 229 ? 14.999 -25.538 -76.982 1.00 47.66 267 HIS C N 1
ATOM 6062 C CA . HIS C 1 229 ? 15.381 -24.251 -76.378 1.00 50.35 267 HIS C CA 1
ATOM 6063 C C . HIS C 1 229 ? 15.122 -24.263 -74.868 1.00 50.10 267 HIS C C 1
ATOM 6064 O O . HIS C 1 229 ? 14.260 -23.546 -74.353 1.00 49.00 267 HIS C O 1
ATOM 6071 N N A HIS C 1 230 ? 15.892 -25.096 -74.169 0.50 50.94 268 HIS C N 1
ATOM 6072 N N B HIS C 1 230 ? 15.896 -25.099 -74.176 0.50 50.60 268 HIS C N 1
ATOM 6073 C CA A HIS C 1 230 ? 15.804 -25.230 -72.711 0.50 51.32 268 HIS C CA 1
ATOM 6074 C CA B HIS C 1 230 ? 15.827 -25.244 -72.719 0.50 50.75 268 HIS C CA 1
ATOM 6075 C C A HIS C 1 230 ? 16.278 -23.990 -71.946 0.50 52.71 268 HIS C C 1
ATOM 6076 C C B HIS C 1 230 ? 16.271 -23.990 -71.955 0.50 52.39 268 HIS C C 1
ATOM 6077 O O A HIS C 1 230 ? 15.899 -23.797 -70.787 0.50 52.20 268 HIS C O 1
ATOM 6078 O O B HIS C 1 230 ? 15.864 -23.789 -70.808 0.50 51.95 268 HIS C O 1
ATOM 6091 N N . GLU C 1 231 ? 17.123 -23.174 -72.580 1.00 54.00 269 GLU C N 1
ATOM 6092 C CA . GLU C 1 231 ? 17.526 -21.865 -72.031 1.00 55.17 269 GLU C CA 1
ATOM 6093 C C . GLU C 1 231 ? 16.360 -20.859 -71.888 1.00 55.44 269 GLU C C 1
ATOM 6094 O O . GLU C 1 231 ? 16.368 -20.029 -70.978 1.00 55.62 269 GLU C O 1
ATOM 6100 N N . GLU C 1 232 ? 15.377 -20.935 -72.787 1.00 56.38 270 GLU C N 1
ATOM 6101 C CA . GLU C 1 232 ? 14.191 -20.058 -72.737 1.00 58.13 270 GLU C CA 1
ATOM 6102 C C . GLU C 1 232 ? 13.177 -20.471 -71.659 1.00 56.70 270 GLU C C 1
ATOM 6103 O O . GLU C 1 232 ? 12.366 -19.652 -71.233 1.00 57.71 270 GLU C O 1
ATOM 6109 N N . MET C 1 233 ? 13.229 -21.733 -71.225 1.00 56.73 271 MET C N 1
ATOM 6110 C CA . MET C 1 233 ? 12.363 -22.255 -70.159 0.50 56.23 271 MET C CA 1
ATOM 6111 C C . MET C 1 233 ? 13.019 -22.221 -68.762 1.00 58.60 271 MET C C 1
ATOM 6112 O O . MET C 1 233 ? 12.537 -22.892 -67.842 1.00 60.22 271 MET C O 1
ATOM 6117 N N . ILE C 1 234 ? 14.098 -21.449 -68.592 1.00 59.72 272 ILE C N 1
ATOM 6118 C CA . ILE C 1 234 ? 14.799 -21.373 -67.306 0.50 60.73 272 ILE C CA 1
ATOM 6119 C C . ILE C 1 234 ? 13.936 -20.570 -66.341 1.00 63.86 272 ILE C C 1
ATOM 6120 O O . ILE C 1 234 ? 13.529 -19.450 -66.651 1.00 63.82 272 ILE C O 1
ATOM 6125 N N . GLY C 1 235 ? 13.643 -21.165 -65.184 1.00 67.39 273 GLY C N 1
ATOM 6126 C CA . GLY C 1 235 ? 12.887 -20.505 -64.115 1.00 68.28 273 GLY C CA 1
ATOM 6127 C C . GLY C 1 235 ? 11.414 -20.231 -64.385 1.00 70.18 273 GLY C C 1
ATOM 6128 O O . GLY C 1 235 ? 10.802 -19.423 -63.680 1.00 70.71 273 GLY C O 1
ATOM 6129 N N . LYS C 1 236 ? 10.835 -20.904 -65.382 1.00 72.10 274 LYS C N 1
ATOM 6130 C CA . LYS C 1 236 ? 9.440 -20.675 -65.785 1.00 72.63 274 LYS C CA 1
ATOM 6131 C C . LYS C 1 236 ? 8.509 -21.730 -65.190 1.00 72.89 274 LYS C C 1
ATOM 6132 O O . LYS C 1 236 ? 8.960 -22.725 -64.610 1.00 72.57 274 LYS C O 1
ATOM 6138 N N . ALA C 1 237 ? 7.206 -21.499 -65.344 1.00 72.93 275 ALA C N 1
ATOM 6139 C CA . ALA C 1 237 ? 6.176 -22.405 -64.828 1.00 72.45 275 ALA C CA 1
ATOM 6140 C C . ALA C 1 237 ? 6.144 -23.712 -65.625 1.00 71.73 275 ALA C C 1
ATOM 6141 O O . ALA C 1 237 ? 5.875 -23.704 -66.827 1.00 72.20 275 ALA C O 1
ATOM 6143 N N . GLY C 1 238 ? 6.420 -24.824 -64.943 1.00 69.10 276 GLY C N 1
ATOM 6144 C CA . GLY C 1 238 ? 6.507 -26.140 -65.579 1.00 67.07 276 GLY C CA 1
ATOM 6145 C C . GLY C 1 238 ? 7.719 -26.279 -66.485 1.00 65.48 276 GLY C C 1
ATOM 6146 O O . GLY C 1 238 ? 7.650 -26.939 -67.517 1.00 63.05 276 GLY C O 1
ATOM 6147 N N . GLY C 1 239 ? 8.831 -25.663 -66.079 1.00 64.12 277 GLY C N 1
ATOM 6148 C CA . GLY C 1 239 ? 10.046 -25.583 -66.885 1.00 62.49 277 GLY C CA 1
ATOM 6149 C C . GLY C 1 239 ? 11.256 -26.045 -66.104 1.00 63.12 277 GLY C C 1
ATOM 6150 O O . GLY C 1 239 ? 11.165 -26.980 -65.307 1.00 63.06 277 GLY C O 1
ATOM 6151 N N . VAL C 1 240 ? 12.389 -25.379 -66.322 1.00 63.73 278 VAL C N 1
ATOM 6152 C CA . VAL C 1 240 ? 13.665 -25.779 -65.718 1.00 64.87 278 VAL C CA 1
ATOM 6153 C C . VAL C 1 240 ? 13.909 -25.029 -64.401 1.00 66.60 278 VAL C C 1
ATOM 6154 O O . VAL C 1 240 ? 14.152 -23.816 -64.403 1.00 64.52 278 VAL C O 1
ATOM 6158 N N . SER C 1 241 ? 13.838 -25.768 -63.291 1.00 68.62 279 SER C N 1
ATOM 6159 C CA . SER C 1 241 ? 14.145 -25.255 -61.951 1.00 69.60 279 SER C CA 1
ATOM 6160 C C . SER C 1 241 ? 15.603 -25.578 -61.597 1.00 70.57 279 SER C C 1
ATOM 6161 O O . SER C 1 241 ? 15.958 -26.749 -61.435 1.00 70.43 279 SER C O 1
ATOM 6164 N N . LEU C 1 242 ? 16.434 -24.539 -61.482 1.00 71.38 280 LEU C N 1
ATOM 6165 C CA . LEU C 1 242 ? 17.874 -24.688 -61.218 1.00 73.01 280 LEU C CA 1
ATOM 6166 C C . LEU C 1 242 ? 18.237 -24.433 -59.755 1.00 73.32 280 LEU C C 1
ATOM 6167 O O . LEU C 1 242 ? 17.528 -23.717 -59.042 1.00 73.58 280 LEU C O 1
ATOM 6172 N N . SER C 1 243 ? 19.352 -25.024 -59.326 1.00 74.65 281 SER C N 1
ATOM 6173 C CA . SER C 1 243 ? 19.962 -24.723 -58.030 1.00 76.50 281 SER C CA 1
ATOM 6174 C C . SER C 1 243 ? 21.069 -23.689 -58.239 1.00 78.83 281 SER C C 1
ATOM 6175 O O . SER C 1 243 ? 21.942 -23.877 -59.091 1.00 77.75 281 SER C O 1
ATOM 6178 N N . LYS C 1 244 ? 21.035 -22.610 -57.457 1.00 82.72 282 LYS C N 1
ATOM 6179 C CA . LYS C 1 244 ? 22.064 -21.558 -57.520 1.00 84.68 282 LYS C CA 1
ATOM 6180 C C . LYS C 1 244 ? 23.449 -22.000 -57.002 1.00 83.89 282 LYS C C 1
ATOM 6181 O O . LYS C 1 244 ? 24.448 -21.333 -57.285 1.00 84.92 282 LYS C O 1
ATOM 6187 N N . VAL C 1 245 ? 23.501 -23.115 -56.262 1.00 82.08 283 VAL C N 1
ATOM 6188 C CA . VAL C 1 245 ? 24.759 -23.663 -55.711 1.00 82.12 283 VAL C CA 1
ATOM 6189 C C . VAL C 1 245 ? 25.331 -24.885 -56.464 1.00 80.59 283 VAL C C 1
ATOM 6190 O O . VAL C 1 245 ? 26.445 -25.319 -56.158 1.00 79.65 283 VAL C O 1
ATOM 6194 N N . GLU C 1 246 ? 24.592 -25.438 -57.431 1.00 81.20 284 GLU C N 1
ATOM 6195 C CA . GLU C 1 246 ? 25.125 -26.515 -58.294 1.00 81.60 284 GLU C CA 1
ATOM 6196 C C . GLU C 1 246 ? 26.171 -25.976 -59.278 1.00 80.94 284 GLU C C 1
ATOM 6197 O O . GLU C 1 246 ? 26.100 -24.821 -59.707 1.00 81.33 284 GLU C O 1
ATOM 6203 N N . ARG C 1 247 ? 27.126 -26.832 -59.639 1.00 80.24 285 ARG C N 1
ATOM 6204 C CA . ARG C 1 247 ? 28.282 -26.430 -60.454 1.00 79.98 285 ARG C CA 1
ATOM 6205 C C . ARG C 1 247 ? 27.978 -26.282 -61.948 1.00 79.07 285 ARG C C 1
ATOM 6206 O O . ARG C 1 247 ? 28.700 -25.569 -62.649 1.00 80.94 285 ARG C O 1
ATOM 6214 N N . SER C 1 248 ? 26.925 -26.949 -62.428 1.00 76.97 286 SER C N 1
ATOM 6215 C CA . SER C 1 248 ? 26.520 -26.885 -63.843 1.00 74.74 286 SER C CA 1
ATOM 6216 C C . SER C 1 248 ? 25.517 -25.763 -64.177 1.00 74.13 286 SER C C 1
ATOM 6217 O O . SER C 1 248 ? 25.055 -25.668 -65.319 1.00 74.37 286 SER C O 1
ATOM 6220 N N . THR C 1 249 ? 25.192 -24.915 -63.200 1.00 73.62 287 THR C N 1
ATOM 6221 C CA . THR C 1 249 ? 24.233 -23.820 -63.386 1.00 73.96 287 THR C CA 1
ATOM 6222 C C . THR C 1 249 ? 24.701 -22.813 -64.441 1.00 73.63 287 THR C C 1
ATOM 6223 O O . THR C 1 249 ? 23.938 -22.449 -65.338 1.00 71.77 287 THR C O 1
ATOM 6227 N N . ASP C 1 250 ? 25.952 -22.371 -64.324 1.00 72.45 288 ASP C N 1
ATOM 6228 C CA . ASP C 1 250 ? 26.503 -21.352 -65.233 1.00 72.54 288 ASP C CA 1
ATOM 6229 C C . ASP C 1 250 ? 26.673 -21.816 -66.691 1.00 69.57 288 ASP C C 1
ATOM 6230 O O . ASP C 1 250 ? 26.760 -20.976 -67.584 1.00 69.95 288 ASP C O 1
ATOM 6235 N N . GLN C 1 251 ? 26.722 -23.133 -66.917 1.00 67.16 289 GLN C N 1
ATOM 6236 C CA . GLN C 1 251 ? 26.775 -23.699 -68.274 1.00 64.58 289 GLN C CA 1
ATOM 6237 C C . GLN C 1 251 ? 25.387 -24.022 -68.846 1.00 62.38 289 GLN C C 1
ATOM 6238 O O . GLN C 1 251 ? 25.151 -23.826 -70.040 1.00 60.44 289 GLN C O 1
ATOM 6244 N N . VAL C 1 252 ? 24.487 -24.527 -68.002 1.00 61.15 290 VAL C N 1
ATOM 6245 C CA . VAL C 1 252 ? 23.141 -24.933 -68.438 1.00 61.10 290 VAL C CA 1
ATOM 6246 C C . VAL C 1 252 ? 22.208 -23.763 -68.812 1.00 60.63 290 VAL C C 1
ATOM 6247 O O . VAL C 1 252 ? 21.283 -23.952 -69.602 1.00 60.74 290 VAL C O 1
ATOM 6251 N N . ILE C 1 253 ? 22.437 -22.570 -68.256 1.00 59.45 291 ILE C N 1
ATOM 6252 C CA . ILE C 1 253 ? 21.639 -21.382 -68.636 1.00 58.79 291 ILE C CA 1
ATOM 6253 C C . ILE C 1 253 ? 21.828 -20.956 -70.098 1.00 57.97 291 ILE C C 1
ATOM 6254 O O . ILE C 1 253 ? 20.968 -20.274 -70.653 1.00 58.14 291 ILE C O 1
ATOM 6259 N N . LYS C 1 254 ? 22.954 -21.336 -70.701 1.00 58.66 292 LYS C N 1
ATOM 6260 C CA . LYS C 1 254 ? 23.196 -21.111 -72.130 1.00 59.80 292 LYS C CA 1
ATOM 6261 C C . LYS C 1 254 ? 22.441 -22.139 -72.987 1.00 58.76 292 LYS C C 1
ATOM 6262 O O . LYS C 1 254 ? 22.076 -23.211 -72.494 1.00 57.63 292 LYS C O 1
ATOM 6268 N N . PRO C 1 255 ? 22.214 -21.823 -74.279 1.00 58.24 293 PRO C N 1
ATOM 6269 C CA . PRO C 1 255 ? 21.665 -22.827 -75.203 1.00 58.29 293 PRO C CA 1
ATOM 6270 C C . PRO C 1 255 ? 22.625 -23.991 -75.463 1.00 57.67 293 PRO C C 1
ATOM 6271 O O . PRO C 1 255 ? 23.793 -23.934 -75.065 1.00 58.13 293 PRO C O 1
ATOM 6275 N N . VAL C 1 256 ? 22.130 -25.036 -76.124 1.00 56.52 294 VAL C N 1
ATOM 6276 C CA . VAL C 1 256 ? 22.968 -26.176 -76.507 1.00 55.78 294 VAL C CA 1
ATOM 6277 C C . VAL C 1 256 ? 24.083 -25.687 -77.455 1.00 53.81 294 VAL C C 1
ATOM 6278 O O . VAL C 1 256 ? 23.806 -25.075 -78.492 1.00 53.13 294 VAL C O 1
ATOM 6282 N N . ASN C 1 257 ? 25.333 -25.935 -77.066 1.00 52.21 295 ASN C N 1
ATOM 6283 C CA . ASN C 1 257 ? 26.513 -25.584 -77.869 1.00 52.69 295 ASN C CA 1
ATOM 6284 C C . ASN C 1 257 ? 27.540 -26.714 -77.863 1.00 51.26 295 ASN C C 1
ATOM 6285 O O . ASN C 1 257 ? 27.433 -27.653 -77.074 1.00 51.84 295 ASN C O 1
ATOM 6290 N N . VAL C 1 258 ? 28.525 -26.620 -78.753 1.00 49.70 296 VAL C N 1
ATOM 6291 C CA . VAL C 1 258 ? 29.551 -27.668 -78.917 1.00 49.56 296 VAL C CA 1
ATOM 6292 C C . VAL C 1 258 ? 30.939 -27.216 -78.424 1.00 49.58 296 VAL C C 1
ATOM 6293 O O . VAL C 1 258 ? 31.964 -27.798 -78.793 1.00 49.85 296 VAL C O 1
ATOM 6297 N N . GLY C 1 259 ? 30.959 -26.198 -77.564 1.00 50.20 297 GLY C N 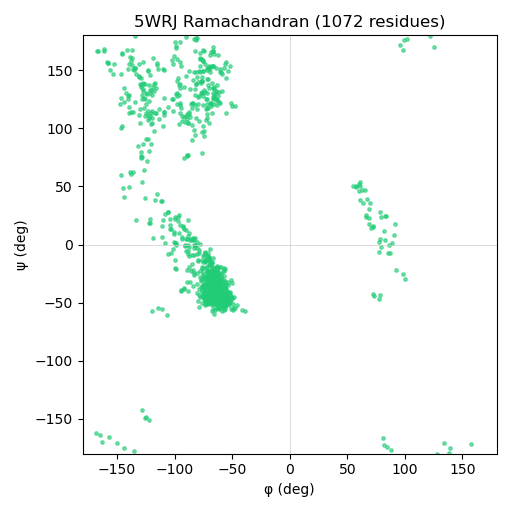1
ATOM 6298 C CA . GLY C 1 259 ? 32.196 -25.610 -77.073 1.00 52.03 297 GLY C CA 1
ATOM 6299 C C . GLY C 1 259 ? 33.017 -26.508 -76.163 1.00 53.54 297 GLY C C 1
ATOM 6300 O O . GLY C 1 259 ? 34.233 -26.346 -76.082 1.00 57.19 297 GLY C O 1
ATOM 6301 N N . ALA C 1 260 ? 32.360 -27.457 -75.494 1.00 53.69 298 ALA C N 1
ATOM 6302 C CA . ALA C 1 260 ? 33.007 -28.344 -74.525 1.00 53.41 298 ALA C CA 1
ATOM 6303 C C . ALA C 1 260 ? 33.222 -29.783 -75.036 1.00 53.42 298 ALA C C 1
ATOM 6304 O O . ALA C 1 260 ? 33.275 -30.721 -74.237 1.00 54.00 298 ALA C O 1
ATOM 6306 N N . LEU C 1 261 ? 33.373 -29.961 -76.350 1.00 53.29 299 LEU C N 1
ATOM 6307 C CA . LEU C 1 261 ? 33.587 -31.299 -76.929 1.00 52.72 299 LEU C CA 1
ATOM 6308 C C . LEU C 1 261 ? 35.013 -31.811 -76.721 1.00 52.49 299 LEU C C 1
ATOM 6309 O O . LEU C 1 261 ? 35.210 -32.980 -76.371 1.00 52.33 299 LEU C O 1
ATOM 6314 N N . SER C 1 262 ? 35.996 -30.941 -76.949 1.00 51.69 300 SER C N 1
ATOM 6315 C CA . SER C 1 262 ? 37.402 -31.330 -76.925 0.50 51.56 300 SER C CA 1
ATOM 6316 C C . SER C 1 262 ? 38.316 -30.242 -76.339 1.00 52.78 300 SER C C 1
ATOM 6317 O O . SER C 1 262 ? 39.421 -30.021 -76.838 1.00 54.24 300 SER C O 1
ATOM 6320 N N . LYS C 1 263 ? 37.860 -29.585 -75.269 1.00 54.19 301 LYS C N 1
ATOM 6321 C CA . LYS C 1 263 ? 38.716 -28.679 -74.477 1.00 55.06 301 LYS C CA 1
ATOM 6322 C C . LYS C 1 263 ? 39.857 -29.435 -73.783 1.00 54.41 301 LYS C C 1
ATOM 6323 O O . LYS C 1 263 ? 40.915 -28.861 -73.519 1.00 53.40 301 LYS C O 1
ATOM 6329 N N . TRP C 1 264 ? 39.625 -30.717 -73.492 1.00 54.38 302 TRP C N 1
ATOM 6330 C CA . TRP C 1 264 ? 40.638 -31.609 -72.904 1.00 53.60 302 TRP C CA 1
ATOM 6331 C C . TRP C 1 264 ? 41.890 -31.878 -73.755 1.00 53.74 302 TRP C C 1
ATOM 6332 O O . TRP C 1 264 ? 42.903 -32.333 -73.218 1.00 54.38 302 TRP C O 1
ATOM 6343 N N . VAL C 1 265 ? 41.822 -31.614 -75.061 1.00 53.78 303 VAL C N 1
ATOM 6344 C CA . VAL C 1 265 ? 42.908 -31.954 -75.987 1.00 54.37 303 VAL C CA 1
ATOM 6345 C C . VAL C 1 265 ? 44.144 -31.086 -75.728 1.00 53.97 303 VAL C C 1
ATOM 6346 O O . VAL C 1 265 ? 44.069 -29.861 -75.781 1.00 53.16 303 VAL C O 1
ATOM 6350 N N . GLY C 1 266 ? 45.269 -31.742 -75.441 1.00 55.51 304 GLY C N 1
ATOM 6351 C CA . GLY C 1 266 ? 46.508 -31.062 -75.057 1.00 56.54 304 GLY C CA 1
ATOM 6352 C C . GLY C 1 266 ? 46.607 -30.661 -73.590 1.00 56.04 304 GLY C C 1
ATOM 6353 O O . GLY C 1 266 ? 47.575 -30.018 -73.199 1.00 55.51 304 GLY C O 1
ATOM 6354 N N . LYS C 1 267 ? 45.612 -31.034 -72.780 1.00 57.34 305 LYS C N 1
ATOM 6355 C CA . LYS C 1 267 ? 45.593 -30.723 -71.345 1.00 58.93 305 LYS C CA 1
ATOM 6356 C C . LYS C 1 267 ? 45.892 -31.939 -70.454 1.00 57.92 305 LYS C C 1
ATOM 6357 O O . LYS C 1 267 ? 46.057 -31.783 -69.240 1.00 59.73 305 LYS C O 1
ATOM 6363 N N . ILE C 1 268 ? 45.961 -33.133 -71.049 1.00 56.51 306 ILE C N 1
ATOM 6364 C CA . ILE C 1 268 ? 46.242 -34.371 -70.324 1.00 55.81 306 ILE C CA 1
ATOM 6365 C C . ILE C 1 268 ? 47.742 -34.646 -70.424 1.00 55.63 306 ILE C C 1
ATOM 6366 O O . ILE C 1 268 ? 48.308 -34.522 -71.513 1.00 56.72 306 ILE C O 1
ATOM 6371 N N . PRO C 1 269 ? 48.394 -35.015 -69.297 1.00 55.45 307 PRO C N 1
ATOM 6372 C CA . PRO C 1 269 ? 49.812 -35.384 -69.341 1.00 54.14 307 PRO C CA 1
ATOM 6373 C C . PRO C 1 269 ? 50.119 -36.510 -70.343 1.00 52.76 307 PRO C C 1
ATOM 6374 O O . PRO C 1 269 ? 49.303 -37.424 -70.492 1.00 51.71 307 PRO C O 1
ATOM 6378 N N . PRO C 1 270 ? 51.280 -36.447 -71.025 1.00 51.29 308 PRO C N 1
ATOM 6379 C CA . PRO C 1 270 ? 51.620 -37.474 -72.024 1.00 49.89 308 PRO C CA 1
ATOM 6380 C C . PRO C 1 270 ? 51.836 -38.888 -71.469 1.00 49.06 308 PRO C C 1
ATOM 6381 O O . PRO C 1 270 ? 51.686 -39.855 -72.220 1.00 48.30 308 PRO C O 1
ATOM 6385 N N . ASP C 1 271 ? 52.196 -39.010 -70.188 1.00 49.08 309 ASP C N 1
ATOM 6386 C CA . ASP C 1 271 ? 52.315 -40.329 -69.544 1.00 49.70 309 ASP C CA 1
ATOM 6387 C C . ASP C 1 271 ? 50.952 -41.028 -69.462 1.00 49.35 309 ASP C C 1
ATOM 6388 O O . ASP C 1 271 ? 50.857 -42.250 -69.614 1.00 49.27 309 ASP C O 1
ATOM 6393 N N . VAL C 1 272 ? 49.909 -40.229 -69.251 1.00 49.20 310 VAL C N 1
ATOM 6394 C CA . VAL C 1 272 ? 48.533 -40.710 -69.191 1.00 49.00 310 VAL C CA 1
ATOM 6395 C C . VAL C 1 272 ? 48.009 -40.994 -70.608 1.00 48.63 310 VAL C C 1
ATOM 6396 O O . VAL C 1 272 ? 47.250 -41.945 -70.801 1.00 48.07 310 VAL C O 1
ATOM 6400 N N . LEU C 1 273 ? 48.403 -40.173 -71.586 1.00 48.73 311 LEU C N 1
ATOM 6401 C CA . LEU C 1 273 ? 48.022 -40.393 -72.993 1.00 51.05 311 LEU C CA 1
ATOM 6402 C C . LEU C 1 273 ? 48.556 -41.710 -73.551 1.00 52.03 311 LEU C C 1
ATOM 6403 O O . LEU C 1 273 ? 47.839 -42.424 -74.259 1.00 51.33 311 LEU C O 1
ATOM 6408 N N . GLN C 1 274 ? 49.813 -42.018 -73.234 1.00 54.35 312 GLN C N 1
ATOM 6409 C CA . GLN C 1 274 ? 50.435 -43.277 -73.654 1.00 56.20 312 GLN C CA 1
ATOM 6410 C C . GLN C 1 274 ? 49.784 -44.502 -72.996 1.00 55.67 312 GLN C C 1
ATOM 6411 O O . GLN C 1 274 ? 49.673 -45.552 -73.631 1.00 55.15 312 GLN C O 1
ATOM 6417 N N . ASP C 1 275 ? 49.348 -44.359 -71.741 1.00 55.40 313 ASP C N 1
ATOM 6418 C CA . ASP C 1 275 ? 48.681 -45.444 -71.005 1.00 56.29 313 ASP C CA 1
ATOM 6419 C C . ASP C 1 275 ? 47.147 -45.347 -71.038 1.00 54.10 313 ASP C C 1
ATOM 6420 O O . ASP C 1 275 ? 46.479 -45.957 -70.202 1.00 54.91 313 ASP C O 1
ATOM 6425 N N . MET C 1 276 ? 46.585 -44.619 -72.005 1.00 51.72 314 MET C N 1
ATOM 6426 C CA . MET C 1 276 ? 45.151 -44.300 -72.002 1.00 50.19 314 MET C CA 1
ATOM 6427 C C . MET C 1 276 ? 44.228 -45.519 -72.118 1.00 48.77 314 MET C C 1
ATOM 6428 O O . MET C 1 276 ? 43.199 -45.575 -71.447 1.00 48.57 314 MET C O 1
ATOM 6433 N N . ALA C 1 277 ? 44.593 -46.479 -72.965 1.00 48.24 315 ALA C N 1
ATOM 6434 C CA . ALA C 1 277 ? 43.786 -47.692 -73.169 1.00 48.30 315 ALA C CA 1
ATOM 6435 C C . ALA C 1 277 ? 43.826 -48.672 -71.982 1.00 50.04 315 ALA C C 1
ATOM 6436 O O . ALA C 1 277 ? 42.876 -49.439 -71.777 1.00 49.33 315 ALA C O 1
ATOM 6438 N N . VAL C 1 278 ? 44.922 -48.656 -71.221 1.00 50.52 316 VAL C N 1
ATOM 6439 C CA . VAL C 1 278 ? 45.092 -49.537 -70.056 1.00 51.15 316 VAL C CA 1
ATOM 6440 C C . VAL C 1 278 ? 44.347 -48.963 -68.849 1.00 49.26 316 VAL C C 1
ATOM 6441 O O . VAL C 1 278 ? 43.707 -49.705 -68.099 1.00 47.46 316 VAL C O 1
ATOM 6445 N N . ILE C 1 279 ? 44.453 -47.647 -68.668 1.00 48.04 317 ILE C N 1
ATOM 6446 C CA . ILE C 1 279 ? 43.795 -46.934 -67.569 1.00 47.50 317 ILE C CA 1
ATOM 6447 C C . ILE C 1 279 ? 42.272 -46.946 -67.741 1.00 46.36 317 ILE C C 1
ATOM 6448 O O . ILE C 1 279 ? 41.532 -47.286 -66.806 1.00 43.41 317 ILE C O 1
ATOM 6453 N N . ALA C 1 280 ? 41.829 -46.557 -68.939 1.00 44.39 318 ALA C N 1
ATOM 6454 C CA . ALA C 1 280 ? 40.417 -46.370 -69.254 1.00 43.39 318 ALA C CA 1
ATOM 6455 C C . ALA C 1 280 ? 39.995 -47.216 -70.456 1.00 43.41 318 ALA C C 1
ATOM 6456 O O . ALA C 1 280 ? 39.747 -46.670 -71.534 1.00 42.72 318 ALA C O 1
ATOM 6458 N N . PRO C 1 281 ? 39.903 -48.554 -70.277 1.00 43.60 319 PRO C N 1
ATOM 6459 C CA . PRO C 1 281 ? 39.418 -49.435 -71.357 1.00 44.58 319 PRO C CA 1
ATOM 6460 C C . PRO C 1 281 ? 37.933 -49.257 -71.725 1.00 45.59 319 PRO C C 1
ATOM 6461 O O . PRO C 1 281 ? 37.506 -49.735 -72.785 1.00 47.02 319 PRO C O 1
ATOM 6465 N N . MET C 1 282 ? 37.169 -48.580 -70.865 1.00 44.65 320 MET C N 1
ATOM 6466 C CA . MET C 1 282 ? 35.753 -48.298 -71.102 1.00 43.80 320 MET C CA 1
ATOM 6467 C C . MET C 1 282 ? 35.542 -47.243 -72.182 1.00 42.30 320 MET C C 1
ATOM 6468 O O . MET C 1 282 ? 34.458 -47.174 -72.758 1.00 44.19 320 MET C O 1
ATOM 6473 N N . LEU C 1 283 ? 36.548 -46.407 -72.433 1.00 40.81 321 LEU C N 1
ATOM 6474 C CA . LEU C 1 283 ? 36.530 -45.512 -73.592 1.00 40.97 321 LEU C CA 1
ATOM 6475 C C . LEU C 1 283 ? 36.221 -46.316 -74.850 1.00 40.92 321 LEU C C 1
ATOM 6476 O O . LEU C 1 283 ? 35.259 -46.028 -75.559 1.00 40.76 321 LEU C O 1
ATOM 6481 N N . ALA C 1 284 ? 37.034 -47.342 -75.090 1.00 41.49 322 ALA C N 1
ATOM 6482 C CA . ALA C 1 284 ? 36.870 -48.228 -76.240 1.00 41.69 322 ALA C CA 1
ATOM 6483 C C . ALA C 1 284 ? 35.508 -48.920 -76.272 1.00 41.68 322 ALA C C 1
ATOM 6484 O O . ALA C 1 284 ? 34.871 -48.981 -77.320 1.00 43.53 322 ALA C O 1
ATOM 6486 N N . LYS C 1 285 ? 35.063 -49.429 -75.130 1.00 41.91 323 LYS C N 1
ATOM 6487 C CA . LYS C 1 285 ? 33.761 -50.105 -75.045 1.00 42.65 323 LYS C CA 1
ATOM 6488 C C . LYS C 1 285 ? 32.568 -49.197 -75.361 1.00 41.24 323 LYS C C 1
ATOM 6489 O O . LYS C 1 285 ? 31.572 -49.658 -75.920 1.00 40.68 323 LYS C O 1
ATOM 6495 N N . LEU C 1 286 ? 32.690 -47.915 -75.022 1.00 41.10 324 LEU C N 1
ATOM 6496 C CA . LEU C 1 286 ? 31.675 -46.902 -75.327 1.00 40.36 324 LEU C CA 1
ATOM 6497 C C . LEU C 1 286 ? 31.874 -46.244 -76.704 1.00 41.25 324 LEU C C 1
ATOM 6498 O O . LEU C 1 286 ? 31.189 -45.285 -77.027 1.00 41.33 324 LEU C O 1
ATOM 6503 N N . GLY C 1 287 ? 32.813 -46.745 -77.509 1.00 43.16 325 GLY C N 1
ATOM 6504 C CA . GLY C 1 287 ? 33.024 -46.259 -78.875 1.00 43.12 325 GLY C CA 1
ATOM 6505 C C . GLY C 1 287 ? 34.012 -45.119 -79.031 1.00 42.98 325 GLY C C 1
ATOM 6506 O O . GLY C 1 287 ? 34.132 -44.566 -80.122 1.00 42.99 325 GLY C O 1
ATOM 6507 N N . TYR C 1 288 ? 34.728 -44.771 -77.959 1.00 44.01 326 TYR C N 1
ATOM 6508 C CA . TYR C 1 288 ? 35.737 -43.707 -78.000 1.00 44.48 326 TYR C CA 1
ATOM 6509 C C . TYR C 1 288 ? 37.130 -44.289 -78.235 1.00 47.04 326 TYR C C 1
ATOM 6510 O O . TYR C 1 288 ? 37.597 -45.114 -77.447 1.00 47.74 326 TYR C O 1
ATOM 6519 N N . ASP C 1 289 ? 37.792 -43.847 -79.305 1.00 50.00 327 ASP C N 1
ATOM 6520 C CA . ASP C 1 289 ? 39.170 -44.251 -79.597 1.00 51.92 327 ASP C CA 1
ATOM 6521 C C . ASP C 1 289 ? 40.122 -43.661 -78.544 1.00 51.43 327 ASP C C 1
ATOM 6522 O O . ASP C 1 289 ? 40.215 -42.440 -78.425 1.00 49.45 327 ASP C O 1
ATOM 6527 N N . PRO C 1 290 ? 40.835 -44.523 -77.786 1.00 53.54 328 PRO C N 1
ATOM 6528 C CA . PRO C 1 290 ? 41.725 -44.014 -76.729 1.00 53.93 328 PRO C CA 1
ATOM 6529 C C . PRO C 1 290 ? 43.026 -43.349 -77.212 1.00 54.59 328 PRO C C 1
ATOM 6530 O O . PRO C 1 290 ? 43.684 -42.675 -76.416 1.00 53.92 328 PRO C O 1
ATOM 6534 N N . TYR C 1 291 ? 43.390 -43.525 -78.484 1.00 57.06 329 TYR C N 1
ATOM 6535 C CA . TYR C 1 291 ? 44.582 -42.876 -79.046 1.00 60.22 329 TYR C CA 1
ATOM 6536 C C . TYR C 1 291 ? 44.262 -41.786 -80.084 1.00 59.29 329 TYR C C 1
ATOM 6537 O O . TYR C 1 291 ? 45.154 -41.353 -80.820 1.00 59.80 329 TYR C O 1
ATOM 6546 N N . ALA C 1 292 ? 43.003 -41.335 -80.117 1.00 57.06 330 ALA C N 1
ATOM 6547 C CA . ALA C 1 292 ? 42.579 -40.194 -80.938 1.00 55.44 330 ALA C CA 1
ATOM 6548 C C . ALA C 1 292 ? 42.440 -38.946 -80.060 1.00 53.37 330 ALA C C 1
ATOM 6549 O O . ALA C 1 292 ? 41.715 -38.969 -79.066 1.00 52.55 330 ALA C O 1
ATOM 6551 N N . ASN C 1 293 ? 43.133 -37.869 -80.435 1.00 52.19 331 ASN C N 1
ATOM 6552 C CA . ASN C 1 293 ? 43.176 -36.625 -79.658 1.00 52.43 331 ASN C CA 1
ATOM 6553 C C . ASN C 1 293 ? 42.692 -35.440 -80.504 1.00 51.44 331 ASN C C 1
ATOM 6554 O O . ASN C 1 293 ? 43.520 -34.703 -81.040 1.00 52.75 331 ASN C O 1
ATOM 6559 N N . PRO C 1 294 ? 41.377 -35.240 -80.653 1.00 52.47 332 PRO C N 1
ATOM 6560 C CA . PRO C 1 294 ? 40.311 -36.070 -80.085 1.00 51.83 332 PRO C CA 1
ATOM 6561 C C . PRO C 1 294 ? 39.727 -37.062 -81.096 1.00 51.20 332 PRO C C 1
ATOM 6562 O O . PRO C 1 294 ? 40.078 -37.008 -82.279 1.00 50.10 332 PRO C O 1
ATOM 6566 N N . PRO C 1 295 ? 38.825 -37.956 -80.640 1.00 50.42 333 PRO C N 1
ATOM 6567 C CA . PRO C 1 295 ? 38.069 -38.778 -81.588 1.00 50.75 333 PRO C CA 1
ATOM 6568 C C . PRO C 1 295 ? 37.168 -37.925 -82.476 1.00 51.70 333 PRO C C 1
ATOM 6569 O O . PRO C 1 295 ? 36.744 -36.836 -82.064 1.00 50.47 333 PRO C O 1
ATOM 6573 N N . ASN C 1 296 ? 36.889 -38.410 -83.684 1.00 53.72 334 ASN C N 1
ATOM 6574 C CA . ASN C 1 296 ? 35.932 -37.741 -84.558 1.00 55.53 334 ASN C CA 1
ATOM 6575 C C . ASN C 1 296 ? 34.532 -38.019 -84.022 1.00 54.46 334 ASN C C 1
ATOM 6576 O O . ASN C 1 296 ? 33.933 -39.055 -84.316 1.00 55.61 334 ASN C O 1
ATOM 6581 N N . TYR C 1 297 ? 34.045 -37.098 -83.197 1.00 54.05 335 TYR C N 1
ATOM 6582 C CA . TYR C 1 297 ? 32.717 -37.211 -82.591 1.00 54.27 335 TYR C CA 1
ATOM 6583 C C . TYR C 1 297 ? 31.626 -37.065 -83.659 1.00 53.29 335 TYR C C 1
ATOM 6584 O O . TYR C 1 297 ? 30.630 -37.792 -83.637 1.00 51.36 335 TYR C O 1
ATOM 6593 N N . GLY C 1 298 ? 31.832 -36.124 -84.584 1.00 52.59 336 GLY C N 1
ATOM 6594 C CA . GLY C 1 298 ? 30.974 -35.950 -85.759 1.00 53.16 336 GLY C CA 1
ATOM 6595 C C . GLY C 1 298 ? 31.561 -36.625 -86.986 1.00 51.98 336 GLY C C 1
ATOM 6596 O O . GLY C 1 298 ? 31.017 -37.610 -87.484 1.00 49.66 336 GLY C O 1
ATOM 6597 N N . ALA D 1 26 ? -3.302 -52.098 -41.535 1.00 58.54 64 ALA D N 1
ATOM 6598 C CA . ALA D 1 26 ? -3.518 -50.612 -41.594 1.00 59.16 64 ALA D CA 1
ATOM 6599 C C . ALA D 1 26 ? -2.514 -49.857 -40.719 1.00 59.79 64 ALA D C 1
ATOM 6600 O O . ALA D 1 26 ? -2.530 -49.992 -39.496 1.00 59.69 64 ALA D O 1
ATOM 6602 N N . TYR D 1 27 ? -1.648 -49.069 -41.361 1.00 59.27 65 TYR D N 1
ATOM 6603 C CA . TYR D 1 27 ? -0.634 -48.273 -40.667 1.00 57.52 65 TYR D CA 1
ATOM 6604 C C . TYR D 1 27 ? -0.525 -46.871 -41.252 1.00 56.35 65 TYR D C 1
ATOM 6605 O O . TYR D 1 27 ? -0.843 -46.646 -42.422 1.00 55.19 65 TYR D O 1
ATOM 6614 N N . HIS D 1 28 ? -0.061 -45.942 -40.422 1.00 55.66 66 HIS D N 1
ATOM 6615 C CA . HIS D 1 28 ? 0.062 -44.531 -40.797 1.00 55.53 66 HIS D CA 1
ATOM 6616 C C . HIS D 1 28 ? 0.893 -43.767 -39.770 1.00 53.12 66 HIS D C 1
ATOM 6617 O O . HIS D 1 28 ? 1.138 -44.254 -38.666 1.00 49.83 66 HIS D O 1
ATOM 6624 N N . LYS D 1 29 ? 1.311 -42.562 -40.139 1.00 52.17 67 LYS D N 1
ATOM 6625 C CA . LYS D 1 29 ? 2.243 -41.768 -39.337 1.00 51.74 67 LYS D CA 1
ATOM 6626 C C . LYS D 1 29 ? 1.690 -41.300 -37.982 1.00 51.27 67 LYS D C 1
ATOM 6627 O O . LYS D 1 29 ? 2.470 -40.994 -37.080 1.00 51.68 67 LYS D O 1
ATOM 6633 N N . ASP D 1 30 ? 0.362 -41.241 -37.853 1.00 49.95 68 ASP D N 1
ATOM 6634 C CA . ASP D 1 30 ? -0.316 -40.849 -36.606 1.00 49.43 68 ASP D CA 1
ATOM 6635 C C . ASP D 1 30 ? -0.713 -42.025 -35.693 1.00 47.43 68 ASP D C 1
ATOM 6636 O O . ASP D 1 30 ? -1.388 -41.819 -34.681 1.00 45.74 68 ASP D O 1
ATOM 6641 N N . MET D 1 31 ? -0.301 -43.247 -36.030 1.00 46.83 69 MET D N 1
ATOM 6642 C CA . MET D 1 31 ? -0.660 -44.421 -35.226 1.00 46.06 69 MET D CA 1
ATOM 6643 C C . MET D 1 31 ? 0.134 -44.435 -33.911 1.00 45.35 69 MET D C 1
ATOM 6644 O O . MET D 1 31 ? 1.223 -43.858 -33.841 1.00 45.19 69 MET D O 1
ATOM 6649 N N . PRO D 1 32 ? -0.402 -45.096 -32.867 1.00 45.05 70 PRO D N 1
ATOM 6650 C CA . PRO D 1 32 ? 0.303 -45.153 -31.580 1.00 45.35 70 PRO D CA 1
ATOM 6651 C C . PRO D 1 32 ? 1.498 -46.117 -31.582 1.00 43.90 70 PRO D C 1
ATOM 6652 O O . PRO D 1 32 ? 1.318 -47.333 -31.481 1.00 44.97 70 PRO D O 1
ATOM 6656 N N . LEU D 1 33 ? 2.702 -45.558 -31.700 1.00 42.42 71 LEU D N 1
ATOM 6657 C CA . LEU D 1 33 ? 3.952 -46.333 -31.685 1.00 40.52 71 LEU D CA 1
ATOM 6658 C C . LEU D 1 33 ? 4.647 -46.267 -30.327 1.00 38.08 71 LEU D C 1
ATOM 6659 O O . LEU D 1 33 ? 4.363 -45.394 -29.512 1.00 38.56 71 LEU D O 1
ATOM 6664 N N . ILE D 1 34 ? 5.555 -47.210 -30.100 1.00 35.62 72 ILE D N 1
ATOM 6665 C CA . ILE D 1 34 ? 6.380 -47.262 -28.892 1.00 34.96 72 ILE D CA 1
ATOM 6666 C C . ILE D 1 34 ? 7.837 -47.449 -29.289 1.00 34.20 72 ILE D C 1
ATOM 6667 O O . ILE D 1 34 ? 8.201 -48.507 -29.779 1.00 35.68 72 ILE D O 1
ATOM 6672 N N . PHE D 1 35 ? 8.667 -46.437 -29.073 1.00 33.94 73 PHE D N 1
ATOM 6673 C CA . PHE D 1 35 ? 10.111 -46.551 -29.298 1.00 34.09 73 PHE D CA 1
ATOM 6674 C C . PHE D 1 35 ? 10.814 -46.740 -27.954 1.00 33.82 73 PHE D C 1
ATOM 6675 O O . PHE D 1 35 ? 10.782 -45.848 -27.109 1.00 35.16 73 PHE D O 1
ATOM 6683 N N . ILE D 1 36 ? 11.426 -47.903 -27.756 1.00 32.98 74 ILE D N 1
ATOM 6684 C CA . ILE D 1 36 ? 12.258 -48.164 -26.587 1.00 32.78 74 ILE D CA 1
ATOM 6685 C C . ILE D 1 36 ? 13.696 -47.892 -26.991 1.00 32.19 74 ILE D C 1
ATOM 6686 O O . ILE D 1 36 ? 14.119 -48.270 -28.078 1.00 33.50 74 ILE D O 1
ATOM 6691 N N . GLY D 1 37 ? 14.451 -47.251 -26.113 1.00 31.00 75 GLY D N 1
ATOM 6692 C CA . GLY D 1 37 ? 15.879 -47.119 -26.321 1.00 30.83 75 GLY D CA 1
ATOM 6693 C C . GLY D 1 37 ? 16.647 -46.733 -25.077 1.00 30.82 75 GLY D C 1
ATOM 6694 O O . GLY D 1 37 ? 16.117 -46.735 -23.963 1.00 31.62 75 GLY D O 1
ATOM 6695 N N . GLY D 1 38 ? 17.909 -46.400 -25.296 1.00 29.97 76 GLY D N 1
ATOM 6696 C CA . GLY D 1 38 ? 18.854 -46.093 -24.238 1.00 31.16 76 GLY D CA 1
ATOM 6697 C C . GLY D 1 38 ? 20.243 -46.324 -24.785 1.00 31.80 76 GLY D C 1
ATOM 6698 O O . GLY D 1 38 ? 20.410 -46.542 -25.979 1.00 32.23 76 GLY D O 1
ATOM 6699 N N . VAL D 1 39 ? 21.243 -46.263 -23.920 1.00 32.80 77 VAL D N 1
ATOM 6700 C CA . VAL D 1 39 ? 22.589 -46.677 -24.290 1.00 34.56 77 VAL D CA 1
ATOM 6701 C C . VAL D 1 39 ? 22.552 -48.215 -24.287 1.00 36.55 77 VAL D C 1
ATOM 6702 O O . VAL D 1 39 ? 21.853 -48.808 -23.462 1.00 37.39 77 VAL D O 1
ATOM 6706 N N . PRO D 1 40 ? 23.272 -48.873 -25.213 1.00 38.01 78 PRO D N 1
ATOM 6707 C CA . PRO D 1 40 ? 23.313 -50.334 -25.118 1.00 39.23 78 PRO D CA 1
ATOM 6708 C C . PRO D 1 40 ? 23.812 -50.846 -23.760 1.00 40.77 78 PRO D C 1
ATOM 6709 O O . PRO D 1 40 ? 24.529 -50.134 -23.044 1.00 41.69 78 PRO D O 1
ATOM 6713 N N . ARG D 1 41 ? 23.410 -52.072 -23.429 1.00 41.38 79 ARG D N 1
ATOM 6714 C CA . ARG D 1 41 ? 23.674 -52.704 -22.130 1.00 40.54 79 ARG D CA 1
ATOM 6715 C C . ARG D 1 41 ? 22.970 -51.972 -20.981 1.00 39.77 79 ARG D C 1
ATOM 6716 O O . ARG D 1 41 ? 23.574 -51.699 -19.941 1.00 41.37 79 ARG D O 1
ATOM 6724 N N . SER D 1 42 ? 21.686 -51.670 -21.180 1.00 38.05 80 SER D N 1
ATOM 6725 C CA . SER D 1 42 ? 20.874 -50.947 -20.191 1.00 36.44 80 SER D CA 1
ATOM 6726 C C . SER D 1 42 ? 19.491 -51.569 -19.953 1.00 34.33 80 SER D C 1
ATOM 6727 O O . SER D 1 42 ? 18.590 -50.906 -19.445 1.00 33.83 80 SER D O 1
ATOM 6730 N N . GLY D 1 43 ? 19.339 -52.849 -20.288 1.00 33.34 81 GLY D N 1
ATOM 6731 C CA . GLY D 1 43 ? 18.066 -53.558 -20.136 1.00 32.55 81 GLY D CA 1
ATOM 6732 C C . GLY D 1 43 ? 17.035 -53.300 -21.224 1.00 32.02 81 GLY D C 1
ATOM 6733 O O . GLY D 1 43 ? 15.840 -53.484 -20.991 1.00 31.78 81 GLY D O 1
ATOM 6734 N N . THR D 1 44 ? 17.484 -52.894 -22.412 1.00 31.63 82 THR D N 1
ATOM 6735 C CA . THR D 1 44 ? 16.570 -52.567 -23.506 1.00 31.92 82 THR D CA 1
ATOM 6736 C C . THR D 1 44 ? 15.905 -53.823 -24.063 1.00 32.67 82 THR D C 1
ATOM 6737 O O . THR D 1 44 ? 14.690 -53.831 -24.274 1.00 32.79 82 THR D O 1
ATOM 6741 N N . THR D 1 45 ? 16.693 -54.877 -24.279 1.00 33.27 83 THR D N 1
ATOM 6742 C CA . THR D 1 45 ? 16.169 -56.143 -24.800 1.00 33.41 83 THR D CA 1
ATOM 6743 C C . THR D 1 45 ? 15.181 -56.780 -23.829 1.00 34.25 83 THR D C 1
ATOM 6744 O O . THR D 1 45 ? 14.158 -57.307 -24.255 1.00 35.70 83 THR D O 1
ATOM 6748 N N . LEU D 1 46 ? 15.478 -56.732 -22.534 1.00 34.79 84 LEU D N 1
ATOM 6749 C CA . LEU D 1 46 ? 14.536 -57.217 -21.524 1.00 34.85 84 LEU D CA 1
ATOM 6750 C C . LEU D 1 46 ? 13.226 -56.425 -21.568 1.00 35.65 84 LEU D C 1
ATOM 6751 O O . LEU D 1 46 ? 12.139 -57.006 -21.532 1.00 34.63 84 LEU D O 1
ATOM 6756 N N . MET D 1 47 ? 13.349 -55.098 -21.639 1.00 36.87 85 MET D N 1
ATOM 6757 C CA . MET D 1 47 ? 12.195 -54.197 -21.687 1.00 37.74 85 MET D CA 1
ATOM 6758 C C . MET D 1 47 ? 11.287 -54.486 -22.879 1.00 36.31 85 MET D C 1
ATOM 6759 O O . MET D 1 47 ? 10.070 -54.481 -22.747 1.00 37.12 85 MET D O 1
ATOM 6764 N N . ARG D 1 48 ? 11.880 -54.725 -24.040 1.00 35.84 86 ARG D N 1
ATOM 6765 C CA . ARG D 1 48 ? 11.101 -55.036 -25.235 1.00 36.43 86 ARG D CA 1
ATOM 6766 C C . ARG D 1 48 ? 10.595 -56.485 -25.217 1.00 35.53 86 ARG D C 1
ATOM 6767 O O . ARG D 1 48 ? 9.560 -56.779 -25.812 1.00 35.19 86 ARG D O 1
ATOM 6775 N N . ALA D 1 49 ? 11.339 -57.382 -24.568 1.00 34.42 87 ALA D N 1
ATOM 6776 C CA . ALA D 1 49 ? 10.905 -58.773 -24.385 1.00 34.95 87 ALA D CA 1
ATOM 6777 C C . ALA D 1 49 ? 9.661 -58.857 -23.505 1.00 35.51 87 ALA D C 1
ATOM 6778 O O . ALA D 1 49 ? 8.695 -59.549 -23.843 1.00 34.45 87 ALA D O 1
ATOM 6780 N N . MET D 1 50 ? 9.697 -58.138 -22.384 1.00 36.18 88 MET D N 1
ATOM 6781 C CA . MET D 1 50 ? 8.568 -58.069 -21.454 1.00 36.47 88 MET D CA 1
ATOM 6782 C C . MET D 1 50 ? 7.319 -57.443 -22.077 1.00 37.58 88 MET D C 1
ATOM 6783 O O . MET D 1 50 ? 6.199 -57.858 -21.770 1.00 37.24 88 MET D O 1
ATOM 6788 N N . LEU D 1 51 ? 7.509 -56.448 -22.942 1.00 38.46 89 LEU D N 1
ATOM 6789 C CA . LEU D 1 51 ? 6.395 -55.870 -23.700 1.00 38.43 89 LEU D CA 1
ATOM 6790 C C . LEU D 1 51 ? 5.923 -56.799 -24.822 1.00 38.51 89 LEU D C 1
ATOM 6791 O O . LEU D 1 51 ? 4.727 -56.937 -25.026 1.00 39.61 89 LEU D O 1
ATOM 6796 N N . ASP D 1 52 ? 6.847 -57.449 -25.525 1.00 39.13 90 ASP D N 1
ATOM 6797 C CA . ASP D 1 52 ? 6.481 -58.501 -26.491 1.00 40.83 90 ASP D CA 1
ATOM 6798 C C . ASP D 1 52 ? 5.652 -59.643 -25.882 1.00 40.48 90 ASP D C 1
ATOM 6799 O O . ASP D 1 52 ? 4.831 -60.245 -26.576 1.00 38.67 90 ASP D O 1
ATOM 6804 N N . ALA D 1 53 ? 5.877 -59.941 -24.601 1.00 40.36 91 ALA D N 1
ATOM 6805 C CA . ALA D 1 53 ? 5.093 -60.939 -23.876 1.00 40.24 91 ALA D CA 1
ATOM 6806 C C . ALA D 1 53 ? 3.606 -60.578 -23.748 1.00 41.25 91 ALA D C 1
ATOM 6807 O O . ALA D 1 53 ? 2.767 -61.457 -23.546 1.00 43.27 91 ALA D O 1
ATOM 6809 N N . HIS D 1 54 ? 3.287 -59.290 -23.851 1.00 42.06 92 HIS D N 1
ATOM 6810 C CA . HIS D 1 54 ? 1.901 -58.832 -23.967 1.00 43.82 92 HIS D CA 1
ATOM 6811 C C . HIS D 1 54 ? 1.322 -59.335 -25.309 1.00 44.86 92 HIS D C 1
ATOM 6812 O O . HIS D 1 54 ? 1.990 -59.227 -26.342 1.00 45.24 92 HIS D O 1
ATOM 6819 N N . PRO D 1 55 ? 0.099 -59.900 -25.300 1.00 46.53 93 PRO D N 1
ATOM 6820 C CA . PRO D 1 55 ? -0.469 -60.445 -26.548 1.00 46.67 93 PRO D CA 1
ATOM 6821 C C . PRO D 1 55 ? -0.868 -59.389 -27.597 1.00 46.31 93 PRO D C 1
ATOM 6822 O O . PRO D 1 55 ? -0.864 -59.690 -28.787 1.00 46.91 93 PRO D O 1
ATOM 6826 N N . ASP D 1 56 ? -1.228 -58.188 -27.146 1.00 46.35 94 ASP D N 1
ATOM 6827 C CA . ASP D 1 56 ? -1.521 -57.032 -28.019 1.00 45.83 94 ASP D CA 1
ATOM 6828 C C . ASP D 1 56 ? -0.323 -56.134 -28.411 1.00 43.73 94 ASP D C 1
ATOM 6829 O O . ASP D 1 56 ? -0.505 -55.146 -29.134 1.00 41.76 94 ASP D O 1
ATOM 6834 N N . ILE D 1 57 ? 0.885 -56.449 -27.946 1.00 42.56 95 ILE D N 1
ATOM 6835 C CA . ILE D 1 57 ? 2.070 -55.655 -28.294 1.00 42.34 95 ILE D CA 1
ATOM 6836 C C . ILE D 1 57 ? 3.046 -56.502 -29.102 1.00 43.01 95 ILE D C 1
ATOM 6837 O O . ILE D 1 57 ? 3.307 -57.658 -28.752 1.00 44.02 95 ILE D O 1
ATOM 6842 N N . ARG D 1 58 ? 3.573 -55.923 -30.183 1.00 42.28 96 ARG D N 1
ATOM 6843 C CA . ARG D 1 58 ? 4.696 -56.505 -30.914 1.00 42.02 96 ARG D CA 1
ATOM 6844 C C . ARG D 1 58 ? 5.783 -55.458 -31.058 1.00 42.54 96 ARG D C 1
ATOM 6845 O O . ARG D 1 58 ? 5.520 -54.334 -31.484 1.00 41.90 96 ARG D O 1
ATOM 6853 N N . CYS D 1 59 ? 7.006 -55.862 -30.736 1.00 44.16 97 CYS D N 1
ATOM 6854 C CA . CYS D 1 59 ? 8.181 -55.009 -30.838 1.00 46.77 97 CYS D CA 1
ATOM 6855 C C . CYS D 1 59 ? 9.185 -55.620 -31.809 1.00 45.47 97 CYS D C 1
ATOM 6856 O O . CYS D 1 59 ? 9.558 -54.994 -32.810 1.00 45.02 97 CYS D O 1
ATOM 6859 N N . GLY D 1 60 ? 9.603 -56.846 -31.520 1.00 44.04 98 GLY D N 1
ATOM 6860 C CA . GLY D 1 60 ? 10.502 -57.580 -32.389 1.00 44.09 98 GLY D CA 1
ATOM 6861 C C . GLY D 1 60 ? 11.947 -57.180 -32.189 1.00 44.32 98 GLY D C 1
ATOM 6862 O O . GLY D 1 60 ? 12.288 -56.396 -31.297 1.00 45.15 98 GLY D O 1
ATOM 6863 N N . GLU D 1 61 ? 12.792 -57.704 -33.062 1.00 44.83 99 GLU D N 1
ATOM 6864 C CA . GLU D 1 61 ? 14.238 -57.611 -32.906 1.00 45.30 99 GLU D CA 1
ATOM 6865 C C . GLU D 1 61 ? 14.750 -56.226 -33.304 1.00 45.11 99 GLU D C 1
ATOM 6866 O O . GLU D 1 61 ? 14.032 -55.450 -33.945 1.00 44.18 99 GLU D O 1
ATOM 6872 N N . GLU D 1 62 ? 15.988 -55.919 -32.913 1.00 44.71 100 GLU D N 1
ATOM 6873 C CA . GLU D 1 62 ? 16.627 -54.657 -33.302 1.00 44.87 100 GLU D CA 1
ATOM 6874 C C . GLU D 1 62 ? 16.730 -54.591 -34.821 1.00 43.34 100 GLU D C 1
ATOM 6875 O O . GLU D 1 62 ? 17.335 -55.464 -35.433 1.00 42.35 100 GLU D O 1
ATOM 6881 N N . THR D 1 63 ? 16.140 -53.560 -35.418 1.00 43.01 101 THR D N 1
ATOM 6882 C CA . THR D 1 63 ? 16.110 -53.435 -36.876 1.00 43.54 101 THR D CA 1
ATOM 6883 C C . THR D 1 63 ? 17.454 -52.991 -37.447 1.00 43.50 101 THR D C 1
ATOM 6884 O O . THR D 1 63 ? 17.710 -53.222 -38.624 1.00 42.58 101 THR D O 1
ATOM 6888 N N . ARG D 1 64 ? 18.277 -52.315 -36.634 1.00 43.93 102 ARG D N 1
ATOM 6889 C CA . ARG D 1 64 ? 19.639 -51.864 -37.002 1.00 44.00 102 ARG D CA 1
ATOM 6890 C C . ARG D 1 64 ? 19.690 -50.688 -37.996 1.00 43.76 102 ARG D C 1
ATOM 6891 O O . ARG D 1 64 ? 20.495 -49.772 -37.822 1.00 44.34 102 ARG D O 1
ATOM 6899 N N . VAL D 1 65 ? 18.845 -50.722 -39.027 1.00 42.59 103 VAL D N 1
ATOM 6900 C CA . VAL D 1 65 ? 18.797 -49.669 -40.045 1.00 41.45 103 VAL D CA 1
ATOM 6901 C C . VAL D 1 65 ? 18.218 -48.347 -39.548 1.00 41.35 103 VAL D C 1
ATOM 6902 O O . VAL D 1 65 ? 18.583 -47.293 -40.054 1.00 41.41 103 VAL D O 1
ATOM 6906 N N . ILE D 1 66 ? 17.315 -48.403 -38.570 1.00 41.87 104 ILE D N 1
ATOM 6907 C CA . ILE D 1 66 ? 16.619 -47.201 -38.087 1.00 40.69 104 ILE D CA 1
ATOM 6908 C C . ILE D 1 66 ? 17.557 -46.151 -37.460 1.00 40.03 104 ILE D C 1
ATOM 6909 O O . ILE D 1 66 ? 17.453 -44.977 -37.809 1.00 38.67 104 ILE D O 1
ATOM 6914 N N . PRO D 1 67 ? 18.458 -46.557 -36.537 1.00 40.19 105 PRO D N 1
ATOM 6915 C CA . PRO D 1 67 ? 19.451 -45.603 -36.014 1.00 40.28 105 PRO D CA 1
ATOM 6916 C C . PRO D 1 67 ? 20.387 -45.010 -37.056 1.00 40.94 105 PRO D C 1
ATOM 6917 O O . PRO D 1 67 ? 20.813 -43.865 -36.910 1.00 42.22 105 PRO D O 1
ATOM 6921 N N . ARG D 1 68 ? 20.710 -45.790 -38.083 1.00 41.64 106 ARG D N 1
ATOM 6922 C CA . ARG D 1 68 ? 21.684 -45.378 -39.095 1.00 43.38 106 ARG D CA 1
ATOM 6923 C C . ARG D 1 68 ? 21.128 -44.329 -40.042 1.00 43.29 106 ARG D C 1
ATOM 6924 O O . ARG D 1 68 ? 21.794 -43.337 -40.324 1.00 45.76 106 ARG D O 1
ATOM 6932 N N . ILE D 1 69 ? 19.919 -44.565 -40.537 1.00 43.10 107 ILE D N 1
ATOM 6933 C CA . ILE D 1 69 ? 19.216 -43.593 -41.370 1.00 43.53 107 ILE D CA 1
ATOM 6934 C C . ILE D 1 69 ? 18.845 -42.323 -40.581 1.00 44.26 107 ILE D C 1
ATOM 6935 O O . ILE D 1 69 ? 18.861 -41.220 -41.142 1.00 44.94 107 ILE D O 1
ATOM 6940 N N . LEU D 1 70 ? 18.517 -42.477 -39.301 1.00 42.85 108 LEU D N 1
ATOM 6941 C CA . LEU D 1 70 ? 18.262 -41.324 -38.420 1.00 42.25 108 LEU D CA 1
ATOM 6942 C C . LEU D 1 70 ? 19.531 -40.509 -38.194 1.00 42.03 108 LEU D C 1
ATOM 6943 O O . LEU D 1 70 ? 19.507 -39.281 -38.293 1.00 41.87 108 LEU D O 1
ATOM 6948 N N . ALA D 1 71 ? 20.631 -41.199 -37.903 1.00 42.38 109 ALA D N 1
ATOM 6949 C CA . ALA D 1 71 ? 21.944 -40.567 -37.782 1.00 43.02 109 ALA D CA 1
ATOM 6950 C C . ALA D 1 71 ? 22.326 -39.843 -39.073 1.00 44.74 109 ALA D C 1
ATOM 6951 O O . ALA D 1 71 ? 22.817 -38.713 -39.032 1.00 45.29 109 ALA D O 1
ATOM 6953 N N . LEU D 1 72 ? 22.076 -40.493 -40.203 1.00 45.63 110 LEU D N 1
ATOM 6954 C CA . LEU D 1 72 ? 22.324 -39.897 -41.521 1.00 47.35 110 LEU D CA 1
ATOM 6955 C C . LEU D 1 72 ? 21.509 -38.623 -41.730 1.00 47.31 110 LEU D C 1
ATOM 6956 O O . LEU D 1 72 ? 22.045 -37.618 -42.191 1.00 47.80 110 LEU D O 1
ATOM 6961 N N . LYS D 1 73 ? 20.222 -38.681 -41.390 1.00 48.43 111 LYS D N 1
ATOM 6962 C CA . LYS D 1 73 ? 19.324 -37.518 -41.459 1.00 51.33 111 LYS D CA 1
ATOM 6963 C C . LYS D 1 73 ? 19.794 -36.372 -40.559 1.00 54.26 111 LYS D C 1
ATOM 6964 O O . LYS D 1 73 ? 19.718 -35.204 -40.948 1.00 55.06 111 LYS D O 1
ATOM 6970 N N . GLN D 1 74 ? 20.265 -36.713 -39.366 1.00 58.19 112 GLN D N 1
ATOM 6971 C CA . GLN D 1 74 ? 20.764 -35.721 -38.411 1.00 61.67 112 GLN D CA 1
ATOM 6972 C C . GLN D 1 74 ? 22.029 -35.018 -38.913 1.00 61.78 112 GLN D C 1
ATOM 6973 O O . GLN D 1 74 ? 22.202 -33.824 -38.675 1.00 61.98 112 GLN D O 1
ATOM 6979 N N . MET D 1 75 ? 22.897 -35.752 -39.611 1.00 62.75 113 MET D N 1
ATOM 6980 C CA . MET D 1 75 ? 24.112 -35.168 -40.198 1.00 64.98 113 MET D CA 1
ATOM 6981 C C . MET D 1 75 ? 23.811 -34.160 -41.317 1.00 63.09 113 MET D C 1
ATOM 6982 O O . MET D 1 75 ? 24.490 -33.140 -41.426 1.00 63.85 113 MET D O 1
ATOM 6987 N N . TRP D 1 76 ? 22.796 -34.445 -42.133 1.00 61.17 114 TRP D N 1
ATOM 6988 C CA . TRP D 1 76 ? 22.352 -33.516 -43.184 1.00 59.92 114 TRP D CA 1
ATOM 6989 C C . TRP D 1 76 ? 21.780 -32.219 -42.622 1.00 62.04 114 TRP D C 1
ATOM 6990 O O . TRP D 1 76 ? 22.026 -31.146 -43.170 1.00 62.90 114 TRP D O 1
ATOM 7001 N N . SER D 1 77 ? 21.007 -32.333 -41.542 1.00 65.12 115 SER D N 1
ATOM 7002 C CA . SER D 1 77 ? 20.331 -31.188 -40.920 1.00 65.90 115 SER D CA 1
ATOM 7003 C C . SER D 1 77 ? 21.296 -30.276 -40.157 1.00 67.17 115 SER D C 1
ATOM 7004 O O . SER D 1 77 ? 21.242 -29.054 -40.308 1.00 68.22 115 SER D O 1
ATOM 7007 N N . ARG D 1 78 ? 22.161 -30.874 -39.342 1.00 67.99 116 ARG D N 1
ATOM 7008 C CA . ARG D 1 78 ? 23.135 -30.116 -38.536 1.00 70.14 116 ARG D CA 1
ATOM 7009 C C . ARG D 1 78 ? 24.127 -29.318 -39.381 1.00 71.10 116 ARG D C 1
ATOM 7010 O O . ARG D 1 78 ? 24.506 -28.209 -39.000 1.00 72.36 116 ARG D O 1
ATOM 7018 N N . SER D 1 79 ? 24.553 -29.883 -40.505 1.00 72.20 117 SER D N 1
ATOM 7019 C CA . SER D 1 79 ? 25.430 -29.177 -41.434 1.00 72.24 117 SER D CA 1
ATOM 7020 C C . SER D 1 79 ? 24.653 -28.056 -42.119 1.00 74.12 117 SER D C 1
ATOM 7021 O O . SER D 1 79 ? 23.829 -28.314 -42.995 1.00 74.28 117 SER D O 1
ATOM 7024 N N . SER D 1 80 ? 24.907 -26.818 -41.695 1.00 76.69 118 SER D N 1
ATOM 7025 C CA . SER D 1 80 ? 24.247 -25.634 -42.258 1.00 78.28 118 SER D CA 1
ATOM 7026 C C . SER D 1 80 ? 24.587 -25.419 -43.736 1.00 78.16 118 SER D C 1
ATOM 7027 O O . SER D 1 80 ? 23.776 -24.873 -44.486 1.00 80.84 118 SER D O 1
ATOM 7030 N N . LYS D 1 81 ? 25.785 -25.844 -44.140 1.00 77.00 119 LYS D N 1
ATOM 7031 C CA . LYS D 1 81 ? 26.202 -25.813 -45.544 1.00 77.26 119 LYS D CA 1
ATOM 7032 C C . LYS D 1 81 ? 25.375 -26.784 -46.388 1.00 74.71 119 LYS D C 1
ATOM 7033 O O . LYS D 1 81 ? 24.871 -26.412 -47.445 1.00 73.25 119 LYS D O 1
ATOM 7039 N N . GLU D 1 82 ? 25.241 -28.020 -45.909 1.00 73.48 120 GLU D N 1
ATOM 7040 C CA . GLU D 1 82 ? 24.451 -29.057 -46.589 1.00 73.26 120 GLU D CA 1
ATOM 7041 C C . GLU D 1 82 ? 22.939 -28.788 -46.563 1.00 72.31 120 GLU D C 1
ATOM 7042 O O . GLU D 1 82 ? 22.228 -29.196 -47.479 1.00 71.78 120 GLU D O 1
ATOM 7048 N N . LYS D 1 83 ? 22.458 -28.114 -45.519 1.00 72.37 121 LYS D N 1
ATOM 7049 C CA . LYS D 1 83 ? 21.032 -27.781 -45.386 1.00 73.81 121 LYS D CA 1
ATOM 7050 C C . LYS D 1 83 ? 20.584 -26.767 -46.452 1.00 73.28 121 LYS D C 1
ATOM 7051 O O . LYS D 1 83 ? 19.473 -26.865 -46.973 1.00 72.94 121 LYS D O 1
ATOM 7057 N N . ILE D 1 84 ? 21.455 -25.808 -46.770 1.00 72.31 122 ILE D N 1
ATOM 7058 C CA . ILE D 1 84 ? 21.215 -24.832 -47.847 1.00 71.69 122 ILE D CA 1
ATOM 7059 C C . ILE D 1 84 ? 21.071 -25.520 -49.213 1.00 70.10 122 ILE D C 1
ATOM 7060 O O . ILE D 1 84 ? 20.200 -25.151 -50.004 1.00 70.68 122 ILE D O 1
ATOM 7065 N N . ARG D 1 85 ? 21.918 -26.516 -49.471 1.00 68.09 123 ARG D N 1
ATOM 7066 C CA . ARG D 1 85 ? 21.957 -27.209 -50.769 1.00 66.40 123 ARG D CA 1
ATOM 7067 C C . ARG D 1 85 ? 20.734 -28.094 -51.004 1.00 63.09 123 ARG D C 1
ATOM 7068 O O . ARG D 1 85 ? 20.223 -28.165 -52.123 1.00 62.46 123 ARG D O 1
ATOM 7076 N N . LEU D 1 86 ? 20.282 -28.771 -49.950 1.00 59.31 124 LEU D N 1
ATOM 7077 C CA . LEU D 1 86 ? 19.067 -29.585 -50.009 1.00 57.74 124 LEU D CA 1
ATOM 7078 C C . LEU D 1 86 ? 17.804 -28.730 -50.161 1.00 57.89 124 LEU D C 1
ATOM 7079 O O . LEU D 1 86 ? 16.912 -29.088 -50.931 1.00 58.11 124 LEU D O 1
ATOM 7084 N N . ASP D 1 87 ? 17.739 -27.607 -49.440 1.00 58.05 125 ASP D N 1
ATOM 7085 C CA . ASP D 1 87 ? 16.620 -26.656 -49.561 1.00 58.40 125 ASP D CA 1
ATOM 7086 C C . ASP D 1 87 ? 16.550 -26.016 -50.955 1.00 57.81 125 ASP D C 1
ATOM 7087 O O . ASP D 1 87 ? 15.457 -25.849 -51.500 1.00 56.19 125 ASP D O 1
ATOM 7092 N N . GLU D 1 88 ? 17.710 -25.666 -51.515 1.00 57.45 126 GLU D N 1
ATOM 7093 C CA . GLU D 1 88 ? 17.808 -25.164 -52.902 1.00 59.11 126 GLU D CA 1
ATOM 7094 C C . GLU D 1 88 ? 17.415 -26.212 -53.952 1.00 56.58 126 GLU D C 1
ATOM 7095 O O . GLU D 1 88 ? 16.935 -25.860 -55.034 1.00 54.04 126 GLU D O 1
ATOM 7101 N N . ALA D 1 89 ? 17.626 -27.486 -53.622 1.00 53.56 127 ALA D N 1
ATOM 7102 C CA . ALA D 1 89 ? 17.195 -28.606 -54.458 1.00 51.33 127 ALA D CA 1
ATOM 7103 C C . ALA D 1 89 ? 15.703 -28.950 -54.351 1.00 50.00 127 ALA D C 1
ATOM 7104 O O . ALA D 1 89 ? 15.223 -29.829 -55.075 1.00 49.91 127 ALA D O 1
ATOM 7106 N N . GLY D 1 90 ? 14.977 -28.282 -53.454 1.00 47.89 128 GLY D N 1
ATOM 7107 C CA . GLY D 1 90 ? 13.588 -28.621 -53.162 1.00 47.61 128 GLY D CA 1
ATOM 7108 C C . GLY D 1 90 ? 13.408 -29.708 -52.110 1.00 48.24 128 GLY D C 1
ATOM 7109 O O . GLY D 1 90 ? 12.271 -30.045 -51.772 1.00 47.35 128 GLY D O 1
ATOM 7110 N N . VAL D 1 91 ? 14.519 -30.239 -51.582 1.00 49.64 129 VAL D N 1
ATOM 7111 C CA . VAL D 1 91 ? 14.513 -31.260 -50.527 1.00 49.71 129 VAL D CA 1
ATOM 7112 C C . VAL D 1 91 ? 14.487 -30.515 -49.191 1.00 51.08 129 VAL D C 1
ATOM 7113 O O . VAL D 1 91 ? 15.503 -30.391 -48.496 1.00 51.14 129 VAL D O 1
ATOM 7117 N N . THR D 1 92 ? 13.304 -30.010 -48.854 1.00 52.78 130 THR D N 1
ATOM 7118 C CA . THR D 1 92 ? 13.098 -29.203 -47.653 1.00 53.12 130 THR D CA 1
ATOM 7119 C C . THR D 1 92 ? 12.944 -30.115 -46.432 1.00 54.43 130 THR D C 1
ATOM 7120 O O . THR D 1 92 ? 12.975 -31.346 -46.557 1.00 55.89 130 THR D O 1
ATOM 7124 N N . ASP D 1 93 ? 12.792 -29.507 -45.256 1.00 54.24 131 ASP D N 1
ATOM 7125 C CA . ASP D 1 93 ? 12.495 -30.250 -44.029 1.00 53.38 131 ASP D CA 1
ATOM 7126 C C . ASP D 1 93 ? 11.232 -31.086 -44.181 1.00 50.41 131 ASP D C 1
ATOM 7127 O O . ASP D 1 93 ? 11.244 -32.264 -43.844 1.00 48.43 131 ASP D O 1
ATOM 7132 N N . GLU D 1 94 ? 10.163 -30.482 -44.707 1.00 48.69 132 GLU D N 1
ATOM 7133 C CA . GLU D 1 94 ? 8.896 -31.207 -44.931 1.00 49.14 132 GLU D CA 1
ATOM 7134 C C . GLU D 1 94 ? 9.046 -32.443 -45.833 1.00 46.95 132 GLU D C 1
ATOM 7135 O O . GLU D 1 94 ? 8.382 -33.453 -45.596 1.00 47.51 132 GLU D O 1
ATOM 7141 N N . VAL D 1 95 ? 9.915 -32.363 -46.843 1.00 44.67 133 VAL D N 1
ATOM 7142 C CA . VAL D 1 95 ? 10.102 -33.458 -47.811 1.00 44.15 133 VAL D CA 1
ATOM 7143 C C . VAL D 1 95 ? 10.862 -34.623 -47.184 1.00 43.86 133 VAL D C 1
ATOM 7144 O O . VAL D 1 95 ? 10.425 -35.768 -47.287 1.00 44.52 133 VAL D O 1
ATOM 7148 N N . LEU D 1 96 ? 11.995 -34.322 -46.550 1.00 43.15 134 LEU D N 1
ATOM 7149 C CA . LEU D 1 96 ? 12.772 -35.322 -45.804 1.00 42.32 134 LEU D CA 1
ATOM 7150 C C . LEU D 1 96 ? 11.964 -35.980 -44.692 1.00 41.27 134 LEU D C 1
ATOM 7151 O O . LEU D 1 96 ? 11.982 -37.198 -44.550 1.00 40.07 134 LEU D O 1
ATOM 7156 N N . ASP D 1 97 ? 11.263 -35.161 -43.914 1.00 41.24 135 ASP D N 1
ATOM 7157 C CA . ASP D 1 97 ? 10.388 -35.651 -42.845 1.00 41.86 135 ASP D CA 1
ATOM 7158 C C . ASP D 1 97 ? 9.348 -36.635 -43.384 1.00 41.65 135 ASP D C 1
ATOM 7159 O O . ASP D 1 97 ? 9.106 -37.682 -42.779 1.00 41.00 135 ASP D O 1
ATOM 7164 N N . SER D 1 98 ? 8.769 -36.302 -44.534 1.00 41.51 136 SER D N 1
ATOM 7165 C CA . SER D 1 98 ? 7.796 -37.166 -45.203 1.00 42.11 136 SER D CA 1
ATOM 7166 C C . SER D 1 98 ? 8.423 -38.489 -45.668 1.00 41.67 136 SER D C 1
ATOM 7167 O O . SER D 1 98 ? 7.815 -39.555 -45.529 1.00 40.76 136 SER D O 1
ATOM 7170 N N . ALA D 1 99 ? 9.640 -38.408 -46.205 1.00 41.77 137 ALA D N 1
ATOM 7171 C CA . ALA D 1 99 ? 10.397 -39.591 -46.630 1.00 42.90 137 ALA D CA 1
ATOM 7172 C C . ALA D 1 99 ? 10.855 -40.471 -45.458 1.00 43.03 137 ALA D C 1
ATOM 7173 O O . ALA D 1 99 ? 10.792 -41.701 -45.553 1.00 42.10 137 ALA D O 1
ATOM 7175 N N . MET D 1 100 ? 11.320 -39.845 -44.373 1.00 43.09 138 MET D N 1
ATOM 7176 C CA . MET D 1 100 ? 11.699 -40.574 -43.146 1.00 44.69 138 MET D CA 1
ATOM 7177 C C . MET D 1 100 ? 10.505 -41.294 -42.511 1.00 43.56 138 MET D C 1
ATOM 7178 O O . MET D 1 100 ? 10.632 -42.441 -42.097 1.00 42.46 138 MET D O 1
ATOM 7183 N N . GLN D 1 101 ? 9.360 -40.612 -42.435 1.00 43.26 139 GLN D N 1
ATOM 7184 C CA . GLN D 1 101 ? 8.097 -41.219 -41.970 1.00 43.88 139 GLN D CA 1
ATOM 7185 C C . GLN D 1 101 ? 7.758 -42.499 -42.727 1.00 43.29 139 GLN D C 1
ATOM 7186 O O . GLN D 1 101 ? 7.464 -43.526 -42.122 1.00 44.56 139 GLN D O 1
ATOM 7192 N N . ALA D 1 102 ? 7.797 -42.415 -44.052 1.00 42.17 140 ALA D N 1
ATOM 7193 C CA . ALA D 1 102 ? 7.462 -43.543 -44.912 1.00 41.84 140 ALA D CA 1
ATOM 7194 C C . ALA D 1 102 ? 8.457 -44.694 -44.759 1.00 42.24 140 ALA D C 1
ATOM 7195 O O . ALA D 1 102 ? 8.046 -45.842 -44.626 1.00 40.84 140 ALA D O 1
ATOM 7197 N N . PHE D 1 103 ? 9.754 -44.377 -44.756 1.00 42.30 141 PHE D N 1
ATOM 7198 C CA . PHE D 1 103 ? 10.810 -45.381 -44.581 1.00 42.24 141 PHE D CA 1
ATOM 7199 C C . PHE D 1 103 ? 10.669 -46.128 -43.255 1.00 42.22 141 PHE D C 1
ATOM 7200 O O . PHE D 1 103 ? 10.580 -47.356 -43.237 1.00 42.28 141 PHE D O 1
ATOM 7208 N N . LEU D 1 104 ? 10.661 -45.370 -42.160 1.00 41.67 142 LEU D N 1
ATOM 7209 C CA . LEU D 1 104 ? 10.650 -45.929 -40.806 1.00 41.63 142 LEU D CA 1
ATOM 7210 C C . LEU D 1 104 ? 9.402 -46.752 -40.514 1.00 41.95 142 LEU D C 1
ATOM 7211 O O . LEU D 1 104 ? 9.504 -47.794 -39.874 1.00 41.98 142 LEU D O 1
ATOM 7216 N N . LEU D 1 105 ? 8.239 -46.287 -40.978 1.00 43.07 143 LEU D N 1
ATOM 7217 C CA . LEU D 1 105 ? 6.992 -47.067 -40.879 1.00 44.23 143 LEU D CA 1
ATOM 7218 C C . LEU D 1 105 ? 7.095 -48.422 -41.576 1.00 44.81 143 LEU D C 1
ATOM 7219 O O . LEU D 1 105 ? 6.674 -49.430 -41.020 1.00 47.06 143 LEU D O 1
ATOM 7224 N N . GLU D 1 106 ? 7.650 -48.441 -42.787 1.00 44.83 144 GLU D N 1
ATOM 7225 C CA . GLU D 1 106 ? 7.800 -49.692 -43.539 1.00 44.53 144 GLU D CA 1
ATOM 7226 C C . GLU D 1 106 ? 8.675 -50.699 -42.794 1.00 43.08 144 GLU D C 1
ATOM 7227 O O . GLU D 1 106 ? 8.363 -51.883 -42.773 1.00 43.48 144 GLU D O 1
ATOM 7233 N N . ILE D 1 107 ? 9.754 -50.231 -42.170 1.00 40.53 145 ILE D N 1
ATOM 7234 C CA . ILE D 1 107 ? 10.606 -51.114 -41.380 1.00 40.27 145 ILE D CA 1
ATOM 7235 C C . ILE D 1 107 ? 9.793 -51.596 -40.179 1.00 40.15 145 ILE D C 1
ATOM 7236 O O . ILE D 1 107 ? 9.536 -52.787 -40.043 1.00 39.89 145 ILE D O 1
ATOM 7241 N N . ILE D 1 108 ? 9.344 -50.649 -39.366 1.00 40.70 146 ILE D N 1
ATOM 7242 C CA . ILE D 1 108 ? 8.618 -50.936 -38.117 1.00 41.62 146 ILE D CA 1
ATOM 7243 C C . ILE D 1 108 ? 7.448 -51.906 -38.327 1.00 42.24 146 ILE D C 1
ATOM 7244 O O . ILE D 1 108 ? 7.311 -52.880 -37.582 1.00 43.21 146 ILE D O 1
ATOM 7249 N N . VAL D 1 109 ? 6.628 -51.636 -39.341 1.00 42.08 147 VAL D N 1
ATOM 7250 C CA . VAL D 1 109 ? 5.418 -52.420 -39.610 1.00 43.55 147 VAL D CA 1
ATOM 7251 C C . VAL D 1 109 ? 5.708 -53.785 -40.245 1.00 43.05 147 VAL D C 1
ATOM 7252 O O . VAL D 1 109 ? 5.126 -54.783 -39.839 1.00 42.29 147 VAL D O 1
ATOM 7256 N N . LYS D 1 110 ? 6.587 -53.824 -41.246 1.00 44.75 148 LYS D N 1
ATOM 7257 C CA . LYS D 1 110 ? 6.818 -55.050 -42.035 1.00 45.93 148 LYS D CA 1
ATOM 7258 C C . LYS D 1 110 ? 7.842 -56.034 -41.449 1.00 46.25 148 LYS D C 1
ATOM 7259 O O . LYS D 1 110 ? 7.789 -57.223 -41.772 1.00 46.09 148 LYS D O 1
ATOM 7265 N N . HIS D 1 111 ? 8.760 -55.565 -40.599 1.00 45.57 149 HIS D N 1
ATOM 7266 C CA . HIS D 1 111 ? 9.850 -56.433 -40.112 1.00 46.11 149 HIS D CA 1
ATOM 7267 C C . HIS D 1 111 ? 9.415 -57.510 -39.114 1.00 44.51 149 HIS D C 1
ATOM 7268 O O . HIS D 1 111 ? 10.205 -58.385 -38.786 1.00 44.67 149 HIS D O 1
ATOM 7275 N N . GLY D 1 112 ? 8.176 -57.440 -38.628 1.00 45.29 150 GLY D N 1
ATOM 7276 C CA . GLY D 1 112 ? 7.609 -58.487 -37.779 1.00 46.03 150 GLY D CA 1
ATOM 7277 C C . GLY D 1 112 ? 6.110 -58.611 -37.941 1.00 47.53 150 GLY D C 1
ATOM 7278 O O . GLY D 1 112 ? 5.515 -57.992 -38.826 1.00 47.77 150 GLY D O 1
ATOM 7279 N N . GLU D 1 113 ? 5.502 -59.407 -37.068 1.00 50.43 151 GLU D N 1
ATOM 7280 C CA . GLU D 1 113 ? 4.075 -59.728 -37.160 1.00 51.81 151 GLU D CA 1
ATOM 7281 C C . GLU D 1 113 ? 3.222 -58.513 -36.792 1.00 51.07 151 GLU D C 1
ATOM 7282 O O . GLU D 1 113 ? 3.662 -57.663 -36.011 1.00 51.44 151 GLU D O 1
ATOM 7288 N N . PRO D 1 114 ? 1.999 -58.422 -37.350 1.00 49.79 152 PRO D N 1
ATOM 7289 C CA . PRO D 1 114 ? 1.121 -57.307 -36.990 1.00 48.29 152 PRO D CA 1
ATOM 7290 C C . PRO D 1 114 ? 0.568 -57.429 -35.565 1.00 47.16 152 PRO D C 1
ATOM 7291 O O . PRO D 1 114 ? 0.434 -58.538 -35.040 1.00 45.04 152 PRO D O 1
ATOM 7295 N N . ALA D 1 115 ? 0.269 -56.283 -34.953 1.00 46.29 153 ALA D N 1
ATOM 7296 C CA . ALA D 1 115 ? -0.315 -56.231 -33.611 1.00 44.41 153 ALA D CA 1
ATOM 7297 C C . ALA D 1 115 ? -1.028 -54.896 -33.403 1.00 44.26 153 ALA D C 1
ATOM 7298 O O . ALA D 1 115 ? -0.706 -53.922 -34.086 1.00 44.76 153 ALA D O 1
ATOM 7300 N N . PRO D 1 116 ? -2.006 -54.843 -32.471 1.00 44.22 154 PRO D N 1
ATOM 7301 C CA . PRO D 1 116 ? -2.690 -53.580 -32.157 1.00 44.10 154 PRO D CA 1
ATOM 7302 C C . PRO D 1 116 ? -1.749 -52.436 -31.771 1.00 44.01 154 PRO D C 1
ATOM 7303 O O . PRO D 1 116 ? -1.948 -51.307 -32.225 1.00 44.72 154 PRO D O 1
ATOM 7307 N N . TYR D 1 117 ? -0.741 -52.734 -30.952 1.00 43.81 155 TYR D N 1
ATOM 7308 C CA . TYR D 1 117 ? 0.269 -51.747 -30.562 1.00 44.94 155 TYR D CA 1
ATOM 7309 C C . TYR D 1 117 ? 1.630 -52.194 -31.065 1.00 43.81 155 TYR D C 1
ATOM 7310 O O . TYR D 1 117 ? 2.153 -53.218 -30.625 1.00 45.43 155 TYR D O 1
ATOM 7319 N N . LEU D 1 118 ? 2.184 -51.435 -32.010 1.00 43.01 156 LEU D N 1
ATOM 7320 C CA . LEU D 1 118 ? 3.515 -51.715 -32.542 1.00 43.34 156 LEU D CA 1
ATOM 7321 C C . LEU D 1 118 ? 4.585 -51.041 -31.708 1.00 43.32 156 LEU D C 1
ATOM 7322 O O . LEU D 1 118 ? 4.379 -49.972 -31.136 1.00 44.17 156 LEU D O 1
ATOM 7327 N N . CYS D 1 119 ? 5.740 -51.681 -31.663 1.00 43.72 157 CYS D N 1
ATOM 7328 C CA . CYS D 1 119 ? 6.848 -51.229 -30.853 1.00 44.97 157 CYS D CA 1
ATOM 7329 C C . CYS D 1 119 ? 8.127 -51.346 -31.674 1.00 42.43 157 CYS D C 1
ATOM 7330 O O . CYS D 1 119 ? 8.170 -52.048 -32.680 1.00 44.13 157 CYS D O 1
ATOM 7333 N N . ASN D 1 120 ? 9.153 -50.621 -31.261 1.00 41.03 158 ASN D N 1
ATOM 7334 C CA . ASN D 1 120 ? 10.465 -50.693 -31.889 1.00 40.40 158 ASN D CA 1
ATOM 7335 C C . ASN D 1 120 ? 11.535 -50.536 -30.826 1.00 39.72 158 ASN D C 1
ATOM 7336 O O . ASN D 1 120 ? 11.424 -49.667 -29.961 1.00 39.43 158 ASN D O 1
ATOM 7341 N N . LYS D 1 121 ? 12.558 -51.381 -30.879 1.00 39.61 159 LYS D N 1
ATOM 7342 C CA . LYS D 1 121 ? 13.698 -51.251 -29.984 1.00 40.96 159 LYS D CA 1
ATOM 7343 C C . LYS D 1 121 ? 14.967 -51.116 -30.811 1.00 41.45 159 LYS D C 1
ATOM 7344 O O . LYS D 1 121 ? 15.379 -52.050 -31.492 1.00 42.57 159 LYS D O 1
ATOM 7350 N N . ASP D 1 122 ? 15.554 -49.927 -30.754 1.00 41.96 160 ASP D N 1
ATOM 7351 C CA . ASP D 1 122 ? 16.857 -49.633 -31.329 1.00 42.53 160 ASP D CA 1
ATOM 7352 C C . ASP D 1 122 ? 17.484 -48.610 -30.388 1.00 42.76 160 ASP D C 1
ATOM 7353 O O . ASP D 1 122 ? 17.101 -47.438 -30.435 1.00 43.51 160 ASP D O 1
ATOM 7358 N N . PRO D 1 123 ? 18.416 -49.042 -29.509 1.00 41.54 161 PRO D N 1
ATOM 7359 C CA . PRO D 1 123 ? 18.931 -48.180 -28.442 1.00 41.06 161 PRO D CA 1
ATOM 7360 C C . PRO D 1 123 ? 19.213 -46.725 -28.849 1.00 41.19 161 PRO D C 1
ATOM 7361 O O . PRO D 1 123 ? 18.629 -45.810 -28.266 1.00 41.37 161 PRO D O 1
ATOM 7365 N N . PHE D 1 124 ? 20.047 -46.510 -29.863 1.00 42.17 162 PHE D N 1
ATOM 7366 C CA . PHE D 1 124 ? 20.427 -45.155 -30.282 1.00 41.87 162 PHE D CA 1
ATOM 7367 C C . PHE D 1 124 ? 19.417 -44.453 -31.196 1.00 42.22 162 PHE D C 1
ATOM 7368 O O . PHE D 1 124 ? 19.696 -43.354 -31.676 1.00 44.58 162 PHE D O 1
ATOM 7376 N N . ALA D 1 125 ? 18.250 -45.050 -31.439 1.00 42.08 163 ALA D N 1
ATOM 7377 C CA . ALA D 1 125 ? 17.164 -44.332 -32.128 1.00 42.37 163 ALA D CA 1
ATOM 7378 C C . ALA D 1 125 ? 16.637 -43.153 -31.289 1.00 41.81 163 ALA D C 1
ATOM 7379 O O . ALA D 1 125 ? 16.158 -42.164 -31.849 1.00 40.53 163 ALA D O 1
ATOM 7381 N N . LEU D 1 126 ? 16.743 -43.260 -29.960 1.00 41.79 164 LEU D N 1
ATOM 7382 C CA . LEU D 1 126 ? 16.362 -42.165 -29.056 1.00 42.16 164 LEU D CA 1
ATOM 7383 C C . LEU D 1 126 ? 17.341 -40.990 -29.022 1.00 41.66 164 LEU D C 1
ATOM 7384 O O . LEU D 1 126 ? 17.043 -39.981 -28.391 1.00 41.53 164 LEU D O 1
ATOM 7389 N N . LYS D 1 127 ? 18.498 -41.103 -29.680 1.00 42.90 165 LYS D N 1
ATOM 7390 C CA . LYS D 1 127 ? 19.314 -39.915 -30.005 1.00 42.75 165 LYS D CA 1
ATOM 7391 C C . LYS D 1 127 ? 18.569 -38.940 -30.928 1.00 39.65 165 LYS D C 1
ATOM 7392 O O . LYS D 1 127 ? 18.897 -37.759 -30.955 1.00 39.07 165 LYS D O 1
ATOM 7398 N N . SER D 1 128 ? 17.585 -39.441 -31.678 1.00 37.91 166 SER D N 1
ATOM 7399 C CA . SER D 1 128 ? 16.660 -38.601 -32.451 1.00 37.54 166 SER D CA 1
ATOM 7400 C C . SER D 1 128 ? 15.239 -38.630 -31.870 1.00 36.94 166 SER D C 1
ATOM 7401 O O . SER D 1 128 ? 14.262 -38.578 -32.618 1.00 36.84 166 SER D O 1
ATOM 7404 N N . LEU D 1 129 ? 15.127 -38.667 -30.540 1.00 36.37 167 LEU D N 1
ATOM 7405 C CA . LEU D 1 129 ? 13.827 -38.807 -29.865 1.00 36.57 167 LEU D CA 1
ATOM 7406 C C . LEU D 1 129 ? 12.876 -37.669 -30.212 1.00 36.12 167 LEU D C 1
ATOM 7407 O O . LEU D 1 129 ? 11.741 -37.912 -30.623 1.00 36.35 167 LEU D O 1
ATOM 7412 N N . THR D 1 130 ? 13.342 -36.435 -30.034 1.00 35.88 168 THR D N 1
ATOM 7413 C CA . THR D 1 130 ? 12.531 -35.248 -30.314 1.00 36.78 168 THR D CA 1
ATOM 7414 C C . THR D 1 130 ? 12.056 -35.267 -31.762 1.00 37.69 168 THR D C 1
ATOM 7415 O O . THR D 1 130 ? 10.873 -35.037 -32.034 1.00 38.92 168 THR D O 1
ATOM 7419 N N . TYR D 1 131 ? 12.982 -35.560 -32.674 1.00 38.01 169 TYR D N 1
ATOM 7420 C CA . TYR D 1 131 ? 12.669 -35.668 -34.095 1.00 38.50 169 TYR D CA 1
ATOM 7421 C C . TYR D 1 131 ? 11.579 -36.721 -34.355 1.00 39.13 169 TYR D C 1
ATOM 7422 O O . TYR D 1 131 ? 10.589 -36.436 -35.035 1.00 39.00 169 TYR D O 1
ATOM 7431 N N . LEU D 1 132 ? 11.749 -37.911 -33.782 1.00 40.33 170 LEU D N 1
ATOM 7432 C CA . LEU D 1 132 ? 10.753 -38.987 -33.897 1.00 41.82 170 LEU D CA 1
ATOM 7433 C C . LEU D 1 132 ? 9.397 -38.625 -33.286 1.00 44.05 170 LEU D C 1
ATOM 7434 O O . LEU D 1 132 ? 8.352 -39.045 -33.791 1.00 43.62 170 LEU D O 1
ATOM 7439 N N . SER D 1 133 ? 9.420 -37.859 -32.199 1.00 46.80 171 SER D N 1
ATOM 7440 C CA . SER D 1 133 ? 8.196 -37.320 -31.596 1.00 47.60 171 SER D CA 1
ATOM 7441 C C . SER D 1 133 ? 7.453 -36.351 -32.528 1.00 47.50 171 SER D C 1
ATOM 7442 O O . SER D 1 133 ? 6.225 -36.271 -32.494 1.00 44.91 171 SER D O 1
ATOM 7445 N N . ARG D 1 134 ? 8.207 -35.611 -33.340 1.00 49.29 172 ARG D N 1
ATOM 7446 C CA . ARG D 1 134 ? 7.633 -34.725 -34.357 1.00 51.96 172 ARG D CA 1
ATOM 7447 C C . ARG D 1 134 ? 7.098 -35.524 -35.555 1.00 49.78 172 ARG D C 1
ATOM 7448 O O . ARG D 1 134 ? 6.007 -35.239 -36.046 1.00 49.31 172 ARG D O 1
ATOM 7456 N N . LEU D 1 135 ? 7.869 -36.510 -36.021 1.00 48.02 173 LEU D N 1
ATOM 7457 C CA . LEU D 1 135 ? 7.444 -37.382 -37.131 1.00 46.80 173 LEU D CA 1
ATOM 7458 C C . LEU D 1 135 ? 6.238 -38.263 -36.793 1.00 45.20 173 LEU D C 1
ATOM 7459 O O . LEU D 1 135 ? 5.394 -38.515 -37.658 1.00 45.28 173 LEU D O 1
ATOM 7464 N N . PHE D 1 136 ? 6.184 -38.745 -35.552 1.00 43.10 174 PHE D N 1
ATOM 7465 C CA . PHE D 1 136 ? 5.092 -39.586 -35.067 1.00 41.78 174 PHE D CA 1
ATOM 7466 C C . PHE D 1 136 ? 4.473 -38.927 -33.826 1.00 41.46 174 PHE D C 1
ATOM 7467 O O . PHE D 1 136 ? 4.925 -39.178 -32.710 1.00 40.83 174 PHE D O 1
ATOM 7475 N N . PRO D 1 137 ? 3.443 -38.069 -34.013 1.00 41.65 175 PRO D N 1
ATOM 7476 C CA . PRO D 1 137 ? 2.876 -37.296 -32.892 1.00 41.28 175 PRO D CA 1
ATOM 7477 C C . PRO D 1 137 ? 2.238 -38.109 -31.754 1.00 41.07 175 PRO D C 1
ATOM 7478 O O . PRO D 1 137 ? 2.181 -37.624 -30.619 1.00 41.09 175 PRO D O 1
ATOM 7482 N N . ASN D 1 138 ? 1.753 -39.311 -32.058 1.00 40.34 176 ASN D N 1
ATOM 7483 C CA . ASN D 1 138 ? 1.142 -40.191 -31.055 1.00 39.86 176 ASN D CA 1
ATOM 7484 C C . ASN D 1 138 ? 2.077 -41.293 -30.557 1.00 39.65 176 ASN D C 1
ATOM 7485 O O . ASN D 1 138 ? 1.646 -42.208 -29.844 1.00 39.39 176 ASN D O 1
ATOM 7490 N N . ALA D 1 139 ? 3.359 -41.186 -30.913 1.00 39.11 177 ALA D N 1
ATOM 7491 C CA . ALA D 1 139 ? 4.387 -42.096 -30.421 1.00 37.41 177 ALA D CA 1
ATOM 7492 C C . ALA D 1 139 ? 4.745 -41.746 -28.985 1.00 36.31 177 ALA D C 1
ATOM 7493 O O . ALA D 1 139 ? 4.813 -40.568 -28.620 1.00 35.16 177 ALA D O 1
ATOM 7495 N N . LYS D 1 140 ? 4.957 -42.782 -28.179 1.00 35.93 178 LYS D N 1
ATOM 7496 C CA . LYS D 1 140 ? 5.452 -42.645 -26.814 1.00 35.82 178 LYS D CA 1
ATOM 7497 C C . LYS D 1 140 ? 6.821 -43.292 -26.745 1.00 35.10 178 LYS D C 1
ATOM 7498 O O . LYS D 1 140 ? 7.138 -44.147 -27.567 1.00 35.17 178 LYS D O 1
ATOM 7504 N N . PHE D 1 141 ? 7.637 -42.877 -25.779 1.00 34.83 179 PHE D N 1
ATOM 7505 C CA . PHE D 1 141 ? 9.043 -43.289 -25.714 1.00 34.62 179 PHE D CA 1
ATOM 7506 C C . PHE D 1 141 ? 9.418 -43.810 -24.331 1.00 34.62 179 PHE D C 1
ATOM 7507 O O . PHE D 1 141 ? 9.022 -43.235 -23.322 1.00 35.71 179 PHE D O 1
ATOM 7515 N N . LEU D 1 142 ? 10.181 -44.901 -24.297 1.00 34.34 180 LEU D N 1
ATOM 7516 C CA . LEU D 1 142 ? 10.670 -45.486 -23.055 1.00 34.86 180 LEU D CA 1
ATOM 7517 C C . LEU D 1 142 ? 12.186 -45.455 -23.040 1.00 35.59 180 LEU D C 1
ATOM 7518 O O . LEU D 1 142 ? 12.839 -46.323 -23.619 1.00 35.43 180 LEU D O 1
ATOM 7523 N N . LEU D 1 143 ? 12.742 -44.441 -22.382 1.00 36.56 181 LEU D N 1
ATOM 7524 C CA . LEU D 1 143 ? 14.184 -44.319 -22.233 1.00 36.95 181 LEU D CA 1
ATOM 7525 C C . LEU D 1 143 ? 14.647 -45.215 -21.090 1.00 37.66 181 LEU D C 1
ATOM 7526 O O . LEU D 1 143 ? 14.367 -44.941 -19.927 1.00 38.83 181 LEU D O 1
ATOM 7531 N N . MET D 1 144 ? 15.337 -46.298 -21.431 1.00 39.16 182 MET D N 1
ATOM 7532 C CA . MET D 1 144 ? 15.918 -47.184 -20.432 1.00 40.31 182 MET D CA 1
ATOM 7533 C C . MET D 1 144 ? 17.147 -46.516 -19.834 1.00 39.97 182 MET D C 1
ATOM 7534 O O . MET D 1 144 ? 17.987 -45.984 -20.555 1.00 42.82 182 MET D O 1
ATOM 7539 N N . VAL D 1 145 ? 17.235 -46.544 -18.511 1.00 39.00 183 VAL D N 1
ATOM 7540 C CA . VAL D 1 145 ? 18.334 -45.936 -17.781 1.00 37.85 183 VAL D CA 1
ATOM 7541 C C . VAL D 1 145 ? 18.952 -47.014 -16.914 1.00 36.12 183 VAL D C 1
ATOM 7542 O O . VAL D 1 145 ? 18.249 -47.700 -16.186 1.00 36.95 183 VAL D O 1
ATOM 7546 N N . ARG D 1 146 ? 20.266 -47.157 -16.996 1.00 35.39 184 ARG D N 1
ATOM 7547 C CA . ARG D 1 146 ? 21.007 -48.052 -16.113 1.00 35.17 184 ARG D CA 1
ATOM 7548 C C . ARG D 1 146 ? 22.233 -47.309 -15.609 1.00 34.56 184 ARG D C 1
ATOM 7549 O O . ARG D 1 146 ? 22.741 -46.418 -16.290 1.00 34.33 184 ARG D O 1
ATOM 7557 N N . ASP D 1 147 ? 22.694 -47.677 -14.417 1.00 34.02 185 ASP D N 1
ATOM 7558 C CA . ASP D 1 147 ? 23.952 -47.180 -13.885 1.00 34.63 185 ASP D CA 1
ATOM 7559 C C . ASP D 1 147 ? 25.001 -47.317 -14.979 1.00 34.98 185 ASP D C 1
ATOM 7560 O O . ASP D 1 147 ? 25.253 -48.420 -15.465 1.00 37.81 185 ASP D O 1
ATOM 7565 N N . GLY D 1 148 ? 25.573 -46.189 -15.393 1.00 34.68 186 GLY D N 1
ATOM 7566 C CA . GLY D 1 148 ? 26.652 -46.156 -16.378 1.00 34.37 186 GLY D CA 1
ATOM 7567 C C . GLY D 1 148 ? 27.823 -47.074 -16.099 1.00 35.05 186 GLY D C 1
ATOM 7568 O O . GLY D 1 148 ? 28.458 -47.554 -17.032 1.00 34.77 186 GLY D O 1
ATOM 7569 N N . ARG D 1 149 ? 28.103 -47.325 -14.821 1.00 36.84 187 ARG D N 1
ATOM 7570 C CA . ARG D 1 149 ? 29.154 -48.273 -14.422 1.00 37.97 187 ARG D CA 1
ATOM 7571 C C . ARG D 1 149 ? 28.789 -49.728 -14.749 1.00 37.86 187 ARG D C 1
ATOM 7572 O O . ARG D 1 149 ? 29.659 -50.520 -15.110 1.00 37.44 187 ARG D O 1
ATOM 7580 N N . ALA D 1 150 ? 27.505 -50.065 -14.628 1.00 38.07 188 ALA D N 1
ATOM 7581 C CA . ALA D 1 150 ? 27.003 -51.383 -15.017 1.00 37.66 188 ALA D CA 1
ATOM 7582 C C . ALA D 1 150 ? 27.003 -51.564 -16.534 1.00 37.30 188 ALA D C 1
ATOM 7583 O O . ALA D 1 150 ? 27.436 -52.598 -17.037 1.00 35.97 188 ALA D O 1
ATOM 7585 N N . SER D 1 151 ? 26.520 -50.555 -17.254 1.00 38.40 189 SER D N 1
ATOM 7586 C CA . SER D 1 151 ? 26.471 -50.595 -18.722 1.00 38.27 189 SER D CA 1
ATOM 7587 C C . SER D 1 151 ? 27.855 -50.651 -19.354 1.00 39.60 189 SER D C 1
ATOM 7588 O O . SER D 1 151 ? 28.064 -51.398 -20.312 1.00 39.16 189 SER D O 1
ATOM 7591 N N . VAL D 1 152 ? 28.789 -49.864 -18.819 1.00 40.89 190 VAL D N 1
ATOM 7592 C CA . VAL D 1 152 ? 30.165 -49.850 -19.320 1.00 41.62 190 VAL D CA 1
ATOM 7593 C C . VAL D 1 152 ? 30.890 -51.165 -19.020 1.00 42.64 190 VAL D C 1
ATOM 7594 O O . VAL D 1 152 ? 31.579 -51.700 -19.898 1.00 42.09 190 VAL D O 1
ATOM 7598 N N . HIS D 1 153 ? 30.746 -51.679 -17.796 1.00 43.60 191 HIS D N 1
ATOM 7599 C CA . HIS D 1 153 ? 31.339 -52.976 -17.441 1.00 44.87 191 HIS D CA 1
ATOM 7600 C C . HIS D 1 153 ? 30.811 -54.104 -18.327 1.00 45.62 191 HIS D C 1
ATOM 7601 O O . HIS D 1 153 ? 31.579 -54.959 -18.772 1.00 46.96 191 HIS D O 1
ATOM 7608 N N . SER D 1 154 ? 29.504 -54.088 -18.580 1.00 45.59 192 SER D N 1
ATOM 7609 C CA . SER D 1 154 ? 28.852 -55.083 -19.432 1.00 47.29 192 SER D CA 1
ATOM 7610 C C . SER D 1 154 ? 29.478 -55.154 -20.820 1.00 49.24 192 SER D C 1
ATOM 7611 O O . SER D 1 154 ? 29.874 -56.230 -21.266 1.00 50.60 192 SER D O 1
ATOM 7614 N N . MET D 1 155 ? 29.558 -54.006 -21.490 1.00 51.79 193 MET D N 1
ATOM 7615 C CA . MET D 1 155 ? 30.120 -53.929 -22.849 1.00 52.09 193 MET D CA 1
ATOM 7616 C C . MET D 1 155 ? 31.620 -54.256 -22.913 1.00 50.32 193 MET D C 1
ATOM 7617 O O . MET D 1 155 ? 32.096 -54.740 -23.939 1.00 49.78 193 MET D O 1
ATOM 7622 N N . ILE D 1 156 ? 32.351 -54.009 -21.827 1.00 49.35 194 ILE D N 1
ATOM 7623 C CA . ILE D 1 156 ? 33.771 -54.366 -21.749 1.00 48.89 194 ILE D CA 1
ATOM 7624 C C . ILE D 1 156 ? 33.926 -55.858 -21.452 1.00 48.40 194 ILE D C 1
ATOM 7625 O O . ILE D 1 156 ? 34.602 -56.568 -22.198 1.00 47.40 194 ILE D O 1
ATOM 7630 N N . SER D 1 157 ? 33.286 -56.325 -20.380 1.00 49.14 195 SER D N 1
ATOM 7631 C CA . SER D 1 157 ? 33.373 -57.733 -19.957 1.00 49.77 195 SER D CA 1
ATOM 7632 C C . SER D 1 157 ? 32.831 -58.728 -20.993 1.00 51.07 195 SER D C 1
ATOM 7633 O O . SER D 1 157 ? 33.403 -59.807 -21.165 1.00 52.11 195 SER D O 1
ATOM 7636 N N . ARG D 1 158 ? 31.737 -58.367 -21.667 1.00 51.69 196 ARG D N 1
ATOM 7637 C CA . ARG D 1 158 ? 31.180 -59.182 -22.761 1.00 52.10 196 ARG D CA 1
ATOM 7638 C C . ARG D 1 158 ? 31.724 -58.808 -24.152 1.00 52.07 196 ARG D C 1
ATOM 7639 O O . ARG D 1 158 ? 31.338 -59.422 -25.148 1.00 50.92 196 ARG D O 1
ATOM 7647 N N . LYS D 1 159 ? 32.611 -57.812 -24.214 1.00 53.95 197 LYS D N 1
ATOM 7648 C CA . LYS D 1 159 ? 33.240 -57.347 -25.463 1.00 55.66 197 LYS D CA 1
ATOM 7649 C C . LYS D 1 159 ? 32.212 -56.962 -26.540 1.00 55.41 197 LYS D C 1
ATOM 7650 O O . LYS D 1 159 ? 32.290 -57.409 -27.687 1.00 54.95 197 LYS D O 1
ATOM 7656 N N . VAL D 1 160 ? 31.250 -56.141 -26.137 1.00 54.76 198 VAL D N 1
ATOM 7657 C CA . VAL D 1 160 ? 30.190 -55.650 -27.017 1.00 54.69 198 VAL D CA 1
ATOM 7658 C C . VAL D 1 160 ? 30.709 -54.384 -27.705 1.00 55.20 198 VAL D C 1
ATOM 7659 O O . VAL D 1 160 ? 30.926 -53.368 -27.052 1.00 56.52 198 VAL D O 1
ATOM 7663 N N . THR D 1 161 ? 30.913 -54.466 -29.018 1.00 56.27 199 THR D N 1
ATOM 7664 C CA . THR D 1 161 ? 31.490 -53.370 -29.808 1.00 57.05 199 THR D CA 1
ATOM 7665 C C . THR D 1 161 ? 30.474 -52.276 -30.164 1.00 57.69 199 THR D C 1
ATOM 7666 O O . THR D 1 161 ? 29.403 -52.560 -30.706 1.00 58.34 199 THR D O 1
ATOM 7670 N N . ILE D 1 162 ? 30.823 -51.029 -29.845 1.00 57.72 200 ILE D N 1
ATOM 7671 C CA . ILE D 1 162 ? 30.012 -49.859 -30.191 1.00 58.56 200 ILE D CA 1
ATOM 7672 C C . ILE D 1 162 ? 30.925 -48.815 -30.841 1.00 60.29 200 ILE D C 1
ATOM 7673 O O . ILE D 1 162 ? 32.088 -48.663 -30.449 1.00 61.38 200 ILE D O 1
ATOM 7678 N N . ALA D 1 163 ? 30.386 -48.100 -31.828 1.00 61.65 201 ALA D N 1
ATOM 7679 C CA . ALA D 1 163 ? 31.135 -47.079 -32.564 1.00 61.93 201 ALA D CA 1
ATOM 7680 C C . ALA D 1 163 ? 31.440 -45.884 -31.665 1.00 62.26 201 ALA D C 1
ATOM 7681 O O . ALA D 1 163 ? 30.523 -45.258 -31.130 1.00 64.20 201 ALA D O 1
ATOM 7683 N N . GLY D 1 164 ? 32.729 -45.586 -31.496 1.00 61.98 202 GLY D N 1
ATOM 7684 C CA . GLY D 1 164 ? 33.182 -44.535 -30.583 1.00 61.70 202 GLY D CA 1
ATOM 7685 C C . GLY D 1 164 ? 33.692 -45.060 -29.248 1.00 62.69 202 GLY D C 1
ATOM 7686 O O . GLY D 1 164 ? 34.563 -44.437 -28.636 1.00 65.75 202 GLY D O 1
ATOM 7687 N N . PHE D 1 165 ? 33.161 -46.199 -28.794 1.00 61.15 203 PHE D N 1
ATOM 7688 C CA . PHE D 1 165 ? 33.510 -46.764 -27.489 1.00 60.51 203 PHE D CA 1
ATOM 7689 C C . PHE D 1 165 ? 34.782 -47.610 -27.581 1.00 61.74 203 PHE D C 1
ATOM 7690 O O . PHE D 1 165 ? 34.810 -48.624 -28.283 1.00 61.61 203 PHE D O 1
ATOM 7698 N N . ASP D 1 166 ? 35.823 -47.185 -26.864 1.00 62.75 204 ASP D N 1
ATOM 7699 C CA . ASP D 1 166 ? 37.077 -47.931 -26.754 1.00 62.51 204 ASP D CA 1
ATOM 7700 C C . ASP D 1 166 ? 36.974 -48.887 -25.559 1.00 61.90 204 ASP D C 1
ATOM 7701 O O . ASP D 1 166 ? 37.020 -48.451 -24.404 1.00 59.42 204 ASP D O 1
ATOM 7706 N N . LEU D 1 167 ? 36.851 -50.185 -25.845 1.00 61.47 205 LEU D N 1
ATOM 7707 C CA . LEU D 1 167 ? 36.637 -51.207 -24.806 1.00 61.12 205 LEU D CA 1
ATOM 7708 C C . LEU D 1 167 ? 37.875 -51.526 -23.956 1.00 61.90 205 LEU D C 1
ATOM 7709 O O . LEU D 1 167 ? 37.751 -52.156 -22.904 1.00 63.97 205 LEU D O 1
ATOM 7714 N N . ASN D 1 168 ? 39.058 -51.102 -24.403 1.00 63.04 206 ASN D N 1
ATOM 7715 C CA . ASN D 1 168 ? 40.268 -51.156 -23.567 1.00 63.44 206 ASN D CA 1
ATOM 7716 C C . ASN D 1 168 ? 40.300 -50.107 -22.447 1.00 60.46 206 ASN D C 1
ATOM 7717 O O . ASN D 1 168 ? 41.113 -50.231 -21.533 1.00 61.51 206 ASN D O 1
ATOM 7722 N N . SER D 1 169 ? 39.435 -49.087 -22.523 1.00 58.06 207 SER D N 1
ATOM 7723 C CA . SER D 1 169 ? 39.383 -47.991 -21.542 1.00 56.08 207 SER D CA 1
ATOM 7724 C C . SER D 1 169 ? 37.996 -47.848 -20.893 1.00 56.00 207 SER D C 1
ATOM 7725 O O . SER D 1 169 ? 37.020 -47.512 -21.570 1.00 56.43 207 SER D O 1
ATOM 7728 N N . TYR D 1 170 ? 37.921 -48.092 -19.583 1.00 54.72 208 TYR D N 1
ATOM 7729 C CA . TYR D 1 170 ? 36.709 -47.798 -18.796 1.00 53.88 208 TYR D CA 1
ATOM 7730 C C . TYR D 1 170 ? 36.395 -46.294 -18.763 1.00 53.11 208 TYR D C 1
ATOM 7731 O O . TYR D 1 170 ? 35.228 -45.906 -18.724 1.00 54.26 208 TYR D O 1
ATOM 7740 N N . ARG D 1 171 ? 37.439 -45.463 -18.769 1.00 52.73 209 ARG D N 1
ATOM 7741 C CA . ARG D 1 171 ? 37.299 -44.001 -18.758 1.00 51.70 209 ARG D CA 1
ATOM 7742 C C . ARG D 1 171 ? 36.578 -43.484 -20.000 1.00 50.97 209 ARG D C 1
ATOM 7743 O O . ARG D 1 171 ? 35.616 -42.721 -19.890 1.00 50.56 209 ARG D O 1
ATOM 7751 N N . ASP D 1 172 ? 37.055 -43.898 -21.172 1.00 50.24 210 ASP D N 1
ATOM 7752 C CA . ASP D 1 172 ? 36.462 -43.484 -22.448 1.00 50.51 210 ASP D CA 1
ATOM 7753 C C . ASP D 1 172 ? 35.004 -43.933 -22.571 1.00 48.67 210 ASP D C 1
ATOM 7754 O O . ASP D 1 172 ? 34.156 -43.163 -23.022 1.00 48.68 210 ASP D O 1
ATOM 7759 N N . CYS D 1 173 ? 34.726 -45.173 -22.175 1.00 46.32 211 CYS D N 1
ATOM 7760 C CA . CYS D 1 173 ? 33.374 -45.728 -22.260 1.00 44.94 211 CYS D CA 1
ATOM 7761 C C . CYS D 1 173 ? 32.377 -45.008 -21.341 1.00 43.95 211 CYS D C 1
ATOM 7762 O O . CYS D 1 173 ? 31.228 -44.791 -21.730 1.00 43.76 211 CYS D O 1
ATOM 7765 N N . LEU D 1 174 ? 32.819 -44.640 -20.139 1.00 43.01 212 LEU D N 1
ATOM 7766 C CA . LEU D 1 174 ? 31.992 -43.855 -19.206 1.00 43.48 212 LEU D CA 1
ATOM 7767 C C . LEU D 1 174 ? 31.744 -42.426 -19.685 1.00 42.52 212 LEU D C 1
ATOM 7768 O O . LEU D 1 174 ? 30.685 -41.855 -19.412 1.00 42.27 212 LEU D O 1
ATOM 7773 N N . THR D 1 175 ? 32.725 -41.857 -20.385 1.00 42.54 213 THR D N 1
ATOM 7774 C CA . THR D 1 175 ? 32.613 -40.519 -20.970 1.00 41.74 213 THR D CA 1
ATOM 7775 C C . THR D 1 175 ? 31.627 -40.512 -22.134 1.00 41.05 213 THR D C 1
ATOM 7776 O O . THR D 1 175 ? 30.801 -39.610 -22.242 1.00 40.87 213 THR D O 1
ATOM 7780 N N . LYS D 1 176 ? 31.728 -41.514 -23.003 1.00 41.47 214 LYS D N 1
ATOM 7781 C CA . LYS D 1 176 ? 30.818 -41.649 -24.147 1.00 41.90 214 LYS D CA 1
ATOM 7782 C C . LYS D 1 176 ? 29.403 -42.048 -23.706 1.00 40.66 214 LYS D C 1
ATOM 7783 O O . LYS D 1 176 ? 28.423 -41.620 -24.326 1.00 37.78 214 LYS D O 1
ATOM 7789 N N . TRP D 1 177 ? 29.314 -42.867 -22.648 1.00 39.37 215 TRP D N 1
ATOM 7790 C CA . TRP D 1 177 ? 28.038 -43.179 -21.991 1.00 38.21 215 TRP D CA 1
ATOM 7791 C C . TRP D 1 177 ? 27.386 -41.910 -21.450 1.00 37.52 215 TRP D C 1
ATOM 7792 O O . TRP D 1 177 ? 26.187 -41.710 -21.613 1.00 38.48 215 TRP D O 1
ATOM 7803 N N . ASN D 1 178 ? 28.180 -41.077 -20.786 1.00 37.02 216 ASN D N 1
ATOM 7804 C CA . ASN D 1 178 ? 27.715 -39.793 -20.274 1.00 37.34 216 ASN D CA 1
ATOM 7805 C C . ASN D 1 178 ? 27.113 -38.904 -21.362 1.00 37.72 216 ASN D C 1
ATOM 7806 O O . ASN D 1 178 ? 25.976 -38.454 -21.243 1.00 37.08 216 ASN D O 1
ATOM 7811 N N . ARG D 1 179 ? 27.896 -38.662 -22.412 1.00 38.52 217 ARG D N 1
ATOM 7812 C CA . ARG D 1 179 ? 27.468 -37.849 -23.557 1.00 39.80 217 ARG D CA 1
ATOM 7813 C C . ARG D 1 179 ? 26.194 -38.404 -24.220 1.00 39.02 217 ARG D C 1
ATOM 7814 O O . ARG D 1 179 ? 25.285 -37.643 -24.556 1.00 37.87 217 ARG D O 1
ATOM 7822 N N . ALA D 1 180 ? 26.139 -39.727 -24.383 1.00 37.82 218 ALA D N 1
ATOM 7823 C CA . ALA D 1 180 ? 25.027 -40.397 -25.054 1.00 36.99 218 ALA D CA 1
ATOM 7824 C C . ALA D 1 180 ? 23.727 -40.316 -24.255 1.00 37.73 218 ALA D C 1
ATOM 7825 O O . ALA D 1 180 ? 22.670 -39.982 -24.814 1.00 37.59 218 ALA D O 1
ATOM 7827 N N . ILE D 1 181 ? 23.792 -40.635 -22.960 1.00 36.12 219 ILE D N 1
ATOM 7828 C CA . ILE D 1 181 ? 22.608 -40.585 -22.094 1.00 35.89 219 ILE D CA 1
ATOM 7829 C C . ILE D 1 181 ? 22.143 -39.137 -21.884 1.00 36.26 219 ILE D C 1
ATOM 7830 O O . ILE D 1 181 ? 20.943 -38.879 -21.862 1.00 34.70 219 ILE D O 1
ATOM 7835 N N . GLU D 1 182 ? 23.091 -38.204 -21.760 1.00 37.40 220 GLU D N 1
ATOM 7836 C CA . GLU D 1 182 ? 22.777 -36.769 -21.645 1.00 37.94 220 GLU D CA 1
ATOM 7837 C C . GLU D 1 182 ? 21.880 -36.291 -22.785 1.00 37.59 220 GLU D C 1
ATOM 7838 O O . GLU D 1 182 ? 20.892 -35.596 -22.552 1.00 38.13 220 GLU D O 1
ATOM 7844 N N . THR D 1 183 ? 22.240 -36.672 -24.008 1.00 36.71 221 THR D N 1
ATOM 7845 C CA . THR D 1 183 ? 21.494 -36.297 -25.210 1.00 36.27 221 THR D CA 1
ATOM 7846 C C . THR D 1 183 ? 20.082 -36.864 -25.181 1.00 35.58 221 THR D C 1
ATOM 7847 O O . THR D 1 183 ? 19.114 -36.134 -25.373 1.00 36.03 221 THR D O 1
ATOM 7851 N N . MET D 1 184 ? 19.980 -38.165 -24.933 1.00 35.05 222 MET D N 1
ATOM 7852 C CA . MET D 1 184 ? 18.695 -38.861 -24.924 1.00 35.25 222 MET D CA 1
ATOM 7853 C C . MET D 1 184 ? 17.825 -38.363 -23.770 1.00 35.22 222 MET D C 1
ATOM 7854 O O . MET D 1 184 ? 16.627 -38.131 -23.946 1.00 35.62 222 MET D O 1
ATOM 7859 N N . TYR D 1 185 ? 18.444 -38.171 -22.608 1.00 35.91 223 TYR D N 1
ATOM 7860 C CA . TYR D 1 185 ? 17.774 -37.611 -21.429 1.00 36.77 223 TYR D CA 1
ATOM 7861 C C . TYR D 1 185 ? 17.212 -36.221 -21.714 1.00 36.74 223 TYR D C 1
ATOM 7862 O O . TYR D 1 185 ? 16.039 -35.966 -21.458 1.00 36.99 223 TYR D O 1
ATOM 7871 N N . ASN D 1 186 ? 18.049 -35.329 -22.237 1.00 36.73 224 ASN D N 1
ATOM 7872 C CA . ASN D 1 186 ? 17.625 -33.954 -22.554 1.00 36.70 224 ASN D CA 1
ATOM 7873 C C . ASN D 1 186 ? 16.421 -33.894 -23.477 1.00 37.07 224 ASN D C 1
ATOM 7874 O O . ASN D 1 186 ? 15.540 -33.055 -23.287 1.00 38.87 224 ASN D O 1
ATOM 7879 N N . GLN D 1 187 ? 16.382 -34.797 -24.456 1.00 37.35 225 GLN D N 1
ATOM 7880 C CA . GLN D 1 187 ? 15.273 -34.876 -25.407 1.00 36.91 225 GLN D CA 1
ATOM 7881 C C . GLN D 1 187 ? 14.032 -35.525 -24.808 1.00 37.24 225 GLN D C 1
ATOM 7882 O O . GLN D 1 187 ? 12.911 -35.145 -25.149 1.00 36.24 225 GLN D O 1
ATOM 7888 N N . CYS D 1 188 ? 14.237 -36.520 -23.943 1.00 38.39 226 CYS D N 1
ATOM 7889 C CA . CYS D 1 188 ? 13.147 -37.120 -23.172 1.00 38.73 226 CYS D CA 1
ATOM 7890 C C . CYS D 1 188 ? 12.458 -36.055 -22.314 1.00 39.16 226 CYS D C 1
ATOM 7891 O O . CYS D 1 188 ? 11.232 -35.957 -22.315 1.00 40.30 226 CYS D O 1
ATOM 7894 N N . MET D 1 189 ? 13.254 -35.253 -21.606 1.00 37.97 227 MET D N 1
ATOM 7895 C CA . MET D 1 189 ? 12.728 -34.136 -20.814 1.00 39.21 227 MET D CA 1
ATOM 7896 C C . MET D 1 189 ? 11.993 -33.101 -21.672 1.00 40.06 227 MET D C 1
ATOM 7897 O O . MET D 1 189 ? 10.952 -32.587 -21.266 1.00 40.84 227 MET D O 1
ATOM 7902 N N . GLU D 1 190 ? 12.534 -32.806 -22.850 1.00 40.43 228 GLU D N 1
ATOM 7903 C CA . GLU D 1 190 ? 11.935 -31.828 -23.764 1.00 41.53 228 GLU D CA 1
ATOM 7904 C C . GLU D 1 190 ? 10.499 -32.193 -24.173 1.00 39.39 228 GLU D C 1
ATOM 7905 O O . GLU D 1 190 ? 9.607 -31.343 -24.139 1.00 38.43 228 GLU D O 1
ATOM 7911 N N . VAL D 1 191 ? 10.285 -33.451 -24.551 1.00 37.51 229 VAL D N 1
ATOM 7912 C CA . VAL D 1 191 ? 8.960 -33.911 -25.005 1.00 36.67 229 VAL D CA 1
ATOM 7913 C C . VAL D 1 191 ? 7.929 -34.023 -23.872 1.00 35.74 229 VAL D C 1
ATOM 7914 O O . VAL D 1 191 ? 6.723 -33.986 -24.129 1.00 35.58 229 VAL D O 1
ATOM 7918 N N . GLY D 1 192 ? 8.403 -34.177 -22.635 1.00 34.67 230 GLY D N 1
ATOM 7919 C CA . GLY D 1 192 ? 7.536 -34.185 -21.459 1.00 34.27 230 GLY D CA 1
ATOM 7920 C C . GLY D 1 192 ? 7.144 -35.573 -20.991 1.00 35.27 230 GLY D C 1
ATOM 7921 O O . GLY D 1 192 ? 7.394 -36.566 -21.674 1.00 34.13 230 GLY D O 1
ATOM 7922 N N . TYR D 1 193 ? 6.500 -35.627 -19.825 1.00 36.22 231 TYR D N 1
ATOM 7923 C CA . TYR D 1 193 ? 6.238 -36.893 -19.134 1.00 36.91 231 TYR D CA 1
ATOM 7924 C C . TYR D 1 193 ? 5.169 -37.782 -19.790 1.00 37.41 231 TYR D C 1
ATOM 7925 O O . TYR D 1 193 ? 5.112 -38.971 -19.491 1.00 38.52 231 TYR D O 1
ATOM 7934 N N . LYS D 1 194 ? 4.307 -37.210 -20.630 1.00 37.93 232 LYS D N 1
ATOM 7935 C CA . LYS D 1 194 ? 3.261 -37.984 -21.319 1.00 38.47 232 LYS D CA 1
ATOM 7936 C C . LYS D 1 194 ? 3.765 -38.666 -22.585 1.00 38.83 232 LYS D C 1
ATOM 7937 O O . LYS D 1 194 ? 3.199 -39.672 -23.016 1.00 38.85 232 LYS D O 1
ATOM 7943 N N . LYS D 1 195 ? 4.804 -38.095 -23.191 1.00 40.12 233 LYS D N 1
ATOM 7944 C CA . LYS D 1 195 ? 5.423 -38.656 -24.392 1.00 40.25 233 LYS D CA 1
ATOM 7945 C C . LYS D 1 195 ? 6.619 -39.542 -24.057 1.00 40.16 233 LYS D C 1
ATOM 7946 O O . LYS D 1 195 ? 6.780 -40.591 -24.674 1.00 43.12 233 LYS D O 1
ATOM 7952 N N . CYS D 1 196 ? 7.446 -39.139 -23.091 1.00 38.97 234 CYS D N 1
ATOM 7953 C CA . CYS D 1 196 ? 8.631 -39.925 -22.713 1.00 39.72 234 CYS D CA 1
ATOM 7954 C C . CYS D 1 196 ? 8.694 -40.217 -21.219 1.00 39.39 234 CYS D C 1
ATOM 7955 O O . CYS D 1 196 ? 8.425 -39.346 -20.401 1.00 40.98 234 CYS D O 1
ATOM 7958 N N . MET D 1 197 ? 9.088 -41.439 -20.881 1.00 39.60 235 MET D N 1
ATOM 7959 C CA . MET D 1 197 ? 9.209 -41.881 -19.497 1.00 41.59 235 MET D CA 1
ATOM 7960 C C . MET D 1 197 ? 10.589 -42.493 -19.270 1.00 41.45 235 MET D C 1
ATOM 7961 O O . MET D 1 197 ? 11.012 -43.368 -20.023 1.00 42.01 235 MET D O 1
ATOM 7966 N N . LEU D 1 198 ? 11.284 -42.032 -18.232 1.00 42.62 236 LEU D N 1
ATOM 7967 C CA . LEU D 1 198 ? 12.529 -42.662 -17.788 1.00 43.17 236 LEU D CA 1
ATOM 7968 C C . LEU D 1 198 ? 12.202 -43.969 -17.079 1.00 42.77 236 LEU D C 1
ATOM 7969 O O . LEU D 1 198 ? 11.332 -43.998 -16.208 1.00 43.33 236 LEU D O 1
ATOM 7974 N N . VAL D 1 199 ? 12.903 -45.039 -17.457 1.00 42.22 237 VAL D N 1
ATOM 7975 C CA . VAL D 1 199 ? 12.708 -46.370 -16.874 1.00 41.83 237 VAL D CA 1
ATOM 7976 C C . VAL D 1 199 ? 14.056 -46.857 -16.357 1.00 41.36 237 VAL D C 1
ATOM 7977 O O . VAL D 1 199 ? 14.974 -47.111 -17.141 1.00 43.46 237 VAL D O 1
ATOM 7981 N N . HIS D 1 200 ? 14.170 -46.996 -15.042 1.00 40.27 238 HIS D N 1
ATOM 7982 C CA . HIS D 1 200 ? 15.426 -47.409 -14.428 1.00 39.62 238 HIS D CA 1
ATOM 7983 C C . HIS D 1 200 ? 15.525 -48.924 -14.408 1.00 39.00 238 HIS D C 1
ATOM 7984 O O . HIS D 1 200 ? 14.659 -49.601 -13.854 1.00 39.29 238 HIS D O 1
ATOM 7991 N N . TYR D 1 201 ? 16.574 -49.442 -15.046 1.00 38.87 239 TYR D N 1
ATOM 7992 C CA . TYR D 1 201 ? 16.835 -50.882 -15.122 1.00 38.01 239 TYR D CA 1
ATOM 7993 C C . TYR D 1 201 ? 16.798 -51.549 -13.754 1.00 38.16 239 TYR D C 1
ATOM 7994 O O . TYR D 1 201 ? 16.197 -52.616 -13.590 1.00 37.09 239 TYR D O 1
ATOM 8003 N N . GLU D 1 202 ? 17.430 -50.905 -12.782 1.00 38.04 240 GLU D N 1
ATOM 8004 C CA . GLU D 1 202 ? 17.582 -51.491 -11.459 1.00 39.19 240 GLU D CA 1
ATOM 8005 C C . GLU D 1 202 ? 16.232 -51.559 -10.754 1.00 38.21 240 GLU D C 1
ATOM 8006 O O . GLU D 1 202 ? 15.931 -52.540 -10.084 1.00 38.12 240 GLU D O 1
ATOM 8012 N N . GLN D 1 203 ? 15.407 -50.537 -10.953 1.00 38.21 241 GLN D N 1
ATOM 8013 C CA . GLN D 1 203 ? 14.061 -50.514 -10.385 1.00 39.90 241 GLN D CA 1
ATOM 8014 C C . GLN D 1 203 ? 13.134 -51.523 -11.058 1.00 39.85 241 GLN D C 1
ATOM 8015 O O . GLN D 1 203 ? 12.260 -52.080 -10.400 1.00 40.44 241 GLN D O 1
ATOM 8021 N N . LEU D 1 204 ? 13.324 -51.755 -12.357 1.00 40.17 242 LEU D N 1
ATOM 8022 C CA . LEU D 1 204 ? 12.529 -52.738 -13.099 1.00 40.90 242 LEU D CA 1
ATOM 8023 C C . LEU D 1 204 ? 12.746 -54.161 -12.585 1.00 38.56 242 LEU D C 1
ATOM 8024 O O . LEU D 1 204 ? 11.788 -54.869 -12.304 1.00 36.51 242 LEU D O 1
ATOM 8029 N N . VAL D 1 205 ? 14.006 -54.568 -12.476 1.00 37.67 243 VAL D N 1
ATOM 8030 C CA . VAL D 1 205 ? 14.347 -55.924 -12.008 1.00 37.68 243 VAL D CA 1
ATOM 8031 C C . VAL D 1 205 ? 14.042 -56.143 -10.519 1.00 37.55 243 VAL D C 1
ATOM 8032 O O . VAL D 1 205 ? 13.727 -57.260 -10.113 1.00 35.07 243 VAL D O 1
ATOM 8036 N N . LEU D 1 206 ? 14.151 -55.075 -9.723 1.00 39.29 244 LEU D N 1
ATOM 8037 C CA . LEU D 1 206 ? 13.828 -55.110 -8.289 1.00 39.75 244 LEU D CA 1
ATOM 8038 C C . LEU D 1 206 ? 12.331 -55.128 -8.006 1.00 40.57 244 LEU D C 1
ATOM 8039 O O . LEU D 1 206 ? 11.905 -55.736 -7.023 1.00 42.36 244 LEU D O 1
ATOM 8044 N N . HIS D 1 207 ? 11.547 -54.439 -8.837 1.00 40.53 245 HIS D N 1
ATOM 8045 C CA . HIS D 1 207 ? 10.103 -54.294 -8.629 1.00 41.24 245 HIS D CA 1
ATOM 8046 C C . HIS D 1 207 ? 9.340 -54.422 -9.960 1.00 40.51 245 HIS D C 1
ATOM 8047 O O . HIS D 1 207 ? 8.677 -53.471 -10.389 1.00 40.28 245 HIS D O 1
ATOM 8054 N N . PRO D 1 208 ? 9.425 -55.600 -10.616 1.00 39.36 246 PRO D N 1
ATOM 8055 C CA . PRO D 1 208 ? 8.891 -55.760 -11.985 1.00 38.65 246 PRO D CA 1
ATOM 8056 C C . PRO D 1 208 ? 7.387 -55.515 -12.148 1.00 38.49 246 PRO D C 1
ATOM 8057 O O . PRO D 1 208 ? 6.987 -54.856 -13.107 1.00 36.85 246 PRO D O 1
ATOM 8061 N N . GLU D 1 209 ? 6.570 -56.029 -11.232 1.00 39.76 247 GLU D N 1
ATOM 8062 C CA . GLU D 1 209 ? 5.119 -55.817 -11.308 1.00 41.37 247 GLU D CA 1
ATOM 8063 C C . GLU D 1 209 ? 4.753 -54.340 -11.161 1.00 42.92 247 GLU D C 1
ATOM 8064 O O . GLU D 1 209 ? 3.940 -53.828 -11.937 1.00 43.31 247 GLU D O 1
ATOM 8070 N N . ARG D 1 210 ? 5.346 -53.663 -10.178 1.00 44.06 248 ARG D N 1
ATOM 8071 C CA . ARG D 1 210 ? 5.056 -52.250 -9.951 1.00 46.68 248 ARG D CA 1
ATOM 8072 C C . ARG D 1 210 ? 5.316 -51.435 -11.212 1.00 45.23 248 ARG D C 1
ATOM 8073 O O . ARG D 1 210 ? 4.432 -50.722 -11.686 1.00 45.29 248 ARG D O 1
ATOM 8081 N N . TRP D 1 211 ? 6.517 -51.575 -11.765 1.00 43.97 249 TRP D N 1
ATOM 8082 C CA . TRP D 1 211 ? 6.930 -50.765 -12.911 1.00 43.79 249 TRP D CA 1
ATOM 8083 C C . TRP D 1 211 ? 6.249 -51.119 -14.221 1.00 41.20 249 TRP D C 1
ATOM 8084 O O . TRP D 1 211 ? 5.922 -50.217 -14.991 1.00 40.82 249 TRP D O 1
ATOM 8095 N N . MET D 1 212 ? 6.018 -52.406 -14.472 1.00 39.58 250 MET D N 1
ATOM 8096 C CA . MET D 1 212 ? 5.260 -52.822 -15.658 1.00 39.69 250 MET D CA 1
ATOM 8097 C C . MET D 1 212 ? 3.825 -52.290 -15.621 1.00 40.09 250 MET D C 1
ATOM 8098 O O . MET D 1 212 ? 3.310 -51.839 -16.643 1.00 41.17 250 MET D O 1
ATOM 8103 N N . ARG D 1 213 ? 3.193 -52.325 -14.450 1.00 41.21 251 ARG D N 1
ATOM 8104 C CA . ARG D 1 213 ? 1.861 -51.720 -14.272 1.00 42.45 251 ARG D CA 1
ATOM 8105 C C . ARG D 1 213 ? 1.855 -50.217 -14.561 1.00 41.40 251 ARG D C 1
ATOM 8106 O O . ARG D 1 213 ? 0.942 -49.715 -15.212 1.00 41.23 251 ARG D O 1
ATOM 8114 N N . THR D 1 214 ? 2.874 -49.511 -14.075 1.00 41.57 252 THR D N 1
ATOM 8115 C CA . THR D 1 214 ? 3.041 -48.082 -14.361 1.00 42.14 252 THR D CA 1
ATOM 8116 C C . THR D 1 214 ? 3.342 -47.835 -15.839 1.00 41.91 252 THR D C 1
ATOM 8117 O O . THR D 1 214 ? 2.847 -46.864 -16.422 1.00 40.62 252 THR D O 1
ATOM 8121 N N . LEU D 1 215 ? 4.161 -48.709 -16.427 1.00 41.91 253 LEU D N 1
ATOM 8122 C CA . LEU D 1 215 ? 4.547 -48.593 -17.833 1.00 42.56 253 LEU D CA 1
ATOM 8123 C C . LEU D 1 215 ? 3.362 -48.770 -18.770 1.00 41.97 253 LEU D C 1
ATOM 8124 O O . LEU D 1 215 ? 3.145 -47.946 -19.657 1.00 40.34 253 LEU D O 1
ATOM 8129 N N . LEU D 1 216 ? 2.595 -49.837 -18.566 1.00 41.35 254 LEU D N 1
ATOM 8130 C CA . LEU D 1 216 ? 1.405 -50.080 -19.385 1.00 42.48 254 LEU D CA 1
ATOM 8131 C C . LEU D 1 216 ? 0.307 -49.036 -19.168 1.00 42.54 254 LEU D C 1
ATOM 8132 O O . LEU D 1 216 ? -0.456 -48.755 -20.089 1.00 44.27 254 LEU D O 1
ATOM 8137 N N . LYS D 1 217 ? 0.234 -48.464 -17.967 1.00 44.10 255 LYS D N 1
ATOM 8138 C CA . LYS D 1 217 ? -0.632 -47.299 -17.717 1.00 45.26 255 LYS D CA 1
ATOM 8139 C C . LYS D 1 217 ? -0.125 -46.045 -18.444 1.00 44.90 255 LYS D C 1
ATOM 8140 O O . LYS D 1 217 ? -0.921 -45.303 -19.023 1.00 45.95 255 LYS D O 1
ATOM 8146 N N . PHE D 1 218 ? 1.190 -45.830 -18.435 1.00 44.00 256 PHE D N 1
ATOM 8147 C CA . PHE D 1 218 ? 1.816 -44.745 -19.211 1.00 43.36 256 PHE D CA 1
ATOM 8148 C C . PHE D 1 218 ? 1.549 -44.915 -20.713 1.00 44.31 256 PHE D C 1
ATOM 8149 O O . PHE D 1 218 ? 1.126 -43.978 -21.385 1.00 44.29 256 PHE D O 1
ATOM 8157 N N . LEU D 1 219 ? 1.773 -46.126 -21.217 1.00 45.13 257 LEU D N 1
ATOM 8158 C CA . LEU D 1 219 ? 1.525 -46.457 -22.629 1.00 45.13 257 LEU D CA 1
ATOM 8159 C C . LEU D 1 219 ? 0.042 -46.536 -23.029 1.00 46.05 257 LEU D C 1
ATOM 8160 O O . LEU D 1 219 ? -0.261 -46.637 -24.216 1.00 44.75 257 LEU D O 1
ATOM 8165 N N . GLN D 1 220 ? -0.862 -46.512 -22.045 1.00 49.44 258 GLN D N 1
ATOM 8166 C CA . GLN D 1 220 ? -2.316 -46.577 -22.254 1.00 50.65 258 GLN D CA 1
ATOM 8167 C C . GLN D 1 220 ? -2.717 -47.875 -22.951 1.00 49.58 258 GLN D C 1
ATOM 8168 O O . GLN D 1 220 ? -3.435 -47.874 -23.956 1.00 49.18 258 GLN D O 1
ATOM 8174 N N . ILE D 1 221 ? -2.214 -48.974 -22.394 1.00 48.09 259 ILE D N 1
ATOM 8175 C CA . ILE D 1 221 ? -2.502 -50.324 -22.859 1.00 47.61 259 ILE D CA 1
ATOM 8176 C C . ILE D 1 221 ? -3.016 -51.095 -21.635 1.00 47.97 259 ILE D C 1
ATOM 8177 O O . ILE D 1 221 ? -2.461 -50.935 -20.546 1.00 46.45 259 ILE D O 1
ATOM 8182 N N . PRO D 1 222 ? -4.072 -51.927 -21.801 1.00 50.04 260 PRO D N 1
ATOM 8183 C CA . PRO D 1 222 ? -4.582 -52.715 -20.664 1.00 50.65 260 PRO D CA 1
ATOM 8184 C C . PRO D 1 222 ? -3.533 -53.616 -20.014 1.00 49.75 260 PRO D C 1
ATOM 8185 O O . PRO D 1 222 ? -2.585 -54.043 -20.679 1.00 51.11 260 PRO D O 1
ATOM 8189 N N . TRP D 1 223 ? -3.711 -53.893 -18.725 1.00 48.76 261 TRP D N 1
ATOM 8190 C CA . TRP D 1 223 ? -2.795 -54.756 -17.984 1.00 47.94 261 TRP D CA 1
ATOM 8191 C C . TRP D 1 223 ? -2.933 -56.209 -18.430 1.00 48.47 261 TRP D C 1
ATOM 8192 O O . TRP D 1 223 ? -4.041 -56.673 -18.711 1.00 48.85 261 TRP D O 1
ATOM 8203 N N . ASN D 1 224 ? -1.799 -56.908 -18.489 1.00 48.47 262 ASN D N 1
ATOM 8204 C CA . ASN D 1 224 ? -1.756 -58.340 -18.784 1.00 48.09 262 ASN D CA 1
ATOM 8205 C C . ASN D 1 224 ? -0.589 -58.972 -18.019 1.00 48.05 262 ASN D C 1
ATOM 8206 O O . ASN D 1 224 ? 0.554 -58.566 -18.211 1.00 48.37 262 ASN D O 1
ATOM 8211 N N . HIS D 1 225 ? -0.890 -59.948 -17.156 1.0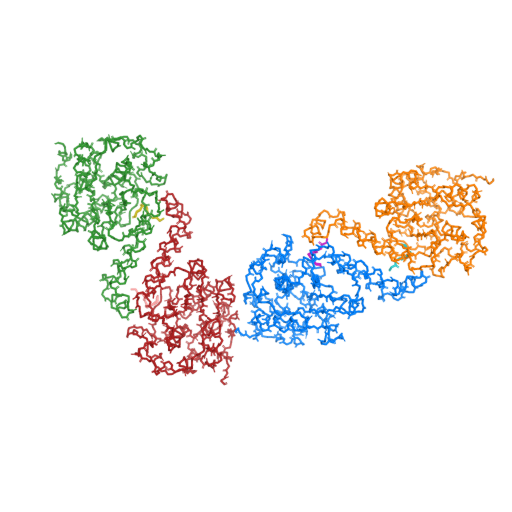0 48.24 263 HIS D N 1
ATOM 8212 C CA A HIS D 1 225 ? 0.103 -60.607 -16.284 0.50 48.47 263 HIS D CA 1
ATOM 8213 C CA B HIS D 1 225 ? 0.135 -60.551 -16.284 0.50 48.34 263 HIS D CA 1
ATOM 8214 C C . HIS D 1 225 ? 1.253 -61.297 -17.034 1.00 47.14 263 HIS D C 1
ATOM 8215 O O . HIS D 1 225 ? 2.340 -61.489 -16.484 1.00 46.76 263 HIS D O 1
ATOM 8228 N N . SER D 1 226 ? 1.008 -61.696 -18.283 1.00 44.31 264 SER D N 1
ATOM 8229 C CA . SER D 1 226 ? 2.033 -62.364 -19.100 1.00 42.70 264 SER D CA 1
ATOM 8230 C C . SER D 1 226 ? 3.312 -61.540 -19.335 1.00 40.54 264 SER D C 1
ATOM 8231 O O . SER D 1 226 ? 4.353 -62.121 -19.651 1.00 37.74 264 SER D O 1
ATOM 8234 N N . VAL D 1 227 ? 3.249 -60.214 -19.157 1.00 40.19 265 VAL D N 1
ATOM 8235 C CA . VAL D 1 227 ? 4.459 -59.363 -19.189 1.00 40.18 265 VAL D CA 1
ATOM 8236 C C . VAL D 1 227 ? 5.462 -59.654 -18.058 1.00 40.37 265 VAL D C 1
ATOM 8237 O O . VAL D 1 227 ? 6.630 -59.271 -18.149 1.00 39.84 265 VAL D O 1
ATOM 8241 N N . LEU D 1 228 ? 4.997 -60.311 -16.998 1.00 41.02 266 LEU D N 1
ATOM 8242 C CA . LEU D 1 228 ? 5.865 -60.796 -15.928 1.00 41.03 266 LEU D CA 1
ATOM 8243 C C . LEU D 1 228 ? 6.380 -62.223 -16.153 1.00 41.81 266 LEU D C 1
ATOM 8244 O O . LEU D 1 228 ? 7.146 -62.713 -15.331 1.00 43.70 266 LEU D O 1
ATOM 8249 N N . HIS D 1 229 ? 5.983 -62.873 -17.254 1.00 42.97 267 HIS D N 1
ATOM 8250 C CA . HIS D 1 229 ? 6.409 -64.249 -17.589 1.00 44.31 267 HIS D CA 1
ATOM 8251 C C . HIS D 1 229 ? 7.034 -64.331 -18.991 1.00 43.93 267 HIS D C 1
ATOM 8252 O O . HIS D 1 229 ? 6.811 -65.305 -19.716 1.00 42.84 267 HIS D O 1
ATOM 8259 N N . HIS D 1 230 ? 7.839 -63.330 -19.356 1.00 43.55 268 HIS D N 1
ATOM 8260 C CA . HIS D 1 230 ? 8.402 -63.229 -20.717 1.00 43.29 268 HIS D CA 1
ATOM 8261 C C . HIS D 1 230 ? 9.213 -64.457 -21.160 1.00 43.49 268 HIS D C 1
ATOM 8262 O O . HIS D 1 230 ? 9.262 -64.766 -22.349 1.00 43.60 268 HIS D O 1
ATOM 8269 N N . GLU D 1 231 ? 9.858 -65.130 -20.205 1.00 45.05 269 GLU D N 1
ATOM 8270 C CA . GLU D 1 231 ? 10.606 -66.374 -20.468 1.00 45.35 269 GLU D CA 1
ATOM 8271 C C . GLU D 1 231 ? 9.734 -67.535 -20.975 1.00 46.40 269 GLU D C 1
ATOM 8272 O O . GLU D 1 231 ? 10.221 -68.405 -21.696 1.00 46.75 269 GLU D O 1
ATOM 8278 N N . GLU D 1 232 ? 8.462 -67.546 -20.577 1.00 49.29 270 GLU D N 1
ATOM 8279 C CA . GLU D 1 232 ? 7.492 -68.555 -21.025 1.00 50.69 270 GLU D CA 1
ATOM 8280 C C . GLU D 1 232 ? 6.832 -68.201 -22.366 1.00 51.41 270 GLU D C 1
ATOM 8281 O O . GLU D 1 232 ? 6.129 -69.030 -22.941 1.00 51.56 270 GLU D O 1
ATOM 8287 N N . MET D 1 233 ? 7.058 -66.977 -22.851 1.00 52.84 271 MET D N 1
ATOM 8288 C CA . MET D 1 233 ? 6.575 -66.514 -24.156 1.00 53.47 271 MET D CA 1
ATOM 8289 C C . MET D 1 233 ? 7.673 -66.459 -25.234 1.00 52.62 271 MET D C 1
ATOM 8290 O O . MET D 1 233 ? 7.449 -65.880 -26.302 1.00 51.70 271 MET D O 1
ATOM 8295 N N . ILE D 1 234 ? 8.837 -67.065 -24.975 1.00 52.90 272 ILE D N 1
ATOM 8296 C CA . ILE D 1 234 ? 9.956 -67.043 -25.932 1.00 53.65 272 ILE D CA 1
ATOM 8297 C C . ILE D 1 234 ? 9.639 -67.940 -27.135 1.00 56.59 272 ILE D C 1
ATOM 8298 O O . ILE D 1 234 ? 9.320 -69.120 -26.971 1.00 52.93 272 ILE D O 1
ATOM 8303 N N . GLY D 1 235 ? 9.731 -67.357 -28.333 1.00 60.68 273 GLY D N 1
ATOM 8304 C CA . GLY D 1 235 ? 9.495 -68.064 -29.593 1.00 61.28 273 GLY D CA 1
ATOM 8305 C C . GLY D 1 235 ? 8.055 -68.463 -29.885 1.00 63.07 273 GLY D C 1
ATOM 8306 O O . GLY D 1 235 ? 7.820 -69.272 -30.786 1.00 64.70 273 GLY D O 1
ATOM 8307 N N . LYS D 1 236 ? 7.094 -67.895 -29.150 1.00 63.36 274 LYS D N 1
ATOM 8308 C CA . LYS D 1 236 ? 5.683 -68.278 -29.263 1.00 64.17 274 LYS D CA 1
ATOM 8309 C C . LYS D 1 236 ? 4.927 -67.292 -30.141 1.00 63.98 274 LYS D C 1
ATOM 8310 O O . LYS D 1 236 ? 5.445 -66.230 -30.483 1.00 63.79 274 LYS D O 1
ATOM 8316 N N . ALA D 1 237 ? 3.698 -67.663 -30.498 1.00 64.35 275 ALA D N 1
ATOM 8317 C CA . ALA D 1 237 ? 2.841 -66.850 -31.368 1.00 63.98 275 ALA D CA 1
ATOM 8318 C C . ALA D 1 237 ? 2.278 -65.653 -30.603 1.00 63.06 275 ALA D C 1
ATOM 8319 O O . ALA D 1 237 ? 1.685 -65.816 -29.532 1.00 63.45 275 ALA D O 1
ATOM 8321 N N . GLY D 1 238 ? 2.460 -64.457 -31.163 1.00 60.75 276 GLY D N 1
ATOM 8322 C CA . GLY D 1 238 ? 2.161 -63.207 -30.459 1.00 58.02 276 GLY D CA 1
ATOM 8323 C C . GLY D 1 238 ? 3.063 -62.959 -29.255 1.00 55.61 276 GLY D C 1
ATOM 8324 O O . GLY D 1 238 ? 2.695 -62.207 -28.351 1.00 53.53 276 GLY D O 1
ATOM 8325 N N . GLY D 1 239 ? 4.253 -63.567 -29.263 1.00 53.32 277 GLY D N 1
ATOM 8326 C CA . GLY D 1 239 ? 5.174 -63.559 -28.127 1.00 51.67 277 GLY D CA 1
ATOM 8327 C C . GLY D 1 239 ? 6.525 -62.969 -28.484 1.00 50.31 277 GLY D C 1
ATOM 8328 O O . GLY D 1 239 ? 6.630 -62.123 -29.371 1.00 49.67 277 GLY D O 1
ATOM 8329 N N . VAL D 1 240 ? 7.566 -63.429 -27.797 1.00 49.70 278 VAL D N 1
ATOM 8330 C CA . VAL D 1 240 ? 8.891 -62.814 -27.891 1.00 49.77 278 VAL D CA 1
ATOM 8331 C C . VAL D 1 240 ? 9.688 -63.454 -29.029 1.00 50.48 278 VAL D C 1
ATOM 8332 O O . VAL D 1 240 ? 10.053 -64.627 -28.956 1.00 50.11 278 VAL D O 1
ATOM 8336 N N . SER D 1 241 ? 9.950 -62.669 -30.072 1.00 52.63 279 SER D N 1
ATOM 8337 C CA . SER D 1 241 ? 10.752 -63.099 -31.218 1.00 54.64 279 SER D CA 1
ATOM 8338 C C . SER D 1 241 ? 12.198 -62.649 -31.015 1.00 56.74 279 SER D C 1
ATOM 8339 O O . SER D 1 241 ? 12.458 -61.450 -30.894 1.00 56.17 279 SER D O 1
ATOM 8342 N N . LEU D 1 242 ? 13.128 -63.608 -30.983 1.00 59.10 280 LEU D N 1
ATOM 8343 C CA . LEU D 1 242 ? 14.549 -63.339 -30.717 1.00 60.49 280 LEU D CA 1
ATOM 8344 C C . LEU D 1 242 ? 15.427 -63.515 -31.957 1.00 60.91 280 LEU D C 1
ATOM 8345 O O . LEU D 1 242 ? 15.120 -64.321 -32.841 1.00 61.44 280 LEU D O 1
ATOM 8350 N N . SER D 1 243 ? 16.517 -62.748 -32.005 1.00 60.50 281 SER D N 1
ATOM 8351 C CA . SER D 1 243 ? 17.566 -62.912 -33.011 1.00 60.97 281 SER D CA 1
ATOM 8352 C C . SER D 1 243 ? 18.690 -63.725 -32.392 1.00 61.50 281 SER D C 1
ATOM 8353 O O . SER D 1 243 ? 19.190 -63.376 -31.321 1.00 62.08 281 SER D O 1
ATOM 8356 N N . LYS D 1 244 ? 19.091 -64.797 -33.074 1.00 63.46 282 LYS D N 1
ATOM 8357 C CA . LYS D 1 244 ? 20.146 -65.696 -32.577 1.00 64.91 282 LYS D CA 1
ATOM 8358 C C . LYS D 1 244 ? 21.545 -65.058 -32.520 1.00 63.00 282 LYS D C 1
ATOM 8359 O O . LYS D 1 244 ? 22.404 -65.525 -31.766 1.00 62.17 282 LYS D O 1
ATOM 8365 N N . VAL D 1 245 ? 21.755 -63.995 -33.300 1.00 62.12 283 VAL D N 1
ATOM 8366 C CA . VAL D 1 245 ? 23.037 -63.260 -33.341 1.00 60.81 283 VAL D CA 1
ATOM 8367 C C . VAL D 1 245 ? 23.085 -61.952 -32.515 1.00 59.54 283 VAL D C 1
ATOM 8368 O O . VAL D 1 245 ? 24.115 -61.273 -32.515 1.00 57.40 283 VAL D O 1
ATOM 8372 N N . GLU D 1 246 ? 21.997 -61.601 -31.819 1.00 58.94 284 GLU D N 1
ATOM 8373 C CA . GLU D 1 246 ? 22.003 -60.447 -30.895 1.00 59.32 284 GLU D CA 1
ATOM 8374 C C . GLU D 1 246 ? 22.676 -60.802 -29.566 1.00 58.94 284 GLU D C 1
ATOM 8375 O O . GLU D 1 246 ? 22.604 -61.942 -29.107 1.00 59.96 284 GLU D O 1
ATOM 8381 N N . ARG D 1 247 ? 23.305 -59.805 -28.946 1.00 58.99 285 ARG D N 1
ATOM 8382 C CA . ARG D 1 247 ? 24.175 -60.024 -27.778 1.00 60.03 285 ARG D CA 1
ATOM 8383 C C . ARG D 1 247 ? 23.466 -60.199 -26.431 1.00 58.08 285 ARG D C 1
ATOM 8384 O O . ARG D 1 247 ? 24.103 -60.626 -25.468 1.00 59.24 285 ARG D O 1
ATOM 8392 N N . SER D 1 248 ? 22.175 -59.876 -26.359 1.00 56.08 286 SER D N 1
ATOM 8393 C CA . SER D 1 248 ? 21.400 -60.011 -25.118 1.00 55.58 286 SER D CA 1
ATOM 8394 C C . SER D 1 248 ? 20.523 -61.263 -25.058 1.00 55.07 286 SER D C 1
ATOM 8395 O O . SER D 1 248 ? 19.819 -61.479 -24.066 1.00 54.67 286 SER D O 1
ATOM 8398 N N . THR D 1 249 ? 20.588 -62.105 -26.091 1.00 55.70 287 THR D N 1
ATOM 8399 C CA . THR D 1 249 ? 19.675 -63.247 -26.239 1.00 55.30 287 THR D CA 1
ATOM 8400 C C . THR D 1 249 ? 19.864 -64.335 -25.170 1.00 55.40 287 THR D C 1
ATOM 8401 O O . THR D 1 249 ? 18.882 -64.892 -24.681 1.00 56.43 287 THR D O 1
ATOM 8405 N N . ASP D 1 250 ? 21.112 -64.631 -24.815 1.00 55.94 288 ASP D N 1
ATOM 8406 C CA . ASP D 1 250 ? 21.416 -65.626 -23.762 0.60 55.29 288 ASP D CA 1
ATOM 8407 C C . ASP D 1 250 ? 20.947 -65.249 -22.339 1.00 55.95 288 ASP D C 1
ATOM 8408 O O . ASP D 1 250 ? 20.734 -66.137 -21.504 1.00 56.52 288 ASP D O 1
ATOM 8413 N N . GLN D 1 251 ? 20.789 -63.945 -22.073 1.00 54.40 289 GLN D N 1
ATOM 8414 C CA . GLN D 1 251 ? 20.289 -63.440 -20.777 1.00 50.08 289 GLN D CA 1
ATOM 8415 C C . GLN D 1 251 ? 18.764 -63.254 -20.750 1.00 47.61 289 GLN D C 1
ATOM 8416 O O . GLN D 1 251 ? 18.127 -63.510 -19.728 1.00 46.52 289 GLN D O 1
ATOM 8422 N N . VAL D 1 252 ? 18.187 -62.797 -21.862 1.00 46.72 290 VAL D N 1
ATOM 8423 C CA . VAL D 1 252 ? 16.746 -62.490 -21.933 1.00 46.92 290 VAL D CA 1
ATOM 8424 C C . VAL D 1 252 ? 15.833 -63.728 -21.898 1.00 46.13 290 VAL D C 1
ATOM 8425 O O . VAL D 1 252 ? 14.680 -63.628 -21.476 1.00 44.90 290 VAL D O 1
ATOM 8429 N N . ILE D 1 253 ? 16.339 -64.880 -22.345 1.00 46.68 291 ILE D N 1
ATOM 8430 C CA . ILE D 1 253 ? 15.595 -66.155 -22.236 1.00 47.09 291 ILE D CA 1
ATOM 8431 C C . ILE D 1 253 ? 15.350 -66.618 -20.790 1.00 46.60 291 ILE D C 1
ATOM 8432 O O . ILE D 1 253 ? 14.432 -67.397 -20.544 1.00 47.60 291 ILE D O 1
ATOM 8437 N N . LYS D 1 254 ? 16.172 -66.155 -19.847 1.00 46.28 292 LYS D N 1
ATOM 8438 C CA . LYS D 1 254 ? 15.942 -66.414 -18.424 1.00 45.64 292 LYS D CA 1
ATOM 8439 C C . LYS D 1 254 ? 14.854 -65.486 -17.869 1.00 43.33 292 LYS D C 1
ATOM 8440 O O . LYS D 1 254 ? 14.552 -64.455 -18.474 1.00 41.66 292 LYS D O 1
ATOM 8446 N N . PRO D 1 255 ? 14.253 -65.848 -16.718 1.00 41.77 293 PRO D N 1
ATOM 8447 C CA . PRO D 1 255 ? 13.317 -64.930 -16.051 1.00 41.09 293 PRO D CA 1
ATOM 8448 C C . PRO D 1 255 ? 13.991 -63.669 -15.503 1.00 39.87 293 PRO D C 1
ATOM 8449 O O . PRO D 1 255 ? 15.220 -63.600 -15.430 1.00 39.82 293 PRO D O 1
ATOM 8453 N N . VAL D 1 256 ? 13.180 -62.677 -15.145 1.00 38.73 294 VAL D N 1
ATOM 8454 C CA . VAL D 1 256 ? 13.680 -61.432 -14.552 1.00 38.55 294 VAL D CA 1
ATOM 8455 C C . VAL D 1 256 ? 14.395 -61.767 -13.240 1.00 38.26 294 VAL D C 1
ATOM 8456 O O . VAL D 1 256 ? 13.868 -62.512 -12.419 1.00 38.39 294 VAL D O 1
ATOM 8460 N N . ASN D 1 257 ? 15.606 -61.243 -13.065 1.00 38.18 295 ASN D N 1
ATOM 8461 C CA . ASN D 1 257 ? 16.372 -61.427 -11.823 1.00 37.37 295 ASN D CA 1
ATOM 8462 C C . ASN D 1 257 ? 17.215 -60.203 -11.491 1.00 36.56 295 ASN D C 1
ATOM 8463 O O . ASN D 1 257 ? 17.452 -59.356 -12.346 1.00 36.62 295 ASN D O 1
ATOM 8468 N N . VAL D 1 258 ? 17.680 -60.138 -10.248 1.00 36.24 296 VAL D N 1
ATOM 8469 C CA . VAL D 1 258 ? 18.470 -58.999 -9.747 1.00 36.68 296 VAL D CA 1
ATOM 8470 C C . VAL D 1 258 ? 19.993 -59.246 -9.807 1.00 37.42 296 VAL D C 1
ATOM 8471 O O . VAL D 1 258 ? 20.763 -58.617 -9.080 1.00 39.49 296 VAL D O 1
ATOM 8475 N N . GLY D 1 259 ? 20.423 -60.118 -10.714 1.00 37.41 297 GLY D N 1
ATOM 8476 C CA . GLY D 1 259 ? 21.785 -60.647 -10.720 1.00 37.56 297 GLY D CA 1
ATOM 8477 C C . GLY D 1 259 ? 22.798 -59.754 -11.412 1.00 38.37 297 GLY D C 1
ATOM 8478 O O . GLY D 1 259 ? 23.998 -59.865 -11.159 1.00 38.17 297 GLY D O 1
ATOM 8479 N N . ALA D 1 260 ? 22.324 -58.873 -12.292 1.00 38.62 298 ALA D N 1
ATOM 8480 C CA . ALA D 1 260 ? 23.199 -57.976 -13.037 1.00 39.24 298 ALA D CA 1
ATOM 8481 C C . ALA D 1 260 ? 23.142 -56.523 -12.536 1.00 39.80 298 ALA D C 1
ATOM 8482 O O . ALA D 1 260 ? 23.416 -55.593 -13.300 1.00 40.98 298 ALA D O 1
ATOM 8484 N N . LEU D 1 261 ? 22.825 -56.328 -11.254 1.00 39.57 299 LEU D N 1
ATOM 8485 C CA . LEU D 1 261 ? 22.783 -54.985 -10.661 1.00 40.46 299 LEU D CA 1
ATOM 8486 C C . LEU D 1 261 ? 24.174 -54.406 -10.459 1.00 41.59 299 LEU D C 1
ATOM 8487 O O . LEU D 1 261 ? 24.450 -53.282 -10.878 1.00 42.93 299 LEU D O 1
ATOM 8492 N N . SER D 1 262 ? 25.041 -55.177 -9.813 1.00 42.87 300 SER D N 1
ATOM 8493 C CA . SER D 1 262 ? 26.336 -54.672 -9.368 1.00 44.24 300 SER D CA 1
ATOM 8494 C C . SER D 1 262 ? 27.461 -55.693 -9.577 1.00 44.59 300 SER D C 1
ATOM 8495 O O . SER D 1 262 ? 28.257 -55.958 -8.680 1.00 46.44 300 SER D O 1
ATOM 8498 N N . LYS D 1 263 ? 27.521 -56.239 -10.791 1.00 45.33 301 LYS D N 1
ATOM 8499 C CA . LYS D 1 263 ? 28.650 -57.069 -11.241 1.00 45.36 301 LYS D CA 1
ATOM 8500 C C . LYS D 1 263 ? 29.866 -56.213 -11.590 1.00 45.69 301 LYS D C 1
ATOM 8501 O O . LYS D 1 263 ? 30.987 -56.718 -11.674 1.00 46.07 301 LYS D O 1
ATOM 8507 N N . TRP D 1 264 ? 29.627 -54.925 -11.828 1.00 45.79 302 TRP D N 1
ATOM 8508 C CA . TRP D 1 264 ? 30.688 -53.955 -12.103 1.00 46.26 302 TRP D CA 1
ATOM 8509 C C . TRP D 1 264 ? 31.629 -53.637 -10.933 1.00 47.32 302 TRP D C 1
ATOM 8510 O O . TRP D 1 264 ? 32.730 -53.140 -11.165 1.00 46.28 302 TRP D O 1
ATOM 8521 N N . VAL D 1 265 ? 31.220 -53.929 -9.697 1.00 49.86 303 VAL D N 1
ATOM 8522 C CA . VAL D 1 265 ? 31.951 -53.443 -8.517 1.00 51.80 303 VAL D CA 1
ATOM 8523 C C . VAL D 1 265 ? 33.295 -54.167 -8.372 1.00 53.09 303 VAL D C 1
ATOM 8524 O O . VAL D 1 265 ? 33.385 -55.379 -8.585 1.00 53.77 303 VAL D O 1
ATOM 8528 N N . GLY D 1 266 ? 34.337 -53.400 -8.045 1.00 52.66 304 GLY D N 1
ATOM 8529 C CA . GLY D 1 266 ? 35.705 -53.909 -7.979 1.00 53.35 304 GLY D CA 1
ATOM 8530 C C . GLY D 1 266 ? 36.418 -54.113 -9.311 1.00 54.48 304 GLY D C 1
ATOM 8531 O O . GLY D 1 266 ? 37.611 -54.421 -9.319 1.00 55.67 304 GLY D O 1
ATOM 8532 N N . LYS D 1 267 ? 35.710 -53.936 -10.431 1.00 56.02 305 LYS D N 1
ATOM 8533 C CA . LYS D 1 267 ? 36.253 -54.185 -11.776 1.00 57.04 305 LYS D CA 1
ATOM 8534 C C . LYS D 1 267 ? 36.727 -52.908 -12.479 1.00 56.34 305 LYS D C 1
ATOM 8535 O O . LYS D 1 267 ? 37.518 -52.983 -13.414 1.00 57.25 305 LYS D O 1
ATOM 8541 N N . ILE D 1 268 ? 36.233 -51.751 -12.038 1.00 56.22 306 ILE D N 1
ATOM 8542 C CA . ILE D 1 268 ? 36.634 -50.456 -12.592 1.00 55.78 306 ILE D CA 1
ATOM 8543 C C . ILE D 1 268 ? 37.952 -50.018 -11.944 1.00 55.85 306 ILE D C 1
ATOM 8544 O O . ILE D 1 268 ? 38.075 -50.098 -10.721 1.00 56.35 306 ILE D O 1
ATOM 8549 N N . PRO D 1 269 ? 38.933 -49.543 -12.749 1.00 57.15 307 PRO D N 1
ATOM 8550 C CA . PRO D 1 269 ? 40.219 -49.097 -12.178 1.00 58.22 307 PRO D CA 1
ATOM 8551 C C . PRO D 1 269 ? 40.093 -47.941 -11.175 1.00 59.67 307 PRO D C 1
ATOM 8552 O O . PRO D 1 269 ? 39.205 -47.098 -11.334 1.00 57.94 307 PRO D O 1
ATOM 8556 N N . PRO D 1 270 ? 40.989 -47.886 -10.164 1.00 62.52 308 PRO D N 1
ATOM 8557 C CA . PRO D 1 270 ? 40.870 -46.897 -9.080 1.00 63.51 308 PRO D CA 1
ATOM 8558 C C . PRO D 1 270 ? 41.004 -45.441 -9.526 1.00 63.74 308 PRO D C 1
ATOM 8559 O O . PRO D 1 270 ? 40.391 -44.565 -8.912 1.00 64.07 308 PRO D O 1
ATOM 8563 N N . ASP D 1 271 ? 41.804 -45.187 -10.563 1.00 65.05 309 ASP D N 1
ATOM 8564 C CA . ASP D 1 271 ? 41.902 -43.843 -11.154 1.00 68.16 309 ASP D CA 1
ATOM 8565 C C . ASP D 1 271 ? 40.574 -43.383 -11.789 1.00 67.92 309 ASP D C 1
ATOM 8566 O O . ASP D 1 271 ? 40.232 -42.196 -11.735 1.00 68.74 309 ASP D O 1
ATOM 8571 N N . VAL D 1 272 ? 39.832 -44.328 -12.369 1.00 64.60 310 VAL D N 1
ATOM 8572 C CA . VAL D 1 272 ? 38.514 -44.049 -12.944 1.00 62.80 310 VAL D CA 1
ATOM 8573 C C . VAL D 1 272 ? 37.490 -43.847 -11.822 1.00 62.00 310 VAL D C 1
ATOM 8574 O O . VAL D 1 272 ? 36.619 -42.983 -11.934 1.00 62.06 310 VAL D O 1
ATOM 8578 N N . LEU D 1 273 ? 37.597 -44.639 -10.752 1.00 61.84 311 LEU D N 1
ATOM 8579 C CA . LEU D 1 273 ? 36.691 -44.531 -9.599 1.00 62.73 311 LEU D CA 1
ATOM 8580 C C . LEU D 1 273 ? 36.772 -43.182 -8.891 1.00 62.16 311 LEU D C 1
ATOM 8581 O O . LEU D 1 273 ? 35.741 -42.612 -8.524 1.00 64.37 311 LEU D O 1
ATOM 8586 N N . GLN D 1 274 ? 37.989 -42.682 -8.688 1.00 61.74 312 GLN D N 1
ATOM 8587 C CA . GLN D 1 274 ? 38.176 -41.348 -8.096 1.00 61.82 312 GLN D CA 1
ATOM 8588 C C . GLN D 1 274 ? 37.666 -40.215 -9.006 1.00 56.99 312 GLN D C 1
ATOM 8589 O O . GLN D 1 274 ? 37.201 -39.195 -8.500 1.00 55.83 312 GLN D O 1
ATOM 8595 N N . ASP D 1 275 ? 37.729 -40.411 -10.328 1.00 52.56 313 ASP D N 1
ATOM 8596 C CA . ASP D 1 275 ? 37.218 -39.434 -11.314 1.00 50.15 313 ASP D CA 1
ATOM 8597 C C . ASP D 1 275 ? 35.762 -39.666 -11.767 1.00 49.78 313 ASP D C 1
ATOM 8598 O O . ASP D 1 275 ? 35.334 -39.082 -12.765 1.00 49.59 313 ASP D O 1
ATOM 8603 N N . MET D 1 276 ? 34.994 -40.472 -11.033 1.00 49.16 314 MET D N 1
ATOM 8604 C CA . MET D 1 276 ? 33.670 -40.910 -11.501 1.00 48.18 314 MET D CA 1
ATOM 8605 C C . MET D 1 276 ? 32.641 -39.777 -11.646 1.00 49.16 314 MET D C 1
ATOM 8606 O O . MET D 1 276 ? 31.851 -39.777 -12.599 1.00 50.07 314 MET D O 1
ATOM 8611 N N . ALA D 1 277 ? 32.649 -38.828 -10.708 1.00 48.52 315 ALA D N 1
ATOM 8612 C CA . ALA D 1 277 ? 31.728 -37.682 -10.744 1.00 47.55 315 ALA D CA 1
ATOM 8613 C C . ALA D 1 277 ? 32.064 -36.688 -11.859 1.00 47.16 315 ALA D C 1
ATOM 8614 O O . ALA D 1 277 ? 31.162 -36.090 -12.448 1.00 47.77 315 ALA D O 1
ATOM 8616 N N . VAL D 1 278 ? 33.357 -36.509 -12.130 1.00 46.83 316 VAL D N 1
ATOM 8617 C CA . VAL D 1 278 ? 33.825 -35.636 -13.211 1.00 45.74 316 VAL D CA 1
ATOM 8618 C C . VAL D 1 278 ? 33.590 -36.289 -14.569 1.00 44.65 316 VAL D C 1
ATOM 8619 O O . VAL D 1 278 ? 33.158 -35.615 -15.502 1.00 44.26 316 VAL D O 1
ATOM 8623 N N . ILE D 1 279 ? 33.893 -37.585 -14.684 1.00 44.50 317 ILE D N 1
ATOM 8624 C CA . ILE D 1 279 ? 33.711 -38.332 -15.941 1.00 44.30 317 ILE D CA 1
ATOM 8625 C C . ILE D 1 279 ? 32.233 -38.452 -16.322 1.00 43.49 317 ILE D C 1
ATOM 8626 O O . ILE D 1 279 ? 31.864 -38.209 -17.474 1.00 43.67 317 ILE D O 1
ATOM 8631 N N . ALA D 1 280 ? 31.402 -38.836 -15.355 1.00 41.90 318 ALA D N 1
ATOM 8632 C CA . ALA D 1 280 ? 29.998 -39.141 -15.608 1.00 41.23 318 ALA D CA 1
ATOM 8633 C C . ALA D 1 280 ? 29.086 -38.392 -14.644 1.00 40.12 318 ALA D C 1
ATOM 8634 O O . ALA D 1 280 ? 28.525 -38.999 -13.731 1.00 40.85 318 ALA D O 1
ATOM 8636 N N . PRO D 1 281 ? 28.914 -37.067 -14.853 1.00 39.93 319 PRO D N 1
ATOM 8637 C CA . PRO D 1 281 ? 27.984 -36.284 -14.011 1.00 40.39 319 PRO D CA 1
ATOM 8638 C C . PRO D 1 281 ? 26.478 -36.626 -14.123 1.00 39.97 319 PRO D C 1
ATOM 8639 O O . PRO D 1 281 ? 25.696 -36.193 -13.274 1.00 39.85 319 PRO D O 1
ATOM 8643 N N A MET D 1 282 ? 26.100 -37.390 -15.151 0.50 39.31 320 MET D N 1
ATOM 8644 N N B MET D 1 282 ? 26.094 -37.397 -15.140 0.50 39.53 320 MET D N 1
ATOM 8645 C CA A MET D 1 282 ? 24.727 -37.846 -15.352 0.50 39.16 320 MET D CA 1
ATOM 8646 C CA B MET D 1 282 ? 24.712 -37.820 -15.322 0.50 39.55 320 MET D CA 1
ATOM 8647 C C A MET D 1 282 ? 24.345 -38.948 -14.367 0.50 38.98 320 MET D C 1
ATOM 8648 C C B MET D 1 282 ? 24.340 -38.954 -14.368 0.50 39.20 320 MET D C 1
ATOM 8649 O O A MET D 1 282 ? 23.159 -39.151 -14.103 0.50 39.91 320 MET D O 1
ATOM 8650 O O B MET D 1 282 ? 23.156 -39.184 -14.124 0.50 40.12 320 MET D O 1
ATOM 8659 N N . LEU D 1 283 ? 25.338 -39.669 -13.843 1.00 38.77 321 LEU D N 1
ATOM 8660 C CA . LEU D 1 283 ? 25.115 -40.659 -12.781 1.00 39.30 321 LEU D CA 1
ATOM 8661 C C . LEU D 1 283 ? 24.355 -40.034 -11.616 1.00 40.69 321 LEU D C 1
ATOM 8662 O O . LEU D 1 283 ? 23.323 -40.554 -11.201 1.00 41.48 321 LEU D O 1
ATOM 8667 N N . ALA D 1 284 ? 24.853 -38.896 -11.132 1.00 42.39 322 ALA D N 1
ATOM 8668 C CA . ALA D 1 284 ? 24.202 -38.165 -10.045 1.00 43.45 322 ALA D CA 1
ATOM 8669 C C . ALA D 1 284 ? 22.816 -37.644 -10.447 1.00 44.52 322 ALA D C 1
ATOM 8670 O O . ALA D 1 284 ? 21.852 -37.829 -9.700 1.00 44.31 322 ALA D O 1
ATOM 8672 N N . LYS D 1 285 ? 22.715 -37.022 -11.625 1.00 46.55 323 LYS D N 1
ATOM 8673 C CA . LYS D 1 285 ? 21.424 -36.520 -12.146 1.00 48.05 323 LYS D CA 1
ATOM 8674 C C . LYS D 1 285 ? 20.361 -37.611 -12.233 1.00 45.49 323 LYS D C 1
ATOM 8675 O O . LYS D 1 285 ? 19.207 -37.384 -11.876 1.00 44.96 323 LYS D O 1
ATOM 8681 N N . LEU D 1 286 ? 20.770 -38.796 -12.685 1.00 44.30 324 LEU D N 1
ATOM 8682 C CA . LEU D 1 286 ? 19.869 -39.948 -12.825 1.00 44.43 324 LEU D CA 1
ATOM 8683 C C . LEU D 1 286 ? 19.646 -40.765 -11.529 1.00 44.10 324 LEU D C 1
ATOM 8684 O O . LEU D 1 286 ? 18.962 -41.788 -11.556 1.00 42.58 324 LEU D O 1
ATOM 8689 N N . GLY D 1 287 ? 20.215 -40.319 -10.408 1.00 44.76 325 GLY D N 1
ATOM 8690 C CA . GLY D 1 287 ? 19.970 -40.933 -9.097 1.00 44.52 325 GLY D CA 1
ATOM 8691 C C . GLY D 1 287 ? 20.943 -42.029 -8.706 1.00 44.16 325 GLY D C 1
ATOM 8692 O O . GLY D 1 287 ? 20.647 -42.821 -7.814 1.00 46.02 325 GLY D O 1
ATOM 8693 N N . TYR D 1 288 ? 22.097 -42.079 -9.367 1.00 43.69 326 TYR D N 1
ATOM 8694 C CA . TYR D 1 288 ? 23.160 -43.025 -9.032 1.00 44.82 326 TYR D CA 1
ATOM 8695 C C . TYR D 1 288 ? 24.277 -42.268 -8.326 1.00 45.04 326 TYR D C 1
ATOM 8696 O O . TYR D 1 288 ? 24.858 -41.355 -8.901 1.00 46.20 326 TYR D O 1
ATOM 8705 N N . ASP D 1 289 ? 24.564 -42.637 -7.080 1.00 45.48 327 ASP D N 1
ATOM 8706 C CA . ASP D 1 289 ? 25.643 -42.013 -6.311 1.00 45.24 327 ASP D CA 1
ATOM 8707 C C . ASP D 1 289 ? 26.989 -42.383 -6.944 1.00 43.36 327 ASP D C 1
ATOM 8708 O O . ASP D 1 289 ? 27.374 -43.551 -6.919 1.00 42.31 327 ASP D O 1
ATOM 8713 N N . PRO D 1 290 ? 27.707 -41.395 -7.516 1.00 42.69 328 PRO D N 1
ATOM 8714 C CA . PRO D 1 290 ? 28.958 -41.729 -8.201 1.00 42.81 328 PRO D CA 1
ATOM 8715 C C . PRO D 1 290 ? 30.124 -42.168 -7.293 1.00 43.84 328 PRO D C 1
ATOM 8716 O O . PRO D 1 290 ? 31.115 -42.683 -7.812 1.00 41.11 328 PRO D O 1
ATOM 8720 N N . TYR D 1 291 ? 30.002 -41.968 -5.976 1.00 46.88 329 TYR D N 1
ATOM 8721 C CA A TYR D 1 291 ? 31.044 -42.401 -5.040 0.70 49.89 329 TYR D CA 1
ATOM 8722 C CA B TYR D 1 291 ? 31.021 -42.358 -4.990 0.30 47.17 329 TYR D CA 1
ATOM 8723 C C . TYR D 1 291 ? 30.706 -43.684 -4.276 1.00 48.51 329 TYR D C 1
ATOM 8724 O O . TYR D 1 291 ? 31.584 -44.266 -3.641 1.00 48.86 329 TYR D O 1
ATOM 8741 N N . ALA D 1 292 ? 29.454 -44.148 -4.357 1.00 49.13 330 ALA D N 1
ATOM 8742 C CA . ALA D 1 292 ? 29.054 -45.425 -3.742 1.00 49.46 330 ALA D CA 1
ATOM 8743 C C . ALA D 1 292 ? 29.431 -46.604 -4.645 1.00 50.08 330 ALA D C 1
ATOM 8744 O O . ALA D 1 292 ? 29.240 -46.537 -5.865 1.00 48.19 330 ALA D O 1
ATOM 8746 N N . ASN D 1 293 ? 29.945 -47.677 -4.035 1.00 51.50 331 ASN D N 1
ATOM 8747 C CA . ASN D 1 293 ? 30.406 -48.875 -4.756 1.00 52.72 331 ASN D CA 1
ATOM 8748 C C . ASN D 1 293 ? 29.862 -50.185 -4.149 1.00 54.29 331 ASN D C 1
ATOM 8749 O O . ASN D 1 293 ? 30.542 -50.800 -3.322 1.00 55.81 331 ASN D O 1
ATOM 8754 N N . PRO D 1 294 ? 28.653 -50.621 -4.522 1.00 55.49 332 PRO D N 1
ATOM 8755 C CA . PRO D 1 294 ? 27.720 -49.904 -5.394 1.00 54.93 332 PRO D CA 1
ATOM 8756 C C . PRO D 1 294 ? 26.788 -49.004 -4.591 1.00 53.12 332 PRO D C 1
ATOM 8757 O O . PRO D 1 294 ? 26.875 -48.981 -3.361 1.00 52.12 332 PRO D O 1
ATOM 8761 N N . PRO D 1 295 ? 25.894 -48.265 -5.278 1.00 53.07 333 PRO D N 1
ATOM 8762 C CA . PRO D 1 295 ? 24.805 -47.601 -4.560 1.00 53.30 333 PRO D CA 1
ATOM 8763 C C . PRO D 1 295 ? 23.810 -48.603 -4.000 1.00 53.20 333 PRO D C 1
ATOM 8764 O O . PRO D 1 295 ? 23.828 -49.780 -4.376 1.00 51.76 333 PRO D O 1
ATOM 8768 N N . ASN D 1 296 ? 22.959 -48.135 -3.096 1.00 55.40 334 ASN D N 1
ATOM 8769 C CA . ASN D 1 296 ? 21.806 -48.909 -2.675 1.00 56.89 334 ASN D CA 1
ATOM 8770 C C . ASN D 1 296 ? 20.723 -48.677 -3.727 1.00 53.99 334 ASN D C 1
ATOM 8771 O O . ASN D 1 296 ? 19.994 -47.685 -3.682 1.00 53.98 334 ASN D O 1
ATOM 8776 N N . TYR D 1 297 ? 20.670 -49.581 -4.703 1.00 52.01 335 TYR D N 1
ATOM 8777 C CA . TYR D 1 297 ? 19.642 -49.552 -5.747 1.00 51.43 335 TYR D CA 1
ATOM 8778 C C . TYR D 1 297 ? 18.256 -49.830 -5.173 1.00 52.87 335 TYR D C 1
ATOM 8779 O O . TYR D 1 297 ? 17.249 -49.371 -5.719 1.00 50.90 335 TYR D O 1
ATOM 8788 N N . GLY D 1 298 ? 18.225 -50.591 -4.078 1.00 56.46 336 GLY D N 1
ATOM 8789 C CA . GLY D 1 298 ? 17.000 -50.957 -3.376 1.00 59.55 336 GLY D CA 1
ATOM 8790 C C . GLY D 1 298 ? 16.979 -52.461 -3.218 1.00 62.77 336 GLY D C 1
ATOM 8791 O O . GLY D 1 298 ? 17.906 -53.148 -3.653 1.00 62.79 336 GLY D O 1
ATOM 8792 N N . LYS D 1 299 ? 15.919 -52.965 -2.593 1.00 66.12 337 LYS D N 1
ATOM 8793 C CA . LYS D 1 299 ? 15.708 -54.403 -2.422 1.00 67.69 337 LYS D CA 1
ATOM 8794 C C . LYS D 1 299 ? 14.218 -54.728 -2.618 1.00 68.63 337 LYS D C 1
ATOM 8795 O O . LYS D 1 299 ? 13.363 -53.871 -2.365 1.00 68.16 337 LYS D O 1
ATOM 8801 N N . PRO D 1 300 ? 13.901 -55.957 -3.081 1.00 69.93 338 PRO D N 1
ATOM 8802 C CA . PRO D 1 300 ? 12.513 -56.288 -3.451 1.00 69.23 338 PRO D CA 1
ATOM 8803 C C . PRO D 1 300 ? 11.556 -56.415 -2.259 1.00 67.68 338 PRO D C 1
ATOM 8804 O O . PRO D 1 300 ? 10.531 -55.727 -2.216 1.00 62.75 338 PRO D O 1
ATOM 8808 N N B GLU E 2 3 ? 13.195 -1.807 -8.713 0.50 52.39 1002 GLU F N 1
ATOM 8809 C CA B GLU E 2 3 ? 12.418 -2.954 -8.281 0.50 52.63 1002 GLU F CA 1
ATOM 8810 C C B GLU E 2 3 ? 13.094 -4.217 -8.784 0.50 52.81 1002 GLU F C 1
ATOM 8811 O O B GLU E 2 3 ? 13.856 -4.182 -9.723 0.50 53.70 1002 GLU F O 1
ATOM 8817 N N A GLU E 2 4 ? 13.189 -1.811 -8.701 0.50 55.54 1003 GLU F N 1
ATOM 8818 N N B GLU E 2 4 ? 12.824 -5.334 -8.147 0.50 52.53 1003 GLU F N 1
ATOM 8819 C CA A GLU E 2 4 ? 12.417 -2.965 -8.281 0.50 55.85 1003 GLU F CA 1
ATOM 8820 C CA B GLU E 2 4 ? 13.413 -6.600 -8.536 0.50 52.02 1003 GLU F CA 1
ATOM 8821 C C A GLU E 2 4 ? 13.100 -4.218 -8.799 0.50 56.09 1003 GLU F C 1
ATOM 8822 C C B GLU E 2 4 ? 12.351 -7.591 -8.924 0.50 50.67 1003 GLU F C 1
ATOM 8823 O O A GLU E 2 4 ? 13.829 -4.172 -9.763 0.50 57.20 1003 GLU F O 1
ATOM 8824 O O B GLU E 2 4 ? 11.204 -7.406 -8.635 0.50 50.97 1003 GLU F O 1
ATOM 8835 N N A GLU E 2 5 ? 12.879 -5.337 -8.146 0.50 55.79 1004 GLU F N 1
ATOM 8836 N N B GLU E 2 5 ? 12.735 -8.632 -9.616 0.50 49.93 1004 GLU F N 1
ATOM 8837 C CA A GLU E 2 5 ? 13.484 -6.593 -8.548 0.50 55.11 1004 GLU F CA 1
ATOM 8838 C CA B GLU E 2 5 ? 11.784 -9.627 -10.052 0.50 49.66 1004 GLU F CA 1
ATOM 8839 C C A GLU E 2 5 ? 12.459 -7.584 -9.037 0.50 53.46 1004 GLU F C 1
ATOM 8840 C C B GLU E 2 5 ? 10.830 -10.065 -8.946 0.50 50.18 1004 GLU F C 1
ATOM 8841 O O A GLU E 2 5 ? 11.295 -7.385 -8.862 0.50 53.27 1004 GLU F O 1
ATOM 8842 O O B GLU E 2 5 ? 9.703 -10.388 -9.215 0.50 49.44 1004 GLU F O 1
ATOM 8853 N N A ALA E 2 6 ? 12.900 -8.631 -9.695 0.50 53.09 1005 ALA F N 1
ATOM 8854 N N B ALA E 2 6 ? 11.293 -10.057 -7.703 0.50 51.37 1005 ALA F N 1
ATOM 8855 C CA A ALA E 2 6 ? 11.995 -9.626 -10.224 0.50 52.88 1005 ALA F CA 1
ATOM 8856 C CA B ALA E 2 6 ? 10.499 -10.436 -6.540 0.50 51.93 1005 ALA F CA 1
ATOM 8857 C C A ALA E 2 6 ? 11.032 -10.049 -9.126 0.50 52.76 1005 ALA F C 1
ATOM 8858 C C B ALA E 2 6 ? 10.788 -9.510 -5.360 0.50 52.16 1005 ALA F C 1
ATOM 8859 O O A ALA E 2 6 ? 9.921 -10.433 -9.381 0.50 52.01 1005 ALA F O 1
ATOM 8860 O O B ALA E 2 6 ? 11.764 -9.696 -4.633 0.50 52.54 1005 ALA F O 1
ATOM 8863 N N A TYR E 2 7 ? 11.473 -9.916 -7.885 0.50 53.10 1006 TYR F N 1
ATOM 8864 C CA A TYR E 2 7 ? 10.626 -10.233 -6.740 0.50 52.79 1006 TYR F CA 1
ATOM 8865 C C A TYR E 2 7 ? 10.910 -9.296 -5.567 0.50 53.30 1006 TYR F C 1
ATOM 8866 O O A TYR E 2 7 ? 12.059 -9.127 -5.156 0.50 54.30 1006 TYR F O 1
ATOM 8875 N N B GLU F 2 3 ? 9.491 4.603 12.052 0.40 67.67 1002 GLU H N 1
ATOM 8876 C CA B GLU F 2 3 ? 8.391 5.407 11.447 0.40 68.21 1002 GLU H CA 1
ATOM 8877 C C B GLU F 2 3 ? 8.434 6.844 11.967 0.40 68.49 1002 GLU H C 1
ATOM 8878 O O B GLU F 2 3 ? 8.399 7.074 13.175 0.40 67.29 1002 GLU H O 1
ATOM 8884 N N A GLU F 2 4 ? 9.475 4.655 11.911 0.40 66.95 1003 GLU H N 1
ATOM 8885 N N B GLU F 2 4 ? 8.514 7.801 11.047 0.40 69.42 1003 GLU H N 1
ATOM 8886 C CA A GLU F 2 4 ? 8.371 5.496 11.365 0.40 67.52 1003 GLU H CA 1
ATOM 8887 C CA B GLU F 2 4 ? 8.547 9.215 11.408 0.40 69.29 1003 GLU H CA 1
ATOM 8888 C C A GLU F 2 4 ? 8.461 6.916 11.926 0.40 67.62 1003 GLU H C 1
ATOM 8889 C C B GLU F 2 4 ? 7.141 9.717 11.734 0.40 68.22 1003 GLU H C 1
ATOM 8890 O O A GLU F 2 4 ? 8.559 7.105 13.138 0.40 66.18 1003 GLU H O 1
ATOM 8891 O O B GLU F 2 4 ? 6.180 8.946 11.732 0.40 66.75 1003 GLU H O 1
ATOM 8902 N N A GLU F 2 5 ? 8.431 7.905 11.037 0.40 68.39 1004 GLU H N 1
ATOM 8903 N N B GLU F 2 5 ? 7.022 11.006 12.011 0.40 67.54 1004 GLU H N 1
ATOM 8904 C CA A GLU F 2 5 ? 8.505 9.309 11.439 0.40 67.78 1004 GLU H CA 1
ATOM 8905 C CA B GLU F 2 5 ? 5.736 11.588 12.385 0.40 67.53 1004 GLU H CA 1
ATOM 8906 C C A GLU F 2 5 ? 7.109 9.854 11.744 0.40 66.01 1004 GLU H C 1
ATOM 8907 C C B GLU F 2 5 ? 4.958 12.085 11.165 0.40 68.06 1004 GLU H C 1
ATOM 8908 O O A GLU F 2 5 ? 6.110 9.153 11.586 0.40 63.75 1004 GLU H O 1
ATOM 8909 O O B GLU F 2 5 ? 3.734 12.218 11.211 0.40 66.96 1004 GLU H O 1
ATOM 8920 N N A ALA F 2 6 ? 7.043 11.104 12.181 0.40 65.08 1005 ALA H N 1
ATOM 8921 N N B ALA F 2 6 ? 5.676 12.359 10.080 0.40 68.44 1005 ALA H N 1
ATOM 8922 C CA A ALA F 2 6 ? 5.760 11.726 12.506 0.40 64.91 1005 ALA H CA 1
ATOM 8923 C CA B ALA F 2 6 ? 5.048 12.595 8.785 0.40 69.04 1005 ALA H CA 1
ATOM 8924 C C A ALA F 2 6 ? 4.972 12.073 11.244 0.40 64.29 1005 ALA H C 1
ATOM 8925 C C B ALA F 2 6 ? 5.779 11.848 7.674 0.40 68.99 1005 ALA H C 1
ATOM 8926 O O A ALA F 2 6 ? 3.739 12.073 11.251 0.40 62.74 1005 ALA H O 1
ATOM 8927 O O B ALA F 2 6 ? 7.003 11.918 7.567 0.40 68.05 1005 ALA H O 1
ATOM 8930 N N A TYR F 2 7 ? 5.687 12.366 10.162 0.40 63.16 1006 TYR H N 1
ATOM 8931 C CA A TYR F 2 7 ? 5.048 12.714 8.900 0.40 62.68 1006 TYR H CA 1
ATOM 8932 C C A TYR F 2 7 ? 5.783 12.086 7.716 0.40 63.21 1006 TYR H C 1
ATOM 8933 O O A TYR F 2 7 ? 7.006 11.928 7.738 0.40 62.82 1006 TYR H O 1
ATOM 8942 N N B GLU G 2 3 ? 29.044 -31.032 -47.696 0.30 61.08 1002 GLU J N 1
ATOM 8943 C CA B GLU G 2 3 ? 29.984 -32.183 -47.824 0.30 61.20 1002 GLU J CA 1
ATOM 8944 C C B GLU G 2 3 ? 30.817 -32.060 -49.094 0.30 61.57 1002 GLU J C 1
ATOM 8945 O O B GLU G 2 3 ? 31.590 -31.114 -49.249 0.30 61.70 1002 GLU J O 1
ATOM 8951 N N A GLU G 2 4 ? 29.007 -30.962 -47.659 0.30 49.91 1003 GLU J N 1
ATOM 8952 N N B GLU G 2 4 ? 30.657 -33.018 -50.001 0.30 62.16 1003 GLU J N 1
ATOM 8953 C CA A GLU G 2 4 ? 29.963 -32.091 -47.845 0.30 50.06 1003 GLU J CA 1
ATOM 8954 C CA B GLU G 2 4 ? 31.400 -33.008 -51.255 0.30 62.43 1003 GLU J CA 1
ATOM 8955 C C A GLU G 2 4 ? 30.722 -31.943 -49.160 0.30 50.28 1003 GLU J C 1
ATOM 8956 C C B GLU G 2 4 ? 30.465 -32.744 -52.433 0.30 62.72 1003 GLU J C 1
ATOM 8957 O O A GLU G 2 4 ? 31.292 -30.888 -49.442 0.30 50.35 1003 GLU J O 1
ATOM 8958 O O B GLU G 2 4 ? 29.291 -33.114 -52.403 0.30 62.52 1003 GLU J O 1
ATOM 8969 N N A GLU G 2 5 ? 30.724 -33.002 -49.962 0.30 50.68 1004 GLU J N 1
ATOM 8970 N N B GLU G 2 5 ? 30.995 -32.099 -53.468 0.30 62.80 1004 GLU J N 1
ATOM 8971 C CA A GLU G 2 5 ? 31.438 -32.994 -51.234 0.30 50.75 1004 GLU J CA 1
ATOM 8972 C CA B GLU G 2 5 ? 30.187 -31.652 -54.598 0.30 62.97 1004 GLU J CA 1
ATOM 8973 C C A GLU G 2 5 ? 30.462 -32.864 -52.402 0.30 50.64 1004 GLU J C 1
ATOM 8974 C C B GLU G 2 5 ? 29.363 -32.791 -55.191 0.30 63.24 1004 GLU J C 1
ATOM 8975 O O A GLU G 2 5 ? 29.439 -33.549 -52.451 0.30 50.44 1004 GLU J O 1
ATOM 8976 O O B GLU G 2 5 ? 28.424 -32.556 -55.952 0.30 63.28 1004 GLU J O 1
ATOM 8987 N N A ALA G 2 6 ? 30.786 -31.977 -53.339 0.30 50.16 1005 ALA J N 1
ATOM 8988 N N B ALA G 2 6 ? 29.717 -34.023 -54.840 0.30 63.31 1005 ALA J N 1
ATOM 8989 C CA A ALA G 2 6 ? 29.903 -31.673 -54.462 0.30 49.78 1005 ALA J CA 1
ATOM 8990 C CA B ALA G 2 6 ? 29.000 -35.192 -55.335 0.30 63.43 1005 ALA J CA 1
ATOM 8991 C C A ALA G 2 6 ? 29.343 -32.936 -55.109 0.30 49.34 1005 ALA J C 1
ATOM 8992 C C B ALA G 2 6 ? 29.523 -36.465 -54.677 0.30 63.66 1005 ALA J C 1
ATOM 8993 O O A ALA G 2 6 ? 28.532 -32.862 -56.033 0.30 49.65 1005 ALA J O 1
ATOM 8994 O O B ALA G 2 6 ? 30.733 -36.671 -54.576 0.30 64.01 1005 ALA J O 1
ATOM 8997 N N A TYR G 2 7 ? 29.776 -34.093 -54.620 0.30 48.30 1006 TYR J N 1
ATOM 8998 C CA A TYR G 2 7 ? 29.283 -35.371 -55.123 0.30 47.54 1006 TYR J CA 1
ATOM 8999 C C A TYR G 2 7 ? 29.831 -36.531 -54.297 0.30 47.79 1006 TYR J C 1
ATOM 9000 O O A TYR G 2 7 ? 30.745 -37.236 -54.727 0.30 48.04 1006 TYR J O 1
ATOM 9009 N N B GLU H 2 3 ? 30.599 -53.502 -39.389 0.50 61.46 1002 GLU L N 1
ATOM 9010 C CA B GLU H 2 3 ? 29.635 -52.722 -38.632 0.50 61.93 1002 GLU L CA 1
ATOM 9011 C C B GLU H 2 3 ? 29.562 -53.214 -37.210 0.50 62.35 1002 GLU L C 1
ATOM 9012 O O B GLU H 2 3 ? 29.693 -54.396 -36.955 0.50 62.23 1002 GLU L O 1
ATOM 9018 N N A GLU H 2 4 ? 30.597 -53.547 -39.464 0.50 59.85 1003 GLU L N 1
ATOM 9019 N N B GLU H 2 4 ? 29.357 -52.294 -36.281 0.50 62.81 1003 GLU L N 1
ATOM 9020 C CA A GLU H 2 4 ? 29.653 -52.735 -38.714 0.50 60.39 1003 GLU L CA 1
ATOM 9021 C CA B GLU H 2 4 ? 29.303 -52.620 -34.863 0.50 63.08 1003 GLU L CA 1
ATOM 9022 C C A GLU H 2 4 ? 29.588 -53.195 -37.284 0.50 60.80 1003 GLU L C 1
ATOM 9023 C C B GLU H 2 4 ? 28.082 -53.426 -34.442 0.50 62.88 1003 GLU L C 1
ATOM 9024 O O A GLU H 2 4 ? 29.689 -54.374 -37.002 0.50 60.80 1003 GLU L O 1
ATOM 9025 O O B GLU H 2 4 ? 27.194 -53.672 -35.233 0.50 63.12 1003 GLU L O 1
ATOM 9036 N N A GLU H 2 5 ? 29.401 -52.254 -36.375 0.50 61.07 1004 GLU L N 1
ATOM 9037 N N B GLU H 2 5 ? 28.039 -53.830 -33.184 0.50 61.62 1004 GLU L N 1
ATOM 9038 C CA A GLU H 2 5 ? 29.347 -52.560 -34.956 0.50 61.10 1004 GLU L CA 1
ATOM 9039 C CA B GLU H 2 5 ? 26.900 -54.566 -32.697 0.50 61.28 1004 GLU L CA 1
ATOM 9040 C C A GLU H 2 5 ? 28.122 -53.342 -34.511 0.50 60.52 1004 GLU L C 1
ATOM 9041 C C B GLU H 2 5 ? 25.781 -53.568 -32.527 0.50 61.28 1004 GLU L C 1
ATOM 9042 O O A GLU H 2 5 ? 27.142 -53.446 -35.224 0.50 61.28 1004 GLU L O 1
ATOM 9043 O O B GLU H 2 5 ? 24.640 -53.826 -32.853 0.50 61.38 1004 GLU L O 1
ATOM 9054 N N A ALA H 2 6 ? 28.190 -53.898 -33.317 0.50 58.51 1005 ALA L N 1
ATOM 9055 N N B ALA H 2 6 ? 26.129 -52.399 -32.000 0.50 61.52 1005 ALA L N 1
ATOM 9056 C CA A ALA H 2 6 ? 27.065 -54.606 -32.771 0.50 57.81 1005 ALA L CA 1
ATOM 9057 C CA B ALA H 2 6 ? 25.162 -51.322 -31.819 0.50 61.26 1005 ALA L CA 1
ATOM 9058 C C A ALA H 2 6 ? 25.980 -53.563 -32.577 0.50 56.33 1005 ALA L C 1
ATOM 9059 C C B ALA H 2 6 ? 25.486 -50.134 -32.719 0.50 61.52 1005 ALA L C 1
ATOM 9060 O O A ALA H 2 6 ? 24.807 -53.813 -32.759 0.50 56.77 1005 ALA L O 1
ATOM 9061 O O B ALA H 2 6 ? 26.599 -49.610 -32.694 0.50 61.49 1005 ALA L O 1
ATOM 9064 N N A TYR H 2 7 ? 26.404 -52.362 -32.195 0.50 54.86 1006 TYR L N 1
ATOM 9065 C CA A TYR H 2 7 ? 25.524 -51.200 -32.209 0.50 53.13 1006 TYR L CA 1
ATOM 9066 C C A TYR H 2 7 ? 26.165 -50.032 -32.951 0.50 53.69 1006 TYR L C 1
ATOM 9067 O O A TYR H 2 7 ? 27.297 -49.644 -32.660 0.50 53.73 1006 TYR L O 1
#

Sequence (1118 aa):
AYHKDMPLIFIGGVPRSGTTLMRAMLDAHPDIRCGEETRVIPRILALKQMWSRSSKEKIRLDEAGVTDEVLDSAMQAFLLEIIVKHGEPAPYLCNKDPFALKSLTYLSRLFPNAKFLLMVRDGRASVHSMISRKVTIAGFDLNSYRDCLTKWNRAIETMYNQCMEVGYKKCMLVHYEQLVLHPERWMRTLLKFLQIPWNHSVLHHHEEMIGKAGGVSLSKVERSTDQVIKPVNVGALSKWVGKIPPDVLQDMAVIAPMLAKLGYDPYANPPNYGKPAYHKDMPLIFIGGVPRSGTTLMRAMLDAHPDIRCGEETRVIPRILALKQMWSRSSKEKIRLDEAGVTDEVLDSAMQAFLLEIIVKHGEPAPYLCNKDPFALKSLTYLSRLFPNAKFLLMVRDGRASVHSMISRKVTIAGFDLNSYRDCLTKWNRAIETMYNQCMEVGYKKKCMLVHYEQLVLHPERWMRTLLKFLQIPWNHSVLHHEEMIGKAGGVSLSKVERSTDQVIKPVNVGALSKWVGKIPPDVLQDMAVIAPMLAKLGYDPYANNPPNYGKPAYHKDMPLIFIGGVPRSGTTLMRAMLDAHPDIRCGEETRVIPRILALKQMWSRSSKEKIRLDEAGVTDEVLDSAMQAFLLEIIVKHGEPAPYLCNKDPFALKSLTYLSRLFPNAKFLLMVRDGRASVHSMISRKVTIAGFDLNSYRDCLTKWNRAIETMYNQCMEVGYKKCMLVHYEQLVLHPERWWMRTLLKFLQIPWNHSVLHHHEEMIGKAGGVSLSKVERSTDQVIKPVNVGALSKWVGKIPPDVLQDMAVIAPMLAKLGYDPYANPPNYGAYHKDMPLIFIGGVPRSGTTLMRAMLDAHPDIRCGEETRVIPRILALKQMWSRSSKEKIRLDEAGVTDEVLDSAMQAFLLEIIVKHGEPAPYLCNKDPFALKSLTYLSRLFPNAKFLLMVRDGRASVHSMISRKVTIAGFDLNSYRDCLTKWNRAIETMYNQCMEVGYKKCMLVHYEQLVLHPERWMRTLLKFLQIPWNHHSVLHHEEMIGKAGGVSLSKVERSTDQVIKPVNVGALSKWVGKIPPDVLQDMAVIAPMMLAKLGYDPYYANPPNYGKPEEEEEAAYEEEEEAAYEEEEEAAYEEEEEAAY

Organism: Homo sapiens (NCBI:txid9606)

B-factor: mean 46.49, std 9.99, range [9.63, 94.81]

Radius of gyration: 42.94 Å; Cα contacts (8 Å, |Δi|>4): 2056; chains: 8; bounding box: 76×111×108 Å

InterPro domains:
  IPR026634 Protein-tyrosine sulfotransferase-like [PTHR12788] (1-368)
  IPR027417 P-loop containing nucleoside triphosphate hydrolase [G3DSA:3.40.50.300] (57-360)
  IPR027417 P-loop containing nucleoside triphosphate hydrolase [SSF52540] (68-331)

Nearest PDB structures (foldseek):
  5wri-assembly1_B  TM=1.002E+00  e=1.949E-44  Homo sapiens
  3ap3-assembly2_D  TM=9.938E-01  e=5.028E-39  Homo sapiens
  3ap3-assembly2_C  TM=9.906E-01  e=1.654E-37  Homo sapiens
  3ap3-assembly1_B  TM=9.926E-01  e=1.331E-36  Homo sapiens
  3ap3-assembly1_A  TM=9.968E-01  e=3.584E-36  Homo sapiens

Foldseek 3Di:
DDDQQAAEEEEAADPLLCRLLVQLLQLLVLQEHAADALVVLLVVLVVVVVQVVDPVNQVVCVVVVNHPVNVLVVSRVVVRCSQQVVDDDGNYTYYYDHQSLLCVLVSCVSRVNYAYEYRDEQQLLSLCVCLVLVPDDPQQDSVDSLSSLLVSQVSRVSSVVSQPVVHDLRYDYDYSLCCLQPVVVVVVVVCVSSVHDDDCSSQVSLVQEPHNSHYDDDPPDPCVVVSNDGRHNVSRQPSQPVHDVVCLVCQCVSHVVCVVVPADSNPSHDCSDHD/DDDLQAAEEEEAEDPLLCRLLVQLLQLLPLQEHAADALVVLLVVLVVVVVQVVPPVNQVVCVVVVNHPVNVLVVNRVVVRCSQQVVDDDHSYTYYYDHQSLLCVLVSCVRRVNYAYEYRDEQQLLSLCCCLVLVPDDPQADSVDSLRNLLVSQVRRVSSVVSLPVVHDLRYDYDYSLCCLQPVVVVVVVVCVSSVHDDDCSSQVSLVQEPHNSHYHDDPPDSCPVPSNDGRHNPSRQPSAPVHDPVCLVCQCVSHVVCVVVPFDSNPSGDCSDHD/DDDLQAAEEEEAEDPPLCLLLVQLLQLLPLQEHAADALVVLLVVLVVVVVQCVPPVSQVVCVVVVNHPVNVLVVNLVVVRCSQQVVDDDHNYTYYYDHLSLLCVLVSCVSRVNYAYEYRDEQQLLSLCVCLVLVPDDPQADSVASLRSLLVSQVSRVSNVVSLPVVHDLRYDYDYSLCCLVPVVVVLVVVCVSSVHDDDPSSQVSLVQEPHDSHYDDDPPDPCPVVSNDGRHNPSRQPSQPVHDVVCLVCQCVSRVVCVVVPADSNPSHPPSD/DDDLQAEEEEEAEPPPQCLLLVQLLQLLPLQEDAADALVVLLVVLVVVVVCVVPPVNQVVCVVVVNHPVNVLVVNLVVVRCSQQVVDDDGNYTYYYDHLSLLCVLVSCVRHVNYAYEYRDEQLLLSLCCCLVLVPDDPQDDSVDSLSSLLVSQVSRVSSVVSLPVVHDLRYDYHYSQCCLQPVVVVVVVVCVSSVHDDDCSSQVSLVQEPHDSHYDDDPPDDCVVPSNDGRHNVSRQPSAPVHDPVCLVCQCVSHVVCVVVPFDSNDRGDCSDHD/DDPCD/DDPCD/DDPVD/DDPVD

CATH classification: 3.40.50.300